Protein AF-0000000072552600 (afdb_homodimer)

Organism: Hypocrea jecorina (strain QM6a) (NCBI:txid431241)

Secondary structure (DSSP, 8-state):
-----------------HHHHHHHHHHHHHHHHHHHHHHHHHHHHHHHHHHHHHHHHHHHHHHHHHHHHHHHHHHHHHHHHHHHHHHHHHHHHHHHHHHHHHHHHHHS-SSPPPPHHHHHHHHHHHHHHHHHHHHHHHHHHHHTHHHHHHHHHHHHHHTHHHHHHHHHHHHT-HHHHHHHTSTT-HHHHHHHHHHHHHIIIIITSGGGG--HHHHHHHHHHHHHHHHTSSSPPPHHHHHHHHHHHHHHHHHSHHHHHHHHHHHHHHHHHHHHHTGGGS-GGGHHHHHHHHIIIIIHHHHHHHHHHHT-SSEEEEE---SEEEETTEEEE-THHHHTGGGEEEEEGGGTTEE--GGGSSSPPPHHHHHHHEEEEEEEEPEEEEE-B-STT-BPPPEEEEPEEEEEEES-HHHHHHHHHHSPPPHHHHHHS-TTS-TTS-S--/-----------------THHHHHHHHHHHHHHHHHHHHHHHHHHHHHHHHHHHHHHHHHHHHHHHHHHHHHHHHHHHHHHHHHHHHHHHHHHHHHHHHHHHHHHHHHS-SSPPPPHHHHHHHHHHHHHHHHHHHHHHHHHHHHTHHHHHHHHHHHHHHTHHHHHHHHHHHHT-HHHHHHHTSTT-HHHHHHHHHHHHHIIIIITSGGGG--HHHHHHHHHHHHHHHHT-SSPPPHHHHHHHHHHHHHHHHHSHHHHHHHHHHHHHHHHHHHHHTGGGS-GGGHHHHHHHHIIIIIHHHHHHHHHHHT-SSEEEEE----EEEETTEEEE-THHHHTGGGEEEEEGGGTTEE--GGGSSSPPPHHHHHHHEEEEEEEEPEEEEE-B-STT-BPPPEEEEPEEEEEEES-HHHHHHHHHHSPPPHHHHHHS-TTS-TTS-TT-

Sequence (882 aa):
MESESFTPRRRLSNGGGPRDEAATRDQAQLKQLRDTVIRLTVEKESAEREAARAMQQLQELKHLLNSDMEEIAKDADSLGQEINRLKDENHLLREELNDAQSHIFSLQPYRKDLTPEEVGRQFDDLVEQVQDWVQKFMDPWLDDYEAGVEALVTGARKQSGEAAKFRRTLQKYPDLVHGCMFPETDEDIIVAIIMRYLNDHIFQKVLYGSGQQYTEMVSFIETQMQTAVEPKRDLFAVRTWTAESYNALMSAPQFKSVRARRSKDMTLDLADILRIFCKKDKFTWFCQNMEDNCVKPAMALYEKIQVSTHHFYLDIQPYISWSGSRLSLSPEFVESIDKLDCRNILQNRKAFNMAKLDPQPTKKDLYVNLLNVCTVVPALYIRQIGQRDAIKAPAVVRKQQMLVAWGPEEKRDKFTEEGDPSLVSHLWFPKSRKRGDGWLGMESESFTPRRRLSNGGGPRDEAATRDQAQLKQLRDTVIRLTVEKESAEREAARAMQQLQELKHLLNSDMEEIAKDADSLGQEINRLKDENHLLREELNDAQSHIFSLQPYRKDLTPEEVGRQFDDLVEQVQDWVQKFMDPWLDDYEAGVEALVTGARKQSGEAAKFRRTLQKYPDLVHGCMFPETDEDIIVAIIMRYLNDHIFQKVLYGSGQQYTEMVSFIETQMQTAVEPKRDLFAVRTWTAESYNALMSAPQFKSVRARRSKDMTLDLADILRIFCKKDKFTWFCQNMEDNCVKPAMALYEKIQVSTHHFYLDIQPYISWSGSRLSLSPEFVESIDKLDCRNILQNRKAFNMAKLDPQPTKKDLYVNLLNVCTVVPALYIRQIGQRDAIKAPAVVRKQQMLVAWGPEEKRDKFTEEGDPSLVSHLWFPKSRKRGDGWLG

Structure (mmCIF, N/CA/C/O backbone):
data_AF-0000000072552600-model_v1
#
loop_
_entity.id
_entity.type
_entity.pdbx_description
1 polymer 'Predicted protein'
#
loop_
_atom_site.group_PDB
_atom_site.id
_atom_site.type_symbol
_atom_site.label_atom_id
_atom_site.label_alt_id
_atom_site.label_comp_id
_atom_site.label_asym_id
_atom_site.label_entity_id
_atom_site.label_seq_id
_atom_site.pdbx_PDB_ins_code
_atom_site.Cartn_x
_atom_site.Cartn_y
_atom_site.Cartn_z
_atom_site.occupancy
_atom_site.B_iso_or_equiv
_atom_site.auth_seq_id
_atom_site.auth_comp_id
_atom_site.auth_asym_id
_atom_site.auth_atom_id
_atom_site.pdbx_PDB_model_num
ATOM 1 N N . MET A 1 1 ? -152.5 -7.125 46.938 1 24.36 1 MET A N 1
ATOM 2 C CA . MET A 1 1 ? -151.125 -6.426 47 1 24.36 1 MET A CA 1
ATOM 3 C C . MET A 1 1 ? -151.25 -5.121 46.219 1 24.36 1 MET A C 1
ATOM 5 O O . MET A 1 1 ? -151.125 -5.125 45 1 24.36 1 MET A O 1
ATOM 9 N N . GLU A 1 2 ? -152 -4.055 46.281 1 23.92 2 GLU A N 1
ATOM 10 C CA . GLU A 1 2 ? -152.75 -3.258 45.25 1 23.92 2 GLU A CA 1
ATOM 11 C C . GLU A 1 2 ? -151.75 -2.162 44.75 1 23.92 2 GLU A C 1
ATOM 13 O O . GLU A 1 2 ? -151 -1.645 45.5 1 23.92 2 GLU A O 1
ATOM 18 N N . SER A 1 3 ? -151.625 -2.047 43.344 1 24.03 3 SER A N 1
ATOM 19 C CA . SER A 1 3 ? -151.125 -1.532 42.094 1 24.03 3 SER A CA 1
ATOM 20 C C . SER A 1 3 ? -151.375 -0.059 41.906 1 24.03 3 SER A C 1
ATOM 22 O O . SER A 1 3 ? -152.5 0.281 41.531 1 24.03 3 SER A O 1
ATOM 24 N N . GLU A 1 4 ? -150.875 0.731 42.781 1 28.84 4 GLU A N 1
ATOM 25 C CA . GLU A 1 4 ? -151.25 2.129 42.938 1 28.84 4 GLU A CA 1
ATOM 26 C C . GLU A 1 4 ? -151 2.936 41.688 1 28.84 4 GLU A C 1
ATOM 28 O O . GLU A 1 4 ? -149.875 2.836 41.125 1 28.84 4 GLU A O 1
ATOM 33 N N . SER A 1 5 ? -151.875 3.406 41 1 23.62 5 SER A N 1
ATOM 34 C CA . SER A 1 5 ? -151.875 3.822 39.594 1 23.62 5 SER A CA 1
ATOM 35 C C . SER A 1 5 ? -151.25 5.195 39.406 1 23.62 5 SER A C 1
ATOM 37 O O . SER A 1 5 ? -151.75 6.184 39.969 1 23.62 5 SER A O 1
ATOM 39 N N . PHE A 1 6 ? -150 5.301 39.625 1 29.34 6 PHE A N 1
ATOM 40 C CA . PHE A 1 6 ? -149.375 6.586 39.812 1 29.34 6 PHE A CA 1
ATOM 41 C C . PHE A 1 6 ? -149.5 7.398 38.531 1 29.34 6 PHE A C 1
ATOM 43 O O . PHE A 1 6 ? -149 6.922 37.469 1 29.34 6 PHE A O 1
ATOM 50 N N . THR A 1 7 ? -150.5 8.195 38.469 1 2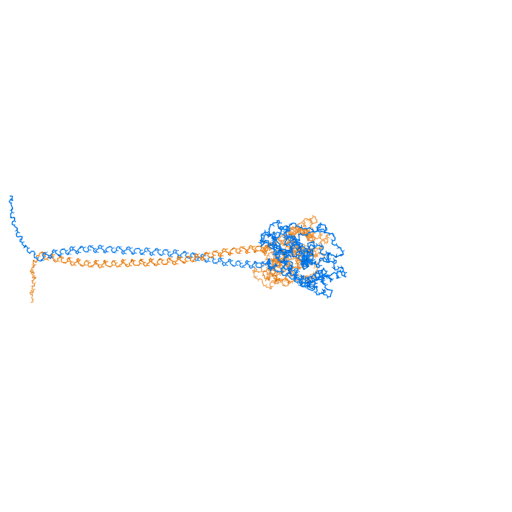6.25 7 THR A N 1
ATOM 51 C CA . THR A 1 7 ? -150.875 8.922 37.25 1 26.25 7 THR A CA 1
ATOM 52 C C . THR A 1 7 ? -149.625 9.836 36.812 1 26.25 7 THR A C 1
ATOM 54 O O . THR A 1 7 ? -149 10.461 37.656 1 26.25 7 THR A O 1
ATOM 57 N N . PRO A 1 8 ? -149.125 9.727 35.719 1 26.59 8 PRO A N 1
ATOM 58 C CA . PRO A 1 8 ? -148 10.305 35.156 1 26.59 8 PRO A CA 1
ATOM 59 C C . PRO A 1 8 ? -148.125 11.805 34.875 1 26.59 8 PRO A C 1
ATOM 61 O O . PRO A 1 8 ? -149.125 12.25 34.312 1 26.59 8 PRO A O 1
ATOM 64 N N . ARG A 1 9 ? -147.625 12.641 35.875 1 27.61 9 ARG A N 1
ATOM 65 C CA . ARG A 1 9 ? -147.75 14.086 35.969 1 27.61 9 ARG A CA 1
ATOM 66 C C . ARG A 1 9 ? -147.25 14.773 34.688 1 27.61 9 ARG A C 1
ATOM 68 O O . ARG A 1 9 ? -146.25 14.453 34.156 1 27.61 9 ARG A O 1
ATOM 75 N N . ARG A 1 10 ? -148.125 15.242 34.156 1 26.47 10 ARG A N 1
ATOM 76 C CA . ARG A 1 10 ? -148.125 15.82 32.812 1 26.47 10 ARG A CA 1
ATOM 77 C C . ARG A 1 10 ? -147 16.875 32.75 1 26.47 10 ARG A C 1
ATOM 79 O O . ARG A 1 10 ? -147 17.859 33.5 1 26.47 10 ARG A O 1
ATOM 86 N N . ARG A 1 11 ? -145.875 16.391 32.844 1 23.7 11 ARG A N 1
ATOM 87 C CA . ARG A 1 11 ? -144.75 17.344 32.875 1 23.7 11 ARG A CA 1
ATOM 88 C C . ARG A 1 11 ? -145 18.438 31.828 1 23.7 11 ARG A C 1
ATOM 90 O O . ARG A 1 11 ? -145.25 18.156 30.672 1 23.7 11 ARG A O 1
ATOM 97 N N . LEU A 1 12 ? -145.625 19.422 32.469 1 28.12 12 LEU A N 1
ATOM 98 C CA . LEU A 1 12 ? -145.75 20.672 31.719 1 28.12 12 LEU A CA 1
ATOM 99 C C . LEU A 1 12 ? -144.5 20.953 30.859 1 28.12 12 LEU A C 1
ATOM 101 O O . LEU A 1 12 ? -143.375 20.734 31.281 1 28.12 12 LEU A O 1
ATOM 105 N N . SER A 1 13 ? -144.75 20.766 29.812 1 25.53 13 SER A N 1
ATOM 106 C CA . SER A 1 13 ? -143.75 20.906 28.688 1 25.53 13 SER A CA 1
ATOM 107 C C . SER A 1 13 ? -143.125 22.297 28.656 1 25.53 13 SER A C 1
ATOM 109 O O . SER A 1 13 ? -143.875 23.297 28.406 1 25.53 13 SER A O 1
ATOM 111 N N . ASN A 1 14 ? -142.625 22.703 29.906 1 30.36 14 ASN A N 1
ATOM 112 C CA . ASN A 1 14 ? -142 23.984 29.859 1 30.36 14 ASN A CA 1
ATOM 113 C C . ASN A 1 14 ? -141.25 24.156 28.562 1 30.36 14 ASN A C 1
ATOM 115 O O . ASN A 1 14 ? -140.375 23.344 28.266 1 30.36 14 ASN A O 1
ATOM 119 N N . GLY A 1 15 ? -141.875 24.422 27.594 1 31.77 15 GLY A N 1
ATOM 120 C CA . GLY A 1 15 ? -141.375 24.719 26.25 1 31.77 15 GLY A CA 1
ATOM 121 C C . GLY A 1 15 ? -140.125 25.594 26.219 1 31.77 15 GLY A C 1
ATOM 122 O O . GLY A 1 15 ? -140.25 26.828 26.203 1 31.77 15 GLY A O 1
ATOM 123 N N . GLY A 1 16 ? -139.25 25.297 27.078 1 35.59 16 GLY A N 1
ATOM 124 C CA . GLY A 1 16 ? -137.875 25.844 27.156 1 35.59 16 GLY A CA 1
ATOM 125 C C . GLY A 1 16 ? -137.375 26.172 25.812 1 35.59 16 GLY A C 1
ATOM 126 O O . GLY A 1 16 ? -137.125 25.281 24.984 1 35.59 16 GLY A O 1
ATOM 127 N N . GLY A 1 17 ? -137.75 27.297 25.391 1 37.38 17 GLY A N 1
ATOM 128 C CA . GLY A 1 17 ? -137.625 27.984 24.125 1 37.38 17 GLY A CA 1
ATOM 129 C C . GLY A 1 17 ? -136.125 27.906 23.594 1 37.38 17 GLY A C 1
ATOM 130 O O . GLY A 1 17 ? -135.25 27.516 24.328 1 37.38 17 GLY A O 1
ATOM 131 N N . PRO A 1 18 ? -136 27.938 22.344 1 44.38 18 PRO A N 1
ATOM 132 C CA . PRO A 1 18 ? -134.75 27.734 21.594 1 44.38 18 PRO A CA 1
ATOM 133 C C . PRO A 1 18 ? -133.625 28.5 22.172 1 44.38 18 PRO A C 1
ATOM 135 O O . PRO A 1 18 ? -132.375 28.25 21.797 1 44.38 18 PRO A O 1
ATOM 138 N N . ARG A 1 19 ? -133.75 29.438 23.078 1 51 19 ARG A N 1
ATOM 139 C CA . ARG A 1 19 ? -132.625 30.25 23.609 1 51 19 ARG A CA 1
ATOM 140 C C . ARG A 1 19 ? -131.875 29.5 24.688 1 51 19 ARG A C 1
ATOM 142 O O . ARG A 1 19 ? -130.75 29.703 24.875 1 51 19 ARG A O 1
ATOM 149 N N . ASP A 1 20 ? -132.625 28.984 25.531 1 51.12 20 ASP A N 1
ATOM 150 C CA . ASP A 1 20 ? -132 28.25 26.594 1 51.12 20 ASP A CA 1
ATOM 151 C C . ASP A 1 20 ? -131 27.156 26.031 1 51.12 20 ASP A C 1
ATOM 153 O O . ASP A 1 20 ? -130 26.859 26.594 1 51.12 20 ASP A O 1
ATOM 157 N N . GLU A 1 21 ? -131.625 26.484 25 1 52.59 21 GLU A N 1
ATOM 158 C CA . GLU A 1 21 ? -130.75 25.5 24.359 1 52.59 21 GLU A CA 1
ATOM 159 C C . GLU A 1 21 ? -129.5 26.156 23.734 1 52.59 21 GLU A C 1
ATOM 161 O O . GLU A 1 21 ? -128.375 25.562 23.734 1 52.59 21 GLU A O 1
ATOM 166 N N . ALA A 1 22 ? -129.75 27.391 23.344 1 58.72 22 ALA A N 1
ATOM 167 C CA . ALA A 1 22 ? -128.625 28.141 22.797 1 58.72 22 ALA A CA 1
ATOM 168 C C . ALA A 1 22 ? -127.625 28.516 23.875 1 58.72 22 ALA A C 1
ATOM 170 O O . ALA A 1 22 ? -126.375 28.469 23.656 1 58.72 22 ALA A O 1
ATOM 171 N N . ALA A 1 23 ? -128 28.875 25 1 60.66 23 ALA A N 1
ATOM 172 C CA . ALA A 1 23 ? -127.125 29.234 26.094 1 60.66 23 ALA A CA 1
ATOM 173 C C . ALA A 1 23 ? -126.375 28.016 26.562 1 60.66 23 ALA A C 1
ATOM 175 O O . ALA A 1 23 ? -125.188 28.109 26.844 1 60.66 23 ALA A O 1
ATOM 176 N N . THR A 1 24 ? -127.125 26.953 26.703 1 61.5 24 THR A N 1
ATOM 177 C CA . THR A 1 24 ? -126.438 25.719 27.094 1 61.5 24 THR A CA 1
ATOM 178 C C . THR A 1 24 ? -125.438 25.281 26.031 1 61.5 24 THR A C 1
ATOM 180 O O . THR A 1 24 ? -124.375 24.781 26.344 1 61.5 24 THR A O 1
ATOM 183 N N . ARG A 1 25 ? -125.688 25.406 24.766 1 67.81 25 ARG A N 1
ATOM 184 C CA . ARG A 1 25 ? -124.812 25.125 23.656 1 67.81 25 ARG A CA 1
ATOM 185 C C . ARG A 1 25 ? -123.625 26.062 23.672 1 67.81 25 ARG A C 1
ATOM 187 O O . ARG A 1 25 ? -122.5 25.641 23.422 1 67.81 25 ARG A O 1
ATOM 194 N N . ASP A 1 26 ? -123.938 27.375 23.953 1 66.25 26 ASP A N 1
ATOM 195 C CA . ASP A 1 26 ? -122.875 28.359 24.016 1 66.25 26 ASP A CA 1
ATOM 196 C C . ASP A 1 26 ? -121.938 28.078 25.188 1 66.25 26 ASP A C 1
ATOM 198 O O . ASP A 1 26 ? -120.688 28.219 25.078 1 66.25 26 ASP A O 1
ATOM 202 N N . GLN A 1 27 ? -122.562 27.672 26.297 1 69.25 27 GLN A N 1
ATOM 203 C CA . GLN A 1 27 ? -121.75 27.328 27.438 1 69.25 27 GLN A CA 1
ATOM 204 C C . GLN A 1 27 ? -120.938 26.062 27.172 1 69.25 27 GLN A C 1
ATOM 206 O O . GLN A 1 27 ? -119.75 25.953 27.578 1 69.25 27 GLN A O 1
ATOM 211 N N . ALA A 1 28 ? -121.562 25.188 26.516 1 71.94 28 ALA A N 1
ATOM 212 C CA . ALA A 1 28 ? -120.875 23.984 26.094 1 71.94 28 ALA A CA 1
ATOM 213 C C . ALA A 1 28 ? -119.75 24.312 25.094 1 71.94 28 ALA A C 1
ATOM 215 O O . ALA A 1 28 ? -118.688 23.75 25.172 1 71.94 28 ALA A O 1
ATOM 216 N N . GLN A 1 29 ? -120 25.203 24.234 1 76.38 29 GLN A N 1
ATOM 217 C CA . GLN A 1 29 ? -119 25.641 23.266 1 76.38 29 GLN A CA 1
ATOM 218 C C . GLN A 1 29 ? -117.875 26.406 23.953 1 76.38 29 GLN A C 1
ATOM 220 O O . GLN A 1 29 ? -116.75 26.266 23.594 1 76.38 29 GLN A O 1
ATOM 225 N N . LEU A 1 30 ? -118.25 27.188 24.875 1 73.94 30 LEU A N 1
ATOM 226 C CA . LEU A 1 30 ? -117.25 27.922 25.656 1 73.94 30 LEU A CA 1
ATOM 227 C C . LEU A 1 30 ? -116.375 26.953 26.406 1 73.94 30 LEU A C 1
ATOM 229 O O . LEU A 1 30 ? -115.125 27.141 26.453 1 73.94 30 LEU A O 1
ATOM 233 N N . LYS A 1 31 ? -117.062 26.031 27.047 1 74.88 31 LYS A N 1
ATOM 234 C CA . LYS A 1 31 ? -116.25 25.016 27.75 1 74.88 31 LYS A CA 1
ATOM 235 C C . LYS A 1 31 ? -115.375 24.266 26.797 1 74.88 31 LYS A C 1
ATOM 237 O O . LYS A 1 31 ? -114.188 24.016 27.109 1 74.88 31 LYS A O 1
ATOM 242 N N . GLN A 1 32 ? -115.875 23.891 25.672 1 81.12 32 GLN A N 1
ATOM 243 C CA . GLN A 1 32 ? -115.062 23.172 24.672 1 81.12 32 GLN A CA 1
ATOM 244 C C . GLN A 1 32 ? -113.938 24.031 24.156 1 81.12 32 GLN A C 1
ATOM 246 O O . GLN A 1 32 ? -112.812 23.531 23.984 1 81.12 32 GLN A O 1
ATOM 251 N N . LEU A 1 33 ? -114.125 25.219 23.922 1 77.75 33 LEU A N 1
ATOM 252 C CA . LEU A 1 33 ? -113.125 26.125 23.438 1 77.75 33 LEU A CA 1
ATOM 253 C C . LEU A 1 33 ? -112.062 26.375 24.5 1 77.75 33 LEU A C 1
ATOM 255 O O . LEU A 1 33 ? -110.875 26.469 24.203 1 77.75 33 LEU A O 1
ATOM 259 N N . ARG A 1 34 ? -112.562 26.516 25.672 1 75.69 34 ARG A N 1
ATOM 260 C CA . ARG A 1 34 ? -111.625 26.656 26.781 1 75.69 34 ARG A CA 1
ATOM 261 C C . ARG A 1 34 ? -110.688 25.422 26.891 1 75.69 34 ARG A C 1
ATOM 263 O O . ARG A 1 34 ? -109.5 25.547 27.109 1 75.69 34 ARG A O 1
ATOM 270 N N . ASP A 1 35 ? -111.375 24.344 26.719 1 80.25 35 ASP A N 1
ATOM 271 C CA . ASP A 1 35 ? -110.562 23.094 26.734 1 80.25 35 ASP A CA 1
ATOM 272 C C . ASP A 1 35 ? -109.625 23.031 25.578 1 80.25 35 ASP A C 1
ATOM 274 O O . ASP A 1 35 ? -108.5 22.578 25.734 1 80.25 35 ASP A O 1
ATOM 278 N N . THR A 1 36 ? -110 23.469 24.5 1 82.44 36 THR A N 1
ATOM 279 C CA . THR A 1 36 ? -109.125 23.5 23.328 1 82.44 36 THR A CA 1
ATOM 280 C C . THR A 1 36 ? -108 24.469 23.531 1 82.44 36 THR A C 1
ATOM 282 O O . THR A 1 36 ? -106.875 24.172 23.141 1 82.44 36 THR A O 1
ATOM 285 N N . VAL A 1 37 ? -108.188 25.578 24.047 1 80.5 37 VAL A N 1
ATOM 286 C CA . VAL A 1 37 ? -107.125 26.562 24.344 1 80.5 37 VAL A CA 1
ATOM 287 C C . VAL A 1 37 ? -106.125 25.969 25.297 1 80.5 37 VAL A C 1
ATOM 289 O O . VAL A 1 37 ? -104.875 26.125 25.094 1 80.5 37 VAL A O 1
ATOM 292 N N . ILE A 1 38 ? -106.688 25.281 26.297 1 78.75 38 ILE A N 1
ATOM 293 C CA . ILE A 1 38 ? -105.812 24.656 27.25 1 78.75 38 ILE A CA 1
ATOM 294 C C . ILE A 1 38 ? -104.938 23.609 26.547 1 78.75 38 ILE A C 1
ATOM 296 O O . ILE A 1 38 ? -103.75 23.562 26.75 1 78.75 38 ILE A O 1
ATOM 300 N N . ARG A 1 39 ? -105.625 22.875 25.688 1 83.56 39 ARG A N 1
ATOM 301 C CA . ARG A 1 39 ? -104.875 21.812 24.953 1 83.56 39 ARG A CA 1
ATOM 302 C C . ARG A 1 39 ? -103.812 22.406 24.031 1 83.56 39 ARG A C 1
ATOM 304 O O . ARG A 1 39 ? -102.688 21.953 24 1 83.56 39 ARG A O 1
ATOM 311 N N . LEU A 1 40 ? -104.125 23.422 23.375 1 80.94 40 LEU A N 1
ATOM 312 C CA . LEU A 1 40 ? -103.25 24.031 22.406 1 80.94 40 LEU A CA 1
ATOM 313 C C . LEU A 1 40 ? -102.062 24.734 23.109 1 80.94 40 LEU A C 1
ATOM 315 O O . LEU A 1 40 ? -100.938 24.734 22.609 1 80.94 40 LEU A O 1
ATOM 319 N N . THR A 1 41 ? -102.438 25.312 24.203 1 79.56 41 THR A N 1
ATOM 320 C CA . THR A 1 41 ? -101.375 25.953 24.984 1 79.56 41 THR A CA 1
ATOM 321 C C . THR A 1 41 ? -100.312 24.922 25.438 1 79.56 41 THR A C 1
ATOM 323 O O . THR A 1 41 ? -99.125 25.156 25.344 1 79.56 41 THR A O 1
ATOM 326 N N . VAL A 1 42 ? -100.812 23.812 25.844 1 83.06 42 VAL A N 1
ATOM 327 C CA . VAL A 1 42 ? -99.938 22.734 26.297 1 83.06 42 VAL A CA 1
ATOM 328 C C . VAL A 1 42 ? -99.125 22.203 25.125 1 83.06 42 VAL A C 1
ATOM 330 O O . VAL A 1 42 ? -97.938 21.984 25.25 1 83.06 42 VAL A O 1
ATOM 333 N N . GLU A 1 43 ? -99.75 22.094 24.031 1 82.38 43 GLU A N 1
ATOM 334 C CA . GLU A 1 43 ? -99.062 21.609 22.844 1 82.38 43 GLU A CA 1
ATOM 335 C C . GLU A 1 43 ? -98 22.609 22.344 1 82.38 43 GLU A C 1
ATOM 337 O O . GLU A 1 43 ? -96.938 22.234 21.906 1 82.38 43 GLU A O 1
ATOM 342 N N . LYS A 1 44 ? -98.312 23.859 22.375 1 80.75 44 LYS A N 1
ATOM 343 C CA . LYS A 1 44 ? -97.438 24.906 22.016 1 80.75 44 LYS A CA 1
ATOM 344 C C . LYS A 1 44 ? -96.188 24.891 22.922 1 80.75 44 LYS A C 1
ATOM 346 O O . LYS A 1 44 ? -95.062 24.969 22.453 1 80.75 44 LYS A O 1
ATOM 351 N N . GLU A 1 45 ? -96.562 24.828 24.219 1 81.69 45 GLU A N 1
ATOM 352 C CA . GLU A 1 45 ? -95.5 24.797 25.188 1 81.69 45 GLU A CA 1
ATOM 353 C C . GLU A 1 45 ? -94.625 23.594 25 1 81.69 45 GLU A C 1
ATOM 355 O O . GLU A 1 45 ? -93.375 23.688 25.109 1 81.69 45 GLU A O 1
ATOM 360 N N . SER A 1 46 ? -95.125 22.422 24.594 1 82.12 46 SER A N 1
ATOM 361 C CA . SER A 1 46 ? -94.312 21.203 24.328 1 82.12 46 SER A CA 1
ATOM 362 C C . SER A 1 46 ? -93.5 21.359 23.078 1 82.12 46 SER A C 1
ATOM 364 O O . SER A 1 46 ? -92.312 20.984 23.078 1 82.12 46 SER A O 1
ATOM 366 N N . ALA A 1 47 ? -94.062 22.047 22.141 1 78.56 47 ALA A N 1
ATOM 367 C CA . ALA A 1 47 ? -93.375 22.281 20.891 1 78.56 47 ALA A CA 1
ATOM 368 C C . ALA A 1 47 ? -92.188 23.266 21.094 1 78.56 47 ALA A C 1
ATOM 370 O O . ALA A 1 47 ? -91.125 23.078 20.547 1 78.56 47 ALA A O 1
ATOM 371 N N . GLU A 1 48 ? -92.5 24.297 21.875 1 81.31 48 GLU A N 1
ATOM 372 C CA . GLU A 1 48 ? -91.438 25.281 22.188 1 81.31 48 GLU A CA 1
ATOM 373 C C . GLU A 1 48 ? -90.312 24.656 23 1 81.31 48 GLU A C 1
ATOM 375 O O . GLU A 1 48 ? -89.188 24.969 22.781 1 81.31 48 GLU A O 1
ATOM 380 N N . ARG A 1 49 ? -90.625 23.719 23.828 1 81 49 ARG A N 1
ATOM 381 C CA . ARG A 1 49 ? -89.625 23.016 24.609 1 81 49 ARG A CA 1
ATOM 382 C C . ARG A 1 49 ? -88.75 22.094 23.719 1 81 49 ARG A C 1
ATOM 384 O O . ARG A 1 49 ? -87.562 22.031 23.859 1 81 49 ARG A O 1
ATOM 391 N N . GLU A 1 50 ? -89.375 21.453 22.797 1 78.94 50 GLU A N 1
ATOM 392 C CA . GLU A 1 50 ? -88.688 20.562 21.875 1 78.94 50 GLU A CA 1
ATOM 393 C C . GLU A 1 50 ? -87.75 21.344 20.953 1 78.94 50 GLU A C 1
ATOM 395 O O . GLU A 1 50 ? -86.625 20.906 20.672 1 78.94 50 GLU A O 1
ATOM 400 N N . ALA A 1 51 ? -88.188 22.547 20.562 1 78.62 51 ALA A N 1
ATOM 401 C CA . ALA A 1 51 ? -87.375 23.422 19.734 1 78.62 51 ALA A CA 1
ATOM 402 C C . ALA A 1 51 ? -86.125 23.953 20.5 1 78.62 51 ALA A C 1
ATOM 404 O O . ALA A 1 51 ? -85.062 23.969 19.969 1 78.62 51 ALA A O 1
ATOM 405 N N . ALA A 1 52 ? -86.438 24.359 21.688 1 79.75 52 ALA A N 1
ATOM 406 C CA . ALA A 1 52 ? -85.375 24.875 22.531 1 79.75 52 ALA A CA 1
ATOM 407 C C . ALA A 1 52 ? -84.312 23.781 22.812 1 79.75 52 ALA A C 1
ATOM 409 O O . ALA A 1 52 ? -83.125 24.047 22.766 1 79.75 52 ALA A O 1
ATOM 410 N N . ARG A 1 53 ? -84.812 22.547 23 1 80.94 53 ARG A N 1
ATOM 411 C CA . ARG A 1 53 ? -83.875 21.422 23.25 1 80.94 53 ARG A CA 1
ATOM 412 C C . ARG A 1 53 ? -83.062 21.078 22.016 1 80.94 53 ARG A C 1
ATOM 414 O O . ARG A 1 53 ? -81.875 20.812 22.109 1 80.94 53 ARG A O 1
ATOM 421 N N . ALA A 1 54 ? -83.688 21.156 20.891 1 77.31 54 ALA A N 1
ATOM 422 C CA . ALA A 1 54 ? -83 20.859 19.641 1 77.31 54 ALA A CA 1
ATOM 423 C C . ALA A 1 54 ? -81.938 21.906 19.312 1 77.31 54 ALA A C 1
ATOM 425 O O . ALA A 1 54 ? -80.875 21.562 18.859 1 77.31 54 ALA A O 1
ATOM 426 N N . MET A 1 55 ? -82.25 23.156 19.641 1 79.19 55 MET A N 1
ATOM 427 C CA . MET A 1 55 ? -81.25 24.25 19.406 1 79.19 55 MET A CA 1
ATOM 428 C C . MET A 1 55 ? -80.062 24.156 20.359 1 79.19 55 MET A C 1
ATOM 430 O O . MET A 1 55 ? -78.938 24.422 19.969 1 79.19 55 MET A O 1
ATOM 434 N N . GLN A 1 56 ? -80.375 23.719 21.547 1 81.31 56 GLN A N 1
ATOM 435 C CA . GLN A 1 56 ? -79.312 23.516 22.531 1 81.31 56 GLN A CA 1
ATOM 436 C C . GLN A 1 56 ? -78.375 22.359 22.109 1 81.31 56 GLN A C 1
ATOM 438 O O . GLN A 1 56 ? -77.188 22.484 22.219 1 81.31 56 GLN A O 1
ATOM 443 N N . GLN A 1 57 ? -79 21.328 21.594 1 79.88 57 GLN A N 1
ATOM 444 C CA . GLN A 1 57 ? -78.25 20.188 21.125 1 79.88 57 GLN A CA 1
ATOM 445 C C . GLN A 1 57 ? -77.375 20.562 19.922 1 79.88 57 GLN A C 1
ATOM 447 O O . GLN A 1 57 ? -76.25 20.125 19.797 1 79.88 57 GLN A O 1
ATOM 452 N N . LEU A 1 58 ? -77.875 21.406 19.094 1 78.69 58 LEU A N 1
ATOM 453 C CA . LEU A 1 58 ? -77.188 21.875 17.922 1 78.69 58 LEU A CA 1
ATOM 454 C C . LEU A 1 58 ? -75.938 22.688 18.312 1 78.69 58 LEU A C 1
ATOM 456 O O . LEU A 1 58 ? -74.875 22.531 17.734 1 78.69 58 LEU A O 1
ATOM 460 N N . GLN A 1 59 ? -76.188 23.562 19.297 1 79.56 59 GLN A N 1
ATOM 461 C CA . GLN A 1 59 ? -75.062 24.391 19.766 1 79.56 59 GLN A CA 1
ATOM 462 C C . GLN A 1 59 ? -74 23.547 20.406 1 79.56 59 GLN A C 1
ATOM 464 O O . GLN A 1 59 ? -72.812 23.797 20.203 1 79.56 59 GLN A O 1
ATOM 469 N N . GLU A 1 60 ? -74.375 22.516 21.078 1 78.62 60 GLU A N 1
ATOM 470 C CA . GLU A 1 60 ? -73.438 21.625 21.734 1 78.62 60 GLU A CA 1
ATOM 471 C C . GLU A 1 60 ? -72.688 20.797 20.703 1 78.62 60 GLU A C 1
ATOM 473 O O . GLU A 1 60 ? -71.438 20.625 20.828 1 78.62 60 GLU A O 1
ATOM 478 N N . LEU A 1 61 ? -73.312 20.391 19.703 1 73.5 61 LEU A N 1
ATOM 479 C CA . LEU A 1 61 ? -72.688 19.594 18.656 1 73.5 61 LEU A CA 1
ATOM 480 C C . LEU A 1 61 ? -71.688 20.438 17.859 1 73.5 61 LEU A C 1
ATOM 482 O O . LEU A 1 61 ? -70.625 19.953 17.484 1 73.5 61 LEU A O 1
ATOM 486 N N . LYS A 1 62 ? -72.062 21.641 17.703 1 73.38 62 LYS A N 1
ATOM 487 C CA . LYS A 1 62 ? -71.125 22.562 17 1 73.38 62 LYS A CA 1
ATOM 488 C C . LYS A 1 62 ? -69.875 22.828 17.797 1 73.38 62 LYS A C 1
ATOM 490 O O . LYS A 1 62 ? -68.812 22.891 17.219 1 73.38 62 LYS A O 1
ATOM 495 N N . HIS A 1 63 ? -70.062 22.922 19.016 1 77.06 63 HIS A N 1
ATOM 496 C CA . HIS A 1 63 ? -68.938 23.156 19.906 1 77.06 63 HIS A CA 1
ATOM 497 C C . HIS A 1 63 ? -68 21.938 19.922 1 77.06 63 HIS A C 1
ATOM 499 O O . HIS A 1 63 ? -66.812 22.078 19.844 1 77.06 63 HIS A O 1
ATOM 505 N N . LEU A 1 64 ? -68.625 20.781 19.938 1 70.75 64 LEU A N 1
ATOM 506 C CA . LEU A 1 64 ? -67.875 19.531 19.953 1 70.75 64 LEU A CA 1
ATOM 507 C C . LEU A 1 64 ? -67.125 19.328 18.641 1 70.75 64 LEU A C 1
ATOM 509 O O . LEU A 1 64 ? -65.938 18.922 18.625 1 70.75 64 LEU A O 1
ATOM 513 N N . LEU A 1 65 ? -67.75 19.734 17.609 1 70.5 65 LEU A N 1
ATOM 514 C CA . LEU A 1 65 ? -67.125 19.625 16.266 1 70.5 65 LEU A CA 1
ATOM 515 C C . LEU A 1 65 ? -65.938 20.531 16.125 1 70.5 65 LEU A C 1
ATOM 517 O O . LEU A 1 65 ? -64.938 20.125 15.562 1 70.5 65 LEU A O 1
ATOM 521 N N . ASN A 1 66 ? -66.125 21.688 16.641 1 74 66 ASN A N 1
ATOM 522 C CA . ASN A 1 66 ? -65.062 22.656 16.547 1 74 66 ASN A CA 1
ATOM 523 C C . ASN A 1 66 ? -63.875 22.234 17.391 1 74 66 ASN A C 1
ATOM 525 O O . ASN A 1 66 ? -62.719 22.391 16.953 1 74 66 ASN A O 1
ATOM 529 N N . SER A 1 67 ? -64.125 21.672 18.484 1 75.88 67 SER A N 1
ATOM 530 C CA . SER A 1 67 ? -63.094 21.219 19.375 1 75.88 67 SER A CA 1
ATOM 531 C C . SER A 1 67 ? -62.344 20.016 18.781 1 75.88 67 SER A C 1
ATOM 533 O O . SER A 1 67 ? -61.125 19.984 18.797 1 75.88 67 SER A O 1
ATOM 535 N N . ASP A 1 68 ? -63.125 19.156 18.219 1 70.94 68 ASP A N 1
ATOM 536 C CA . ASP A 1 68 ? -62.562 17.969 17.609 1 70.94 68 ASP A CA 1
ATOM 537 C C . ASP A 1 68 ? -61.719 18.328 16.359 1 70.94 68 ASP A C 1
ATOM 539 O O . ASP A 1 68 ? -60.656 17.766 16.141 1 70.94 68 ASP A O 1
ATOM 543 N N . MET A 1 69 ? -62.188 19.266 15.609 1 70.62 69 MET A N 1
ATOM 544 C CA . MET A 1 69 ? -61.5 19.719 14.398 1 70.62 69 MET A CA 1
ATOM 545 C C . MET A 1 69 ? -60.188 20.406 14.75 1 70.62 69 MET A C 1
ATOM 547 O O . MET A 1 69 ? -59.188 20.25 14.039 1 70.62 69 MET A O 1
ATOM 551 N N . GLU A 1 70 ? -60.219 21.078 15.836 1 73.44 70 GLU A N 1
ATOM 552 C CA . GLU A 1 70 ? -59 21.734 16.297 1 73.44 70 GLU A CA 1
ATOM 553 C C . GLU A 1 70 ? -57.938 20.719 16.734 1 73.44 70 GLU A C 1
ATOM 555 O O . GLU A 1 70 ? -56.75 20.875 16.453 1 73.44 70 GLU A O 1
ATOM 560 N N . GLU A 1 71 ? -58.406 19.703 17.344 1 76.69 71 GLU A N 1
ATOM 561 C CA . GLU A 1 71 ? -57.5 18.656 17.812 1 76.69 71 GLU A CA 1
ATOM 562 C C . GLU A 1 71 ? -56.938 17.859 16.641 1 76.69 71 GLU A C 1
ATOM 564 O O . GLU A 1 71 ? -55.75 17.531 16.625 1 76.69 71 GLU A O 1
ATOM 569 N N . ILE A 1 72 ? -57.75 17.641 15.656 1 71.88 72 ILE A N 1
ATOM 570 C CA . ILE A 1 72 ? -57.312 16.906 14.469 1 71.88 72 ILE A CA 1
ATOM 571 C C . ILE A 1 72 ? -56.312 17.734 13.672 1 71.88 72 ILE A C 1
ATOM 573 O O . ILE A 1 72 ? -55.312 17.219 13.188 1 71.88 72 ILE A O 1
ATOM 577 N N . ALA A 1 73 ? -56.656 19 13.664 1 72.31 73 ALA A N 1
ATOM 578 C CA . ALA A 1 73 ? -55.75 19.922 12.969 1 72.31 73 ALA A CA 1
ATOM 579 C C . ALA A 1 73 ? -54.375 19.953 13.641 1 72.31 73 ALA A C 1
ATOM 581 O O . ALA A 1 73 ? -53.344 19.969 12.969 1 72.31 73 ALA A O 1
ATOM 582 N N . LYS A 1 74 ? -54.375 19.906 14.914 1 78.19 74 LYS A N 1
ATOM 583 C CA . LYS A 1 74 ? -53.156 19.906 15.688 1 78.19 74 LYS A CA 1
ATOM 584 C C . LYS A 1 74 ? -52.344 18.609 15.453 1 78.19 74 LYS A C 1
ATOM 586 O O . LYS A 1 74 ? -51.125 18.641 15.297 1 78.19 74 LYS A O 1
ATOM 591 N N . ASP A 1 75 ? -53.094 17.562 15.438 1 77.62 75 ASP A N 1
ATOM 592 C CA . ASP A 1 75 ? -52.469 16.266 15.211 1 77.62 75 ASP A CA 1
ATOM 593 C C . ASP A 1 75 ? -51.875 16.188 13.805 1 77.62 75 ASP A C 1
ATOM 595 O O . ASP A 1 75 ? -50.75 15.656 13.625 1 77.62 75 ASP A O 1
ATOM 599 N N . ALA A 1 76 ? -52.656 16.672 12.891 1 75.5 76 ALA A N 1
ATOM 600 C CA . ALA A 1 76 ? -52.188 16.688 11.508 1 75.5 76 ALA A CA 1
ATOM 601 C C . ALA A 1 76 ? -50.938 17.547 11.359 1 75.5 76 ALA A C 1
ATOM 603 O O . ALA A 1 76 ? -50.031 17.172 10.633 1 75.5 76 ALA A O 1
ATOM 604 N N . ASP A 1 77 ? -51.062 18.641 12.055 1 79.31 77 ASP A N 1
ATOM 605 C CA . ASP A 1 77 ? -49.906 19.531 12.023 1 79.31 77 ASP A CA 1
ATOM 606 C C . ASP A 1 77 ? -48.656 18.859 12.633 1 79.31 77 ASP A C 1
ATOM 608 O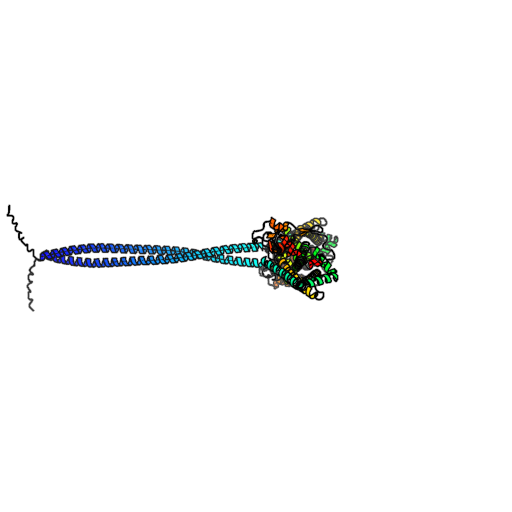 O . ASP A 1 77 ? -47.562 19 12.117 1 79.31 77 ASP A O 1
ATOM 612 N N . SER A 1 78 ? -48.938 18.156 13.68 1 80.88 78 SER A N 1
ATOM 613 C CA . SER A 1 78 ? -47.844 17.422 14.344 1 80.88 78 SER A CA 1
ATOM 614 C C . SER A 1 78 ? -47.281 16.344 13.438 1 80.88 78 SER A C 1
ATOM 616 O O . SER A 1 78 ? -46.062 16.203 13.344 1 80.88 78 SER A O 1
ATOM 618 N N . LEU A 1 79 ? -48.188 15.719 12.781 1 80.94 79 LEU A N 1
ATOM 619 C CA . LEU A 1 79 ? -47.75 14.664 11.867 1 80.94 79 LEU A CA 1
ATOM 620 C C . LEU A 1 79 ? -47 15.25 10.688 1 80.94 79 LEU A C 1
ATOM 622 O O . LEU A 1 79 ? -46 14.672 10.234 1 80.94 79 LEU A O 1
ATOM 626 N N . GLY A 1 80 ? -47.562 16.375 10.289 1 80.69 80 GLY A N 1
ATOM 627 C CA . GLY A 1 80 ? -46.875 17.062 9.211 1 80.69 80 GLY A CA 1
ATOM 628 C C . GLY A 1 80 ? -45.469 17.5 9.578 1 80.69 80 GLY A C 1
ATOM 629 O O . GLY A 1 80 ? -44.562 17.359 8.781 1 80.69 80 GLY A O 1
ATOM 630 N N . GLN A 1 81 ? -45.281 17.922 10.766 1 84.75 81 GLN A N 1
ATOM 631 C CA . GLN A 1 81 ? -43.969 18.312 11.258 1 84.75 81 GLN A CA 1
ATOM 632 C C . GLN A 1 81 ? -43.031 17.109 11.352 1 84.75 81 GLN A C 1
ATOM 634 O O . GLN A 1 81 ? -41.875 17.203 11.016 1 84.75 81 GLN A O 1
ATOM 639 N N . GLU A 1 82 ? -43.594 16.109 11.781 1 85.81 82 GLU A N 1
ATOM 640 C CA . GLU A 1 82 ? -42.812 14.891 11.883 1 85.81 82 GLU A CA 1
ATOM 641 C C . GLU A 1 82 ? -42.375 14.398 10.508 1 85.81 82 GLU A C 1
ATOM 643 O O . GLU A 1 82 ? -41.219 13.961 10.344 1 85.81 82 GLU A O 1
ATOM 648 N N . ILE A 1 83 ? -43.219 14.445 9.57 1 86 83 ILE A N 1
ATOM 649 C CA . ILE A 1 83 ? -42.906 14.047 8.195 1 86 83 ILE A CA 1
ATOM 650 C C . ILE A 1 83 ? -41.781 14.914 7.652 1 86 83 ILE A C 1
ATOM 652 O O . ILE A 1 83 ? -40.844 14.406 7.051 1 86 83 ILE A O 1
ATOM 656 N N . ASN A 1 84 ? -41.938 16.156 7.902 1 85.19 84 ASN A N 1
ATOM 657 C CA . ASN A 1 84 ? -40.906 17.078 7.426 1 85.19 84 ASN A CA 1
ATOM 658 C C . ASN A 1 84 ? -39.562 16.781 8.086 1 85.19 84 ASN A C 1
ATOM 660 O O . ASN A 1 84 ? -38.531 16.812 7.426 1 85.19 84 ASN A O 1
ATOM 664 N N . ARG A 1 85 ? -39.594 16.578 9.336 1 88 85 ARG A N 1
ATOM 665 C CA . ARG A 1 85 ? -38.375 16.25 10.07 1 88 85 ARG A CA 1
ATOM 666 C C . ARG A 1 85 ? -37.719 14.984 9.5 1 88 85 ARG A C 1
ATOM 668 O O . ARG A 1 85 ? -36.531 14.953 9.281 1 88 85 ARG A O 1
ATOM 675 N N . LEU A 1 86 ? -38.5 14.055 9.227 1 87.31 86 LEU A N 1
ATOM 676 C CA . LEU A 1 86 ? -38 12.781 8.711 1 87.31 86 LEU A CA 1
ATOM 677 C C . LEU A 1 86 ? -37.469 12.945 7.289 1 87.31 86 LEU A C 1
ATOM 679 O O . LEU A 1 86 ? -36.469 12.336 6.93 1 87.31 86 LEU A O 1
ATOM 683 N N . LYS A 1 87 ? -38.188 13.695 6.629 1 86.81 87 LYS A N 1
ATOM 684 C CA . LYS A 1 87 ? -37.688 13.969 5.281 1 86.81 87 LYS A CA 1
ATOM 685 C C . LYS A 1 87 ? -36.312 14.656 5.316 1 86.81 87 LYS A C 1
ATOM 687 O O . LYS A 1 87 ? -35.438 14.305 4.543 1 86.81 87 LYS A O 1
ATOM 692 N N . ASP A 1 88 ? -36.219 15.609 6.152 1 86.5 88 ASP A N 1
ATOM 693 C CA . ASP A 1 88 ? -34.938 16.297 6.316 1 86.5 88 ASP A CA 1
ATOM 694 C C . ASP A 1 88 ? -33.844 15.328 6.762 1 86.5 88 ASP A C 1
ATOM 696 O O . ASP A 1 88 ? -32.719 15.359 6.238 1 86.5 88 ASP A O 1
ATOM 700 N N . GLU A 1 89 ? -34.125 14.625 7.668 1 86.38 89 GLU A N 1
ATOM 701 C CA . GLU A 1 89 ? -33.188 13.633 8.164 1 86.38 89 GLU A CA 1
ATOM 702 C C . GLU A 1 89 ? -32.781 12.648 7.066 1 86.38 89 GLU A C 1
ATOM 704 O O . GLU A 1 89 ? -31.594 12.305 6.934 1 86.38 89 GLU A O 1
ATOM 709 N N . ASN A 1 90 ? -33.719 12.195 6.422 1 86.19 90 ASN A N 1
ATOM 710 C CA . ASN A 1 90 ? -33.406 11.289 5.312 1 86.19 90 ASN A CA 1
ATOM 711 C C . ASN A 1 90 ? -32.531 11.953 4.27 1 86.19 90 ASN A C 1
ATOM 713 O O . ASN A 1 90 ? -31.625 11.312 3.721 1 86.19 90 ASN A O 1
ATOM 717 N N . HIS A 1 91 ? -32.875 13.125 4.012 1 86.06 91 HIS A N 1
ATOM 718 C CA . HIS A 1 91 ? -32.031 13.859 3.072 1 86.06 91 HIS A CA 1
ATOM 719 C C . HIS A 1 91 ? -30.594 13.945 3.568 1 86.06 91 HIS A C 1
ATOM 721 O O . HIS A 1 91 ? -29.656 13.727 2.801 1 86.06 91 HIS A O 1
ATOM 727 N N . LEU A 1 92 ? -30.453 14.281 4.766 1 85.19 92 LEU A N 1
ATOM 728 C CA . LEU A 1 92 ? -29.125 14.375 5.359 1 85.19 92 LEU A CA 1
ATOM 729 C C . LEU A 1 92 ? -28.422 13.023 5.328 1 85.19 92 LEU A C 1
ATOM 731 O O . LEU A 1 92 ? -27.219 12.945 5.016 1 85.19 92 LEU A O 1
ATOM 735 N N . LEU A 1 93 ? -29.078 12.078 5.605 1 81.12 93 LEU A N 1
ATOM 736 C CA . LEU A 1 93 ? -28.516 10.734 5.598 1 81.12 93 LEU A CA 1
ATOM 737 C C . LEU A 1 93 ? -28.109 10.32 4.188 1 81.12 93 LEU A C 1
ATOM 739 O O . LEU A 1 93 ? -27.078 9.688 3.994 1 81.12 93 LEU A O 1
ATOM 743 N N . ARG A 1 94 ? -28.938 10.625 3.369 1 79.69 94 ARG A N 1
ATOM 744 C CA . ARG A 1 94 ? -28.594 10.336 1.979 1 79.69 94 ARG A CA 1
ATOM 745 C C . ARG A 1 94 ? -27.344 11.086 1.556 1 79.69 94 ARG A C 1
ATOM 747 O O . ARG A 1 94 ? -26.484 10.539 0.849 1 79.69 94 ARG A O 1
ATOM 754 N N . GLU A 1 95 ? -27.297 12.234 1.965 1 79.5 95 GLU A N 1
ATOM 755 C CA . GLU A 1 95 ? -26.094 13.016 1.667 1 79.5 95 GLU A CA 1
ATOM 756 C C . GLU A 1 95 ? -24.859 12.406 2.33 1 79.5 95 GLU A C 1
ATOM 758 O O . GLU A 1 95 ? -23.812 12.305 1.708 1 79.5 95 GLU A O 1
ATOM 763 N N . GLU A 1 96 ? -25.031 12.094 3.457 1 77.19 96 GLU A N 1
ATOM 764 C CA . GLU A 1 96 ? -23.953 11.461 4.191 1 77.19 96 GLU A CA 1
ATOM 765 C C . GLU A 1 96 ? -23.562 10.125 3.562 1 77.19 96 GLU A C 1
ATOM 767 O O . GLU A 1 96 ? -22.375 9.789 3.486 1 77.19 96 GLU A O 1
ATOM 772 N N . LEU A 1 97 ? -24.453 9.438 3.246 1 73.31 97 LEU A N 1
ATOM 773 C CA . LEU A 1 97 ? -24.219 8.156 2.588 1 73.31 97 LEU A CA 1
ATOM 774 C C . LEU A 1 97 ? -23.516 8.352 1.253 1 73.31 97 LEU A C 1
ATOM 776 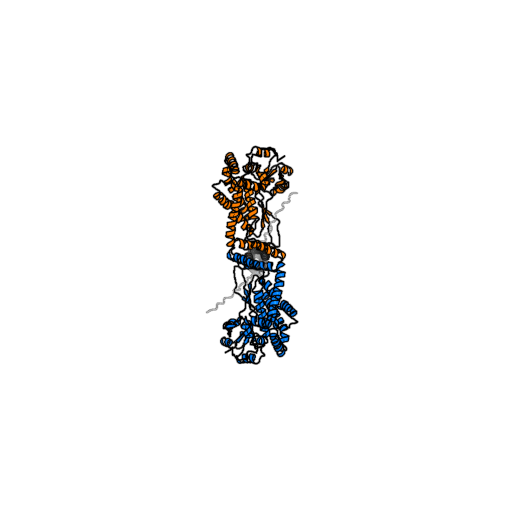O O . LEU A 1 97 ? -22.578 7.617 0.928 1 73.31 97 LEU A O 1
ATOM 780 N N . ASN A 1 98 ? -24.031 9.227 0.571 1 67.56 98 ASN A N 1
ATOM 781 C CA . ASN A 1 98 ? -23.344 9.539 -0.682 1 67.56 98 ASN A CA 1
ATOM 782 C C . ASN A 1 98 ? -21.891 9.945 -0.448 1 67.56 98 ASN A C 1
ATOM 784 O O . ASN A 1 98 ? -21 9.531 -1.195 1 67.56 98 ASN A O 1
ATOM 788 N N . ASP A 1 99 ? -21.719 10.711 0.516 1 64.44 99 ASP A N 1
ATOM 789 C CA . ASP A 1 99 ? -20.359 11.086 0.889 1 64.44 99 ASP A CA 1
ATOM 790 C C . ASP A 1 99 ? -19.547 9.867 1.303 1 64.44 99 ASP A C 1
ATOM 792 O O . ASP A 1 99 ? -18.375 9.734 0.924 1 64.44 99 ASP A O 1
ATOM 796 N N . ALA A 1 100 ? -20.172 9.164 2.064 1 60.59 100 ALA A N 1
ATOM 797 C CA . ALA A 1 100 ? -19.5 7.941 2.5 1 60.59 100 ALA A CA 1
ATOM 798 C C . ALA A 1 100 ? -19.203 7.031 1.312 1 60.59 100 ALA A C 1
ATOM 800 O O . ALA A 1 100 ? -18.109 6.449 1.229 1 60.59 100 ALA A O 1
ATOM 801 N N . GLN A 1 101 ? -20.219 6.922 0.549 1 58.19 101 GLN A N 1
ATOM 802 C CA . GLN A 1 101 ? -20 6.113 -0.646 1 58.19 101 GLN A CA 1
ATOM 803 C C . GLN A 1 101 ? -18.891 6.699 -1.519 1 58.19 101 GLN A C 1
ATOM 805 O O . GLN A 1 101 ? -18.062 5.961 -2.055 1 58.19 101 GLN A O 1
ATOM 810 N N . SER A 1 102 ? -19.016 7.906 -1.639 1 54.94 102 SER A N 1
ATOM 811 C CA . SER A 1 102 ? -17.922 8.578 -2.35 1 54.94 102 SER A CA 1
ATOM 812 C C . SER A 1 102 ? -16.594 8.352 -1.658 1 54.94 102 SER A C 1
ATOM 814 O O . SER A 1 102 ? -15.57 8.133 -2.318 1 54.94 102 SER A O 1
ATOM 816 N N . HIS A 1 103 ? -16.719 8.508 -0.472 1 55.62 103 HIS A N 1
ATOM 817 C CA . HIS A 1 103 ? -15.531 8.234 0.32 1 55.62 103 HIS A CA 1
ATOM 818 C C . HIS A 1 103 ? -15.078 6.785 0.154 1 55.62 103 HIS A C 1
ATOM 820 O O . HIS A 1 103 ? -13.883 6.516 0.006 1 55.62 103 HIS A O 1
ATOM 826 N N . ILE A 1 104 ? -16.062 6.016 0.365 1 51.25 104 ILE A N 1
ATOM 827 C CA . ILE A 1 104 ? -15.766 4.605 0.127 1 51.25 104 ILE A CA 1
ATOM 828 C C . ILE A 1 104 ? -15.164 4.43 -1.267 1 51.25 104 ILE A C 1
ATOM 830 O O . ILE A 1 104 ? -14.172 3.725 -1.436 1 51.25 104 ILE A O 1
ATOM 834 N N . PHE A 1 105 ? -15.961 4.969 -2.127 1 48.88 105 PHE A N 1
ATOM 835 C CA . PHE A 1 105 ? -15.461 4.922 -3.494 1 48.88 105 PHE A CA 1
ATOM 836 C C . PHE A 1 105 ? -14.047 5.484 -3.568 1 48.88 105 PHE A C 1
ATOM 838 O O . PHE A 1 105 ? -13.188 4.941 -4.273 1 48.88 105 PHE A O 1
ATOM 845 N N . SER A 1 106 ? -14.039 6.605 -2.938 1 47 106 SER A N 1
ATOM 846 C CA . SER A 1 106 ? -12.734 7.254 -2.93 1 47 106 SER A CA 1
ATOM 847 C C . SER A 1 106 ? -11.688 6.387 -2.236 1 47 106 SER A C 1
ATOM 849 O O . SER A 1 106 ? -10.492 6.48 -2.539 1 47 106 SER A O 1
ATOM 851 N N . LEU A 1 107 ? -12.328 5.738 -1.239 1 50.09 107 LEU A N 1
ATOM 852 C CA . LEU A 1 107 ? -11.445 4.852 -0.49 1 50.09 107 LEU A CA 1
ATOM 853 C C . LEU A 1 107 ? -11.32 3.498 -1.182 1 50.09 107 LEU A C 1
ATOM 855 O O . LEU A 1 107 ? -10.461 2.691 -0.828 1 50.09 107 LEU A O 1
ATOM 859 N N . GLN A 1 108 ? -12.453 3.219 -1.852 1 49.88 108 GLN A N 1
ATOM 860 C CA . GLN A 1 108 ? -12.477 1.938 -2.549 1 49.88 108 GLN A CA 1
ATOM 861 C C . GLN A 1 108 ? -11.188 1.714 -3.332 1 49.88 108 GLN A C 1
ATOM 863 O O . GLN A 1 108 ? -10.711 2.617 -4.02 1 49.88 108 GLN A O 1
ATOM 868 N N . PRO A 1 109 ? -10.703 0.643 -2.99 1 51.16 109 PRO A N 1
ATOM 869 C CA . PRO A 1 109 ? -9.516 0.325 -3.791 1 51.16 109 PRO A CA 1
ATOM 870 C C . PRO A 1 109 ? -9.797 0.329 -5.293 1 51.16 109 PRO A C 1
ATOM 872 O O . PRO A 1 109 ? -10.914 0.034 -5.715 1 51.16 109 PRO A O 1
ATOM 875 N N . TYR A 1 110 ? -9.188 1.258 -6.062 1 52.31 110 TYR A N 1
ATOM 876 C CA . TYR A 1 110 ? -9.227 1.303 -7.523 1 52.31 110 TYR A CA 1
ATOM 877 C C . TYR A 1 110 ? -9.367 -0.098 -8.109 1 52.31 110 TYR A C 1
ATOM 879 O O . TYR A 1 110 ? -9.922 -0.268 -9.195 1 52.31 110 TYR A O 1
ATOM 887 N N . ARG A 1 111 ? -9.047 -1.098 -7.312 1 55.25 111 ARG A N 1
ATOM 888 C CA . ARG A 1 111 ? -9.062 -2.41 -7.949 1 55.25 111 ARG A CA 1
ATOM 889 C C . ARG A 1 111 ? -10.383 -3.125 -7.688 1 55.25 111 ARG A C 1
ATOM 891 O O . ARG A 1 111 ? -10.883 -3.125 -6.559 1 55.25 111 ARG A O 1
ATOM 898 N N . LYS A 1 112 ? -11.219 -3.287 -8.633 1 56.75 112 LYS A N 1
ATOM 899 C CA . LYS A 1 112 ? -12.406 -4.141 -8.562 1 56.75 112 LYS A CA 1
ATOM 900 C C . LYS A 1 112 ? -12.047 -5.531 -8.055 1 56.75 112 LYS A C 1
ATOM 902 O O . LYS A 1 112 ? -11.047 -6.117 -8.477 1 56.75 112 LYS A O 1
ATOM 907 N N . ASP A 1 113 ? -12.766 -5.953 -6.988 1 64.19 113 ASP A N 1
ATOM 908 C CA . ASP A 1 113 ? -12.547 -7.293 -6.449 1 64.19 113 ASP A CA 1
ATOM 909 C C . ASP A 1 113 ? -12.992 -8.367 -7.441 1 64.19 113 ASP A C 1
ATOM 911 O O . ASP A 1 113 ? -14.07 -8.258 -8.031 1 64.19 113 ASP A O 1
ATOM 915 N N . LEU A 1 114 ? -12.18 -9.172 -7.797 1 78.62 114 LEU A N 1
ATOM 916 C CA . LEU A 1 114 ? -12.469 -10.312 -8.664 1 78.62 114 LEU A CA 1
ATOM 917 C C . LEU A 1 114 ? -13.398 -11.305 -7.965 1 78.62 114 LEU A C 1
ATOM 919 O O . LEU A 1 114 ? -13.164 -11.672 -6.812 1 78.62 114 LEU A O 1
ATOM 923 N N . THR A 1 115 ? -14.516 -11.57 -8.625 1 82 115 THR A N 1
ATOM 924 C CA . THR A 1 115 ? -15.43 -12.57 -8.078 1 82 115 THR A CA 1
ATOM 925 C C . THR A 1 115 ? -14.93 -13.984 -8.367 1 82 115 THR A C 1
ATOM 927 O O . THR A 1 115 ? -14.242 -14.211 -9.367 1 82 115 THR A O 1
ATOM 930 N N . PRO A 1 116 ? -15.336 -14.859 -7.469 1 88.25 116 PRO A N 1
ATOM 931 C CA . PRO A 1 116 ? -14.977 -16.25 -7.727 1 88.25 116 PRO A CA 1
ATOM 932 C C . PRO A 1 116 ? -15.484 -16.75 -9.078 1 88.25 116 PRO A C 1
ATOM 934 O O . PRO A 1 116 ? -14.805 -17.531 -9.75 1 88.25 116 PRO A O 1
ATOM 937 N N . GLU A 1 117 ? -16.609 -16.297 -9.453 1 89.56 117 GLU A N 1
ATOM 938 C CA . GLU A 1 117 ? -17.188 -16.75 -10.719 1 89.56 117 GLU A CA 1
ATOM 939 C C . GLU A 1 117 ? -16.391 -16.234 -11.906 1 89.56 117 GLU A C 1
ATOM 941 O O . GLU A 1 117 ? -16.188 -16.938 -12.891 1 89.56 117 GLU A O 1
ATOM 946 N N . GLU A 1 118 ? -15.992 -15.07 -11.789 1 89.06 118 GLU A N 1
ATOM 947 C CA . GLU A 1 118 ? -15.203 -14.492 -12.875 1 89.06 118 GLU A CA 1
ATOM 948 C C . GLU A 1 118 ? -13.875 -15.219 -13.031 1 89.06 118 GLU A C 1
ATOM 950 O O . GLU A 1 118 ? -13.484 -15.578 -14.148 1 89.06 118 GLU A O 1
ATOM 955 N N . VAL A 1 119 ? -13.25 -15.445 -11.977 1 94.25 119 VAL A N 1
ATOM 956 C CA . VAL A 1 119 ? -11.977 -16.156 -12 1 94.25 119 VAL A CA 1
ATOM 957 C C . VAL A 1 119 ? -12.188 -17.594 -12.438 1 94.25 119 VAL A C 1
ATOM 959 O O . VAL A 1 119 ? -11.398 -18.141 -13.211 1 94.25 119 VAL A O 1
ATOM 962 N N . GLY A 1 120 ? -13.242 -18.172 -11.969 1 95.62 120 GLY A N 1
ATOM 963 C CA . GLY A 1 120 ? -13.586 -19.531 -12.375 1 95.62 120 GLY A CA 1
ATOM 964 C C . GLY A 1 120 ? -13.805 -19.656 -13.867 1 95.62 120 GLY A C 1
ATOM 965 O O . GLY A 1 120 ? -13.344 -20.625 -14.484 1 95.62 120 GLY A O 1
ATOM 966 N N . ARG A 1 121 ? -14.43 -18.734 -14.422 1 94.25 121 ARG A N 1
ATOM 967 C CA . ARG A 1 121 ? -14.695 -18.766 -15.852 1 94.25 121 ARG A CA 1
ATOM 968 C C . ARG A 1 121 ? -13.398 -18.641 -16.656 1 94.25 121 ARG A C 1
ATOM 970 O O . ARG A 1 121 ? -13.227 -19.297 -17.672 1 94.25 121 ARG A O 1
ATOM 977 N N . GLN A 1 122 ? -12.625 -17.812 -16.203 1 95.44 122 GLN A N 1
ATOM 978 C CA . GLN A 1 122 ? -11.352 -17.641 -16.891 1 95.44 122 GLN A CA 1
ATOM 979 C C . GLN A 1 122 ? -10.477 -18.875 -16.75 1 95.44 122 GLN A C 1
ATOM 981 O O . GLN A 1 122 ? -9.734 -19.234 -17.672 1 95.44 122 GLN A O 1
ATOM 986 N N . PHE A 1 123 ? -10.547 -19.469 -15.633 1 98 123 PHE A N 1
ATOM 987 C CA . PHE A 1 123 ? -9.836 -20.734 -15.43 1 98 123 PHE A CA 1
ATOM 988 C C . PHE A 1 123 ? -10.383 -21.812 -16.344 1 98 123 PHE A C 1
ATOM 990 O O . PHE A 1 123 ? -9.617 -22.578 -16.938 1 98 123 PHE A O 1
ATOM 997 N N . ASP A 1 124 ? -11.703 -21.844 -16.5 1 97.62 124 ASP A N 1
ATOM 998 C CA . ASP A 1 124 ? -12.32 -22.766 -17.438 1 97.62 124 ASP A CA 1
ATOM 999 C C . ASP A 1 124 ? -11.82 -22.531 -18.859 1 97.62 124 ASP A C 1
ATOM 1001 O O . ASP A 1 124 ? -11.539 -23.484 -19.594 1 97.62 124 ASP A O 1
ATOM 1005 N N . ASP A 1 125 ? -11.789 -21.328 -19.172 1 96.94 125 ASP A N 1
ATOM 1006 C CA . ASP A 1 125 ? -11.312 -20.969 -20.516 1 96.94 125 ASP A CA 1
ATOM 1007 C C . ASP A 1 125 ? -9.883 -21.438 -20.734 1 96.94 125 ASP A C 1
ATOM 1009 O O . ASP A 1 125 ? -9.547 -21.938 -21.812 1 96.94 125 ASP A O 1
ATOM 1013 N N . LEU A 1 126 ? -9.07 -21.266 -19.766 1 98.38 126 LEU A N 1
ATOM 1014 C CA . LEU A 1 126 ? -7.684 -21.719 -19.859 1 98.38 126 LEU A CA 1
ATOM 1015 C C . LEU A 1 126 ? -7.617 -23.234 -20.047 1 98.38 126 LEU A C 1
ATOM 1017 O O . LEU A 1 126 ? -6.914 -23.719 -20.938 1 98.38 126 LEU A O 1
ATOM 1021 N N . VAL A 1 127 ? -8.344 -23.938 -19.25 1 98.38 127 VAL A N 1
ATOM 1022 C CA . VAL A 1 127 ? -8.344 -25.391 -19.312 1 98.38 127 VAL A CA 1
ATOM 1023 C C . VAL A 1 127 ? -8.836 -25.859 -20.688 1 98.38 127 VAL A C 1
ATOM 1025 O O . VAL A 1 127 ? -8.25 -26.75 -21.281 1 98.38 127 VAL A O 1
ATOM 1028 N N . GLU A 1 128 ? -9.852 -25.234 -21.125 1 97.62 128 GLU A N 1
ATOM 1029 C CA . GLU A 1 128 ? -10.406 -25.562 -22.422 1 97.62 128 GLU A CA 1
ATOM 1030 C C . GLU A 1 128 ? -9.406 -25.297 -23.547 1 97.62 128 GLU A C 1
ATOM 1032 O O . GLU A 1 128 ? -9.273 -26.094 -24.484 1 97.62 128 GLU A O 1
ATOM 1037 N N . GLN A 1 129 ? -8.758 -24.203 -23.469 1 97.31 129 GLN A N 1
ATOM 1038 C CA . GLN A 1 129 ? -7.762 -23.844 -24.469 1 97.31 129 GLN A CA 1
ATOM 1039 C C . GLN A 1 129 ? -6.621 -24.859 -24.5 1 97.31 129 GLN A C 1
ATOM 1041 O O . GLN A 1 129 ? -6.16 -25.266 -25.562 1 97.31 129 GLN A O 1
ATOM 1046 N N . VAL A 1 130 ? -6.203 -25.219 -23.359 1 98.44 130 VAL A N 1
ATOM 1047 C CA . VAL A 1 130 ? -5.137 -26.219 -23.25 1 98.44 130 VAL A CA 1
ATOM 1048 C C . VAL A 1 130 ? -5.605 -27.547 -23.844 1 98.44 130 VAL A C 1
ATOM 1050 O O . VAL A 1 130 ? -4.891 -28.172 -24.625 1 98.44 130 VAL A O 1
ATOM 1053 N N . GLN A 1 131 ? -6.773 -27.969 -23.484 1 97.81 131 GLN A N 1
ATOM 1054 C CA . GLN A 1 131 ? -7.32 -29.234 -23.969 1 97.81 131 GLN A CA 1
ATOM 1055 C C . GLN A 1 131 ? -7.492 -29.219 -25.484 1 97.81 131 GLN A C 1
ATOM 1057 O O . GLN A 1 131 ? -7.16 -30.188 -26.156 1 97.81 131 GLN A O 1
ATOM 1062 N N . ASP A 1 132 ? -7.984 -28.141 -26 1 97.38 132 ASP A N 1
ATOM 1063 C CA . ASP A 1 132 ? -8.18 -28 -27.438 1 97.38 132 ASP A CA 1
ATOM 1064 C C . ASP A 1 132 ? -6.844 -28.078 -28.188 1 97.38 132 ASP A C 1
ATOM 1066 O O . ASP A 1 132 ? -6.746 -28.703 -29.234 1 97.38 132 ASP A O 1
ATOM 1070 N N . TRP A 1 133 ? -5.922 -27.438 -27.641 1 97.06 133 TRP A N 1
ATOM 1071 C CA . TRP A 1 133 ? -4.602 -27.406 -28.266 1 97.06 133 TRP A CA 1
ATOM 1072 C C . TRP A 1 133 ? -3.969 -28.797 -28.25 1 97.06 133 TRP A C 1
ATOM 1074 O O . TRP A 1 133 ? -3.373 -29.219 -29.234 1 97.06 133 TRP A O 1
ATOM 1084 N N . VAL A 1 134 ? -4.082 -29.484 -27.172 1 97.81 134 VAL A N 1
ATOM 1085 C CA . VAL A 1 134 ? -3.539 -30.844 -27.062 1 97.81 134 VAL A CA 1
ATOM 1086 C C . VAL A 1 134 ? -4.238 -31.766 -28.062 1 97.81 134 VAL A C 1
ATOM 1088 O O . VAL A 1 134 ? -3.586 -32.562 -28.734 1 97.81 134 VAL A O 1
ATOM 1091 N N . GLN A 1 135 ? -5.52 -31.625 -28.125 1 96.38 135 GLN A N 1
ATOM 1092 C CA . GLN A 1 135 ? -6.266 -32.438 -29.094 1 96.38 135 GLN A CA 1
ATOM 1093 C C . GLN A 1 135 ? -5.789 -32.156 -30.516 1 96.38 135 GLN A C 1
ATOM 1095 O O . GLN A 1 135 ? -5.598 -33.094 -31.297 1 96.38 135 GLN A O 1
ATOM 1100 N N . LYS A 1 136 ? -5.578 -30.953 -30.812 1 94.06 136 LYS A N 1
ATOM 1101 C CA . LYS A 1 136 ? -5.207 -30.547 -32.156 1 94.06 136 LYS A CA 1
ATOM 1102 C C . LYS A 1 136 ? -3.859 -31.141 -32.562 1 94.06 136 LYS A C 1
ATOM 1104 O O . LYS A 1 136 ? -3.713 -31.656 -33.656 1 94.06 136 LYS A O 1
ATOM 1109 N N . PHE A 1 137 ? -2.838 -31.094 -31.672 1 92.62 137 PHE A N 1
ATOM 1110 C CA . PHE A 1 137 ? -1.528 -31.547 -32.125 1 92.62 137 PHE A CA 1
ATOM 1111 C C . PHE A 1 137 ? -1.374 -33.031 -31.953 1 92.62 137 PHE A C 1
ATOM 1113 O O . PHE A 1 137 ? -0.487 -33.656 -32.531 1 92.62 137 PHE A O 1
ATOM 1120 N N . MET A 1 138 ? -2.285 -33.688 -31.141 1 93.75 138 MET A N 1
ATOM 1121 C CA . MET A 1 138 ? -2.238 -35.125 -30.953 1 93.75 138 MET A CA 1
ATOM 1122 C C . MET A 1 138 ? -3.072 -35.844 -32 1 93.75 138 MET A C 1
ATOM 1124 O O . MET A 1 138 ? -2.863 -37.031 -32.281 1 93.75 138 MET A O 1
ATOM 1128 N N . ASP A 1 139 ? -3.953 -35.125 -32.688 1 91.88 139 ASP A N 1
ATOM 1129 C CA . ASP A 1 139 ? -4.898 -35.688 -33.625 1 91.88 139 ASP A CA 1
ATOM 1130 C C . ASP A 1 139 ? -4.176 -36.5 -34.719 1 91.88 139 ASP A C 1
ATOM 1132 O O . ASP A 1 139 ? -4.551 -37.656 -35 1 91.88 139 ASP A O 1
ATOM 1136 N N . PRO A 1 140 ? -3.111 -35.969 -35.25 1 87.81 140 PRO A N 1
ATOM 1137 C CA . PRO A 1 140 ? -2.424 -36.75 -36.281 1 87.81 140 PRO A CA 1
ATOM 1138 C C . PRO A 1 140 ? -1.829 -38.062 -35.781 1 87.81 140 PRO A C 1
ATOM 1140 O O . PRO A 1 140 ? -1.706 -39.031 -36.531 1 87.81 140 PRO A O 1
ATOM 1143 N N . TRP A 1 141 ? -1.531 -38.125 -34.531 1 89.62 141 TRP A N 1
ATOM 1144 C CA . TRP A 1 141 ? -0.957 -39.312 -33.938 1 89.62 141 TRP A CA 1
ATOM 1145 C C . TRP A 1 141 ? -2.039 -40.344 -33.625 1 89.62 141 TRP A C 1
ATOM 1147 O O . TRP A 1 141 ? -1.796 -41.562 -33.719 1 89.62 141 TRP A O 1
ATOM 1157 N N . LEU A 1 142 ? -3.184 -39.875 -33.312 1 90.88 142 LEU A N 1
ATOM 1158 C CA . LEU A 1 142 ? -4.215 -40.75 -32.781 1 90.88 142 LEU A CA 1
ATOM 1159 C C . LEU A 1 142 ? -5.188 -41.188 -33.875 1 90.88 142 LEU A C 1
ATOM 1161 O O . LEU A 1 142 ? -5.883 -42.188 -33.719 1 90.88 142 LEU A O 1
ATOM 1165 N N . ASP A 1 143 ? -5.289 -40.438 -34.969 1 89.94 143 ASP A N 1
ATOM 1166 C CA . ASP A 1 143 ? -6.176 -40.812 -36.062 1 89.94 143 ASP A CA 1
ATOM 1167 C C . ASP A 1 143 ? -5.773 -42.125 -36.688 1 89.94 143 ASP A C 1
ATOM 1169 O O . ASP A 1 143 ? -6.633 -42.969 -37 1 89.94 143 ASP A O 1
ATOM 1173 N N . ASP A 1 144 ? -4.508 -42.281 -36.938 1 90.38 144 ASP A N 1
ATOM 1174 C CA . ASP A 1 144 ? -3.922 -43.562 -37.312 1 90.38 144 ASP A CA 1
ATOM 1175 C C . ASP A 1 144 ? -3.004 -44.125 -36.219 1 90.38 144 ASP A C 1
ATOM 1177 O O . ASP A 1 144 ? -1.789 -43.906 -36.281 1 90.38 144 ASP A O 1
ATOM 1181 N N . TYR A 1 145 ? -3.645 -44.875 -35.469 1 89.5 145 TYR A N 1
ATOM 1182 C CA . TYR A 1 145 ? -2.98 -45.281 -34.219 1 89.5 145 TYR A CA 1
ATOM 1183 C C . TYR A 1 145 ? -1.721 -46.094 -34.562 1 89.5 145 TYR A C 1
ATOM 1185 O O . TYR A 1 145 ? -0.657 -45.844 -33.969 1 89.5 145 TYR A O 1
ATOM 1193 N N . GLU A 1 146 ? -1.844 -47.031 -35.406 1 90.94 146 GLU A N 1
ATOM 1194 C CA . GLU A 1 146 ? -0.71 -47.875 -35.75 1 90.94 146 GLU A CA 1
ATOM 1195 C C . GLU A 1 146 ? 0.445 -47.094 -36.344 1 90.94 146 GLU A C 1
ATOM 1197 O O . GLU A 1 146 ? 1.603 -47.281 -35.969 1 90.94 146 GLU A O 1
ATOM 1202 N N . ALA A 1 147 ? 0.068 -46.219 -37.188 1 91.25 147 ALA A N 1
ATOM 1203 C CA . ALA A 1 147 ? 1.085 -45.375 -37.781 1 91.25 147 ALA A CA 1
ATOM 1204 C C . ALA A 1 147 ? 1.697 -44.438 -36.75 1 91.25 147 ALA A C 1
ATOM 1206 O O . ALA A 1 147 ? 2.893 -44.156 -36.812 1 91.25 147 ALA A O 1
ATOM 1207 N N . GLY A 1 148 ? 0.852 -44.031 -35.906 1 90.31 148 GLY A N 1
ATOM 1208 C CA . GLY A 1 148 ? 1.31 -43.156 -34.844 1 90.31 148 GLY A CA 1
ATOM 1209 C C . GLY A 1 148 ? 2.277 -43.812 -33.875 1 90.31 148 GLY A C 1
ATOM 1210 O O . GLY A 1 148 ? 3.293 -43.219 -33.5 1 90.31 148 GLY A O 1
ATOM 1211 N N . VAL A 1 149 ? 1.981 -45 -33.562 1 91.19 149 VAL A N 1
ATOM 1212 C CA . VAL A 1 149 ? 2.834 -45.75 -32.625 1 91.19 149 VAL A CA 1
ATOM 1213 C C . VAL A 1 149 ? 4.191 -46 -33.281 1 91.19 149 VAL A C 1
ATOM 1215 O O . VAL A 1 149 ? 5.234 -45.812 -32.656 1 91.19 149 VAL A O 1
ATOM 1218 N N . GLU A 1 150 ? 4.121 -46.375 -34.5 1 90.5 150 GLU A N 1
ATOM 1219 C CA . GLU A 1 150 ? 5.363 -46.656 -35.188 1 90.5 150 GLU A CA 1
ATOM 1220 C C . GLU A 1 150 ? 6.227 -45.406 -35.312 1 90.5 150 GLU A C 1
ATOM 1222 O O . GLU A 1 150 ? 7.438 -45.469 -35.094 1 90.5 150 GLU A O 1
ATOM 1227 N N . ALA A 1 151 ? 5.582 -44.438 -35.656 1 89.12 151 ALA A N 1
ATOM 1228 C CA . ALA A 1 151 ? 6.301 -43.156 -35.812 1 89.12 151 ALA A CA 1
ATOM 1229 C C . ALA A 1 151 ? 6.906 -42.719 -34.469 1 89.12 151 ALA A C 1
ATOM 1231 O O . ALA A 1 151 ? 8.031 -42.219 -34.438 1 89.12 151 ALA A O 1
ATOM 1232 N N . LEU A 1 152 ? 6.148 -42.875 -33.469 1 89.94 152 LEU A N 1
ATOM 1233 C CA . LEU A 1 152 ? 6.586 -42.438 -32.156 1 89.94 152 LEU A CA 1
ATOM 1234 C C . LEU A 1 152 ? 7.754 -43.281 -31.656 1 89.94 152 LEU A C 1
ATOM 1236 O O . LEU A 1 152 ? 8.734 -42.75 -31.125 1 89.94 152 LEU A O 1
ATOM 1240 N N . VAL A 1 153 ? 7.652 -44.531 -31.844 1 88.56 153 VAL A N 1
ATOM 1241 C CA . VAL A 1 153 ? 8.688 -45.438 -31.375 1 88.56 153 VAL A CA 1
ATOM 1242 C C . VAL A 1 153 ? 9.969 -45.219 -32.188 1 88.56 153 VAL A C 1
ATOM 1244 O O . VAL A 1 153 ? 11.07 -45.219 -31.625 1 88.56 153 VAL A O 1
ATOM 1247 N N . THR A 1 154 ? 9.766 -45.094 -33.438 1 87.94 154 THR A N 1
ATOM 1248 C CA . THR A 1 154 ? 10.914 -44.812 -34.312 1 87.94 154 THR A CA 1
ATOM 1249 C C . THR A 1 154 ? 11.547 -43.469 -33.938 1 87.94 154 THR A C 1
ATOM 1251 O O . THR A 1 154 ? 12.773 -43.344 -33.875 1 87.94 154 THR A O 1
ATOM 1254 N N . GLY A 1 155 ? 10.719 -42.531 -33.719 1 86.62 155 GLY A N 1
ATOM 1255 C CA . GLY A 1 155 ? 11.203 -41.219 -33.312 1 86.62 155 GLY A CA 1
ATOM 1256 C C . GLY A 1 155 ? 11.922 -41.25 -31.984 1 86.62 155 GLY A C 1
ATOM 1257 O O . GLY A 1 155 ? 12.93 -40.562 -31.797 1 86.62 155 GLY A O 1
ATOM 1258 N N . ALA A 1 156 ? 11.445 -42.062 -31.094 1 89.19 156 ALA A N 1
ATOM 1259 C CA . ALA A 1 156 ? 12.023 -42.156 -29.75 1 89.19 156 ALA A CA 1
ATOM 1260 C C . ALA A 1 156 ? 13.414 -42.781 -29.797 1 89.19 156 ALA A C 1
ATOM 1262 O O . ALA A 1 156 ? 14.281 -42.469 -29 1 89.19 156 ALA A O 1
ATOM 1263 N N . ARG A 1 157 ? 13.555 -43.594 -30.75 1 86.88 157 ARG A N 1
ATOM 1264 C CA . ARG A 1 157 ? 14.859 -44.219 -30.938 1 86.88 157 ARG A CA 1
ATOM 1265 C C . ARG A 1 157 ? 15.859 -43.25 -31.531 1 86.88 157 ARG A C 1
ATOM 1267 O O . ARG A 1 157 ? 17.031 -43.219 -31.125 1 86.88 157 ARG A O 1
ATOM 1274 N N . LYS A 1 158 ? 15.422 -42.531 -32.438 1 86.62 158 LYS A N 1
ATOM 1275 C CA . LYS A 1 158 ? 16.281 -41.562 -33.125 1 86.62 158 LYS A CA 1
ATOM 1276 C C . LYS A 1 158 ? 16.578 -40.375 -32.219 1 86.62 158 LYS A C 1
ATOM 1278 O O . LYS A 1 158 ? 17.672 -39.781 -32.281 1 86.62 158 LYS A O 1
ATOM 1283 N N . GLN A 1 159 ? 15.633 -39.969 -31.531 1 86.44 159 GLN A N 1
ATOM 1284 C CA . GLN A 1 159 ? 15.727 -38.812 -30.641 1 86.44 159 GLN A CA 1
ATOM 1285 C C . GLN A 1 159 ? 15.664 -39.25 -29.172 1 86.44 159 GLN A C 1
ATOM 1287 O O . GLN A 1 159 ? 14.75 -38.875 -28.453 1 86.44 159 GLN A O 1
ATOM 1292 N N . SER A 1 160 ? 16.641 -39.875 -28.766 1 86.31 160 SER A N 1
ATOM 1293 C CA . SER A 1 160 ? 16.641 -40.531 -27.453 1 86.31 160 SER A CA 1
ATOM 1294 C C . SER A 1 160 ? 16.641 -39.5 -26.328 1 86.31 160 SER A C 1
ATOM 1296 O O . SER A 1 160 ? 16.094 -39.75 -25.25 1 86.31 160 SER A O 1
ATOM 1298 N N . GLY A 1 161 ? 17.188 -38.375 -26.625 1 90.25 161 GLY A N 1
ATOM 1299 C CA . GLY A 1 161 ? 17.234 -37.312 -25.609 1 90.25 161 GLY A CA 1
ATOM 1300 C C . GLY A 1 161 ? 15.859 -36.75 -25.297 1 90.25 161 GLY A C 1
ATOM 1301 O O . GLY A 1 161 ? 15.523 -36.531 -24.141 1 90.25 161 GLY A O 1
ATOM 1302 N N . GLU A 1 162 ? 15.102 -36.531 -26.328 1 91.69 162 GLU A N 1
ATOM 1303 C CA . GLU A 1 162 ? 13.75 -36 -26.156 1 91.69 162 GLU A CA 1
ATOM 1304 C C . GLU A 1 162 ? 12.836 -37 -25.453 1 91.69 162 GLU A C 1
ATOM 1306 O O . GLU A 1 162 ? 12.031 -36.594 -24.609 1 91.69 162 GLU A O 1
ATOM 1311 N N . ALA A 1 163 ? 12.945 -38.219 -25.828 1 92.75 163 ALA A N 1
ATOM 1312 C CA . ALA A 1 163 ? 12.156 -39.25 -25.172 1 92.75 163 ALA A CA 1
ATOM 1313 C C . ALA A 1 163 ? 12.531 -39.375 -23.703 1 92.75 163 ALA A C 1
ATOM 1315 O O . ALA A 1 163 ? 11.664 -39.594 -22.844 1 92.75 163 ALA A O 1
ATOM 1316 N N . ALA A 1 164 ? 13.789 -39.281 -23.406 1 93.62 164 ALA A N 1
ATOM 1317 C CA . ALA A 1 164 ? 14.266 -39.375 -22.016 1 93.62 164 ALA A CA 1
ATOM 1318 C C . ALA A 1 164 ? 13.742 -38.219 -21.172 1 93.62 164 ALA A C 1
ATOM 1320 O O . ALA A 1 164 ? 13.406 -38.406 -20 1 93.62 164 ALA A O 1
ATOM 1321 N N . LYS A 1 165 ? 13.727 -37.125 -21.75 1 94.88 165 LYS A N 1
ATOM 1322 C CA . LYS A 1 165 ? 13.227 -35.938 -21.047 1 94.88 165 LYS A CA 1
ATOM 1323 C C . LYS A 1 165 ? 11.75 -36.094 -20.688 1 94.88 165 LYS A C 1
ATOM 1325 O O . LYS A 1 165 ? 11.336 -35.75 -19.578 1 94.88 165 LYS A O 1
ATOM 1330 N N . PHE A 1 166 ? 11.023 -36.562 -21.625 1 96.19 166 PHE A N 1
ATOM 1331 C CA . PHE A 1 166 ? 9.602 -36.812 -21.391 1 96.19 166 PHE A CA 1
ATOM 1332 C C . PHE A 1 166 ? 9.414 -37.844 -20.281 1 96.19 166 PHE A C 1
ATOM 1334 O O . PHE A 1 166 ? 8.594 -37.656 -19.391 1 96.19 166 PHE A O 1
ATOM 1341 N N . ARG A 1 167 ? 10.195 -38.875 -20.312 1 94.81 167 ARG A N 1
ATOM 1342 C CA . ARG A 1 167 ? 10.102 -39.969 -19.328 1 94.81 167 ARG A CA 1
ATOM 1343 C C . ARG A 1 167 ? 10.461 -39.438 -17.938 1 94.81 167 ARG A C 1
ATOM 1345 O O . ARG A 1 167 ? 9.836 -39.844 -16.938 1 94.81 167 ARG A O 1
ATOM 1352 N N . ARG A 1 168 ? 11.438 -38.625 -17.891 1 95.69 168 ARG A N 1
ATOM 1353 C CA . ARG A 1 168 ? 11.844 -38.062 -16.609 1 95.69 168 ARG A CA 1
ATOM 1354 C C . ARG A 1 168 ? 10.727 -37.219 -16.016 1 95.69 168 ARG A C 1
ATOM 1356 O O . ARG A 1 168 ? 10.523 -37.219 -14.797 1 95.69 168 ARG A O 1
ATOM 1363 N N . THR A 1 169 ? 10.078 -36.5 -16.891 1 96.81 169 THR A N 1
ATOM 1364 C CA . THR A 1 169 ? 8.953 -35.688 -16.422 1 96.81 169 THR A CA 1
ATOM 1365 C C . THR A 1 169 ? 7.82 -36.562 -15.914 1 96.81 169 THR A C 1
ATOM 1367 O O . THR A 1 169 ? 7.238 -36.281 -14.867 1 96.81 169 THR A O 1
ATOM 1370 N N . LEU A 1 170 ? 7.551 -37.594 -16.672 1 96 170 LEU A N 1
ATOM 1371 C CA . LEU A 1 170 ? 6.48 -38.5 -16.297 1 96 170 LEU A CA 1
ATOM 1372 C C . LEU A 1 170 ? 6.801 -39.188 -14.977 1 96 170 LEU A C 1
ATOM 1374 O O . LEU A 1 170 ? 5.902 -39.438 -14.164 1 96 170 LEU A O 1
ATOM 1378 N N . GLN A 1 171 ? 7.984 -39.438 -14.758 1 94.94 171 GLN A N 1
ATOM 1379 C CA . GLN A 1 171 ? 8.43 -40.125 -13.555 1 94.94 171 GLN A CA 1
ATOM 1380 C C . GLN A 1 171 ? 8.125 -39.312 -12.297 1 94.94 171 GLN A C 1
ATOM 1382 O O . GLN A 1 171 ? 7.898 -39.875 -11.227 1 94.94 171 GLN A O 1
ATOM 1387 N N . LYS A 1 172 ? 8.078 -38.062 -12.453 1 96.12 172 LYS A N 1
ATOM 1388 C CA . LYS A 1 172 ? 7.809 -37.188 -11.328 1 96.12 172 LYS A CA 1
ATOM 1389 C C . LYS A 1 172 ? 6.363 -37.344 -10.852 1 96.12 172 LYS A C 1
ATOM 1391 O O . LYS A 1 172 ? 6.035 -36.938 -9.727 1 96.12 172 LYS A O 1
ATOM 1396 N N . TYR A 1 173 ? 5.523 -37.875 -11.758 1 97.31 173 TYR A N 1
ATOM 1397 C CA . TYR A 1 173 ? 4.098 -37.906 -11.469 1 97.31 173 TYR A CA 1
ATOM 1398 C C . TYR A 1 173 ? 3.564 -39.344 -11.516 1 97.31 173 TYR A C 1
ATOM 1400 O O . TYR A 1 173 ? 3.043 -39.781 -12.539 1 97.31 173 TYR A O 1
ATOM 1408 N N . PRO A 1 174 ? 3.555 -39.969 -10.359 1 97.19 174 PRO A N 1
ATOM 1409 C CA . PRO A 1 174 ? 3.143 -41.375 -10.336 1 97.19 174 PRO A CA 1
ATOM 1410 C C . PRO A 1 174 ? 1.712 -41.562 -10.828 1 97.19 174 PRO A C 1
ATOM 1412 O O . PRO A 1 174 ? 1.403 -42.625 -11.43 1 97.19 174 PRO A O 1
ATOM 1415 N N . ASP A 1 175 ? 0.854 -40.656 -10.547 1 97.62 175 ASP A N 1
ATOM 1416 C CA . ASP A 1 175 ? -0.528 -40.812 -10.992 1 97.62 175 ASP A CA 1
ATOM 1417 C C . ASP A 1 175 ? -0.621 -40.781 -12.516 1 97.62 175 ASP A C 1
ATOM 1419 O O . ASP A 1 175 ? -1.464 -41.469 -13.094 1 97.62 175 ASP A O 1
ATOM 1423 N N . LEU A 1 176 ? 0.245 -40.062 -13.141 1 98 176 LEU A N 1
ATOM 1424 C CA . LEU A 1 176 ? 0.234 -40.031 -14.594 1 98 176 LEU A CA 1
ATOM 1425 C C . LEU A 1 176 ? 0.822 -41.312 -15.172 1 98 176 LEU A C 1
ATOM 1427 O O . LEU A 1 176 ? 0.392 -41.781 -16.234 1 98 176 LEU A O 1
ATOM 1431 N N . VAL A 1 177 ? 1.796 -41.844 -14.508 1 96.69 177 VAL A N 1
ATOM 1432 C CA . VAL A 1 177 ? 2.32 -43.125 -14.891 1 96.69 177 VAL A CA 1
ATOM 1433 C C . VAL A 1 177 ? 1.215 -44.188 -14.805 1 96.69 177 VAL A C 1
ATOM 1435 O O . VAL A 1 177 ? 1.057 -45 -15.703 1 96.69 177 VAL A O 1
ATOM 1438 N N . HIS A 1 178 ? 0.532 -44.125 -13.734 1 96.75 178 HIS A N 1
ATOM 1439 C CA . HIS A 1 178 ? -0.613 -45.031 -13.586 1 96.75 178 HIS A CA 1
ATOM 1440 C C . HIS A 1 178 ? -1.62 -44.812 -14.711 1 96.75 178 HIS A C 1
ATOM 1442 O O . HIS A 1 178 ? -2.158 -45.781 -15.25 1 96.75 178 HIS A O 1
ATOM 1448 N N . GLY A 1 179 ? -1.891 -43.594 -15.047 1 96.5 179 GLY A N 1
ATOM 1449 C CA . GLY A 1 179 ? -2.854 -43.25 -16.078 1 96.5 179 GLY A CA 1
ATOM 1450 C C . GLY A 1 179 ? -2.475 -43.781 -17.453 1 96.5 179 GLY A C 1
ATOM 1451 O O . GLY A 1 179 ? -3.342 -44.188 -18.234 1 96.5 179 GLY A O 1
ATOM 1452 N N . CYS A 1 180 ? -1.204 -43.781 -17.719 1 95.44 180 CYS A N 1
ATOM 1453 C CA . CYS A 1 180 ? -0.79 -44.188 -19.062 1 95.44 180 CYS A CA 1
ATOM 1454 C C . CYS A 1 180 ? -0.984 -45.656 -19.266 1 95.44 180 CYS A C 1
ATOM 1456 O O . CYS A 1 180 ? -0.953 -46.156 -20.406 1 95.44 180 CYS A O 1
ATOM 1458 N N . MET A 1 181 ? -1.272 -46.406 -18.203 1 93.5 181 MET A N 1
ATOM 1459 C CA . MET A 1 181 ? -1.537 -47.812 -18.297 1 93.5 181 MET A CA 1
ATOM 1460 C C . MET A 1 181 ? -2.93 -48.094 -18.875 1 93.5 181 MET A C 1
ATOM 1462 O O . MET A 1 181 ? -3.252 -49.219 -19.25 1 93.5 181 MET A O 1
ATOM 1466 N N . PHE A 1 182 ? -3.695 -47.094 -18.969 1 95.38 182 PHE A N 1
ATOM 1467 C CA . PHE A 1 182 ? -5.039 -47.188 -19.516 1 95.38 182 PHE A CA 1
ATOM 1468 C C . PHE A 1 182 ? -5.07 -46.688 -20.953 1 95.38 182 PHE A C 1
ATOM 1470 O O . PHE A 1 182 ? -4.344 -45.75 -21.312 1 95.38 182 PHE A O 1
ATOM 1477 N N . PRO A 1 183 ? -5.902 -47.312 -21.75 1 94.81 183 PRO A N 1
ATOM 1478 C CA . PRO A 1 183 ? -6.051 -46.844 -23.125 1 94.81 183 PRO A CA 1
ATOM 1479 C C . PRO A 1 183 ? -6.703 -45.469 -23.219 1 94.81 183 PRO A C 1
ATOM 1481 O O . PRO A 1 183 ? -7.367 -45.031 -22.266 1 94.81 183 PRO A O 1
ATOM 1484 N N . GLU A 1 184 ? -6.477 -44.719 -24.266 1 93.81 184 GLU A N 1
ATOM 1485 C CA . GLU A 1 184 ? -7.148 -43.5 -24.641 1 93.81 184 GLU A CA 1
ATOM 1486 C C . GLU A 1 184 ? -6.887 -42.406 -23.609 1 93.81 184 GLU A C 1
ATOM 1488 O O . GLU A 1 184 ? -7.789 -41.625 -23.266 1 93.81 184 GLU A O 1
ATOM 1493 N N . THR A 1 185 ? -5.707 -42.406 -22.969 1 96.94 185 THR A N 1
ATOM 1494 C CA . THR A 1 185 ? -5.422 -41.438 -21.922 1 96.94 185 THR A CA 1
ATOM 1495 C C . THR A 1 185 ? -4.34 -40.438 -22.359 1 96.94 185 THR A C 1
ATOM 1497 O O . THR A 1 185 ? -3.91 -39.594 -21.594 1 96.94 185 THR A O 1
ATOM 1500 N N . ASP A 1 186 ? -3.877 -40.5 -23.609 1 96.62 186 ASP A N 1
ATOM 1501 C CA . ASP A 1 186 ? -2.76 -39.688 -24.078 1 96.62 186 ASP A CA 1
ATOM 1502 C C . ASP A 1 186 ? -3.045 -38.219 -23.906 1 96.62 186 ASP A C 1
ATOM 1504 O O . ASP A 1 186 ? -2.238 -37.469 -23.328 1 96.62 186 ASP A O 1
ATOM 1508 N N . GLU A 1 187 ? -4.172 -37.781 -24.391 1 96.94 187 GLU A N 1
ATOM 1509 C CA . GLU A 1 187 ? -4.52 -36.375 -24.312 1 96.94 187 GLU A CA 1
ATOM 1510 C C . GLU A 1 187 ? -4.633 -35.906 -22.859 1 96.94 187 GLU A C 1
ATOM 1512 O O . GLU A 1 187 ? -4.168 -34.812 -22.516 1 96.94 187 GLU A O 1
ATOM 1517 N N . ASP A 1 188 ? -5.273 -36.719 -22.031 1 97.88 188 ASP A N 1
ATOM 1518 C CA . ASP A 1 188 ? -5.438 -36.375 -20.625 1 97.88 188 ASP A CA 1
ATOM 1519 C C . ASP A 1 188 ? -4.082 -36.219 -19.938 1 97.88 188 ASP A C 1
ATOM 1521 O O . ASP A 1 188 ? -3.895 -35.281 -19.156 1 97.88 188 ASP A O 1
ATOM 1525 N N . ILE A 1 189 ? -3.209 -37.062 -20.203 1 98.06 189 ILE A N 1
ATOM 1526 C CA . ILE A 1 189 ? -1.896 -37.062 -19.562 1 98.06 189 ILE A CA 1
ATOM 1527 C C . ILE A 1 189 ? -1.119 -35.812 -20 1 98.06 189 ILE A C 1
ATOM 1529 O O . ILE A 1 189 ? -0.484 -35.156 -19.188 1 98.06 189 ILE A O 1
ATOM 1533 N N . ILE A 1 190 ? -1.124 -35.5 -21.266 1 98.12 190 ILE A N 1
ATOM 1534 C CA . ILE A 1 190 ? -0.408 -34.344 -21.781 1 98.12 190 ILE A CA 1
ATOM 1535 C C . ILE A 1 190 ? -1.019 -33.062 -21.203 1 98.12 190 ILE A C 1
ATOM 1537 O O . ILE A 1 190 ? -0.296 -32.156 -20.797 1 98.12 190 ILE A O 1
ATOM 1541 N N . VAL A 1 191 ? -2.344 -33 -21.156 1 98.5 191 VAL A N 1
ATOM 1542 C CA . VAL A 1 191 ? -3.01 -31.875 -20.531 1 98.5 191 VAL A CA 1
ATOM 1543 C C . VAL A 1 191 ? -2.551 -31.75 -19.078 1 98.5 191 VAL A C 1
ATOM 1545 O O . VAL A 1 191 ? -2.264 -30.641 -18.609 1 98.5 191 VAL A O 1
ATOM 1548 N N . ALA A 1 192 ? -2.5 -32.812 -18.391 1 98.62 192 ALA A N 1
ATOM 1549 C CA . ALA A 1 192 ? -2.088 -32.844 -16.984 1 98.62 192 ALA A CA 1
ATOM 1550 C C . ALA A 1 192 ? -0.665 -32.312 -16.828 1 98.62 192 ALA A C 1
ATOM 1552 O O . ALA A 1 192 ? -0.376 -31.547 -15.898 1 98.62 192 ALA A O 1
ATOM 1553 N N . ILE A 1 193 ? 0.202 -32.688 -17.688 1 98.44 193 ILE A N 1
ATOM 1554 C CA . ILE A 1 193 ? 1.589 -32.25 -17.641 1 98.44 193 ILE A CA 1
ATOM 1555 C C . ILE A 1 193 ? 1.646 -30.734 -17.844 1 98.44 193 ILE A C 1
ATOM 1557 O O . ILE A 1 193 ? 2.346 -30.031 -17.109 1 98.44 193 ILE A O 1
ATOM 1561 N N . ILE A 1 194 ? 0.917 -30.281 -18.844 1 98.69 194 ILE A N 1
ATOM 1562 C CA . ILE A 1 194 ? 0.908 -28.859 -19.141 1 98.69 194 ILE A CA 1
ATOM 1563 C C . ILE A 1 194 ? 0.357 -28.078 -17.953 1 98.69 194 ILE A C 1
ATOM 1565 O O . ILE A 1 194 ? 0.962 -27.094 -17.5 1 98.69 194 ILE A O 1
ATOM 1569 N N . MET A 1 195 ? -0.75 -28.516 -17.391 1 98.62 195 MET A N 1
ATOM 1570 C CA . MET A 1 195 ? -1.392 -27.812 -16.281 1 98.62 195 MET A CA 1
ATOM 1571 C C . MET A 1 195 ? -0.492 -27.797 -15.055 1 98.62 195 MET A C 1
ATOM 1573 O O . MET A 1 195 ? -0.444 -26.797 -14.328 1 98.62 195 MET A O 1
ATOM 1577 N N . ARG A 1 196 ? 0.188 -28.875 -14.805 1 98.25 196 ARG A N 1
ATOM 1578 C CA . ARG A 1 196 ? 1.109 -28.938 -13.672 1 98.25 196 ARG A CA 1
ATOM 1579 C C . ARG A 1 196 ? 2.305 -28.016 -13.891 1 98.25 196 ARG A C 1
ATOM 1581 O O . ARG A 1 196 ? 2.783 -27.375 -12.945 1 98.25 196 ARG A O 1
ATOM 1588 N N . TYR A 1 197 ? 2.758 -28 -15.078 1 98.25 197 TYR A N 1
ATOM 1589 C CA . TYR A 1 197 ? 3.846 -27.078 -15.391 1 98.25 197 TYR A CA 1
ATOM 1590 C C . TYR A 1 197 ? 3.424 -25.625 -15.156 1 98.25 197 TYR A C 1
ATOM 1592 O O . TYR A 1 197 ? 4.164 -24.859 -14.555 1 98.25 197 TYR A O 1
ATOM 1600 N N . LEU A 1 198 ? 2.264 -25.266 -15.695 1 98.38 198 LEU A N 1
ATOM 1601 C CA . LEU A 1 198 ? 1.751 -23.906 -15.523 1 98.38 198 LEU A CA 1
ATOM 1602 C C . LEU A 1 198 ? 1.581 -23.578 -14.039 1 98.38 198 LEU A C 1
ATOM 1604 O O . LEU A 1 198 ? 1.878 -22.469 -13.609 1 98.38 198 LEU A O 1
ATOM 1608 N N . ASN A 1 199 ? 1.094 -24.547 -13.312 1 97.81 199 ASN A N 1
ATOM 1609 C CA . ASN A 1 199 ? 0.926 -24.344 -11.883 1 97.81 199 ASN A CA 1
ATOM 1610 C C . ASN A 1 199 ? 2.26 -24.062 -11.195 1 97.81 199 ASN A C 1
ATOM 1612 O O . ASN A 1 199 ? 2.377 -23.109 -10.43 1 97.81 199 ASN A O 1
ATOM 1616 N N . ASP A 1 200 ? 3.266 -24.781 -11.484 1 96.75 200 ASP A N 1
ATOM 1617 C CA . ASP A 1 200 ? 4.559 -24.719 -10.805 1 96.75 200 ASP A CA 1
ATOM 1618 C C . ASP A 1 200 ? 5.32 -23.453 -11.203 1 96.75 200 ASP A C 1
ATOM 1620 O O . ASP A 1 200 ? 6.059 -22.891 -10.391 1 96.75 200 ASP A O 1
ATOM 1624 N N . HIS A 1 201 ? 5.133 -23.031 -12.43 1 97.12 201 HIS A N 1
ATOM 1625 C CA . HIS A 1 201 ? 6.027 -21.984 -12.938 1 97.12 201 HIS A CA 1
ATOM 1626 C C . HIS A 1 201 ? 5.312 -20.641 -13.047 1 97.12 201 HIS A C 1
ATOM 1628 O O . HIS A 1 201 ? 5.953 -19.609 -13.18 1 97.12 201 HIS A O 1
ATOM 1634 N N . ILE A 1 202 ? 4.004 -20.672 -12.992 1 97.5 202 ILE A N 1
ATOM 1635 C CA . ILE A 1 202 ? 3.271 -19.422 -13.141 1 97.5 202 ILE A CA 1
ATOM 1636 C C . ILE A 1 202 ? 2.455 -19.141 -11.883 1 97.5 202 ILE A C 1
ATOM 1638 O O . ILE A 1 202 ? 2.684 -18.156 -11.188 1 97.5 202 ILE A O 1
ATOM 1642 N N . PHE A 1 203 ? 1.644 -20.047 -11.445 1 97 203 PHE A N 1
ATOM 1643 C CA . PHE A 1 203 ? 0.661 -19.766 -10.406 1 97 203 PHE A CA 1
ATOM 1644 C C . PHE A 1 203 ? 1.297 -19.859 -9.023 1 97 203 PHE A C 1
ATOM 1646 O O . PHE A 1 203 ? 0.833 -19.203 -8.078 1 97 203 PHE A O 1
ATOM 1653 N N . GLN A 1 204 ? 2.398 -20.609 -8.883 1 94.81 204 GLN A N 1
ATOM 1654 C CA . GLN A 1 204 ? 3.021 -20.766 -7.57 1 94.81 204 GLN A CA 1
ATOM 1655 C C . GLN A 1 204 ? 4.254 -19.875 -7.434 1 94.81 204 GLN A C 1
ATOM 1657 O O . GLN A 1 204 ? 4.914 -19.891 -6.395 1 94.81 204 GLN A O 1
ATOM 1662 N N . LYS A 1 205 ? 4.582 -19.172 -8.453 1 93.25 205 LYS A N 1
ATOM 1663 C CA . LYS A 1 205 ? 5.758 -18.297 -8.414 1 93.25 205 LYS A CA 1
ATOM 1664 C C . LYS A 1 205 ? 5.359 -16.828 -8.539 1 93.25 205 LYS A C 1
ATOM 1666 O O . LYS A 1 205 ? 4.805 -16.422 -9.562 1 93.25 205 LYS A O 1
ATOM 1671 N N . VAL A 1 206 ? 5.789 -16.141 -7.516 1 92.69 206 VAL A N 1
ATOM 1672 C CA . VAL A 1 206 ? 5.48 -14.711 -7.559 1 92.69 206 VAL A CA 1
ATOM 1673 C C . VAL A 1 206 ? 6.281 -14.039 -8.672 1 92.69 206 VAL A C 1
ATOM 1675 O O . VAL A 1 206 ? 7.496 -14.234 -8.773 1 92.69 206 VAL A O 1
ATOM 1678 N N . LEU A 1 207 ? 5.609 -13.305 -9.57 1 94.38 207 LEU A N 1
ATOM 1679 C CA . LEU A 1 207 ? 6.195 -12.602 -10.711 1 94.38 207 LEU A CA 1
ATOM 1680 C C . LEU A 1 207 ? 7.062 -13.547 -11.539 1 94.38 207 LEU A C 1
ATOM 1682 O O . LEU A 1 207 ? 8.141 -13.164 -11.992 1 94.38 207 LEU A O 1
ATOM 1686 N N . TYR A 1 208 ? 6.68 -14.781 -11.594 1 94.56 208 TYR A N 1
ATOM 1687 C CA . TYR A 1 208 ? 7.34 -15.812 -12.383 1 94.56 208 TYR A CA 1
ATOM 1688 C C . TYR A 1 208 ? 8.75 -16.062 -11.875 1 94.56 208 TYR A C 1
ATOM 1690 O O . TYR A 1 208 ? 9.648 -16.406 -12.656 1 94.56 208 TYR A O 1
ATOM 1698 N N . GLY A 1 209 ? 8.977 -15.805 -10.688 1 92 209 GLY A N 1
ATOM 1699 C CA . GLY A 1 209 ? 10.289 -16.016 -10.094 1 92 209 GLY A CA 1
ATOM 1700 C C . GLY A 1 209 ? 11.266 -14.898 -10.398 1 92 209 GLY A C 1
ATOM 1701 O O . GLY A 1 209 ? 12.477 -15.055 -10.219 1 92 209 GLY A O 1
ATOM 1702 N N . SER A 1 210 ? 10.742 -13.812 -10.836 1 91.12 210 SER A N 1
ATOM 1703 C CA . SER A 1 210 ? 11.594 -12.672 -11.18 1 91.12 210 SER A CA 1
ATOM 1704 C C . SER A 1 210 ? 11.445 -11.547 -10.164 1 91.12 210 SER A C 1
ATOM 1706 O O . SER A 1 210 ? 10.508 -11.539 -9.367 1 91.12 210 SER A O 1
ATOM 1708 N N . GLY A 1 211 ? 12.477 -10.688 -10.156 1 88.38 211 GLY A N 1
ATOM 1709 C CA . GLY A 1 211 ? 12.414 -9.523 -9.289 1 88.38 211 GLY A CA 1
ATOM 1710 C C . GLY A 1 211 ? 12.469 -9.875 -7.812 1 88.38 211 GLY A C 1
ATOM 1711 O O . GLY A 1 211 ? 11.68 -9.359 -7.016 1 88.38 211 GLY A O 1
ATOM 1712 N N . GLN A 1 212 ? 13.305 -10.711 -7.484 1 89.69 212 GLN A N 1
ATOM 1713 C CA . GLN A 1 212 ? 13.398 -11.219 -6.117 1 89.69 212 GLN A CA 1
ATOM 1714 C C . GLN A 1 212 ? 13.594 -10.078 -5.117 1 89.69 212 GLN A C 1
ATOM 1716 O O . GLN A 1 212 ? 13.055 -10.125 -4.008 1 89.69 212 GLN A O 1
ATOM 1721 N N . GLN A 1 213 ? 14.289 -9.109 -5.582 1 90.81 213 GLN A N 1
ATOM 1722 C CA . GLN A 1 213 ? 14.523 -7.977 -4.691 1 90.81 213 GLN A CA 1
ATOM 1723 C C . GLN A 1 213 ? 13.211 -7.277 -4.34 1 90.81 213 GLN A C 1
ATOM 1725 O O . GLN A 1 213 ? 12.984 -6.926 -3.18 1 90.81 213 GLN A O 1
ATOM 1730 N N . TYR A 1 214 ? 12.344 -7.113 -5.297 1 91.5 214 TYR A N 1
ATOM 1731 C CA . TYR A 1 214 ? 11.078 -6.438 -5.074 1 91.5 214 TYR A CA 1
ATOM 1732 C C . TYR A 1 214 ? 10.117 -7.32 -4.281 1 91.5 214 TYR A C 1
ATOM 1734 O O . TYR A 1 214 ? 9.445 -6.848 -3.365 1 91.5 214 TYR A O 1
ATOM 1742 N N . THR A 1 215 ? 10.125 -8.594 -4.59 1 92.81 215 THR A N 1
ATOM 1743 C CA . THR A 1 215 ? 9.203 -9.508 -3.928 1 92.81 215 THR A CA 1
ATOM 1744 C C . THR A 1 215 ? 9.578 -9.68 -2.457 1 92.81 215 THR A C 1
ATOM 1746 O O . THR A 1 215 ? 8.703 -9.781 -1.597 1 92.81 215 THR A O 1
ATOM 1749 N N . GLU A 1 216 ? 10.789 -9.719 -2.193 1 93.62 216 GLU A N 1
ATOM 1750 C CA . GLU A 1 216 ? 11.25 -9.844 -0.815 1 93.62 216 GLU A CA 1
ATOM 1751 C C . GLU A 1 216 ? 10.891 -8.602 0 1 93.62 216 GLU A C 1
ATOM 1753 O O . GLU A 1 216 ? 10.492 -8.711 1.16 1 93.62 216 GLU A O 1
ATOM 1758 N N . MET A 1 217 ? 11.039 -7.504 -0.599 1 93.44 217 MET A N 1
ATOM 1759 C CA . MET A 1 217 ? 10.742 -6.254 0.096 1 93.44 217 MET A CA 1
ATOM 1760 C C . MET A 1 217 ? 9.25 -6.125 0.363 1 93.44 217 MET A C 1
ATOM 1762 O O . MET A 1 217 ? 8.844 -5.688 1.441 1 93.44 217 MET A O 1
ATOM 1766 N N . VAL A 1 218 ? 8.5 -6.434 -0.628 1 94.38 218 VAL A N 1
ATOM 1767 C CA . VAL A 1 218 ? 7.051 -6.387 -0.448 1 94.38 218 VAL A CA 1
ATOM 1768 C C . VAL A 1 218 ? 6.637 -7.34 0.669 1 94.38 218 VAL A C 1
ATOM 1770 O O . VAL A 1 218 ? 5.824 -6.984 1.527 1 94.38 218 VAL A O 1
ATOM 1773 N N . SER A 1 219 ? 7.234 -8.492 0.627 1 94.12 219 SER A N 1
ATOM 1774 C CA . SER A 1 219 ? 6.93 -9.469 1.672 1 94.12 219 SER A CA 1
ATOM 1775 C C . SER A 1 219 ? 7.344 -8.953 3.045 1 94.12 219 SER A C 1
ATOM 1777 O O . SER A 1 219 ? 6.648 -9.172 4.035 1 94.12 219 SER A O 1
ATOM 1779 N N . PHE A 1 220 ? 8.484 -8.297 3.076 1 94.31 220 PHE A N 1
ATOM 1780 C CA . PHE A 1 220 ? 8.977 -7.734 4.328 1 94.31 220 PHE A CA 1
ATOM 1781 C C . PHE A 1 220 ? 8.008 -6.684 4.863 1 94.31 220 PHE A C 1
ATOM 1783 O O . PHE A 1 220 ? 7.609 -6.734 6.031 1 94.31 220 PHE A O 1
ATOM 1790 N N . ILE A 1 221 ? 7.621 -5.75 4.051 1 93.81 221 ILE A N 1
ATOM 1791 C CA . ILE A 1 221 ? 6.738 -4.664 4.457 1 93.81 221 ILE A CA 1
ATOM 1792 C C . ILE A 1 221 ? 5.375 -5.227 4.855 1 93.81 221 ILE A C 1
ATOM 1794 O O . ILE A 1 221 ? 4.785 -4.801 5.848 1 93.81 221 ILE A O 1
ATOM 1798 N N . GLU A 1 222 ? 4.941 -6.184 4.074 1 91.38 222 GLU A N 1
ATOM 1799 C CA . GLU A 1 222 ? 3.682 -6.852 4.387 1 91.38 222 GLU A CA 1
ATOM 1800 C C . GLU A 1 222 ? 3.717 -7.465 5.785 1 91.38 222 GLU A C 1
ATOM 1802 O O . GLU A 1 222 ? 2.773 -7.309 6.562 1 91.38 222 GLU A O 1
ATOM 1807 N N . THR A 1 223 ? 4.715 -8.164 6.074 1 92.25 223 THR A N 1
ATOM 1808 C CA . THR A 1 223 ? 4.879 -8.812 7.375 1 92.25 223 THR A CA 1
ATOM 1809 C C . THR A 1 223 ? 4.887 -7.773 8.492 1 92.25 223 THR A C 1
ATOM 1811 O O . THR A 1 223 ? 4.273 -7.98 9.539 1 92.25 223 THR A O 1
ATOM 1814 N N . GLN A 1 224 ? 5.598 -6.695 8.25 1 92 224 GLN A N 1
ATOM 1815 C CA . GLN A 1 224 ? 5.672 -5.648 9.266 1 92 224 GLN A CA 1
ATOM 1816 C C . GLN A 1 224 ? 4.312 -4.984 9.461 1 92 224 GLN A C 1
ATOM 1818 O O . GLN A 1 224 ? 3.953 -4.613 10.586 1 92 224 GLN A O 1
ATOM 1823 N N . MET A 1 225 ? 3.549 -4.758 8.438 1 88.25 225 MET A N 1
ATOM 1824 C CA . MET A 1 225 ? 2.207 -4.191 8.539 1 88.25 225 MET A CA 1
ATOM 1825 C C . MET A 1 225 ? 1.314 -5.055 9.422 1 88.25 225 MET A C 1
ATOM 1827 O O . MET A 1 225 ? 0.472 -4.535 10.156 1 88.25 225 MET A O 1
ATOM 1831 N N . GLN A 1 226 ? 1.568 -6.301 9.359 1 84.75 226 GLN A N 1
ATOM 1832 C CA . GLN A 1 226 ? 0.748 -7.242 10.117 1 84.75 226 GLN A CA 1
ATOM 1833 C C . GLN A 1 226 ? 1.212 -7.336 11.57 1 84.75 226 GLN A C 1
ATOM 1835 O O . GLN A 1 226 ? 0.398 -7.523 12.477 1 84.75 226 GLN A O 1
ATOM 1840 N N . THR A 1 227 ? 2.467 -7.129 11.805 1 88.44 227 THR A N 1
ATOM 1841 C CA . THR A 1 227 ? 3.008 -7.5 13.109 1 88.44 227 THR A CA 1
ATOM 1842 C C . THR A 1 227 ? 3.434 -6.262 13.891 1 88.44 227 THR A C 1
ATOM 1844 O O . THR A 1 227 ? 3.307 -6.223 15.117 1 88.44 227 THR A O 1
ATOM 1847 N N . ALA A 1 228 ? 3.936 -5.23 13.172 1 87.62 228 ALA A N 1
ATOM 1848 C CA . ALA A 1 228 ? 4.66 -4.176 13.883 1 87.62 228 ALA A CA 1
ATOM 1849 C C . ALA A 1 228 ? 3.846 -2.887 13.93 1 87.62 228 ALA A C 1
ATOM 1851 O O . ALA A 1 228 ? 3.998 -2.082 14.852 1 87.62 228 ALA A O 1
ATOM 1852 N N . VAL A 1 229 ? 3.023 -2.604 13.008 1 84.62 229 VAL A N 1
ATOM 1853 C CA . VAL A 1 229 ? 2.318 -1.331 12.883 1 84.62 229 VAL A CA 1
ATOM 1854 C C . VAL A 1 229 ? 1.159 -1.28 13.875 1 84.62 229 VAL A C 1
ATOM 1856 O O . VAL A 1 229 ? 0.453 -2.273 14.062 1 84.62 229 VAL A O 1
ATOM 1859 N N . GLU A 1 230 ? 1.118 -0.117 14.555 1 79.56 230 GLU A N 1
ATOM 1860 C CA . GLU A 1 230 ? -0.018 0.146 15.438 1 79.56 230 GLU A CA 1
ATOM 1861 C C . GLU A 1 230 ? -0.768 1.403 15.008 1 79.56 230 GLU A C 1
ATOM 1863 O O . GLU A 1 230 ? -0.151 2.404 14.641 1 79.56 230 GLU A O 1
ATOM 1868 N N . PRO A 1 231 ? -2.051 1.378 15.016 1 78 231 PRO A N 1
ATOM 1869 C CA . PRO A 1 231 ? -2.904 0.23 15.328 1 78 231 PRO A CA 1
ATOM 1870 C C . PRO A 1 231 ? -2.805 -0.884 14.289 1 78 231 PRO A C 1
ATOM 1872 O O . PRO A 1 231 ? -2.49 -0.621 13.125 1 78 231 PRO A O 1
ATOM 1875 N N . LYS A 1 232 ? -3.148 -2.045 14.766 1 77.06 232 LYS A N 1
ATOM 1876 C CA . LYS A 1 232 ? -3.006 -3.211 13.898 1 77.06 232 LYS A CA 1
ATOM 1877 C C . LYS A 1 232 ? -3.887 -3.084 12.656 1 77.06 232 LYS A C 1
ATOM 1879 O O . LYS A 1 232 ? -5.027 -2.627 12.742 1 77.06 232 LYS A O 1
ATOM 1884 N N . ARG A 1 233 ? -3.283 -3.447 11.594 1 77.25 233 ARG A N 1
ATOM 1885 C CA . ARG A 1 233 ? -4.016 -3.467 10.336 1 77.25 233 ARG A CA 1
ATOM 1886 C C . ARG A 1 233 ? -4.734 -4.797 10.141 1 77.25 233 ARG A C 1
ATOM 1888 O O . ARG A 1 233 ? -4.207 -5.852 10.508 1 77.25 233 ARG A O 1
ATOM 1895 N N . ASP A 1 234 ? -5.91 -4.688 9.625 1 75.19 234 ASP A N 1
ATOM 1896 C CA . ASP A 1 234 ? -6.59 -5.941 9.305 1 75.19 234 ASP A CA 1
ATOM 1897 C C . ASP A 1 234 ? -6.043 -6.547 8.016 1 75.19 234 ASP A C 1
ATOM 1899 O O . ASP A 1 234 ? -5.34 -5.875 7.254 1 75.19 234 ASP A O 1
ATOM 1903 N N . LEU A 1 235 ? -6.383 -7.789 7.863 1 78.75 235 LEU A N 1
ATOM 1904 C CA . LEU A 1 235 ? -5.84 -8.531 6.734 1 78.75 235 LEU A CA 1
ATOM 1905 C C . LEU A 1 235 ? -6.316 -7.938 5.41 1 78.75 235 LEU A C 1
ATOM 1907 O O . LEU A 1 235 ? -5.602 -7.988 4.41 1 78.75 235 LEU A O 1
ATOM 1911 N N . PHE A 1 236 ? -7.465 -7.375 5.434 1 79 236 PHE A N 1
ATOM 1912 C CA . PHE A 1 236 ? -7.992 -6.758 4.227 1 79 236 PHE A CA 1
ATOM 1913 C C . PHE A 1 236 ? -7.117 -5.586 3.791 1 79 236 PHE A C 1
ATOM 1915 O O . PHE A 1 236 ? -6.816 -5.438 2.605 1 79 236 PHE A O 1
ATOM 1922 N N . ALA A 1 237 ? -6.715 -4.781 4.691 1 78.94 237 ALA A N 1
ATOM 1923 C CA . ALA A 1 237 ? -5.867 -3.625 4.406 1 78.94 237 ALA A CA 1
ATOM 1924 C C . ALA A 1 237 ? -4.484 -4.066 3.928 1 78.94 237 ALA A C 1
ATOM 1926 O O . ALA A 1 237 ? -3.934 -3.486 2.988 1 78.94 237 ALA A O 1
ATOM 1927 N N . VAL A 1 238 ? -3.996 -5.066 4.551 1 85.31 238 VAL A N 1
ATOM 1928 C CA . VAL A 1 238 ? -2.666 -5.562 4.215 1 85.31 238 VAL A CA 1
ATOM 1929 C C . VAL A 1 238 ? -2.676 -6.145 2.803 1 85.31 238 VAL A C 1
ATOM 1931 O O . VAL A 1 238 ? -1.785 -5.859 1.999 1 85.31 238 VAL A O 1
ATOM 1934 N N . ARG A 1 239 ? -3.668 -6.93 2.498 1 85.06 239 ARG A N 1
ATOM 1935 C CA . ARG A 1 239 ? -3.756 -7.562 1.186 1 85.06 239 ARG A CA 1
ATOM 1936 C C . ARG A 1 239 ? -4 -6.527 0.093 1 85.06 239 ARG A C 1
ATOM 1938 O O . ARG A 1 239 ? -3.523 -6.68 -1.033 1 85.06 239 ARG A O 1
ATOM 1945 N N . THR A 1 240 ? -4.77 -5.559 0.432 1 82.06 240 THR A N 1
ATOM 1946 C CA . THR A 1 240 ? -4.988 -4.477 -0.522 1 82.06 240 THR A CA 1
ATOM 1947 C C . THR A 1 240 ? -3.68 -3.764 -0.846 1 82.06 240 THR A C 1
ATOM 1949 O O . THR A 1 240 ? -3.4 -3.465 -2.008 1 82.06 240 THR A O 1
ATOM 1952 N N . TRP A 1 241 ? -2.936 -3.477 0.145 1 88.25 241 TRP A N 1
ATOM 1953 C CA . TRP A 1 241 ? -1.629 -2.855 -0.038 1 88.25 241 TRP A CA 1
ATOM 1954 C C . TRP A 1 241 ? -0.73 -3.725 -0.911 1 88.25 241 TRP A C 1
ATOM 1956 O O . TRP A 1 241 ? -0.076 -3.227 -1.829 1 88.25 241 TRP A O 1
ATOM 1966 N N . THR A 1 242 ? -0.767 -5.023 -0.608 1 90 242 THR A N 1
ATOM 1967 C CA . THR A 1 242 ? 0.067 -5.969 -1.341 1 90 242 THR A CA 1
ATOM 1968 C C . THR A 1 242 ? -0.365 -6.055 -2.803 1 90 242 THR A C 1
ATOM 1970 O O . THR A 1 242 ? 0.475 -6.055 -3.705 1 90 242 THR A O 1
ATOM 1973 N N . ALA A 1 243 ? -1.648 -6.137 -2.998 1 87.81 243 ALA A N 1
ATOM 1974 C CA . ALA A 1 243 ? -2.193 -6.227 -4.352 1 87.81 243 ALA A CA 1
ATOM 1975 C C . ALA A 1 243 ? -1.82 -5 -5.176 1 87.81 243 ALA A C 1
ATOM 1977 O O . ALA A 1 243 ? -1.478 -5.117 -6.355 1 87.81 243 ALA A O 1
ATOM 1978 N N . GLU A 1 244 ? -1.806 -3.863 -4.566 1 87.69 244 GLU A N 1
ATOM 1979 C CA . GLU A 1 244 ? -1.449 -2.629 -5.258 1 87.69 244 GLU A CA 1
ATOM 1980 C C . GLU A 1 244 ? 0.039 -2.594 -5.594 1 87.69 244 GLU A C 1
ATOM 1982 O O . GLU A 1 244 ? 0.435 -2.068 -6.637 1 87.69 244 GLU A O 1
ATOM 1987 N N . SER A 1 245 ? 0.817 -3.074 -4.68 1 92.25 245 SER A N 1
ATOM 1988 C CA . SER A 1 245 ? 2.256 -3.141 -4.918 1 92.25 245 SER A CA 1
ATOM 1989 C C . SER A 1 245 ? 2.576 -4.004 -6.133 1 92.25 245 SER A C 1
ATOM 1991 O O . SER A 1 245 ? 3.334 -3.59 -7.012 1 92.25 245 SER A O 1
ATOM 1993 N N . TYR A 1 246 ? 1.938 -5.117 -6.176 1 92.06 246 TYR A N 1
ATOM 1994 C CA . TYR A 1 246 ? 2.211 -6.02 -7.285 1 92.06 246 TYR A CA 1
ATOM 1995 C C . TYR A 1 246 ? 1.601 -5.496 -8.578 1 92.06 246 TYR A C 1
ATOM 1997 O O . TYR A 1 246 ? 2.16 -5.691 -9.664 1 92.06 246 TYR A O 1
ATOM 2005 N N . ASN A 1 247 ? 0.443 -4.883 -8.508 1 90.94 247 ASN A N 1
ATOM 2006 C CA . ASN A 1 247 ? -0.135 -4.258 -9.688 1 90.94 247 ASN A CA 1
ATOM 2007 C C . ASN A 1 247 ? 0.811 -3.225 -10.297 1 90.94 247 ASN A C 1
ATOM 2009 O O . ASN A 1 247 ? 0.97 -3.162 -11.516 1 90.94 247 ASN A O 1
ATOM 2013 N N . ALA A 1 248 ? 1.396 -2.439 -9.398 1 92.75 248 ALA A N 1
ATOM 2014 C CA . ALA A 1 248 ? 2.34 -1.422 -9.852 1 92.75 248 ALA A CA 1
ATOM 2015 C C . ALA A 1 248 ? 3.578 -2.062 -10.477 1 92.75 248 ALA A C 1
ATOM 2017 O O . ALA A 1 248 ? 4.059 -1.614 -11.523 1 92.75 248 ALA A O 1
ATOM 2018 N N . LEU A 1 249 ? 4.098 -3.09 -9.852 1 93.44 249 LEU A N 1
ATOM 2019 C CA . LEU A 1 249 ? 5.293 -3.77 -10.336 1 93.44 249 LEU A CA 1
ATOM 2020 C C . LEU A 1 249 ? 5.039 -4.41 -11.695 1 93.44 249 LEU A C 1
ATOM 2022 O O . LEU A 1 249 ? 5.859 -4.293 -12.609 1 93.44 249 LEU A O 1
ATOM 2026 N N . MET A 1 250 ? 3.875 -5.039 -11.836 1 93 250 MET A N 1
ATOM 2027 C CA . MET A 1 250 ? 3.562 -5.762 -13.062 1 93 250 MET A CA 1
ATOM 2028 C C . MET A 1 250 ? 3.193 -4.797 -14.188 1 93 250 MET A C 1
ATOM 2030 O O . MET A 1 250 ? 3.293 -5.141 -15.367 1 93 250 MET A O 1
ATOM 2034 N N . SER A 1 251 ? 2.732 -3.613 -13.797 1 91.75 251 SER A N 1
ATOM 2035 C CA . SER A 1 251 ? 2.348 -2.617 -14.789 1 91.75 251 SER A CA 1
ATOM 2036 C C . SER A 1 251 ? 3.545 -1.786 -15.234 1 91.75 251 SER A C 1
ATOM 2038 O O . SER A 1 251 ? 3.451 -1.009 -16.188 1 91.75 251 SER A O 1
ATOM 2040 N N . ALA A 1 252 ? 4.676 -1.916 -14.562 1 92.88 252 ALA A N 1
ATOM 2041 C CA . ALA A 1 252 ? 5.879 -1.154 -14.883 1 92.88 252 ALA A CA 1
ATOM 2042 C C . ALA A 1 252 ? 6.391 -1.503 -16.281 1 92.88 252 ALA A C 1
ATOM 2044 O O . ALA A 1 252 ? 6.352 -2.666 -16.688 1 92.88 252 ALA A O 1
ATOM 2045 N N . PRO A 1 253 ? 6.902 -0.528 -16.969 1 92.62 253 PRO A N 1
ATOM 2046 C CA . PRO A 1 253 ? 7.457 -0.796 -18.312 1 92.62 253 PRO A CA 1
ATOM 2047 C C . PRO A 1 253 ? 8.602 -1.805 -18.266 1 92.62 253 PRO A C 1
ATOM 2049 O O . PRO A 1 253 ? 8.766 -2.594 -19.203 1 92.62 253 PRO A O 1
ATOM 2052 N N . GLN A 1 254 ? 9.406 -1.769 -17.266 1 90.81 254 GLN A N 1
ATOM 2053 C CA . GLN A 1 254 ? 10.516 -2.705 -17.109 1 90.81 254 GLN A CA 1
ATOM 2054 C C . GLN A 1 254 ? 10.016 -4.145 -17.031 1 90.81 254 GLN A C 1
ATOM 2056 O O . GLN A 1 254 ? 10.727 -5.078 -17.391 1 90.81 254 GLN A O 1
ATOM 2061 N N . PHE A 1 255 ? 8.773 -4.316 -16.578 1 93.31 255 PHE A N 1
ATOM 2062 C CA . PHE A 1 255 ? 8.25 -5.66 -16.391 1 93.31 255 PHE A CA 1
ATOM 2063 C C . PHE A 1 255 ? 7.766 -6.25 -17.703 1 93.31 255 PHE A C 1
ATOM 2065 O O . PHE A 1 255 ? 7.641 -7.469 -17.828 1 93.31 255 PHE A O 1
ATOM 2072 N N . LYS A 1 256 ? 7.492 -5.453 -18.656 1 93 256 LYS A N 1
ATOM 2073 C CA . LYS A 1 256 ? 7.078 -5.934 -19.969 1 93 256 LYS A CA 1
ATOM 2074 C C . LYS A 1 256 ? 8.148 -6.836 -20.578 1 93 256 LYS A C 1
ATOM 2076 O O . LYS A 1 256 ? 7.832 -7.879 -21.156 1 93 256 LYS A O 1
ATOM 2081 N N . SER A 1 257 ? 9.367 -6.379 -20.438 1 93.94 257 SER A N 1
ATOM 2082 C CA . SER A 1 257 ? 10.469 -7.172 -20.969 1 93.94 257 SER A CA 1
ATOM 2083 C C . SER A 1 257 ? 10.641 -8.469 -20.188 1 93.94 257 SER A C 1
ATOM 2085 O O . SER A 1 257 ? 10.93 -9.516 -20.766 1 93.94 257 SER A O 1
ATOM 2087 N N . VAL A 1 258 ? 10.453 -8.391 -18.938 1 94.31 258 VAL A N 1
ATOM 2088 C CA . VAL A 1 258 ? 10.555 -9.578 -18.078 1 94.31 258 VAL A CA 1
ATOM 2089 C C . VAL A 1 258 ? 9.445 -10.562 -18.438 1 94.31 258 VAL A C 1
ATOM 2091 O O . VAL A 1 258 ? 9.688 -11.766 -18.562 1 94.31 258 VAL A O 1
ATOM 2094 N N . ARG A 1 259 ? 8.242 -10.086 -18.641 1 94.62 259 ARG A N 1
ATOM 2095 C CA . ARG A 1 259 ? 7.09 -10.898 -19.031 1 94.62 259 ARG A CA 1
ATOM 2096 C C . ARG A 1 259 ? 7.352 -11.625 -20.328 1 94.62 259 ARG A C 1
ATOM 2098 O O . ARG A 1 259 ? 7.105 -12.836 -20.438 1 94.62 259 ARG A O 1
ATOM 2105 N N . ALA A 1 260 ? 7.836 -10.914 -21.297 1 95.81 260 ALA A N 1
ATOM 2106 C CA . ALA A 1 260 ? 8.109 -11.492 -22.609 1 95.81 260 ALA A CA 1
ATOM 2107 C C . ALA A 1 260 ? 9.195 -12.562 -22.531 1 95.81 260 ALA A C 1
ATOM 2109 O O . ALA A 1 260 ? 9.07 -13.625 -23.125 1 95.81 260 ALA A O 1
ATOM 2110 N N . ARG A 1 261 ? 10.195 -12.242 -21.844 1 96.5 261 ARG A N 1
ATOM 2111 C CA . ARG A 1 261 ? 11.305 -13.18 -21.703 1 96.5 261 ARG A CA 1
ATOM 2112 C C . ARG A 1 261 ? 10.859 -14.445 -20.984 1 96.5 261 ARG A C 1
ATOM 2114 O O . ARG A 1 261 ? 11.172 -15.555 -21.406 1 96.5 261 ARG A O 1
ATOM 2121 N N . ARG A 1 262 ? 10.172 -14.273 -19.906 1 96.62 262 ARG A N 1
ATOM 2122 C CA . ARG A 1 262 ? 9.727 -15.422 -19.125 1 96.62 262 ARG A CA 1
ATOM 2123 C C . ARG A 1 262 ? 8.711 -16.25 -19.906 1 96.62 262 ARG A C 1
ATOM 2125 O O . ARG A 1 262 ? 8.695 -17.484 -19.797 1 96.62 262 ARG A O 1
ATOM 2132 N N . SER A 1 263 ? 7.824 -15.602 -20.656 1 97.69 263 SER A N 1
ATOM 2133 C CA . SER A 1 263 ? 6.891 -16.312 -21.531 1 97.69 263 SER A CA 1
ATOM 2134 C C . SER A 1 263 ? 7.629 -17.203 -22.516 1 97.69 263 SER A C 1
ATOM 2136 O O . SER A 1 263 ? 7.273 -18.375 -22.688 1 97.69 263 SER A O 1
ATOM 2138 N N . LYS A 1 264 ? 8.648 -16.672 -23.062 1 97.12 264 LYS A N 1
ATOM 2139 C CA . LYS A 1 264 ? 9.438 -17.406 -24.047 1 97.12 264 LYS A CA 1
ATOM 2140 C C . LYS A 1 264 ? 10.18 -18.578 -23.375 1 97.12 264 LYS A C 1
ATOM 2142 O O . LYS A 1 264 ? 10.195 -19.688 -23.906 1 97.12 264 LYS A O 1
ATOM 2147 N N . ASP A 1 265 ? 10.758 -18.234 -22.266 1 97.75 265 ASP A N 1
ATOM 2148 C CA . ASP A 1 265 ? 11.508 -19.266 -21.547 1 97.75 265 ASP A CA 1
ATOM 2149 C C . ASP A 1 265 ? 10.609 -20.422 -21.156 1 97.75 265 ASP A C 1
ATOM 2151 O O . ASP A 1 265 ? 10.969 -21.594 -21.344 1 97.75 265 ASP A O 1
ATOM 2155 N N . MET A 1 266 ? 9.492 -20.156 -20.625 1 98 266 MET A N 1
ATOM 2156 C CA . MET A 1 266 ? 8.57 -21.203 -20.188 1 98 266 MET A CA 1
ATOM 2157 C C . MET A 1 266 ? 8.016 -21.969 -21.391 1 98 266 MET A C 1
ATOM 2159 O O . MET A 1 266 ? 7.816 -23.188 -21.312 1 98 266 MET A O 1
ATOM 2163 N N . THR A 1 267 ? 7.77 -21.234 -22.469 1 98.25 267 THR A N 1
ATOM 2164 C CA . THR A 1 267 ? 7.293 -21.875 -23.688 1 98.25 267 THR A CA 1
ATOM 2165 C C . THR A 1 267 ? 8.32 -22.875 -24.219 1 98.25 267 THR A C 1
ATOM 2167 O O . THR A 1 267 ? 7.965 -24.016 -24.562 1 98.25 267 THR A O 1
ATOM 2170 N N . LEU A 1 268 ? 9.531 -22.453 -24.234 1 97.5 268 LEU A N 1
ATOM 2171 C CA . LEU A 1 268 ? 10.594 -23.312 -24.719 1 97.5 268 LEU A CA 1
ATOM 2172 C C . LEU A 1 268 ? 10.773 -24.531 -23.812 1 97.5 268 LEU A C 1
ATOM 2174 O O . LEU A 1 268 ? 10.969 -25.656 -24.297 1 97.5 268 LEU A O 1
ATOM 2178 N N . ASP A 1 269 ? 10.719 -24.297 -22.578 1 97.44 269 ASP A N 1
ATOM 2179 C CA . ASP A 1 269 ? 10.852 -25.391 -21.625 1 97.44 269 ASP A CA 1
ATOM 2180 C C . ASP A 1 269 ? 9.727 -26.406 -21.781 1 97.44 269 ASP A C 1
ATOM 2182 O O . ASP A 1 269 ? 9.969 -27.625 -21.844 1 97.44 269 ASP A O 1
ATOM 2186 N N . LEU A 1 270 ? 8.555 -25.953 -21.812 1 97.62 270 LEU A N 1
ATOM 2187 C CA . LEU A 1 270 ? 7.379 -26.812 -21.969 1 97.62 270 LEU A CA 1
ATOM 2188 C C . LEU A 1 270 ? 7.391 -27.516 -23.312 1 97.62 270 LEU A C 1
ATOM 2190 O O . LEU A 1 270 ? 7.078 -28.719 -23.391 1 97.62 270 LEU A O 1
ATOM 2194 N N . ALA A 1 271 ? 7.746 -26.812 -24.359 1 96.44 271 ALA A N 1
ATOM 2195 C CA . ALA A 1 271 ? 7.84 -27.406 -25.688 1 96.44 271 ALA A CA 1
ATOM 2196 C C . ALA A 1 271 ? 8.906 -28.5 -25.734 1 96.44 271 ALA A C 1
ATOM 2198 O O . ALA A 1 271 ? 8.75 -29.5 -26.422 1 96.44 271 ALA A O 1
ATOM 2199 N N . ASP A 1 272 ? 9.938 -28.234 -25 1 95.38 272 ASP A N 1
ATOM 2200 C CA . ASP A 1 272 ? 11.023 -29.203 -24.953 1 95.38 272 ASP A CA 1
ATOM 2201 C C . ASP A 1 272 ? 10.57 -30.484 -24.266 1 95.38 272 ASP A C 1
ATOM 2203 O O . ASP A 1 272 ? 11 -31.578 -24.641 1 95.38 272 ASP A O 1
ATOM 2207 N N . ILE A 1 273 ? 9.805 -30.391 -23.281 1 96.88 273 ILE A N 1
ATOM 2208 C CA . ILE A 1 273 ? 9.273 -31.547 -22.578 1 96.88 273 ILE A CA 1
ATOM 2209 C C . ILE A 1 273 ? 8.406 -32.375 -23.516 1 96.88 273 ILE A C 1
ATOM 2211 O O . ILE A 1 273 ? 8.453 -33.625 -23.5 1 96.88 273 ILE A O 1
ATOM 2215 N N . LEU A 1 274 ? 7.625 -31.75 -24.406 1 96.5 274 LEU A N 1
ATOM 2216 C CA . LEU A 1 274 ? 6.66 -32.438 -25.266 1 96.5 274 LEU A CA 1
ATOM 2217 C C . LEU A 1 274 ? 7.199 -32.562 -26.688 1 96.5 274 LEU A C 1
ATOM 2219 O O . LEU A 1 274 ? 6.453 -32.906 -27.609 1 96.5 274 LEU A O 1
ATOM 2223 N N . ARG A 1 275 ? 8.461 -32.344 -26.844 1 93.62 275 ARG A N 1
ATOM 2224 C CA . ARG A 1 275 ? 9.086 -32.281 -28.172 1 93.62 275 ARG A CA 1
ATOM 2225 C C . ARG A 1 275 ? 8.914 -33.594 -28.922 1 93.62 275 ARG A C 1
ATOM 2227 O O . ARG A 1 275 ? 8.812 -33.625 -30.156 1 93.62 275 ARG A O 1
ATOM 2234 N N . ILE A 1 276 ? 8.844 -34.719 -28.203 1 92.94 276 ILE A N 1
ATOM 2235 C CA . ILE A 1 276 ? 8.75 -36.031 -28.797 1 92.94 276 ILE A CA 1
ATOM 2236 C C . ILE A 1 276 ? 7.461 -36.156 -29.609 1 92.94 276 ILE A C 1
ATOM 2238 O O . ILE A 1 276 ? 7.375 -36.969 -30.547 1 92.94 276 ILE A O 1
ATOM 2242 N N . PHE A 1 277 ? 6.488 -35.312 -29.328 1 92.69 277 PHE A N 1
ATOM 2243 C CA . PHE A 1 277 ? 5.207 -35.375 -30.016 1 92.69 277 PHE A CA 1
ATOM 2244 C C . PHE A 1 277 ? 5.16 -34.344 -31.141 1 92.69 277 PHE A C 1
ATOM 2246 O O . PHE A 1 277 ? 4.109 -34.125 -31.75 1 92.69 277 PHE A O 1
ATOM 2253 N N . CYS A 1 278 ? 6.215 -33.656 -31.359 1 88.81 278 CYS A N 1
ATOM 2254 C CA . CYS A 1 278 ? 6.297 -32.656 -32.406 1 88.81 278 CYS A CA 1
ATOM 2255 C C . CYS A 1 278 ? 7.137 -33.125 -33.562 1 88.81 278 CYS A C 1
ATOM 2257 O O . CYS A 1 278 ? 8.203 -33.719 -33.375 1 88.81 278 CYS A O 1
ATOM 2259 N N . LYS A 1 279 ? 6.57 -32.938 -34.688 1 79.88 279 LYS A N 1
ATOM 2260 C CA . LYS A 1 279 ? 7.363 -33.219 -35.875 1 79.88 279 LYS A CA 1
ATOM 2261 C C . LYS A 1 279 ? 8.539 -32.25 -36 1 79.88 279 LYS A C 1
ATOM 2263 O O . LYS A 1 279 ? 8.438 -31.094 -35.656 1 79.88 279 LYS A O 1
ATOM 2268 N N . LYS A 1 280 ? 9.656 -32.656 -36.469 1 74.38 280 LYS A N 1
ATOM 2269 C CA . LYS A 1 280 ? 10.914 -31.906 -36.469 1 74.38 280 LYS A CA 1
ATOM 2270 C C . LYS A 1 280 ? 10.75 -30.594 -37.25 1 74.38 280 LYS A C 1
ATOM 2272 O O . LYS A 1 280 ? 11.273 -29.547 -36.812 1 74.38 280 LYS A O 1
ATOM 2277 N N . ASP A 1 281 ? 10.016 -30.578 -38.25 1 83 281 ASP A N 1
ATOM 2278 C CA . ASP A 1 281 ? 9.961 -29.391 -39.094 1 83 281 ASP A CA 1
ATOM 2279 C C . ASP A 1 281 ? 8.875 -28.438 -38.625 1 83 281 ASP A C 1
ATOM 2281 O O . ASP A 1 281 ? 8.742 -27.328 -39.156 1 83 281 ASP A O 1
ATOM 2285 N N . LYS A 1 282 ? 8.234 -28.703 -37.5 1 90.19 282 LYS A N 1
ATOM 2286 C CA . LYS A 1 282 ? 7.121 -27.859 -37.062 1 90.19 282 LYS A CA 1
ATOM 2287 C C . LYS A 1 282 ? 7.312 -27.391 -35.625 1 90.19 282 LYS A C 1
ATOM 2289 O O . LYS A 1 282 ? 6.34 -27.141 -34.906 1 90.19 282 LYS A O 1
ATOM 2294 N N . PHE A 1 283 ? 8.547 -27.297 -35.25 1 92.25 283 PHE A N 1
ATOM 2295 C CA . PHE A 1 283 ? 8.797 -26.969 -33.875 1 92.25 283 PHE A CA 1
ATOM 2296 C C . PHE A 1 283 ? 8.461 -25.516 -33.562 1 92.25 283 PHE A C 1
ATOM 2298 O O . PHE A 1 283 ? 7.957 -25.188 -32.5 1 92.25 283 PHE A O 1
ATOM 2305 N N . THR A 1 284 ? 8.789 -24.641 -34.5 1 94.12 284 THR A N 1
ATOM 2306 C CA . THR A 1 284 ? 8.484 -23.219 -34.312 1 94.12 284 THR A CA 1
ATOM 2307 C C . THR A 1 284 ? 6.977 -23.016 -34.188 1 94.12 284 THR A C 1
ATOM 2309 O O . THR A 1 284 ? 6.523 -22.25 -33.344 1 94.12 284 THR A O 1
ATOM 2312 N N . TRP A 1 285 ? 6.277 -23.703 -35.062 1 94.06 285 TRP A N 1
ATOM 2313 C CA . TRP A 1 285 ? 4.82 -23.656 -35 1 94.06 285 TRP A CA 1
ATOM 2314 C C . TRP A 1 285 ? 4.305 -24.203 -33.688 1 94.06 285 TRP A C 1
ATOM 2316 O O . TRP A 1 285 ? 3.381 -23.641 -33.094 1 94.06 285 TRP A O 1
ATOM 2326 N N . PHE A 1 286 ? 4.922 -25.234 -33.219 1 95.56 286 PHE A N 1
ATOM 2327 C CA . PHE A 1 286 ? 4.566 -25.875 -31.953 1 95.56 286 PHE A CA 1
ATOM 2328 C C . PHE A 1 286 ? 4.77 -24.938 -30.781 1 95.56 286 PHE A C 1
ATOM 2330 O O . PHE A 1 286 ? 3.889 -24.797 -29.922 1 95.56 286 PHE A O 1
ATOM 2337 N N . CYS A 1 287 ? 5.836 -24.25 -30.812 1 96.25 287 CYS A N 1
ATOM 2338 C CA . CYS A 1 287 ? 6.164 -23.297 -29.75 1 96.25 287 CYS A CA 1
ATOM 2339 C C . CYS A 1 287 ? 5.203 -22.109 -29.75 1 96.25 287 CYS A C 1
ATOM 2341 O O . CYS A 1 287 ? 4.719 -21.703 -28.703 1 96.25 287 CYS A O 1
ATOM 2343 N N . GLN A 1 288 ? 4.973 -21.609 -30.859 1 96.31 288 GLN A N 1
ATOM 2344 C CA . GLN A 1 288 ? 4.09 -20.453 -30.984 1 96.31 288 GLN A CA 1
ATOM 2345 C C . GLN A 1 288 ? 2.688 -20.781 -30.469 1 96.31 288 GLN A C 1
ATOM 2347 O O . GLN A 1 288 ? 2.084 -20 -29.75 1 96.31 288 GLN A O 1
ATOM 2352 N N . ASN A 1 289 ? 2.236 -21.906 -30.844 1 96 289 ASN A N 1
ATOM 2353 C CA . ASN A 1 289 ? 0.898 -22.312 -30.406 1 96 289 ASN A CA 1
ATOM 2354 C C . ASN A 1 289 ? 0.86 -22.641 -28.922 1 96 289 ASN A C 1
ATOM 2356 O O . ASN A 1 289 ? -0.139 -22.375 -28.25 1 96 289 ASN A O 1
ATOM 2360 N N . MET A 1 290 ? 1.88 -23.234 -28.453 1 96.56 290 MET A N 1
ATOM 2361 C CA . MET A 1 290 ? 1.991 -23.484 -27.016 1 96.56 290 MET A CA 1
ATOM 2362 C C . MET A 1 290 ? 1.939 -22.188 -26.234 1 96.56 290 MET A C 1
ATOM 2364 O O . MET A 1 290 ? 1.276 -22.109 -25.188 1 96.56 290 MET A O 1
ATOM 2368 N N . GLU A 1 291 ? 2.652 -21.234 -26.688 1 97.62 291 GLU A N 1
ATOM 2369 C CA . GLU A 1 291 ? 2.686 -19.922 -26.031 1 97.62 291 GLU A CA 1
ATOM 2370 C C . GLU A 1 291 ? 1.309 -19.266 -26.031 1 97.62 291 GLU A C 1
ATOM 2372 O O . GLU A 1 291 ? 0.839 -18.781 -25 1 97.62 291 GLU A O 1
ATOM 2377 N N . ASP A 1 292 ? 0.636 -19.312 -27.141 1 97.38 292 ASP A N 1
ATOM 2378 C CA . ASP A 1 292 ? -0.613 -18.578 -27.344 1 97.38 292 ASP A CA 1
ATOM 2379 C C . ASP A 1 292 ? -1.777 -19.281 -26.641 1 97.38 292 ASP A C 1
ATOM 2381 O O . ASP A 1 292 ? -2.727 -18.641 -26.203 1 97.38 292 ASP A O 1
ATOM 2385 N N . ASN A 1 293 ? -1.65 -20.562 -26.5 1 97.5 293 ASN A N 1
ATOM 2386 C CA . ASN A 1 293 ? -2.805 -21.312 -26.016 1 97.5 293 ASN A CA 1
ATOM 2387 C C . ASN A 1 293 ? -2.617 -21.734 -24.562 1 97.5 293 ASN A C 1
ATOM 2389 O O . ASN A 1 293 ? -3.588 -22.047 -23.875 1 97.5 293 ASN A O 1
ATOM 2393 N N . CYS A 1 294 ? -1.431 -21.734 -24.078 1 98.25 294 CYS A N 1
ATOM 2394 C CA . CYS A 1 294 ? -1.196 -22.266 -22.734 1 98.25 294 CYS A CA 1
ATOM 2395 C C . CYS A 1 294 ? -0.512 -21.219 -21.844 1 98.25 294 CYS A C 1
ATOM 2397 O O . CYS A 1 294 ? -1.074 -20.797 -20.844 1 98.25 294 CYS A O 1
ATOM 2399 N N . VAL A 1 295 ? 0.59 -20.734 -22.266 1 98.5 295 VAL A N 1
ATOM 2400 C CA . VAL A 1 295 ? 1.441 -19.922 -21.391 1 98.5 295 VAL A CA 1
ATOM 2401 C C . VAL A 1 295 ? 0.845 -18.531 -21.234 1 98.5 295 VAL A C 1
ATOM 2403 O O . VAL A 1 295 ? 0.601 -18.078 -20.109 1 98.5 295 VAL A O 1
ATOM 2406 N N . LYS A 1 296 ? 0.536 -17.844 -22.312 1 97.62 296 LYS A N 1
ATOM 2407 C CA . LYS A 1 296 ? 0.054 -16.469 -22.266 1 97.62 296 LYS A CA 1
ATOM 2408 C C . LYS A 1 296 ? -1.282 -16.375 -21.531 1 97.62 296 LYS A C 1
ATOM 2410 O O . LYS A 1 296 ? -1.469 -15.508 -20.672 1 97.62 296 LYS A O 1
ATOM 2415 N N . PRO A 1 297 ? -2.16 -17.25 -21.828 1 97.56 297 PRO A N 1
ATOM 2416 C CA . PRO A 1 297 ? -3.422 -17.188 -21.094 1 97.56 297 PRO A CA 1
ATOM 2417 C C . PRO A 1 297 ? -3.242 -17.469 -19.594 1 97.56 297 PRO A C 1
ATOM 2419 O O . PRO A 1 297 ? -3.928 -16.875 -18.766 1 97.56 297 PRO A O 1
ATOM 2422 N N . ALA A 1 298 ? -2.398 -18.375 -19.281 1 98.5 298 ALA A N 1
ATOM 2423 C CA . ALA A 1 298 ? -2.123 -18.656 -17.875 1 98.5 298 ALA A CA 1
ATOM 2424 C C . ALA A 1 298 ? -1.521 -17.438 -17.188 1 98.5 298 ALA A C 1
ATOM 2426 O O . ALA A 1 298 ? -1.885 -17.125 -16.047 1 98.5 298 ALA A O 1
ATOM 2427 N N . MET A 1 299 ? -0.61 -16.781 -17.844 1 97.62 299 MET A N 1
ATOM 2428 C CA . MET A 1 299 ? 0.015 -15.586 -17.281 1 97.62 299 MET A CA 1
ATOM 2429 C C . MET A 1 299 ? -1.015 -14.484 -17.078 1 97.62 299 MET A C 1
ATOM 2431 O O . MET A 1 299 ? -0.98 -13.773 -16.062 1 97.62 299 MET A O 1
ATOM 2435 N N . ALA A 1 300 ? -1.893 -14.367 -18.031 1 95.56 300 ALA A N 1
ATOM 2436 C CA . ALA A 1 300 ? -2.945 -13.359 -17.922 1 95.56 300 ALA A CA 1
ATOM 2437 C C . ALA A 1 300 ? -3.836 -13.625 -16.703 1 95.56 300 ALA A C 1
ATOM 24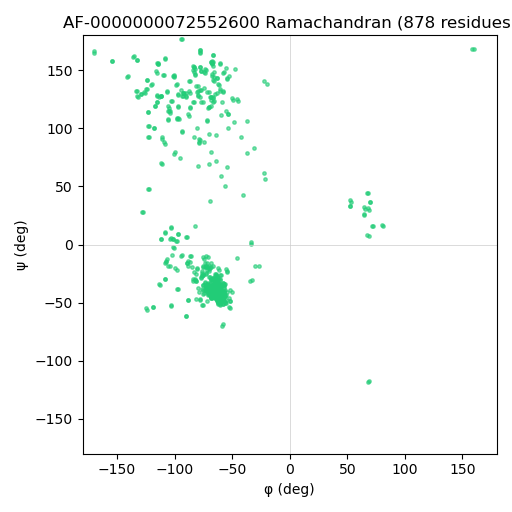39 O O . ALA A 1 300 ? -4.195 -12.695 -15.984 1 95.56 300 ALA A O 1
ATOM 2440 N N . LEU A 1 301 ? -4.191 -14.867 -16.531 1 96.25 301 LEU A N 1
ATOM 2441 C CA . LEU A 1 301 ? -5.012 -15.234 -15.383 1 96.25 301 LEU A CA 1
ATOM 2442 C C . LEU A 1 301 ? -4.254 -15.008 -14.078 1 96.25 301 LEU A C 1
ATOM 2444 O O . LEU A 1 301 ? -4.812 -14.492 -13.109 1 96.25 301 LEU A O 1
ATOM 2448 N N . TYR A 1 302 ? -3.039 -15.391 -14.031 1 96.31 302 TYR A N 1
ATOM 2449 C CA . TYR A 1 302 ? -2.189 -15.203 -12.859 1 96.31 302 TYR A CA 1
ATOM 2450 C C . TYR A 1 302 ? -2.135 -13.734 -12.453 1 96.31 302 TYR A C 1
ATOM 2452 O O . TYR A 1 302 ? -2.281 -13.406 -11.273 1 96.31 302 TYR A O 1
ATOM 2460 N N . GLU A 1 303 ? -1.856 -12.891 -13.422 1 93.19 303 GLU A N 1
ATOM 2461 C CA . GLU A 1 303 ? -1.71 -11.461 -13.133 1 93.19 303 GLU A CA 1
ATOM 2462 C C . GLU A 1 303 ? -3.016 -10.867 -12.609 1 93.19 303 GLU A C 1
ATOM 2464 O O . GLU A 1 303 ? -3 -9.969 -11.766 1 93.19 303 GLU A O 1
ATOM 2469 N N . LYS A 1 304 ? -4.055 -11.383 -13.07 1 90.19 304 LYS A N 1
ATOM 2470 C CA . LYS A 1 304 ? -5.355 -10.93 -12.594 1 90.19 304 LYS A CA 1
ATOM 2471 C C . LYS A 1 304 ? -5.586 -11.352 -11.141 1 90.19 304 LYS A C 1
ATOM 2473 O O . LYS A 1 304 ? -6.074 -10.562 -10.336 1 90.19 304 LYS A O 1
ATOM 2478 N N . ILE A 1 305 ? -5.25 -12.555 -10.836 1 91.81 305 ILE A N 1
ATOM 2479 C CA . ILE A 1 305 ? -5.539 -13.047 -9.492 1 91.81 305 ILE A CA 1
ATOM 2480 C C . ILE A 1 305 ? -4.531 -12.469 -8.5 1 91.81 305 ILE A C 1
ATOM 2482 O O . ILE A 1 305 ? -4.836 -12.312 -7.316 1 91.81 305 ILE A O 1
ATOM 2486 N N . GLN A 1 306 ? -3.354 -12.125 -9 1 89.06 306 GLN A N 1
ATOM 2487 C CA . GLN A 1 306 ? -2.318 -11.57 -8.133 1 89.06 306 GLN A CA 1
ATOM 2488 C C . GLN A 1 306 ? -2.721 -10.203 -7.598 1 89.06 306 GLN A C 1
ATOM 2490 O O . GLN A 1 306 ? -2.289 -9.805 -6.516 1 89.06 306 GLN A O 1
ATOM 2495 N N . VAL A 1 307 ? -3.504 -9.461 -8.32 1 85.56 307 VAL A N 1
ATOM 2496 C CA . VAL A 1 307 ? -3.859 -8.102 -7.918 1 85.56 307 VAL A CA 1
ATOM 2497 C C . VAL A 1 307 ? -5.219 -8.102 -7.219 1 85.56 307 VAL A C 1
ATOM 2499 O O . VAL A 1 307 ? -5.77 -7.047 -6.914 1 85.56 307 VAL A O 1
ATOM 2502 N N . SER A 1 308 ? -5.715 -9.297 -6.945 1 84.38 308 SER A N 1
ATOM 2503 C CA . SER A 1 308 ? -6.969 -9.43 -6.215 1 84.38 308 SER A CA 1
ATOM 2504 C C . SER A 1 308 ? -6.746 -9.336 -4.711 1 84.38 308 SER A C 1
ATOM 2506 O O . SER A 1 308 ? -5.68 -9.703 -4.211 1 84.38 308 SER A O 1
ATOM 2508 N N . THR A 1 309 ? -7.762 -8.805 -4.008 1 79.06 309 THR A N 1
ATOM 2509 C CA . THR A 1 309 ? -7.711 -8.758 -2.549 1 79.06 309 THR A CA 1
ATOM 2510 C C . THR A 1 309 ? -7.859 -10.156 -1.959 1 79.06 309 THR A C 1
ATOM 2512 O O . THR A 1 309 ? -7.285 -10.461 -0.912 1 79.06 309 THR A O 1
ATOM 2515 N N . HIS A 1 310 ? -8.648 -10.945 -2.691 1 84.69 310 HIS A N 1
ATOM 2516 C CA . HIS A 1 310 ? -8.805 -12.336 -2.277 1 84.69 310 HIS A CA 1
ATOM 2517 C C . HIS A 1 310 ? -7.664 -13.203 -2.799 1 84.69 310 HIS A C 1
ATOM 2519 O O . HIS A 1 310 ? -7.051 -12.875 -3.818 1 84.69 310 HIS A O 1
ATOM 2525 N N . HIS A 1 311 ? -7.441 -14.25 -2.062 1 88.62 311 HIS A N 1
ATOM 2526 C CA . HIS A 1 311 ? -6.332 -15.117 -2.438 1 88.62 311 HIS A CA 1
ATOM 2527 C C . HIS A 1 311 ? -6.824 -16.312 -3.248 1 88.62 311 HIS A C 1
ATOM 2529 O O . HIS A 1 311 ? -7.52 -17.188 -2.723 1 88.62 311 HIS A O 1
ATOM 2535 N N . PHE A 1 312 ? -6.496 -16.266 -4.508 1 93.12 312 PHE A N 1
ATOM 2536 C CA . PHE A 1 312 ? -6.773 -17.391 -5.383 1 93.12 312 PHE A CA 1
ATOM 2537 C C . PHE A 1 312 ? -5.527 -18.25 -5.566 1 93.12 312 PHE A C 1
ATOM 2539 O O . PHE A 1 312 ? -4.418 -17.734 -5.688 1 93.12 312 PHE A O 1
ATOM 2546 N N . TYR A 1 313 ? -5.723 -19.578 -5.527 1 94.62 313 TYR A N 1
ATOM 2547 C CA . TYR A 1 313 ? -4.578 -20.453 -5.746 1 94.62 313 TYR A CA 1
ATOM 2548 C C . TYR A 1 313 ? -5.023 -21.812 -6.277 1 94.62 313 TYR A C 1
ATOM 2550 O O . TYR A 1 313 ? -6.199 -22.172 -6.18 1 94.62 313 TYR A O 1
ATOM 2558 N N . LEU A 1 314 ? -4.098 -22.438 -6.887 1 97.19 314 LEU A N 1
ATOM 2559 C CA . LEU A 1 314 ? -4.328 -23.797 -7.367 1 97.19 314 LEU A CA 1
ATOM 2560 C C . LEU A 1 314 ? -3.705 -24.812 -6.426 1 97.19 314 LEU A C 1
ATOM 2562 O O . LEU A 1 314 ? -2.66 -24.562 -5.824 1 97.19 314 LEU A O 1
ATOM 2566 N N . ASP A 1 315 ? -4.43 -25.906 -6.332 1 95.56 315 ASP A N 1
ATOM 2567 C CA . ASP A 1 315 ? -3.926 -27.031 -5.547 1 95.56 315 ASP A CA 1
ATOM 2568 C C . ASP A 1 315 ? -4.242 -28.359 -6.223 1 95.56 315 ASP A C 1
ATOM 2570 O O . ASP A 1 315 ? -5.258 -28.484 -6.91 1 95.56 315 ASP A O 1
ATOM 2574 N N . ILE A 1 316 ? -3.279 -29.281 -6.047 1 96.12 316 ILE A N 1
ATOM 2575 C CA . ILE A 1 316 ? -3.432 -30.578 -6.707 1 96.12 316 ILE A CA 1
ATOM 2576 C C . ILE A 1 316 ? -3.143 -31.703 -5.715 1 96.12 316 ILE A C 1
ATOM 2578 O O . ILE A 1 316 ? -2.119 -31.672 -5.027 1 96.12 316 ILE A O 1
ATOM 2582 N N . GLN A 1 317 ? -4.098 -32.625 -5.641 1 95.31 317 GLN A N 1
ATOM 2583 C CA . GLN A 1 317 ? -3.934 -33.844 -4.867 1 95.31 317 GLN A CA 1
ATOM 2584 C C . GLN A 1 317 ? -4.125 -35.094 -5.742 1 95.31 317 GLN A C 1
ATOM 2586 O O . GLN A 1 317 ? -5.258 -35.5 -5.973 1 95.31 317 GLN A O 1
ATOM 2591 N N . PRO A 1 318 ? -3.072 -35.75 -6.141 1 95.31 318 PRO A N 1
ATOM 2592 C CA . PRO A 1 318 ? -3.168 -36.844 -7.105 1 95.31 318 PRO A CA 1
ATOM 2593 C C . PRO A 1 318 ? -3.697 -38.125 -6.484 1 95.31 318 PRO A C 1
ATOM 2595 O O . PRO A 1 318 ? -4.238 -38.969 -7.191 1 95.31 318 PRO A O 1
ATOM 2598 N N . TYR A 1 319 ? -3.568 -38.438 -5.23 1 96 319 TYR A N 1
ATOM 2599 C CA . TYR A 1 319 ? -4.031 -39.594 -4.469 1 96 319 TYR A CA 1
ATOM 2600 C C . TYR A 1 319 ? -3.293 -40.844 -4.887 1 96 319 TYR A C 1
ATOM 2602 O O . TYR A 1 319 ? -3.775 -41.969 -4.66 1 96 319 TYR A O 1
ATOM 2610 N N . ILE A 1 320 ? -2.281 -40.781 -5.719 1 97.25 320 ILE A N 1
ATOM 2611 C CA . ILE A 1 320 ? -1.385 -41.875 -6.109 1 97.25 320 ILE A CA 1
ATOM 2612 C C . ILE A 1 320 ? 0.065 -41.469 -5.871 1 97.25 320 ILE A C 1
ATOM 2614 O O . ILE A 1 320 ? 0.467 -40.344 -6.234 1 97.25 320 ILE A O 1
ATOM 2618 N N . SER A 1 321 ? 0.855 -42.344 -5.191 1 95.62 321 SER A N 1
ATOM 2619 C CA . SER A 1 321 ? 2.246 -42.031 -4.879 1 95.62 321 SER A CA 1
ATOM 2620 C C . SER A 1 321 ? 3.156 -43.25 -5.152 1 95.62 321 SER A C 1
ATOM 2622 O O . SER A 1 321 ? 2.678 -44.344 -5.395 1 95.62 321 SER A O 1
ATOM 2624 N N . TRP A 1 322 ? 4.395 -42.875 -5.258 1 93.75 322 TRP A N 1
ATOM 2625 C CA . TRP A 1 322 ? 5.387 -43.938 -5.395 1 93.75 322 TRP A CA 1
ATOM 2626 C C . TRP A 1 322 ? 5.625 -44.625 -4.059 1 93.75 322 TRP A C 1
ATOM 2628 O O . TRP A 1 322 ? 5.773 -43.969 -3.025 1 93.75 322 TRP A O 1
ATOM 2638 N N . SER A 1 323 ? 5.457 -45.844 -3.943 1 92.31 323 SER A N 1
ATOM 2639 C CA . SER A 1 323 ? 5.926 -46.656 -2.846 1 92.31 323 SER A CA 1
ATOM 2640 C C . SER A 1 323 ? 7.066 -47.562 -3.291 1 92.31 323 SER A C 1
ATOM 2642 O O . SER A 1 323 ? 6.84 -48.719 -3.682 1 92.31 323 SER A O 1
ATOM 2644 N N . GLY A 1 324 ? 8.25 -46.969 -3.166 1 88.12 324 GLY A N 1
ATOM 2645 C CA . GLY A 1 324 ? 9.352 -47.656 -3.828 1 88.12 324 GLY A CA 1
ATOM 2646 C C . GLY A 1 324 ? 9.25 -47.625 -5.344 1 88.12 324 GLY A C 1
ATOM 2647 O O . GLY A 1 324 ? 9.188 -46.531 -5.941 1 88.12 324 GLY A O 1
ATOM 2648 N N . SER A 1 325 ? 9.148 -48.844 -5.969 1 85.88 325 SER A N 1
ATOM 2649 C CA . SER A 1 325 ? 9.008 -48.938 -7.418 1 85.88 325 SER A CA 1
ATOM 2650 C C . SER A 1 325 ? 7.574 -49.25 -7.82 1 85.88 325 SER A C 1
ATOM 2652 O O . SER A 1 325 ? 7.273 -49.375 -9.008 1 85.88 325 SER A O 1
ATOM 2654 N N . ARG A 1 326 ? 6.707 -49.25 -6.797 1 91.5 326 ARG A N 1
ATOM 2655 C CA . ARG A 1 326 ? 5.312 -49.594 -7.07 1 91.5 326 ARG A CA 1
ATOM 2656 C C . ARG A 1 326 ? 4.402 -48.375 -6.812 1 91.5 326 ARG A C 1
ATOM 2658 O O . ARG A 1 326 ? 4.781 -47.469 -6.098 1 91.5 326 ARG A O 1
ATOM 2665 N N . LEU A 1 327 ? 3.309 -48.469 -7.516 1 93.5 327 LEU A N 1
ATOM 2666 C CA . LEU A 1 327 ? 2.303 -47.406 -7.352 1 93.5 327 LEU A CA 1
ATOM 2667 C C . LEU A 1 327 ? 1.369 -47.75 -6.191 1 93.5 327 LEU A C 1
ATOM 2669 O O . LEU A 1 327 ? 0.995 -48.906 -5.992 1 93.5 327 LEU A O 1
ATOM 2673 N N . SER A 1 328 ? 1.172 -46.75 -5.32 1 93.94 328 SER A N 1
ATOM 2674 C CA . SER A 1 328 ? 0.264 -46.906 -4.188 1 93.94 328 SER A CA 1
ATOM 2675 C C . SER A 1 328 ? -0.926 -45.969 -4.309 1 93.94 328 SER A C 1
ATOM 2677 O O . SER A 1 328 ? -0.75 -44.75 -4.488 1 93.94 328 SER A O 1
ATOM 2679 N N . LEU A 1 329 ? -2.139 -46.531 -4.188 1 92.19 329 LEU A N 1
ATOM 2680 C CA . LEU A 1 329 ? -3.359 -45.719 -4.254 1 92.19 329 LEU A CA 1
ATOM 2681 C C . LEU A 1 329 ? -3.812 -45.312 -2.859 1 92.19 329 LEU A C 1
ATOM 2683 O O . LEU A 1 329 ? -3.828 -46.125 -1.937 1 92.19 329 LEU A O 1
ATOM 2687 N N . SER A 1 330 ? -4.109 -44.094 -2.711 1 92.56 330 SER A N 1
ATOM 2688 C CA . SER A 1 330 ? -4.523 -43.562 -1.418 1 92.56 330 SER A CA 1
ATOM 2689 C C . SER A 1 330 ? -5.996 -43.844 -1.148 1 92.56 330 SER A C 1
ATOM 2691 O O . SER A 1 330 ? -6.848 -43.562 -1.999 1 92.56 330 SER A O 1
ATOM 2693 N N . PRO A 1 331 ? -6.266 -44.25 0.057 1 89 331 PRO A N 1
ATOM 2694 C CA . PRO A 1 331 ? -7.668 -44.438 0.413 1 89 331 PRO A CA 1
ATOM 2695 C C . PRO A 1 331 ? -8.438 -43.156 0.584 1 89 331 PRO A C 1
ATOM 2697 O O . PRO A 1 331 ? -9.672 -43.156 0.538 1 89 331 PRO A O 1
ATOM 2700 N N . GLU A 1 332 ? -7.758 -42.125 0.712 1 93.06 332 GLU A N 1
ATOM 2701 C CA . GLU A 1 332 ? -8.383 -40.812 0.916 1 93.06 332 GLU A CA 1
ATOM 2702 C C . GLU A 1 332 ? -9.172 -40.375 -0.32 1 93.06 332 GLU A C 1
ATOM 2704 O O . GLU A 1 332 ? -10.016 -39.5 -0.24 1 93.06 332 GLU A O 1
ATOM 2709 N N . PHE A 1 333 ? -8.836 -41.031 -1.4 1 95.25 333 PHE A N 1
ATOM 2710 C CA . PHE A 1 333 ? -9.492 -40.719 -2.658 1 95.25 333 PHE A CA 1
ATOM 2711 C C . PHE A 1 333 ? -11 -40.875 -2.547 1 95.25 333 PHE A C 1
ATOM 2713 O O . PHE A 1 333 ? -11.758 -39.969 -2.854 1 95.25 333 PHE A O 1
ATOM 2720 N N . VAL A 1 334 ? -11.414 -41.938 -2.039 1 92.56 334 VAL A N 1
ATOM 2721 C CA . VAL A 1 334 ? -12.828 -42.281 -1.958 1 92.56 334 VAL A CA 1
ATOM 2722 C C . VAL A 1 334 ? -13.531 -41.312 -0.989 1 92.56 334 VAL A C 1
ATOM 2724 O O . VAL A 1 334 ? -14.688 -40.969 -1.194 1 92.56 334 VAL A O 1
ATOM 2727 N N . GLU A 1 335 ? -12.82 -40.875 0.004 1 91.06 335 GLU A N 1
ATOM 2728 C CA . GLU A 1 335 ? -13.391 -39.969 0.994 1 91.06 335 GLU A CA 1
ATOM 2729 C C . GLU A 1 335 ? -13.578 -38.562 0.412 1 91.06 335 GLU A C 1
ATOM 2731 O O . GLU A 1 335 ? -14.414 -37.812 0.893 1 91.06 335 GLU A O 1
ATOM 2736 N N . SER A 1 336 ? -12.891 -38.312 -0.65 1 93.06 336 SER A N 1
ATOM 2737 C CA . SER A 1 336 ? -12.883 -36.938 -1.176 1 93.06 336 SER A CA 1
ATOM 2738 C C . SER A 1 336 ? -13.68 -36.844 -2.477 1 93.06 336 SER A C 1
ATOM 2740 O O . SER A 1 336 ? -13.656 -35.812 -3.146 1 93.06 336 SER A O 1
ATOM 2742 N N . ILE A 1 337 ? -14.398 -37.844 -2.85 1 92.12 337 ILE A N 1
ATOM 2743 C CA . ILE A 1 337 ? -15.016 -37.938 -4.168 1 92.12 337 ILE A CA 1
ATOM 2744 C C . ILE A 1 337 ? -16.016 -36.812 -4.359 1 92.12 337 ILE A C 1
ATOM 2746 O O . ILE A 1 337 ? -16.203 -36.312 -5.473 1 92.12 337 ILE A O 1
ATOM 2750 N N . ASP A 1 338 ? -16.656 -36.344 -3.312 1 88.44 338 ASP A N 1
ATOM 2751 C CA . ASP A 1 338 ? -17.688 -35.312 -3.389 1 88.44 338 ASP A CA 1
ATOM 2752 C C . ASP A 1 338 ? -17.078 -33.938 -3.752 1 88.44 338 ASP A C 1
ATOM 2754 O O . ASP A 1 338 ? -17.766 -33.062 -4.258 1 88.44 338 ASP A O 1
ATOM 2758 N N . LYS A 1 339 ? -15.828 -33.875 -3.549 1 91.69 339 LYS A N 1
ATOM 2759 C CA . LYS A 1 339 ? -15.148 -32.594 -3.783 1 91.69 339 LYS A CA 1
ATOM 2760 C C . LYS A 1 339 ? -14.414 -32.625 -5.121 1 91.69 339 LYS A C 1
ATOM 2762 O O . LYS A 1 339 ? -13.742 -31.641 -5.477 1 91.69 339 LYS A O 1
ATOM 2767 N N . LEU A 1 340 ? -14.594 -33.688 -5.82 1 95.81 340 LEU A N 1
ATOM 2768 C CA . LEU A 1 340 ? -13.844 -33.844 -7.062 1 95.81 340 LEU A CA 1
ATOM 2769 C C . LEU A 1 340 ? -14.781 -33.875 -8.266 1 95.81 340 LEU A C 1
ATOM 2771 O O . LEU A 1 340 ? -15.977 -34.156 -8.117 1 95.81 340 LEU A O 1
ATOM 2775 N N . ASP A 1 341 ? -14.289 -33.406 -9.359 1 96.81 341 ASP A N 1
ATOM 2776 C CA . ASP A 1 341 ? -14.953 -33.594 -10.641 1 96.81 341 ASP A CA 1
ATOM 2777 C C . ASP A 1 341 ? -14.43 -34.812 -11.375 1 96.81 341 ASP A C 1
ATOM 2779 O O . ASP A 1 341 ? -13.453 -34.719 -12.125 1 96.81 341 ASP A O 1
ATOM 2783 N N . CYS A 1 342 ? -15.125 -35.906 -11.258 1 96.69 342 CYS A N 1
ATOM 2784 C CA . CYS A 1 342 ? -14.664 -37.188 -11.781 1 96.69 342 CYS A CA 1
ATOM 2785 C C . CYS A 1 342 ? -15.273 -37.469 -13.141 1 96.69 342 CYS A C 1
ATOM 2787 O O . CYS A 1 342 ? -16.484 -37.344 -13.328 1 96.69 342 CYS A O 1
ATOM 2789 N N . ARG A 1 343 ? -14.359 -37.812 -14.062 1 97 343 ARG A N 1
ATOM 2790 C CA . ARG A 1 343 ? -14.766 -38.219 -15.406 1 97 343 ARG A CA 1
ATOM 2791 C C . ARG A 1 343 ? -14.469 -39.719 -15.648 1 97 343 ARG A C 1
ATOM 2793 O O . ARG A 1 343 ? -13.336 -40.156 -15.477 1 97 343 ARG A O 1
ATOM 2800 N N . ASN A 1 344 ? -15.469 -40.438 -16.078 1 95.94 344 ASN A N 1
ATOM 2801 C CA . ASN A 1 344 ? -15.359 -41.875 -16.219 1 95.94 344 ASN A CA 1
ATOM 2802 C C . ASN A 1 344 ? -14.789 -42.281 -17.578 1 95.94 344 ASN A C 1
ATOM 2804 O O . ASN A 1 344 ? -15.438 -42.094 -18.594 1 95.94 344 ASN A O 1
ATOM 2808 N N . ILE A 1 345 ? -13.688 -42.906 -17.578 1 95.75 345 ILE A N 1
ATOM 2809 C CA . ILE A 1 345 ? -13 -43.281 -18.812 1 95.75 345 ILE A CA 1
ATOM 2810 C C . ILE A 1 345 ? -13.727 -44.406 -19.5 1 95.75 345 ILE A C 1
ATOM 2812 O O . ILE A 1 345 ? -13.641 -44.562 -20.734 1 95.75 345 ILE A O 1
ATOM 2816 N N . LEU A 1 346 ? -14.477 -45.219 -18.75 1 94.69 346 LEU A N 1
ATOM 2817 C CA . LEU A 1 346 ? -15.18 -46.375 -19.312 1 94.69 346 LEU A CA 1
ATOM 2818 C C . LEU A 1 346 ? -16.422 -45.938 -20.094 1 94.69 346 LEU A C 1
ATOM 2820 O O . LEU A 1 346 ? -16.969 -46.688 -20.875 1 94.69 346 LEU A O 1
ATOM 2824 N N . GLN A 1 347 ? -16.875 -44.75 -19.844 1 92.44 347 GLN A N 1
ATOM 2825 C CA . GLN A 1 347 ? -18.062 -44.219 -20.484 1 92.44 347 GLN A CA 1
ATOM 2826 C C . GLN A 1 347 ? -17.766 -42.906 -21.219 1 92.44 347 GLN A C 1
ATOM 2828 O O . GLN A 1 347 ? -18.469 -41.906 -21.031 1 92.44 347 GLN A O 1
ATOM 2833 N N . ASN A 1 348 ? -16.734 -42.844 -22 1 91.5 348 ASN A N 1
ATOM 2834 C CA . ASN A 1 348 ? -16.359 -41.719 -22.844 1 91.5 348 ASN A CA 1
ATOM 2835 C C . ASN A 1 348 ? -16.281 -40.406 -22.031 1 91.5 348 ASN A C 1
ATOM 2837 O O . ASN A 1 348 ? -16.797 -39.375 -22.469 1 91.5 348 ASN A O 1
ATOM 2841 N N . ARG A 1 349 ? -15.797 -40.531 -20.781 1 94.12 349 ARG A N 1
ATOM 2842 C CA . ARG A 1 349 ? -15.492 -39.375 -19.906 1 94.12 349 ARG A CA 1
ATOM 2843 C C . ARG A 1 349 ? -16.766 -38.656 -19.484 1 94.12 349 ARG A C 1
ATOM 2845 O O . ARG A 1 349 ? -16.781 -37.438 -19.359 1 94.12 349 ARG A O 1
ATOM 2852 N N . LYS A 1 350 ? -17.797 -39.375 -19.391 1 93.56 350 LYS A N 1
ATOM 2853 C CA . LYS A 1 350 ? -19.016 -38.844 -18.781 1 93.56 350 LYS A CA 1
ATOM 2854 C C . LYS A 1 350 ? -18.797 -38.562 -17.297 1 93.56 350 LYS A C 1
ATOM 2856 O O . LYS A 1 350 ? -18.078 -39.281 -16.609 1 93.56 350 LYS A O 1
ATOM 2861 N N . ALA A 1 351 ? -19.484 -37.562 -16.828 1 93.62 351 ALA A N 1
ATOM 2862 C CA . ALA A 1 351 ? -19.328 -37.156 -15.438 1 93.62 351 ALA A CA 1
ATOM 2863 C C . ALA A 1 351 ? -19.812 -38.25 -14.492 1 93.62 351 ALA A C 1
ATOM 2865 O O . ALA A 1 351 ? -20.875 -38.844 -14.703 1 93.62 351 ALA A O 1
ATOM 2866 N N . PHE A 1 352 ? -18.938 -38.531 -13.57 1 92.94 352 PHE A N 1
ATOM 2867 C CA . PHE A 1 352 ? -19.312 -39.469 -12.523 1 92.94 352 PHE A CA 1
ATOM 2868 C C . PHE A 1 352 ? -20 -38.75 -11.367 1 92.94 352 PHE A C 1
ATOM 2870 O O . PHE A 1 352 ? -19.391 -37.906 -10.703 1 92.94 352 PHE A O 1
ATOM 2877 N N . ASN A 1 353 ? -21.281 -39 -11.219 1 87.44 353 ASN A N 1
ATOM 2878 C CA . ASN A 1 353 ? -22.062 -38.438 -10.125 1 87.44 353 ASN A CA 1
ATOM 2879 C C . ASN A 1 353 ? -22.734 -39.531 -9.289 1 87.44 353 ASN A C 1
ATOM 2881 O O . ASN A 1 353 ? -23.672 -40.156 -9.742 1 87.44 353 ASN A O 1
ATOM 2885 N N . MET A 1 354 ? -22.266 -39.562 -8.125 1 84.25 354 MET A N 1
ATOM 2886 C CA . MET A 1 354 ? -22.75 -40.594 -7.23 1 84.25 354 MET A CA 1
ATOM 2887 C C . MET A 1 354 ? -24.25 -40.438 -6.977 1 84.25 354 MET A C 1
ATOM 2889 O O . MET A 1 354 ? -24.969 -41.438 -6.867 1 84.25 354 MET A O 1
ATOM 2893 N N . ALA A 1 355 ? -24.672 -39.281 -6.934 1 82.31 355 ALA A N 1
ATOM 2894 C CA . ALA A 1 355 ? -26.062 -38.969 -6.586 1 82.31 355 ALA A CA 1
ATOM 2895 C C . ALA A 1 355 ? -27.016 -39.406 -7.703 1 82.31 355 ALA A C 1
ATOM 2897 O O . ALA A 1 355 ? -28.188 -39.656 -7.461 1 82.31 355 ALA A O 1
ATOM 2898 N N . LYS A 1 356 ? -26.531 -39.531 -8.891 1 84.5 356 LYS A N 1
ATOM 2899 C CA . LYS A 1 356 ? -27.375 -39.844 -10.039 1 84.5 356 LYS A CA 1
ATOM 2900 C C . LYS A 1 356 ? -27.406 -41.344 -10.312 1 84.5 356 LYS A C 1
ATOM 2902 O O . LYS A 1 356 ? -28.188 -41.812 -11.148 1 84.5 356 LYS A O 1
ATOM 2907 N N . LEU A 1 357 ? -26.547 -42.031 -9.641 1 85.88 357 LEU A N 1
ATOM 2908 C CA . LEU A 1 357 ? -26.516 -43.469 -9.844 1 85.88 357 LEU A CA 1
ATOM 2909 C C . LEU A 1 357 ? -27.625 -44.156 -9.062 1 85.88 357 LEU A C 1
ATOM 2911 O O . LEU A 1 357 ? -27.922 -43.781 -7.934 1 85.88 357 LEU A O 1
ATOM 2915 N N . ASP A 1 358 ? -28.328 -45.031 -9.773 1 83.06 358 ASP A N 1
ATOM 2916 C CA . ASP A 1 358 ? -29.391 -45.812 -9.133 1 83.06 358 ASP A CA 1
ATOM 2917 C C . ASP A 1 358 ? -29.062 -47.312 -9.18 1 83.06 358 ASP A C 1
ATOM 2919 O O . ASP A 1 358 ? -29 -47.906 -10.25 1 83.06 358 ASP A O 1
ATOM 2923 N N . PRO A 1 359 ? -28.953 -47.875 -8.039 1 84.44 359 PRO A N 1
ATOM 2924 C CA . PRO A 1 359 ? -28.891 -47.438 -6.641 1 84.44 359 PRO A CA 1
ATOM 2925 C C . PRO A 1 359 ? -27.609 -46.656 -6.324 1 84.44 359 PRO A C 1
ATOM 2927 O O . PRO A 1 359 ? -26.594 -46.812 -7.004 1 84.44 359 PRO A O 1
ATOM 2930 N N . GLN A 1 360 ? -27.766 -45.906 -5.336 1 87.81 360 GLN A N 1
ATOM 2931 C CA . GLN A 1 360 ? -26.609 -45.125 -4.898 1 87.81 360 GLN A CA 1
ATOM 2932 C C . GLN A 1 360 ? -25.531 -46.062 -4.316 1 87.81 360 GLN A C 1
ATOM 2934 O O . GLN A 1 360 ? -25.828 -46.906 -3.475 1 87.81 360 GLN A O 1
ATOM 2939 N N . PRO A 1 361 ? -24.391 -45.906 -4.844 1 90.25 361 PRO A N 1
ATOM 2940 C CA . PRO A 1 361 ? -23.328 -46.781 -4.363 1 90.25 361 PRO A CA 1
ATOM 2941 C C . PRO A 1 361 ? -22.953 -46.531 -2.904 1 90.25 361 PRO A C 1
ATOM 2943 O O . PRO A 1 361 ? -22.969 -45.375 -2.453 1 90.25 361 PRO A O 1
ATOM 2946 N N . THR A 1 362 ? -22.703 -47.594 -2.191 1 88.94 362 THR A N 1
ATOM 2947 C CA . THR A 1 362 ? -22.188 -47.5 -0.831 1 88.94 362 THR A CA 1
ATOM 2948 C C . THR A 1 362 ? -20.688 -47.188 -0.839 1 88.94 362 THR A C 1
ATOM 2950 O O . THR A 1 362 ? -20.047 -47.25 -1.889 1 88.94 362 THR A O 1
ATOM 2953 N N . LYS A 1 363 ? -20.219 -46.844 0.276 1 88.81 363 LYS A N 1
ATOM 2954 C CA . LYS A 1 363 ? -18.781 -46.594 0.396 1 88.81 363 LYS A CA 1
ATOM 2955 C C . LYS A 1 363 ? -17.984 -47.844 0.002 1 88.81 363 LYS A C 1
ATOM 2957 O O . LYS A 1 363 ? -16.922 -47.719 -0.624 1 88.81 363 LYS A O 1
ATOM 2962 N N . LYS A 1 364 ? -18.453 -48.906 0.397 1 90.88 364 LYS A N 1
ATOM 2963 C CA . LYS A 1 364 ? -17.797 -50.156 0.05 1 90.88 364 LYS A CA 1
ATOM 2964 C C . LYS A 1 364 ? -17.797 -50.406 -1.46 1 90.88 364 LYS A C 1
ATOM 2966 O O . LYS A 1 364 ? -16.812 -50.875 -2.023 1 90.88 364 LYS A O 1
ATOM 2971 N N . ASP A 1 365 ? -18.891 -50.062 -2.088 1 92.25 365 ASP A N 1
ATOM 2972 C CA . ASP A 1 365 ? -18.984 -50.156 -3.541 1 92.25 365 ASP A CA 1
ATOM 2973 C C . ASP A 1 365 ? -17.953 -49.281 -4.23 1 92.25 365 ASP A C 1
ATOM 2975 O O . ASP A 1 365 ? -17.359 -49.688 -5.238 1 92.25 365 ASP A O 1
ATOM 2979 N N . LEU A 1 366 ? -17.797 -48.188 -3.688 1 92.62 366 LEU A N 1
ATOM 2980 C CA . LEU A 1 366 ? -16.875 -47.219 -4.27 1 92.62 366 LEU A CA 1
ATOM 2981 C C . LEU A 1 366 ? -15.43 -47.719 -4.137 1 92.62 366 LEU A C 1
ATOM 2983 O O . LEU A 1 366 ? -14.633 -47.594 -5.07 1 92.62 366 LEU A O 1
ATOM 2987 N N . TYR A 1 367 ? -15.156 -48.281 -3.043 1 91.62 367 TYR A N 1
ATOM 2988 C CA . TYR A 1 367 ? -13.805 -48.781 -2.818 1 91.62 367 TYR A CA 1
ATOM 2989 C C . TYR A 1 367 ? -13.469 -49.906 -3.797 1 91.62 367 TYR A C 1
ATOM 2991 O O . TYR A 1 367 ? -12.32 -50.031 -4.215 1 91.62 367 TYR A O 1
ATOM 2999 N N . VAL A 1 368 ? -14.445 -50.562 -4.254 1 91.19 368 VAL A N 1
ATOM 3000 C CA . VAL A 1 368 ? -14.211 -51.719 -5.082 1 91.19 368 VAL A CA 1
ATOM 3001 C C . VAL A 1 368 ? -14.336 -51.344 -6.559 1 91.19 368 VAL A C 1
ATOM 3003 O O . VAL A 1 368 ? -13.555 -51.844 -7.391 1 91.19 368 VAL A O 1
ATOM 3006 N N . ASN A 1 369 ? -15.234 -50.531 -6.828 1 93.5 369 ASN A N 1
ATOM 3007 C CA . ASN A 1 369 ? -15.609 -50.375 -8.234 1 93.5 369 ASN A CA 1
ATOM 3008 C C . ASN A 1 369 ? -15.109 -49.062 -8.812 1 93.5 369 ASN A C 1
ATOM 3010 O O . ASN A 1 369 ? -15.148 -48.844 -10.023 1 93.5 369 ASN A O 1
ATOM 3014 N N . LEU A 1 370 ? -14.688 -48.219 -7.977 1 94.62 370 LEU A N 1
ATOM 3015 C CA . LEU A 1 370 ? -14.188 -46.938 -8.469 1 94.62 370 LEU A CA 1
ATOM 3016 C C . LEU A 1 370 ? -12.672 -46.875 -8.391 1 94.62 370 LEU A C 1
ATOM 3018 O O . LEU A 1 370 ? -12.102 -46.906 -7.297 1 94.62 370 LEU A O 1
ATOM 3022 N N . LEU A 1 371 ? -12.078 -46.719 -9.516 1 95.38 371 LEU A N 1
ATOM 3023 C CA . LEU A 1 371 ? -10.617 -46.688 -9.57 1 95.38 371 LEU A CA 1
ATOM 3024 C C . LEU A 1 371 ? -10.133 -45.312 -9.984 1 95.38 371 LEU A C 1
ATOM 3026 O O . LEU A 1 371 ? -10.609 -44.75 -10.977 1 95.38 371 LEU A O 1
ATOM 3030 N N . ASN A 1 372 ? -9.25 -44.781 -9.172 1 96.12 372 ASN A N 1
ATOM 3031 C CA . ASN A 1 372 ? -8.539 -43.562 -9.531 1 96.12 372 ASN A CA 1
ATOM 3032 C C . ASN A 1 372 ? -7.543 -43.812 -10.656 1 96.12 372 ASN A C 1
ATOM 3034 O O . ASN A 1 372 ? -6.625 -44.625 -10.523 1 96.12 372 ASN A O 1
ATOM 3038 N N . VAL A 1 373 ? -7.719 -43.156 -11.789 1 96.69 373 VAL A N 1
ATOM 3039 C CA . VAL A 1 373 ? -6.805 -43.312 -12.914 1 96.69 373 VAL A CA 1
ATOM 3040 C C . VAL A 1 373 ? -5.684 -42.281 -12.82 1 96.69 373 VAL A C 1
ATOM 3042 O O . VAL A 1 373 ? -4.508 -42.625 -12.688 1 96.69 373 VAL A O 1
ATOM 3045 N N . CYS A 1 374 ? -6 -41 -12.859 1 97.5 374 CYS A N 1
ATOM 3046 C CA . CYS A 1 374 ? -5.023 -39.938 -12.656 1 97.5 374 CYS A CA 1
ATOM 3047 C C . CYS A 1 374 ? -5.711 -38.594 -12.516 1 97.5 374 CYS A C 1
ATOM 3049 O O . CYS A 1 374 ? -6.914 -38.469 -12.75 1 97.5 374 CYS A O 1
ATOM 3051 N N . THR A 1 375 ? -4.949 -37.594 -12.047 1 98.19 375 THR A N 1
ATOM 3052 C CA . THR A 1 375 ? -5.434 -36.219 -11.93 1 98.19 375 THR A CA 1
ATOM 3053 C C . THR A 1 375 ? -5.102 -35.406 -13.188 1 98.19 375 THR A C 1
ATOM 3055 O O . THR A 1 375 ? -3.947 -35.375 -13.617 1 98.19 375 THR A O 1
ATOM 3058 N N . VAL A 1 376 ? -6.102 -34.719 -13.742 1 98.25 376 VAL A N 1
ATOM 3059 C CA . VAL A 1 376 ? -5.91 -34.031 -15.016 1 98.25 376 VAL A CA 1
ATOM 3060 C C . VAL A 1 376 ? -5.738 -32.531 -14.789 1 98.25 376 VAL A C 1
ATOM 3062 O O . VAL A 1 376 ? -4.766 -31.938 -15.25 1 98.25 376 VAL A O 1
ATOM 3065 N N . VAL A 1 377 ? -6.66 -31.922 -14.07 1 98.44 377 VAL A N 1
ATOM 3066 C CA . VAL A 1 377 ? -6.656 -30.484 -13.844 1 98.44 377 VAL A CA 1
ATOM 3067 C C . VAL A 1 377 ? -6.68 -30.188 -12.344 1 98.44 377 VAL A C 1
ATOM 3069 O O . VAL A 1 377 ? -7.43 -30.812 -11.594 1 98.44 377 VAL A O 1
ATOM 3072 N N . PRO A 1 378 ? -5.824 -29.281 -11.914 1 98.12 378 PRO A N 1
ATOM 3073 C CA . PRO A 1 378 ? -5.848 -28.906 -10.5 1 98.12 378 PRO A CA 1
ATOM 3074 C C . PRO A 1 378 ? -7.141 -28.188 -10.102 1 98.12 378 PRO A C 1
ATOM 3076 O O . PRO A 1 378 ? -7.895 -27.75 -10.969 1 98.12 378 PRO A O 1
ATOM 3079 N N . ALA A 1 379 ? -7.332 -28.156 -8.766 1 98.06 379 ALA A N 1
ATOM 3080 C CA . ALA A 1 379 ? -8.461 -27.391 -8.234 1 98.06 379 ALA A CA 1
ATOM 3081 C C . ALA A 1 379 ? -8.109 -25.906 -8.117 1 98.06 379 ALA A C 1
ATOM 3083 O O . ALA A 1 379 ? -6.945 -25.547 -7.918 1 98.06 379 ALA A O 1
ATOM 3084 N N . LEU A 1 380 ? -9.117 -25.094 -8.32 1 97.88 380 LEU A N 1
ATOM 3085 C CA . LEU A 1 380 ? -9.008 -23.656 -8.062 1 97.88 380 LEU A CA 1
ATOM 3086 C C . LEU A 1 380 ? -9.695 -23.281 -6.762 1 97.88 380 LEU A C 1
ATOM 3088 O O . LEU A 1 380 ? -10.883 -23.578 -6.574 1 97.88 380 LEU A O 1
ATOM 3092 N N . TYR A 1 381 ? -8.93 -22.656 -5.883 1 96.25 381 TYR A N 1
ATOM 3093 C CA . TYR A 1 381 ? -9.453 -22.266 -4.574 1 96.25 381 TYR A CA 1
ATOM 3094 C C . TYR A 1 381 ? -9.477 -20.75 -4.422 1 96.25 381 TYR A C 1
ATOM 3096 O O . TYR A 1 381 ? -8.781 -20.047 -5.148 1 96.25 381 TYR A O 1
ATOM 3104 N N . ILE A 1 382 ? -10.383 -20.297 -3.492 1 92.75 382 ILE A N 1
ATOM 3105 C CA . ILE A 1 382 ? -10.391 -18.906 -3.074 1 92.75 382 ILE A CA 1
ATOM 3106 C C . ILE A 1 382 ? -10.375 -18.828 -1.55 1 92.75 382 ILE A C 1
ATOM 3108 O O . ILE A 1 382 ? -11.023 -19.625 -0.874 1 92.75 382 ILE A O 1
ATOM 3112 N N . ARG A 1 383 ? -9.555 -18.109 -1.073 1 89.31 383 ARG A N 1
ATOM 3113 C CA . ARG A 1 383 ? -9.625 -17.688 0.321 1 89.31 383 ARG A CA 1
ATOM 3114 C C . ARG A 1 383 ? -10.062 -16.234 0.427 1 89.31 383 ARG A C 1
ATOM 3116 O O . ARG A 1 383 ? -9.273 -15.32 0.174 1 89.31 383 ARG A O 1
ATOM 3123 N N . GLN A 1 384 ? -11.273 -16.078 0.867 1 82.69 384 GLN A N 1
ATOM 3124 C CA . GLN A 1 384 ? -11.852 -14.742 0.944 1 82.69 384 GLN A CA 1
ATOM 3125 C C . GLN A 1 384 ? -11.367 -14.008 2.189 1 82.69 384 GLN A C 1
ATOM 3127 O O . GLN A 1 384 ? -11.359 -14.57 3.287 1 82.69 384 GLN A O 1
ATOM 3132 N N . ILE A 1 385 ? -10.906 -12.875 1.894 1 77.44 385 ILE A N 1
ATOM 3133 C CA . ILE A 1 385 ? -10.43 -12.039 2.986 1 77.44 385 ILE A CA 1
ATOM 3134 C C . ILE A 1 385 ? -11.453 -10.945 3.285 1 77.44 385 ILE A C 1
ATOM 3136 O O . ILE A 1 385 ? -11.828 -10.18 2.395 1 77.44 385 ILE A O 1
ATOM 3140 N N . GLY A 1 386 ? -12 -11.086 4.512 1 65.5 386 GLY A N 1
ATOM 3141 C CA . GLY A 1 386 ? -12.961 -10.078 4.938 1 65.5 386 GLY A CA 1
ATOM 3142 C C . GLY A 1 386 ? -12.336 -8.969 5.762 1 65.5 386 GLY A C 1
ATOM 3143 O O . GLY A 1 386 ? -11.125 -8.961 5.984 1 65.5 386 GLY A O 1
ATOM 3144 N N . GLN A 1 387 ? -13.18 -8.031 6.094 1 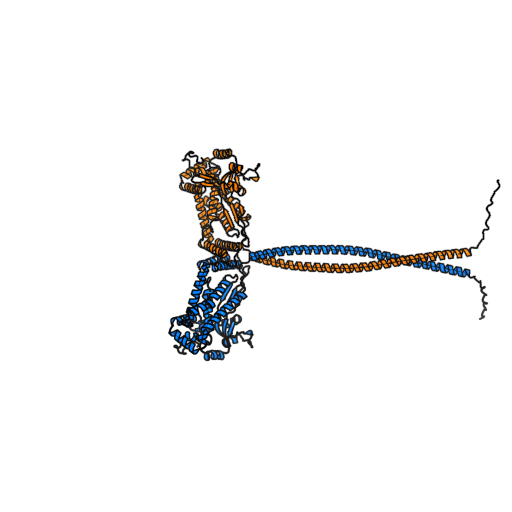61.84 387 GLN A N 1
ATOM 3145 C CA . GLN A 1 387 ? -12.758 -6.934 6.957 1 61.84 387 GLN A CA 1
ATOM 3146 C C . GLN A 1 387 ? -12.609 -7.391 8.406 1 61.84 387 GLN A C 1
ATOM 3148 O O . GLN A 1 387 ? -13.227 -8.375 8.812 1 61.84 387 GLN A O 1
ATOM 3153 N N . ARG A 1 388 ? -11.773 -6.895 9.188 1 62.69 388 ARG A N 1
ATOM 3154 C CA . ARG A 1 388 ? -11.531 -7.152 10.602 1 62.69 388 ARG A CA 1
ATOM 3155 C C . ARG A 1 388 ? -10.938 -8.539 10.812 1 62.69 388 ARG A C 1
ATOM 3157 O O . ARG A 1 388 ? -11.398 -9.289 11.672 1 62.69 388 ARG A O 1
ATOM 3164 N N . ASP A 1 389 ? -10.102 -8.953 9.906 1 63.25 389 ASP A N 1
ATOM 3165 C CA . ASP A 1 389 ? -9.281 -10.156 9.961 1 63.25 389 ASP A CA 1
ATOM 3166 C C . ASP A 1 389 ? -10.141 -11.406 9.805 1 63.25 389 ASP A C 1
ATOM 3168 O O . ASP A 1 389 ? -9.781 -12.484 10.297 1 63.25 389 ASP A O 1
ATOM 3172 N N . ALA A 1 390 ? -11.234 -11.18 9.367 1 64.88 390 ALA A N 1
ATOM 3173 C CA . ALA A 1 390 ? -12.07 -12.352 9.094 1 64.88 390 ALA A CA 1
ATOM 3174 C C . ALA A 1 390 ? -11.555 -13.102 7.867 1 64.88 390 ALA A C 1
ATOM 3176 O O . ALA A 1 390 ? -11.391 -12.516 6.793 1 64.88 390 ALA A O 1
ATOM 3177 N N . ILE A 1 391 ? -10.945 -14.258 8.195 1 70.69 391 ILE A N 1
ATOM 3178 C CA . ILE A 1 391 ? -10.516 -15.125 7.105 1 70.69 391 ILE A CA 1
ATOM 3179 C C . ILE A 1 391 ? -11.453 -16.328 7 1 70.69 391 ILE A C 1
ATOM 3181 O O . ILE A 1 391 ? -11.641 -17.062 7.969 1 70.69 391 ILE A O 1
ATOM 3185 N N . LYS A 1 392 ? -12.125 -16.344 5.898 1 73.25 392 LYS A N 1
ATOM 3186 C CA . LYS A 1 392 ? -12.992 -17.484 5.66 1 73.25 392 LYS A CA 1
ATOM 3187 C C . LYS A 1 392 ? -12.18 -18.703 5.223 1 73.25 392 LYS A C 1
ATOM 3189 O O . LYS A 1 392 ? -11.062 -18.578 4.727 1 73.25 392 LYS A O 1
ATOM 3194 N N . ALA A 1 393 ? -12.664 -19.781 5.566 1 82.12 393 ALA A N 1
ATOM 3195 C CA . ALA A 1 393 ? -12.047 -21.016 5.105 1 82.12 393 ALA A CA 1
ATOM 3196 C C . ALA A 1 393 ? -11.992 -21.062 3.58 1 82.12 393 ALA A C 1
ATOM 3198 O O . ALA A 1 393 ? -12.812 -20.453 2.9 1 82.12 393 ALA A O 1
ATOM 3199 N N . PRO A 1 394 ? -10.945 -21.734 3.127 1 90.25 394 PRO A N 1
ATOM 3200 C CA . PRO A 1 394 ? -10.836 -21.828 1.67 1 90.25 394 PRO A CA 1
ATOM 3201 C C . PRO A 1 394 ? -12.062 -22.469 1.028 1 90.25 394 PRO A C 1
ATOM 3203 O O . PRO A 1 394 ? -12.594 -23.453 1.56 1 90.25 394 PRO A O 1
ATOM 3206 N N . ALA A 1 395 ? -12.531 -21.828 0.058 1 90.94 395 ALA A N 1
ATOM 3207 C CA . ALA A 1 395 ? -13.648 -22.344 -0.72 1 90.94 395 ALA A CA 1
ATOM 3208 C C . ALA A 1 395 ? -13.195 -22.781 -2.107 1 90.94 395 ALA A C 1
ATOM 3210 O O . ALA A 1 395 ? -12.297 -22.188 -2.695 1 90.94 395 ALA A O 1
ATOM 3211 N N . VAL A 1 396 ? -13.859 -23.844 -2.568 1 94.56 396 VAL A N 1
ATOM 3212 C CA . VAL A 1 396 ? -13.539 -24.359 -3.893 1 94.56 396 VAL A CA 1
ATOM 3213 C C . VAL A 1 396 ? -14.289 -23.562 -4.957 1 94.56 396 VAL A C 1
ATOM 3215 O O . VAL A 1 396 ? -15.508 -23.422 -4.891 1 94.56 396 VAL A O 1
ATOM 3218 N N . VAL A 1 397 ? -13.531 -23.016 -5.848 1 95.19 397 VAL A N 1
ATOM 3219 C CA . VAL A 1 397 ? -14.125 -22.312 -6.98 1 95.19 397 VAL A CA 1
ATOM 3220 C C . VAL A 1 397 ? -14.375 -23.297 -8.125 1 95.19 397 VAL A C 1
ATOM 3222 O O . VAL A 1 397 ? -15.469 -23.344 -8.695 1 95.19 397 VAL A O 1
ATOM 3225 N N . ARG A 1 398 ? -13.391 -24.109 -8.469 1 97.56 398 ARG A N 1
ATOM 3226 C CA . ARG A 1 398 ? -13.469 -25.219 -9.422 1 97.56 398 ARG A CA 1
ATOM 3227 C C . ARG A 1 398 ? -12.828 -26.469 -8.852 1 97.56 398 ARG A C 1
ATOM 3229 O O . ARG A 1 398 ? -11.719 -26.422 -8.312 1 97.56 398 ARG A O 1
ATOM 3236 N N . LYS A 1 399 ? -13.57 -27.516 -9 1 96.81 399 LYS A N 1
ATOM 3237 C CA . LYS A 1 399 ? -13.102 -28.781 -8.453 1 96.81 399 LYS A CA 1
ATOM 3238 C C . LYS A 1 399 ? -11.961 -29.359 -9.289 1 96.81 399 LYS A C 1
ATOM 3240 O O . LYS A 1 399 ? -11.844 -29.062 -10.477 1 96.81 399 LYS A O 1
ATOM 3245 N N . GLN A 1 400 ? -11.148 -30.078 -8.594 1 97.81 400 GLN A N 1
ATOM 3246 C CA . GLN A 1 400 ? -10.109 -30.844 -9.273 1 97.81 400 GLN A CA 1
ATOM 3247 C C . GLN A 1 400 ? -10.719 -31.859 -10.227 1 97.81 400 GLN A C 1
ATOM 3249 O O . GLN A 1 400 ? -11.656 -32.562 -9.859 1 97.81 400 GLN A O 1
ATOM 3254 N N . GLN A 1 401 ? -10.18 -31.906 -11.438 1 97.88 401 GLN A N 1
ATOM 3255 C CA . GLN A 1 401 ? -10.68 -32.875 -12.422 1 97.88 401 GLN A CA 1
ATOM 3256 C C . GLN A 1 401 ? -9.867 -34.156 -12.391 1 97.88 401 GLN A C 1
ATOM 3258 O O . GLN A 1 401 ? -8.641 -34.125 -12.547 1 97.88 401 GLN A O 1
ATOM 3263 N N . MET A 1 402 ? -10.586 -35.25 -12.258 1 97 402 MET A N 1
ATOM 3264 C CA . MET A 1 402 ? -9.961 -36.562 -12.172 1 97 402 MET A CA 1
ATOM 3265 C C . MET A 1 402 ? -10.5 -37.5 -13.258 1 97 402 MET A C 1
ATOM 3267 O O . MET A 1 402 ? -11.68 -37.438 -13.609 1 97 402 MET A O 1
ATOM 3271 N N . LEU A 1 403 ? -9.602 -38.25 -13.75 1 97.56 403 LEU A N 1
ATOM 3272 C CA . LEU A 1 403 ? -10.023 -39.406 -14.562 1 97.56 403 LEU A CA 1
ATOM 3273 C C . LEU A 1 403 ? -10.211 -40.656 -13.695 1 97.56 403 LEU A C 1
ATOM 3275 O O . LEU A 1 403 ? -9.336 -41 -12.906 1 97.56 403 LEU A O 1
ATOM 3279 N N . VAL A 1 404 ? -11.375 -41.25 -13.844 1 97.06 404 VAL A N 1
ATOM 3280 C CA . VAL A 1 404 ? -11.672 -42.406 -13.031 1 97.06 404 VAL A CA 1
ATOM 3281 C C . VAL A 1 404 ? -12.25 -43.531 -13.914 1 97.06 404 VAL A C 1
ATOM 3283 O O . VAL A 1 404 ? -12.648 -43.281 -15.055 1 97.06 404 VAL A O 1
ATOM 3286 N N . ALA A 1 405 ? -12.164 -44.719 -13.453 1 96.44 405 ALA A N 1
ATOM 3287 C CA . ALA A 1 405 ? -12.797 -45.906 -14.078 1 96.44 405 ALA A CA 1
ATOM 3288 C C . ALA A 1 405 ? -13.82 -46.531 -13.148 1 96.44 405 ALA A C 1
ATOM 3290 O O . ALA A 1 405 ? -13.461 -47.281 -12.234 1 96.44 405 ALA A O 1
ATOM 3291 N N . TRP A 1 406 ? -15.062 -46.219 -13.406 1 95.06 406 TRP A N 1
ATOM 3292 C CA . TRP A 1 406 ? -16.141 -46.75 -12.586 1 95.06 406 TRP A CA 1
ATOM 3293 C C . TRP A 1 406 ? -16.766 -47.969 -13.242 1 95.06 406 TRP A C 1
ATOM 3295 O O . TRP A 1 406 ? -17.266 -47.906 -14.367 1 95.06 406 TRP A O 1
ATOM 3305 N N . GLY A 1 407 ? -16.719 -49.094 -12.602 1 92.75 407 GLY A N 1
ATOM 3306 C CA . GLY A 1 407 ? -17.266 -50.375 -13.07 1 92.75 407 GLY A CA 1
ATOM 3307 C C . GLY A 1 407 ? -16.641 -51.594 -12.398 1 92.75 407 GLY A C 1
ATOM 3308 O O . GLY A 1 407 ? -15.68 -51.438 -11.641 1 92.75 407 GLY A O 1
ATOM 3309 N N . PRO A 1 408 ? -17.297 -52.719 -12.633 1 92.12 408 PRO A N 1
ATOM 3310 C CA . PRO A 1 408 ? -16.734 -53.938 -12.07 1 92.12 408 PRO A CA 1
ATOM 3311 C C . PRO A 1 408 ? -15.32 -54.219 -12.594 1 92.12 408 PRO A C 1
ATOM 3313 O O . PRO A 1 408 ? -14.945 -53.75 -13.664 1 92.12 408 PRO A O 1
ATOM 3316 N N . GLU A 1 409 ? -14.625 -54.906 -11.844 1 91.62 409 GLU A N 1
ATOM 3317 C CA . GLU A 1 409 ? -13.242 -55.219 -12.172 1 91.62 409 GLU A CA 1
ATOM 3318 C C . GLU A 1 409 ? -13.133 -55.875 -13.555 1 91.62 409 GLU A C 1
ATOM 3320 O O . GLU A 1 409 ? -12.203 -55.594 -14.305 1 91.62 409 GLU A O 1
ATOM 3325 N N . GLU A 1 410 ? -13.992 -56.719 -13.867 1 93 410 GLU A N 1
ATOM 3326 C CA . GLU A 1 410 ? -13.984 -57.406 -15.148 1 93 410 GLU A CA 1
ATOM 3327 C C . GLU A 1 410 ? -14.086 -56.406 -16.312 1 93 410 GLU A C 1
ATOM 3329 O O . GLU A 1 410 ? -13.406 -56.562 -17.328 1 93 410 GLU A O 1
ATOM 3334 N N . LYS A 1 411 ? -14.922 -55.5 -16.094 1 93.81 411 LYS A N 1
ATOM 3335 C CA . LYS A 1 411 ? -15.117 -54.469 -17.141 1 93.81 411 LYS A CA 1
ATOM 3336 C C . LYS A 1 411 ? -13.867 -53.625 -17.297 1 93.81 411 LYS A C 1
ATOM 3338 O O . LYS A 1 411 ? -13.5 -53.25 -18.406 1 93.81 411 LYS A O 1
ATOM 3343 N N . ARG A 1 412 ? -13.266 -53.25 -16.25 1 93.94 412 ARG A N 1
ATOM 3344 C CA . ARG A 1 412 ? -12.047 -52.438 -16.266 1 93.94 412 ARG A CA 1
ATOM 3345 C C . ARG A 1 412 ? -10.906 -53.219 -16.922 1 93.94 412 ARG A C 1
ATOM 3347 O O . ARG A 1 412 ? -10.172 -52.656 -17.734 1 93.94 412 ARG A O 1
ATOM 3354 N N . ASP A 1 413 ? -10.867 -54.438 -16.562 1 93.06 413 ASP A N 1
ATOM 3355 C CA . ASP A 1 413 ? -9.836 -55.281 -17.156 1 93.06 413 ASP A CA 1
ATOM 3356 C C . ASP A 1 413 ? -10.062 -55.469 -18.656 1 93.06 413 ASP A C 1
ATOM 3358 O O . ASP A 1 413 ? -9.109 -55.406 -19.438 1 93.06 413 ASP A O 1
ATOM 3362 N N . LYS A 1 414 ? -11.234 -55.688 -19 1 94.25 414 LYS A N 1
ATOM 3363 C CA . LYS A 1 414 ? -11.562 -55.844 -20.406 1 94.25 414 LYS A CA 1
ATOM 3364 C C . LYS A 1 414 ? -11.195 -54.562 -21.188 1 94.25 414 LYS A C 1
ATOM 3366 O O . LYS A 1 414 ? -10.68 -54.625 -22.297 1 94.25 414 LYS A O 1
ATOM 3371 N N . PHE A 1 415 ? -11.516 -53.5 -20.578 1 94.25 415 PHE A N 1
ATOM 3372 C CA . PHE A 1 415 ? -11.211 -52.188 -21.203 1 94.25 415 PHE A CA 1
ATOM 3373 C C . PHE A 1 415 ? -9.711 -52.062 -21.438 1 94.25 415 PHE A C 1
ATOM 3375 O O . PHE A 1 415 ? -9.281 -51.625 -22.5 1 94.25 415 PHE A O 1
ATOM 3382 N N . THR A 1 416 ? -8.922 -52.406 -20.5 1 92.62 416 THR A N 1
ATOM 3383 C CA . THR A 1 416 ? -7.469 -52.281 -20.562 1 92.62 416 THR A CA 1
ATOM 3384 C C . THR A 1 416 ? -6.879 -53.312 -21.516 1 92.62 416 THR A C 1
ATOM 3386 O O . THR A 1 416 ? -5.918 -53.031 -22.234 1 92.62 416 THR A O 1
ATOM 3389 N N . GLU A 1 417 ? -7.453 -54.5 -21.562 1 91.5 417 GLU A N 1
ATOM 3390 C CA . GLU A 1 417 ? -6.926 -55.594 -22.375 1 91.5 417 GLU A CA 1
ATOM 3391 C C . GLU A 1 417 ? -7.316 -55.406 -23.844 1 91.5 417 GLU A C 1
ATOM 3393 O O . GLU A 1 417 ? -6.527 -55.719 -24.734 1 91.5 417 GLU A O 1
ATOM 3398 N N . GLU A 1 418 ? -8.484 -55 -24.031 1 91.75 418 GLU A N 1
ATOM 3399 C CA . GLU A 1 418 ? -8.984 -54.875 -25.391 1 91.75 418 GLU A CA 1
ATOM 3400 C C . GLU A 1 418 ? -8.586 -53.531 -26.016 1 91.75 418 GLU A C 1
ATOM 3402 O O . GLU A 1 418 ? -8.586 -53.406 -27.25 1 91.75 418 GLU A O 1
ATOM 3407 N N . GLY A 1 419 ? -8.25 -52.625 -25.188 1 91.56 419 GLY A N 1
ATOM 3408 C CA . GLY A 1 419 ? -7.879 -51.312 -25.703 1 91.56 419 GLY A CA 1
ATOM 3409 C C . GLY A 1 419 ? -6.438 -51.25 -26.172 1 91.56 419 GLY A C 1
ATOM 3410 O O . GLY A 1 419 ? -5.59 -52.031 -25.703 1 91.56 419 GLY A O 1
ATOM 3411 N N . ASP A 1 420 ? -6.219 -50.375 -27.141 1 91.12 420 ASP A N 1
ATOM 3412 C CA . ASP A 1 420 ? -4.852 -50.125 -27.594 1 91.12 420 ASP A CA 1
ATOM 3413 C C . ASP A 1 420 ? -4.047 -49.375 -26.547 1 91.12 420 ASP A C 1
ATOM 3415 O O . ASP A 1 420 ? -4.539 -48.406 -25.953 1 91.12 420 ASP A O 1
ATOM 3419 N N . PRO A 1 421 ? -2.836 -49.875 -26.266 1 93.19 421 PRO A N 1
ATOM 3420 C CA . PRO A 1 421 ? -1.999 -49.094 -25.359 1 93.19 421 PRO A CA 1
ATOM 3421 C C . PRO A 1 421 ? -1.796 -47.656 -25.812 1 93.19 421 PRO A C 1
ATOM 3423 O O . PRO A 1 421 ? -1.694 -47.406 -27.016 1 93.19 421 PRO A O 1
ATOM 3426 N N . SER A 1 422 ? -1.775 -46.812 -24.875 1 93.75 422 SER A N 1
ATOM 3427 C CA . SER A 1 422 ? -1.603 -45.406 -25.203 1 93.75 422 SER A CA 1
ATOM 3428 C C . SER A 1 422 ? -0.201 -45.125 -25.75 1 93.75 422 SER A C 1
ATOM 3430 O O . SER A 1 422 ? 0.718 -45.938 -25.531 1 93.75 422 SER A O 1
ATOM 3432 N N . LEU A 1 423 ? -0.06 -44.062 -26.5 1 94 423 LEU A N 1
ATOM 3433 C CA . LEU A 1 423 ? 1.242 -43.656 -27.016 1 94 423 LEU A CA 1
ATOM 3434 C C . LEU A 1 423 ? 2.232 -43.438 -25.891 1 94 423 LEU A C 1
ATOM 3436 O O . LEU A 1 423 ? 3.396 -43.844 -25.984 1 94 423 LEU A O 1
ATOM 3440 N N . VAL A 1 424 ? 1.736 -42.844 -24.844 1 95.25 424 VAL A N 1
ATOM 3441 C CA . VAL A 1 424 ? 2.574 -42.531 -23.688 1 95.25 424 VAL A CA 1
ATOM 3442 C C . VAL A 1 424 ? 3.041 -43.844 -23.047 1 95.25 424 VAL A C 1
ATOM 3444 O O . VAL A 1 424 ? 4.164 -43.906 -22.547 1 95.25 424 VAL A O 1
ATOM 3447 N N . SER A 1 425 ? 2.16 -44.781 -23.031 1 94.56 425 SER A N 1
ATOM 3448 C CA . SER A 1 425 ? 2.529 -46.094 -22.484 1 94.56 425 SER A CA 1
ATOM 3449 C C . SER A 1 425 ? 3.701 -46.688 -23.25 1 94.56 425 SER A C 1
ATOM 3451 O O . SER A 1 425 ? 4.605 -47.281 -22.656 1 94.56 425 SER A O 1
ATOM 3453 N N . HIS A 1 426 ? 3.717 -46.531 -24.578 1 92.5 426 HIS A N 1
ATOM 3454 C CA . HIS A 1 426 ? 4.797 -47.031 -25.422 1 92.5 426 HIS A CA 1
ATOM 3455 C C . HIS A 1 426 ? 6.113 -46.312 -25.109 1 92.5 426 HIS A C 1
ATOM 3457 O O . HIS A 1 426 ? 7.188 -46.906 -25.234 1 92.5 426 HIS A O 1
ATOM 3463 N N . LEU A 1 427 ? 6 -45.125 -24.75 1 91.81 427 LEU A N 1
ATOM 3464 C CA . LEU A 1 427 ? 7.191 -44.344 -24.406 1 91.81 427 LEU A CA 1
ATOM 3465 C C . LEU A 1 427 ? 7.73 -44.75 -23.047 1 91.81 427 LEU A C 1
ATOM 3467 O O . LEU A 1 427 ? 8.945 -44.781 -22.828 1 91.81 427 LEU A O 1
ATOM 3471 N N . TRP A 1 428 ? 6.816 -45 -22.156 1 90.81 428 TRP A N 1
ATOM 3472 C CA . TRP A 1 428 ? 7.215 -45.312 -20.797 1 90.81 428 TRP A CA 1
ATOM 3473 C C . TRP A 1 428 ? 7.707 -46.75 -20.703 1 90.81 428 TRP A C 1
ATOM 3475 O O . TRP A 1 428 ? 8.711 -47.031 -20.031 1 90.81 428 TRP A O 1
ATOM 3485 N N . PHE A 1 429 ? 6.891 -47.688 -21.297 1 85.5 429 PHE A N 1
ATOM 3486 C CA . PHE A 1 429 ? 7.234 -49.125 -21.281 1 85.5 429 PHE A CA 1
ATOM 3487 C C . PHE A 1 429 ? 7.863 -49.531 -22.609 1 85.5 429 PHE A C 1
ATOM 3489 O O . PHE A 1 429 ? 7.207 -50.188 -23.438 1 85.5 429 PHE A O 1
ATOM 3496 N N . PRO A 1 430 ? 9.102 -49.281 -22.875 1 68.56 430 PRO A N 1
ATOM 3497 C CA . PRO A 1 430 ? 9.664 -49.656 -24.172 1 68.56 430 PRO A CA 1
ATOM 3498 C C . PRO A 1 430 ? 9.805 -51.188 -24.312 1 68.56 430 PRO A C 1
ATOM 3500 O O . PRO A 1 430 ? 9.953 -51.875 -23.312 1 68.56 430 PRO A O 1
ATOM 3503 N N . LYS A 1 431 ? 9.172 -51.906 -25.234 1 60.19 431 LYS A N 1
ATOM 3504 C CA . LYS A 1 431 ? 9.133 -53.344 -25.531 1 60.19 431 LYS A CA 1
ATOM 3505 C C . LYS A 1 431 ? 10.469 -54 -25.219 1 60.19 431 LYS A C 1
ATOM 3507 O O . LYS A 1 431 ? 10.609 -55.219 -25.328 1 60.19 431 LYS A O 1
ATOM 3512 N N . SER A 1 432 ? 11.492 -53.5 -25.281 1 47.19 432 SER A N 1
ATOM 3513 C CA . SER A 1 432 ? 12.445 -54.594 -25.078 1 47.19 432 SER A CA 1
ATOM 3514 C C . SER A 1 432 ? 12.109 -55.375 -23.828 1 47.19 432 SER A C 1
ATOM 3516 O O . SER A 1 432 ? 12.828 -56.312 -23.469 1 47.19 432 SER A O 1
ATOM 3518 N N . ARG A 1 433 ? 11.688 -54.844 -22.703 1 43.69 433 ARG A N 1
ATOM 3519 C CA . ARG A 1 433 ? 11.477 -55.688 -21.531 1 43.69 433 ARG A CA 1
ATOM 3520 C C . ARG A 1 433 ? 10.141 -56.438 -21.641 1 43.69 433 ARG A C 1
ATOM 3522 O O . ARG A 1 433 ? 9.086 -55.812 -21.766 1 43.69 433 ARG A O 1
ATOM 3529 N N . LYS A 1 434 ? 9.945 -57.625 -22.172 1 41.09 434 LYS A N 1
ATOM 3530 C CA . LYS A 1 434 ? 8.93 -58.656 -22.125 1 41.09 434 LYS A CA 1
ATOM 3531 C C . LYS A 1 434 ? 8.078 -58.562 -20.875 1 41.09 434 LYS A C 1
ATOM 3533 O O . LYS A 1 434 ? 8.562 -58.125 -19.828 1 41.09 434 LYS A O 1
ATOM 3538 N N . ARG A 1 435 ? 6.625 -58.812 -20.969 1 39.59 435 ARG A N 1
ATOM 3539 C CA . ARG A 1 435 ? 5.52 -58.969 -20.031 1 39.59 435 ARG A CA 1
ATOM 3540 C C . ARG A 1 435 ? 5.984 -59.656 -18.75 1 39.59 435 ARG A C 1
ATOM 3542 O O . ARG A 1 435 ? 5.172 -60.219 -18.016 1 39.59 435 ARG A O 1
ATOM 3549 N N . GLY A 1 436 ? 7.203 -59.969 -18.672 1 32.5 436 GLY A N 1
ATOM 3550 C CA . GLY A 1 436 ? 7.355 -60.906 -17.562 1 32.5 436 GLY A CA 1
ATOM 3551 C C . GLY A 1 436 ? 6.891 -60.312 -16.234 1 32.5 436 GLY A C 1
ATOM 3552 O O . GLY A 1 436 ? 6.254 -61 -15.438 1 32.5 436 GLY A O 1
ATOM 3553 N N . ASP A 1 437 ? 7.586 -59.312 -15.617 1 33.97 437 ASP A N 1
ATOM 3554 C CA . ASP A 1 437 ? 7.395 -59.125 -14.18 1 33.97 437 ASP A CA 1
ATOM 3555 C C . ASP A 1 437 ? 6.09 -58.406 -13.883 1 33.97 437 ASP A C 1
ATOM 3557 O O . ASP A 1 437 ? 5.809 -57.375 -14.492 1 33.97 437 ASP A O 1
ATOM 3561 N N . GLY A 1 438 ? 4.926 -59.094 -13.688 1 32.62 438 GLY A N 1
ATOM 3562 C CA . GLY A 1 438 ? 3.664 -58.75 -13.055 1 32.62 438 GLY A CA 1
ATOM 3563 C C . GLY A 1 438 ? 3.795 -57.625 -12.055 1 32.62 438 GLY A C 1
ATOM 3564 O O . GLY A 1 438 ? 4.344 -57.812 -10.969 1 32.62 438 GLY A O 1
ATOM 3565 N N . TRP A 1 439 ? 4.156 -56.562 -12.422 1 31.06 439 TRP A N 1
ATOM 3566 C CA . TRP A 1 439 ? 4.312 -55.469 -11.453 1 31.06 439 TRP A CA 1
ATOM 3567 C C . TRP A 1 439 ? 3.027 -55.25 -10.672 1 31.06 439 TRP A C 1
ATOM 3569 O O . TRP A 1 439 ? 2.947 -54.344 -9.836 1 31.06 439 TRP A O 1
ATOM 3579 N N . LEU A 1 440 ? 1.85 -55.688 -11.312 1 31.84 440 LEU A N 1
ATOM 3580 C CA . LEU A 1 440 ? 0.735 -55.531 -10.375 1 31.84 440 LEU A CA 1
ATOM 3581 C C . LEU A 1 440 ? 0.821 -56.594 -9.266 1 31.84 440 LEU A C 1
ATOM 3583 O O . LEU A 1 440 ? -0.029 -56.625 -8.375 1 31.84 440 LEU A O 1
ATOM 3587 N N . GLY A 1 441 ? 1.598 -57.812 -9.398 1 24.33 441 GLY A N 1
ATOM 3588 C CA . GLY A 1 441 ? 1.526 -58.75 -8.281 1 24.33 441 GLY A CA 1
ATOM 3589 C C . GLY A 1 441 ? 2.156 -58.188 -7.012 1 24.33 441 GLY A C 1
ATOM 3590 O O . GLY A 1 441 ? 3.035 -57.344 -7.066 1 24.33 441 GLY A O 1
ATOM 3591 N N . MET B 1 1 ? -131.625 89.688 21.766 1 21.02 1 MET B N 1
ATOM 3592 C CA . MET B 1 1 ? -130.625 88.562 21.609 1 21.02 1 MET B CA 1
ATOM 3593 C C . MET B 1 1 ? -130.875 87.438 22.609 1 21.02 1 MET B C 1
ATOM 3595 O O . MET B 1 1 ? -130.5 86.312 22.375 1 21.02 1 MET B O 1
ATOM 3599 N N . GLU B 1 2 ? -131.25 87.312 23.828 1 21.14 2 GLU B N 1
ATOM 3600 C CA . GLU B 1 2 ? -130.625 86.75 24.984 1 21.14 2 GLU B CA 1
ATOM 3601 C C . GLU B 1 2 ? -131.125 85.375 25.375 1 21.14 2 GLU B C 1
ATOM 3603 O O . GLU B 1 2 ? -130.625 84.75 26.234 1 21.14 2 GLU B O 1
ATOM 3608 N N . SER B 1 3 ? -132 84.938 24.891 1 19.83 3 SER B N 1
ATOM 3609 C CA . SER B 1 3 ? -132.5 83.875 25.719 1 19.83 3 SER B CA 1
ATOM 3610 C C . SER B 1 3 ? -131.75 82.562 25.531 1 19.83 3 SER B C 1
ATOM 3612 O O . SER B 1 3 ? -132 81.625 26.25 1 19.83 3 SER B O 1
ATOM 3614 N N . GLU B 1 4 ? -130.75 81.938 25.109 1 24.95 4 GLU B N 1
ATOM 3615 C CA . GLU B 1 4 ? -131.125 80.688 24.516 1 24.95 4 GLU B CA 1
ATOM 3616 C C . GLU B 1 4 ? -131 79.562 25.516 1 24.95 4 GLU B C 1
ATOM 3618 O O . GLU B 1 4 ? -129.875 79.125 25.859 1 24.95 4 GLU B O 1
ATOM 3623 N N . SER B 1 5 ? -131.75 79.25 26.516 1 25.81 5 SER B N 1
ATOM 3624 C CA . SER B 1 5 ? -131.375 78.312 27.578 1 25.81 5 SER B CA 1
ATOM 3625 C C . SER B 1 5 ? -131.625 76.875 27.172 1 25.81 5 SER B C 1
ATOM 3627 O O . SER B 1 5 ? -132.875 76.5 26.891 1 25.81 5 SER B O 1
ATOM 3629 N N . PHE B 1 6 ? -130.75 76.125 26.625 1 27.56 6 PHE B N 1
ATOM 3630 C CA . PHE B 1 6 ? -130.875 74.812 26.031 1 27.56 6 PHE B CA 1
ATOM 3631 C C . PHE B 1 6 ? -130.875 73.75 27.109 1 27.56 6 PHE B C 1
ATOM 3633 O O . PHE B 1 6 ? -129.875 73.562 27.859 1 27.56 6 PHE B O 1
ATOM 3640 N N . THR B 1 7 ? -132 73.25 27.484 1 24.53 7 THR B N 1
ATOM 3641 C CA . THR B 1 7 ? -132.375 72.188 28.484 1 24.53 7 THR B CA 1
ATOM 3642 C C . THR B 1 7 ? -132.125 70.812 27.906 1 24.53 7 THR B C 1
ATOM 3644 O O . THR B 1 7 ? -132.5 70.5 26.766 1 24.53 7 THR B O 1
ATOM 3647 N N . PRO B 1 8 ? -131.25 69.688 28.641 1 27.86 8 PRO B N 1
ATOM 3648 C CA . PRO B 1 8 ? -130.5 68.438 28.719 1 27.86 8 PRO B CA 1
ATOM 3649 C C . PRO B 1 8 ? -131.5 67.25 28.734 1 27.86 8 PRO B C 1
ATOM 3651 O O . PRO B 1 8 ? -132.25 67.062 29.672 1 27.86 8 PRO B O 1
ATOM 3654 N N . ARG B 1 9 ? -132 66.625 27.797 1 27.86 9 ARG B N 1
ATOM 3655 C CA . ARG B 1 9 ? -133.125 65.688 27.844 1 27.86 9 ARG B CA 1
ATOM 3656 C C . ARG B 1 9 ? -132.625 64.375 28.469 1 27.86 9 ARG B C 1
ATOM 3658 O O . ARG B 1 9 ? -131.625 63.8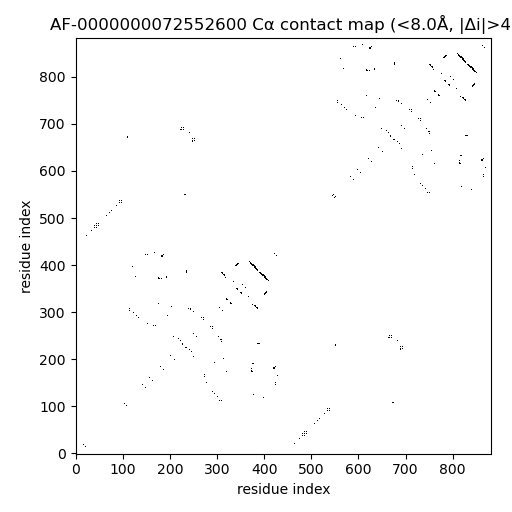75 28.203 1 27.86 9 ARG B O 1
ATOM 3665 N N . ARG B 1 10 ? -133.5 63.812 29.469 1 28.61 10 ARG B N 1
ATOM 3666 C CA . ARG B 1 10 ? -133.5 62.594 30.281 1 28.61 10 ARG B CA 1
ATOM 3667 C C . ARG B 1 10 ? -133.625 61.344 29.422 1 28.61 10 ARG B C 1
ATOM 3669 O O . ARG B 1 10 ? -134.75 61.156 28.812 1 28.61 10 ARG B O 1
ATOM 3676 N N . ARG B 1 11 ? -132.625 60.969 28.703 1 26.06 11 ARG B N 1
ATOM 3677 C CA . ARG B 1 11 ? -133 59.844 27.844 1 26.06 11 ARG B CA 1
ATOM 3678 C C . ARG B 1 11 ? -133.625 58.688 28.625 1 26.06 11 ARG B C 1
ATOM 3680 O O . ARG B 1 11 ? -133.375 58.594 29.844 1 26.06 11 ARG B O 1
ATOM 3687 N N . LEU B 1 12 ? -134.5 58 28.203 1 30.95 12 LEU B N 1
ATOM 3688 C CA . LEU B 1 12 ? -135.5 57 28.422 1 30.95 12 LEU B CA 1
ATOM 3689 C C . LEU B 1 12 ? -134.875 55.625 28.719 1 30.95 12 LEU B C 1
ATOM 3691 O O . LEU B 1 12 ? -134.125 55.125 27.906 1 30.95 12 LEU B O 1
ATOM 3695 N N . SER B 1 13 ? -134.375 55.188 29.859 1 28.59 13 SER B N 1
ATOM 3696 C CA . SER B 1 13 ? -133.375 54.156 30.188 1 28.59 13 SER B CA 1
ATOM 3697 C C . SER B 1 13 ? -133.875 52.75 29.922 1 28.59 13 SER B C 1
ATOM 3699 O O . SER B 1 13 ? -134.875 52.344 30.531 1 28.59 13 SER B O 1
ATOM 3701 N N . ASN B 1 14 ? -134.125 52.156 28.656 1 34.06 14 ASN B N 1
ATOM 3702 C CA . ASN B 1 14 ? -134.75 50.938 28.203 1 34.06 14 ASN B CA 1
ATOM 3703 C C . ASN B 1 14 ? -134.125 49.719 28.906 1 34.06 14 ASN B C 1
ATOM 3705 O O . ASN B 1 14 ? -132.875 49.5 28.906 1 34.06 14 ASN B O 1
ATOM 3709 N N . GLY B 1 15 ? -134.625 49 30 1 34.97 15 GLY B N 1
ATOM 3710 C CA . GLY B 1 15 ? -134.375 48 31.016 1 34.97 15 GLY B CA 1
ATOM 3711 C C . GLY B 1 15 ? -134.25 46.594 30.438 1 34.97 15 GLY B C 1
ATOM 3712 O O . GLY B 1 15 ? -135.125 45.781 30.547 1 34.97 15 GLY B O 1
ATOM 3713 N N . GLY B 1 16 ? -133.625 46.438 29.25 1 40.62 16 GLY B N 1
ATOM 3714 C CA . GLY B 1 16 ? -133.375 45.094 28.75 1 40.62 16 GLY B CA 1
ATOM 3715 C C . GLY B 1 16 ? -132.75 44.156 29.781 1 40.62 16 GLY B C 1
ATOM 3716 O O . GLY B 1 16 ? -131.875 44.531 30.547 1 40.62 16 GLY B O 1
ATOM 3717 N N . GLY B 1 17 ? -133.5 43.219 30.344 1 42 17 GLY B N 1
ATOM 3718 C CA . GLY B 1 17 ? -133.375 42.312 31.453 1 42 17 GLY B CA 1
ATOM 3719 C C . GLY B 1 17 ? -132.125 41.469 31.312 1 42 17 GLY B C 1
ATOM 3720 O O . GLY B 1 17 ? -131.5 41.438 30.25 1 42 17 GLY B O 1
ATOM 3721 N N . PRO B 1 18 ? -131.375 40.906 32.344 1 47.44 18 PRO B N 1
ATOM 3722 C CA . PRO B 1 18 ? -130.125 40.25 32.656 1 47.44 18 PRO B CA 1
ATOM 3723 C C . PRO B 1 18 ? -129.875 39.031 31.797 1 47.44 18 PRO B C 1
ATOM 3725 O O . PRO B 1 18 ? -128.75 38.562 31.688 1 47.44 18 PRO B O 1
ATOM 3728 N N . ARG B 1 19 ? -130.75 38.375 31.219 1 52.41 19 ARG B N 1
ATOM 3729 C CA . ARG B 1 19 ? -130.625 37.125 30.531 1 52.41 19 ARG B CA 1
ATOM 3730 C C . ARG B 1 19 ? -129.875 37.312 29.203 1 52.41 19 ARG B C 1
ATOM 3732 O O . ARG B 1 19 ? -129.125 36.469 28.766 1 52.41 19 ARG B O 1
ATOM 3739 N N . ASP B 1 20 ? -130.375 38.312 28.531 1 54.84 20 ASP B N 1
ATOM 3740 C CA . ASP B 1 20 ? -129.75 38.625 27.219 1 54.84 20 ASP B CA 1
ATOM 3741 C C . ASP B 1 20 ? -128.25 39 27.344 1 54.84 20 ASP B C 1
ATOM 3743 O O . ASP B 1 20 ? -127.5 38.75 26.422 1 54.84 20 ASP B O 1
ATOM 3747 N N . GLU B 1 21 ? -127.875 39.656 28.438 1 52.56 21 GLU B N 1
ATOM 3748 C CA . GLU B 1 21 ? -126.5 40.062 28.625 1 52.56 21 GLU B CA 1
ATOM 3749 C C . GLU B 1 21 ? -125.562 38.844 28.844 1 52.56 21 GLU B C 1
ATOM 3751 O O . GLU B 1 21 ? -124.375 38.875 28.469 1 52.56 21 GLU B O 1
ATOM 3756 N N . ALA B 1 22 ? -126.125 37.875 29.391 1 59.38 22 ALA B N 1
ATOM 3757 C CA . ALA B 1 22 ? -125.375 36.688 29.625 1 59.38 22 ALA B CA 1
ATOM 3758 C C . ALA B 1 22 ? -125.062 35.938 28.328 1 59.38 22 ALA B C 1
ATOM 3760 O O . ALA B 1 22 ? -123.938 35.438 28.141 1 59.38 22 ALA B O 1
ATOM 3761 N N . ALA B 1 23 ? -126 35.969 27.484 1 62.03 23 ALA B N 1
ATOM 3762 C CA . ALA B 1 23 ? -125.812 35.344 26.188 1 62.03 23 ALA B CA 1
ATOM 3763 C C . ALA B 1 23 ? -124.812 36.094 25.359 1 62.03 23 ALA B C 1
ATOM 3765 O O . ALA B 1 23 ? -124 35.469 24.656 1 62.03 23 ALA B O 1
ATOM 3766 N N . THR B 1 24 ? -124.812 37.438 25.469 1 63.78 24 THR B N 1
ATOM 3767 C CA . THR B 1 24 ? -123.875 38.281 24.766 1 63.78 24 THR B CA 1
ATOM 3768 C C . THR B 1 24 ? -122.438 38.125 25.359 1 63.78 24 THR B C 1
ATOM 3770 O O . THR B 1 24 ? -121.438 38.125 24.641 1 63.78 24 THR B O 1
ATOM 3773 N N . ARG B 1 25 ? -122.375 38.094 26.609 1 64.44 25 ARG B N 1
ATOM 3774 C CA . ARG B 1 25 ? -121.062 37.875 27.281 1 64.44 25 ARG B CA 1
ATOM 3775 C C . ARG B 1 25 ? -120.5 36.531 26.922 1 64.44 25 ARG B C 1
ATOM 3777 O O . ARG B 1 25 ? -119.25 36.406 26.703 1 64.44 25 ARG B O 1
ATOM 3784 N N . ASP B 1 26 ? -121.438 35.594 26.875 1 66.56 26 ASP B N 1
ATOM 3785 C CA . ASP B 1 26 ? -121 34.25 26.516 1 66.56 26 ASP B CA 1
ATOM 3786 C C . ASP B 1 26 ? -120.562 34.188 25.062 1 66.56 26 ASP B C 1
ATOM 3788 O O . ASP B 1 26 ? -119.562 33.5 24.766 1 66.56 26 ASP B O 1
ATOM 3792 N N . GLN B 1 27 ? -121.188 34.906 24.281 1 71.81 27 GLN B N 1
ATOM 3793 C CA . GLN B 1 27 ? -120.812 34.969 22.875 1 71.81 27 GLN B CA 1
ATOM 3794 C C . GLN B 1 27 ? -119.5 35.719 22.719 1 71.81 27 GLN B C 1
ATOM 3796 O O . GLN B 1 27 ? -118.625 35.344 21.891 1 71.81 27 GLN B O 1
ATOM 3801 N N . ALA B 1 28 ? -119.375 36.781 23.453 1 72 28 ALA B N 1
ATOM 3802 C CA . ALA B 1 28 ? -118.062 37.5 23.469 1 72 28 ALA B CA 1
ATOM 3803 C C . ALA B 1 28 ? -116.938 36.625 24 1 72 28 ALA B C 1
ATOM 3805 O O . ALA B 1 28 ? -115.875 36.625 23.453 1 72 28 ALA B O 1
ATOM 3806 N N . GLN B 1 29 ? -117.312 35.906 24.969 1 74.75 29 GLN B N 1
ATOM 3807 C CA . GLN B 1 29 ? -116.312 35 25.516 1 74.75 29 GLN B CA 1
ATOM 3808 C C . GLN B 1 29 ? -116 33.875 24.547 1 74.75 29 GLN B C 1
ATOM 3810 O O . GLN B 1 29 ? -114.875 33.469 24.422 1 74.75 29 GLN B O 1
ATOM 3815 N N . LEU B 1 30 ? -116.938 33.406 23.859 1 77.06 30 LEU B N 1
ATOM 3816 C CA . LEU B 1 30 ? -116.75 32.375 22.844 1 77.06 30 LEU B CA 1
ATOM 3817 C C . LEU B 1 30 ? -115.875 32.906 21.703 1 77.06 30 LEU B C 1
ATOM 3819 O O . LEU B 1 30 ? -115 32.188 21.219 1 77.06 30 LEU B O 1
ATOM 3823 N N . LYS B 1 31 ? -116.25 34.125 21.297 1 76.62 31 LYS B N 1
ATOM 3824 C CA . LYS B 1 31 ? -115.438 34.75 20.25 1 76.62 31 LYS B CA 1
ATOM 3825 C C . LYS B 1 31 ? -113.938 34.906 20.703 1 76.62 31 LYS B C 1
ATOM 3827 O O . LYS B 1 31 ? -113.062 34.656 19.953 1 76.62 31 LYS B O 1
ATOM 3832 N N . GLN B 1 32 ? -113.812 35.406 21.891 1 78.81 32 GLN B N 1
ATOM 3833 C CA . GLN B 1 32 ? -112.5 35.625 22.438 1 78.81 32 GLN B CA 1
ATOM 3834 C C . GLN B 1 32 ? -111.75 34.281 22.562 1 78.81 32 GLN B C 1
ATOM 3836 O O . GLN B 1 32 ? -110.562 34.219 22.234 1 78.81 32 GLN B O 1
ATOM 3841 N N . LEU B 1 33 ? -112.375 33.312 22.953 1 78.06 33 LEU B N 1
ATOM 3842 C CA . LEU B 1 33 ? -111.75 31.984 23.094 1 78.06 33 LEU B CA 1
ATOM 3843 C C . LEU B 1 33 ? -111.438 31.375 21.734 1 78.06 33 LEU B C 1
ATOM 3845 O O . LEU B 1 33 ? -110.438 30.734 21.562 1 78.06 33 LEU B O 1
ATOM 3849 N N . ARG B 1 34 ? -112.312 31.578 20.844 1 78.75 34 ARG B N 1
ATOM 3850 C CA . ARG B 1 34 ? -112 31.141 19.484 1 78.75 34 ARG B CA 1
ATOM 3851 C C . ARG B 1 34 ? -110.812 31.844 18.922 1 78.75 34 ARG B C 1
ATOM 3853 O O . ARG B 1 34 ? -109.938 31.219 18.25 1 78.75 34 ARG B O 1
ATOM 3860 N N . ASP B 1 35 ? -110.75 33.125 19.188 1 80.44 35 ASP B N 1
ATOM 3861 C CA . ASP B 1 35 ? -109.562 33.875 18.75 1 80.44 35 ASP B CA 1
ATOM 3862 C C . ASP B 1 35 ? -108.312 33.375 19.422 1 80.44 35 ASP B C 1
ATOM 3864 O O . ASP B 1 35 ? -107.25 33.281 18.781 1 80.44 35 ASP B O 1
ATOM 3868 N N . THR B 1 36 ? -108.438 33.094 20.609 1 82 36 THR B N 1
ATOM 3869 C CA . THR B 1 36 ? -107.312 32.562 21.359 1 82 36 THR B CA 1
ATOM 3870 C C . THR B 1 36 ? -106.875 31.203 20.812 1 82 36 THR B C 1
ATOM 3872 O O . THR B 1 36 ? -105.688 30.906 20.703 1 82 36 THR B O 1
ATOM 3875 N N . VAL B 1 37 ? -107.75 30.328 20.469 1 81.5 37 VAL B N 1
ATOM 3876 C CA . VAL B 1 37 ? -107.438 29.016 19.891 1 81.5 37 VAL B CA 1
ATOM 3877 C C . VAL B 1 37 ? -106.75 29.172 18.562 1 81.5 37 VAL B C 1
ATOM 3879 O O . VAL B 1 37 ? -105.75 28.469 18.281 1 81.5 37 VAL B O 1
ATOM 3882 N N . ILE B 1 38 ? -107.25 30.125 17.844 1 79.75 38 ILE B N 1
ATOM 3883 C CA . ILE B 1 38 ? -106.688 30.375 16.547 1 79.75 38 ILE B CA 1
ATOM 3884 C C . ILE B 1 38 ? -105.188 30.844 16.75 1 79.75 38 ILE B C 1
ATOM 3886 O O . ILE B 1 38 ? -104.312 30.359 16.078 1 79.75 38 ILE B O 1
ATOM 3890 N N . ARG B 1 39 ? -105.062 31.75 17.688 1 82.25 39 ARG B N 1
ATOM 3891 C CA . ARG B 1 39 ? -103.75 32.281 17.969 1 82.25 39 ARG B CA 1
ATOM 3892 C C . ARG B 1 39 ? -102.812 31.188 18.469 1 82.25 39 ARG B C 1
ATOM 3894 O O . ARG B 1 39 ? -101.688 31.078 18 1 82.25 39 ARG B O 1
ATOM 3901 N N . LEU B 1 40 ? -103.25 30.344 19.281 1 81 40 LEU B N 1
ATOM 3902 C CA . LEU B 1 40 ? -102.438 29.297 19.875 1 81 40 LEU B CA 1
ATOM 3903 C C . LEU B 1 40 ? -102.125 28.203 18.844 1 81 40 LEU B C 1
ATOM 3905 O O . LEU B 1 40 ? -101.062 27.641 18.859 1 81 40 LEU B O 1
ATOM 3909 N N . THR B 1 41 ? -103.062 27.984 18.016 1 80.56 41 THR B N 1
ATOM 3910 C CA . THR B 1 41 ? -102.812 27.016 16.938 1 80.56 41 THR B CA 1
ATOM 3911 C C . THR B 1 41 ? -101.688 27.5 16.031 1 80.56 41 THR B C 1
ATOM 3913 O O . THR B 1 41 ? -100.812 26.719 15.664 1 80.56 41 THR B O 1
ATOM 3916 N N . VAL B 1 42 ? -101.75 28.75 15.75 1 83.19 42 VAL B N 1
ATOM 3917 C CA . VAL B 1 42 ? -100.75 29.344 14.891 1 83.19 42 VAL B CA 1
ATOM 3918 C C . VAL B 1 42 ? -99.375 29.312 15.586 1 83.19 42 VAL B C 1
ATOM 3920 O O . VAL B 1 42 ? -98.375 28.969 14.977 1 83.19 42 VAL B O 1
ATOM 3923 N N . GLU B 1 43 ? -99.375 29.594 16.766 1 81.56 43 GLU B N 1
ATOM 3924 C CA . GLU B 1 43 ? -98.125 29.594 17.547 1 81.56 43 GLU B CA 1
ATOM 3925 C C . GLU B 1 43 ? -97.562 28.188 17.719 1 81.56 43 GLU B C 1
ATOM 3927 O O . GLU B 1 43 ? -96.375 27.969 17.656 1 81.56 43 GLU B O 1
ATOM 3932 N N . LYS B 1 44 ? -98.438 27.219 17.922 1 81.25 44 LYS B N 1
ATOM 3933 C CA . LYS B 1 44 ? -98.062 25.812 17.984 1 81.25 44 LYS B CA 1
ATOM 3934 C C . LYS B 1 44 ? -97.438 25.359 16.672 1 81.25 44 LYS B C 1
ATOM 3936 O O . LYS B 1 44 ? -96.375 24.719 16.672 1 81.25 44 LYS B O 1
ATOM 3941 N N . GLU B 1 45 ? -98.188 25.75 15.664 1 82 45 GLU B N 1
ATOM 3942 C CA . GLU B 1 45 ? -97.688 25.359 14.344 1 82 45 GLU B CA 1
ATOM 3943 C C . GLU B 1 45 ? -96.375 26 14.062 1 82 45 GLU B C 1
ATOM 3945 O O . GLU B 1 45 ? -95.438 25.359 13.484 1 82 45 GLU B O 1
ATOM 3950 N N . SER B 1 46 ? -96.062 27.188 14.477 1 81.88 46 SER B N 1
ATOM 3951 C CA . SER B 1 46 ? -94.812 27.875 14.305 1 81.88 46 SER B CA 1
ATOM 3952 C C . SER B 1 46 ? -93.688 27.219 15.125 1 81.88 46 SER B C 1
ATOM 3954 O O . SER B 1 46 ? -92.562 27.016 14.633 1 81.88 46 SER B O 1
ATOM 3956 N N . ALA B 1 47 ? -94.125 26.812 16.297 1 78.44 47 ALA B N 1
ATOM 3957 C CA . ALA B 1 47 ? -93.188 26.156 17.172 1 78.44 47 ALA B CA 1
ATOM 3958 C C . ALA B 1 47 ? -92.812 24.781 16.641 1 78.44 47 ALA B C 1
ATOM 3960 O O . ALA B 1 47 ? -91.625 24.391 16.688 1 78.44 47 ALA B O 1
ATOM 3961 N N . GLU B 1 48 ? -93.812 24.078 16.125 1 81.88 48 GLU B N 1
ATOM 3962 C CA . GLU B 1 48 ? -93.562 22.766 15.539 1 81.88 48 GLU B CA 1
ATOM 3963 C C . GLU B 1 48 ? -92.688 22.875 14.289 1 81.88 48 GLU B C 1
ATOM 3965 O O . GLU B 1 48 ? -91.812 22.031 14.07 1 81.88 48 GLU B O 1
ATOM 3970 N N . ARG B 1 49 ? -92.812 23.906 13.57 1 81.25 49 ARG B N 1
ATOM 3971 C CA . ARG B 1 49 ? -92 24.141 12.391 1 81.25 49 ARG B CA 1
ATOM 3972 C C . ARG B 1 49 ? -90.562 24.469 12.781 1 81.25 49 ARG B C 1
ATOM 3974 O O . ARG B 1 49 ? -89.625 23.984 12.156 1 81.25 49 ARG B O 1
ATOM 3981 N N . GLU B 1 50 ? -90.375 25.219 13.758 1 79 50 GLU B N 1
ATOM 3982 C CA . GLU B 1 50 ? -89.062 25.578 14.242 1 79 50 GLU B CA 1
ATOM 3983 C C . GLU B 1 50 ? -88.312 24.375 14.805 1 79 50 GLU B C 1
ATOM 3985 O O . GLU B 1 50 ? -87.125 24.219 14.586 1 79 50 GLU B O 1
ATOM 3990 N N . ALA B 1 51 ? -89.062 23.469 15.43 1 78.81 51 ALA B N 1
ATOM 3991 C CA . ALA B 1 51 ? -88.5 22.234 15.969 1 78.81 51 ALA B CA 1
ATOM 3992 C C . ALA B 1 51 ? -88.062 21.281 14.852 1 78.81 51 ALA B C 1
ATOM 3994 O O . ALA B 1 51 ? -87 20.688 14.906 1 78.81 51 ALA B O 1
ATOM 3995 N N . ALA B 1 52 ? -88.938 21.219 13.914 1 80.12 52 ALA B N 1
ATOM 3996 C CA . ALA B 1 52 ? -88.625 20.359 12.773 1 80.12 52 ALA B CA 1
ATOM 3997 C C . ALA B 1 52 ? -87.438 20.859 12.008 1 80.12 52 ALA B C 1
ATOM 3999 O O . ALA B 1 52 ? -86.562 20.062 11.609 1 80.12 52 ALA B O 1
ATOM 4000 N N . ARG B 1 53 ? -87.312 22.125 11.898 1 80.69 53 ARG B N 1
ATOM 4001 C CA . ARG B 1 53 ? -86.188 22.734 11.211 1 80.69 53 ARG B CA 1
ATOM 4002 C C . ARG B 1 53 ? -84.875 22.531 12 1 80.69 53 ARG B C 1
ATOM 4004 O O . ARG B 1 53 ? -83.875 22.219 11.414 1 80.69 53 ARG B O 1
ATOM 4011 N N . ALA B 1 54 ? -84.938 22.656 13.258 1 77.44 54 ALA B N 1
ATOM 4012 C CA . ALA B 1 54 ? -83.812 22.469 14.117 1 77.44 54 ALA B CA 1
ATOM 4013 C C . ALA B 1 54 ? -83.312 21.016 14.094 1 77.44 54 ALA B C 1
ATOM 4015 O O . ALA B 1 54 ? -82.125 20.766 14.062 1 77.44 54 ALA B O 1
ATOM 4016 N N . MET B 1 55 ? -84.25 20.047 14.008 1 79.75 55 MET B N 1
ATOM 4017 C CA . MET B 1 55 ? -83.875 18.625 13.961 1 79.75 55 MET B CA 1
ATOM 4018 C C . MET B 1 55 ? -83.25 18.266 12.617 1 79.75 55 MET B C 1
ATOM 4020 O O . MET B 1 55 ? -82.375 17.453 12.555 1 79.75 55 MET B O 1
ATOM 4024 N N . GLN B 1 56 ? -83.75 18.906 11.594 1 81.44 56 GLN B N 1
ATOM 4025 C CA . GLN B 1 56 ? -83.188 18.688 10.266 1 81.44 56 GLN B CA 1
ATOM 4026 C C . GLN B 1 56 ? -81.75 19.219 10.18 1 81.44 56 GLN B C 1
ATOM 4028 O O . GLN B 1 56 ? -80.875 18.562 9.633 1 81.44 56 GLN B O 1
ATOM 4033 N N . GLN B 1 57 ? -81.562 20.359 10.758 1 79.56 57 GLN B N 1
ATOM 4034 C CA . GLN B 1 57 ? -80.25 20.953 10.781 1 79.56 57 GLN B CA 1
ATOM 4035 C C . GLN B 1 57 ? -79.25 20.109 11.609 1 79.56 57 GLN B C 1
ATOM 4037 O O . GLN B 1 57 ? -78.125 19.922 11.227 1 79.56 57 GLN B O 1
ATOM 4042 N N . LEU B 1 58 ? -79.75 19.484 12.633 1 79.25 58 LEU B N 1
ATOM 4043 C CA . LEU B 1 58 ? -78.938 18.625 13.492 1 79.25 58 LEU B CA 1
ATOM 4044 C C . LEU B 1 58 ? -78.5 17.359 12.734 1 79.25 58 LEU B C 1
ATOM 4046 O O . LEU B 1 58 ? -77.375 16.938 12.836 1 79.25 58 LEU B O 1
ATOM 4050 N N . GLN B 1 59 ? -79.5 16.828 11.984 1 79.94 59 GLN B N 1
ATOM 4051 C CA . GLN B 1 59 ? -79.188 15.625 11.211 1 79.94 59 GLN B CA 1
ATOM 4052 C C . GLN B 1 59 ? -78.125 15.922 10.117 1 79.94 59 GLN B C 1
ATOM 4054 O O . GLN B 1 59 ? -77.25 15.117 9.867 1 79.94 59 GLN B O 1
ATOM 4059 N N . GLU B 1 60 ? -78.25 17.078 9.562 1 78.62 60 GLU B N 1
ATOM 4060 C CA . GLU B 1 60 ? -77.312 17.484 8.508 1 78.62 60 GLU B CA 1
ATOM 4061 C C . GLU B 1 60 ? -75.938 17.734 9.07 1 78.62 60 GLU B C 1
ATOM 4063 O O . GLU B 1 60 ? -74.938 17.328 8.477 1 78.62 60 GLU B O 1
ATOM 4068 N N . LEU B 1 61 ? -75.875 18.297 10.188 1 73.75 61 LEU B N 1
ATOM 4069 C CA . LEU B 1 61 ? -74.562 18.594 10.828 1 73.75 61 LEU B CA 1
ATOM 4070 C C . LEU B 1 61 ? -73.875 17.297 11.266 1 73.75 61 LEU B C 1
ATOM 4072 O O . LEU B 1 61 ? -72.688 17.188 11.156 1 73.75 61 LEU B O 1
ATOM 4076 N N . LYS B 1 62 ? -74.688 16.375 11.648 1 73.94 62 LYS B N 1
ATOM 4077 C CA . LYS B 1 62 ? -74.125 15.078 12.047 1 73.94 62 LYS B CA 1
ATOM 4078 C C . LYS B 1 62 ? -73.562 14.336 10.844 1 73.94 62 LYS B C 1
ATOM 4080 O O . LYS B 1 62 ? -72.5 13.711 10.945 1 73.94 62 LYS B O 1
ATOM 4085 N N . HIS B 1 63 ? -74.25 14.477 9.797 1 77 63 HIS B N 1
ATOM 4086 C CA . HIS B 1 63 ? -73.75 13.844 8.57 1 77 63 HIS B CA 1
ATOM 4087 C C . HIS B 1 63 ? -72.438 14.477 8.086 1 77 63 HIS B C 1
ATOM 4089 O O . HIS B 1 63 ? -71.5 13.766 7.695 1 77 63 HIS B O 1
ATOM 4095 N N . LEU B 1 64 ? -72.438 15.758 8.18 1 70.25 64 LEU B N 1
ATOM 4096 C CA . LEU B 1 64 ? -71.25 16.5 7.762 1 70.25 64 LEU B CA 1
ATOM 4097 C C . LEU B 1 64 ? -70.062 16.188 8.672 1 70.25 64 LEU B C 1
ATOM 4099 O O . LEU B 1 64 ? -68.938 16 8.195 1 70.25 64 LEU B O 1
ATOM 4103 N N . LEU B 1 65 ? -70.312 15.984 9.898 1 70.81 65 LEU B N 1
ATOM 4104 C CA . LEU B 1 65 ? -69.312 15.672 10.898 1 70.81 65 LEU B CA 1
ATOM 4105 C C . LEU B 1 65 ? -68.688 14.289 10.648 1 70.81 65 LEU B C 1
ATOM 4107 O O . LEU B 1 65 ? -67.5 14.109 10.734 1 70.81 65 LEU B O 1
ATOM 4111 N N . ASN B 1 66 ? -69.625 13.438 10.32 1 74.31 66 ASN B N 1
ATOM 4112 C CA . ASN B 1 66 ? -69.188 12.07 10.078 1 74.31 66 ASN B CA 1
ATOM 4113 C C . ASN B 1 66 ? -68.375 11.969 8.805 1 74.31 66 ASN B C 1
ATOM 4115 O O . ASN B 1 66 ? -67.375 11.25 8.766 1 74.31 66 ASN B O 1
ATOM 4119 N N . SER B 1 67 ? -68.75 12.703 7.844 1 75.44 67 SER B N 1
ATOM 4120 C CA . SER B 1 67 ? -68 12.711 6.574 1 75.44 67 SER B CA 1
ATOM 4121 C C . SER B 1 67 ? -66.625 13.344 6.727 1 75.44 67 SER B C 1
ATOM 4123 O O . SER B 1 67 ? -65.625 12.812 6.227 1 75.44 67 SER B O 1
ATOM 4125 N N . ASP B 1 68 ? -66.625 14.414 7.461 1 70.56 68 ASP B N 1
ATOM 4126 C CA . ASP B 1 68 ? -65.375 15.133 7.699 1 70.56 68 ASP B CA 1
ATOM 4127 C C . ASP B 1 68 ? -64.438 14.305 8.547 1 70.56 68 ASP B C 1
ATOM 4129 O O . ASP B 1 68 ? -63.25 14.266 8.281 1 70.56 68 ASP B O 1
ATOM 4133 N N . MET B 1 69 ? -64.938 13.586 9.492 1 70.75 69 MET B N 1
ATOM 4134 C CA . MET B 1 69 ? -64.188 12.734 10.367 1 70.75 69 MET B CA 1
ATOM 4135 C C . MET B 1 69 ? -63.562 11.562 9.594 1 70.75 69 MET B C 1
ATOM 4137 O O . MET B 1 69 ? -62.438 11.156 9.852 1 70.75 69 MET B O 1
ATOM 4141 N N . GLU B 1 70 ? -64.312 11.109 8.641 1 73.5 70 GLU B N 1
ATOM 4142 C CA . GLU B 1 70 ? -63.812 10.016 7.805 1 73.5 70 GLU B CA 1
ATOM 4143 C C . GLU B 1 70 ? -62.656 10.477 6.91 1 73.5 70 GLU B C 1
ATOM 4145 O O . GLU B 1 70 ? -61.688 9.75 6.723 1 73.5 70 GLU B O 1
ATOM 4150 N N . GLU B 1 71 ? -62.812 11.625 6.426 1 76.56 71 GLU B N 1
ATOM 4151 C CA . GLU B 1 71 ? -61.781 12.18 5.562 1 76.56 71 GLU B CA 1
ATOM 4152 C C . GLU B 1 71 ? -60.5 12.484 6.348 1 76.56 71 GLU B C 1
ATOM 4154 O O . GLU B 1 71 ? -59.406 12.234 5.867 1 76.56 71 GLU B O 1
ATOM 4159 N N . ILE B 1 72 ? -60.656 12.961 7.539 1 71.88 72 ILE B N 1
ATOM 4160 C CA . ILE B 1 72 ? -59.531 13.273 8.414 1 71.88 72 ILE B CA 1
ATOM 4161 C C . ILE B 1 72 ? -58.812 11.992 8.82 1 71.88 72 ILE B C 1
ATOM 4163 O O . ILE B 1 72 ? -57.594 11.938 8.836 1 71.88 72 ILE B O 1
ATOM 4167 N N . ALA B 1 73 ? -59.656 11.016 9.047 1 72.19 73 ALA B N 1
ATOM 4168 C CA . ALA B 1 73 ? -59.094 9.719 9.414 1 72.19 73 ALA B CA 1
ATOM 4169 C C . ALA B 1 73 ? -58.281 9.125 8.273 1 72.19 73 ALA B C 1
ATOM 4171 O O . ALA B 1 73 ? -57.219 8.547 8.492 1 72.19 73 ALA B O 1
ATOM 4172 N N . LYS B 1 74 ? -58.75 9.297 7.09 1 78.44 74 LYS B N 1
ATOM 4173 C CA . LYS B 1 74 ? -58.062 8.812 5.902 1 78.44 74 LYS B CA 1
ATOM 4174 C C . LYS B 1 74 ? -56.719 9.562 5.699 1 78.44 74 LYS B C 1
ATOM 4176 O O . LYS B 1 74 ? -55.719 8.945 5.375 1 78.44 74 LYS B O 1
ATOM 4181 N N . ASP B 1 75 ? -56.844 10.82 5.895 1 77.69 75 ASP B N 1
ATOM 4182 C CA . ASP B 1 75 ? -55.625 11.648 5.746 1 77.69 75 ASP B CA 1
ATOM 4183 C C . ASP B 1 75 ? -54.594 11.297 6.805 1 77.69 75 ASP B C 1
ATOM 4185 O O . ASP B 1 75 ? -53.406 11.227 6.508 1 77.69 75 ASP B O 1
ATOM 4189 N N . ALA B 1 76 ? -55.125 11.133 8 1 75.81 76 ALA B N 1
ATOM 4190 C CA . ALA B 1 76 ? -54.219 10.758 9.094 1 75.81 76 ALA B CA 1
ATOM 4191 C C . ALA B 1 76 ? -53.562 9.406 8.828 1 75.81 76 ALA B C 1
ATOM 4193 O O . ALA B 1 76 ? -52.375 9.219 9.102 1 75.81 76 ALA B O 1
ATOM 4194 N N . ASP B 1 77 ? -54.406 8.562 8.297 1 79.31 77 ASP B N 1
ATOM 4195 C CA . ASP B 1 77 ? -53.906 7.246 7.953 1 79.31 77 ASP B CA 1
ATOM 4196 C C . ASP B 1 77 ? -52.812 7.348 6.871 1 79.31 77 ASP B C 1
ATOM 4198 O O . ASP B 1 77 ? -51.812 6.652 6.934 1 79.31 77 ASP B O 1
ATOM 4202 N N . SER B 1 78 ? -53.125 8.172 5.957 1 81.06 78 SER B N 1
ATOM 4203 C CA . SER B 1 78 ? -52.156 8.383 4.875 1 81.06 78 SER B CA 1
ATOM 4204 C C . SER B 1 78 ? -50.844 8.977 5.395 1 81.06 78 SER B C 1
ATOM 4206 O O . SER B 1 78 ? -49.781 8.531 5.008 1 81.06 78 SER B O 1
ATOM 4208 N N . LEU B 1 79 ? -51.031 9.898 6.277 1 80.94 79 LEU B N 1
ATOM 4209 C CA . LEU B 1 79 ? -49.875 10.523 6.875 1 80.94 79 LEU B CA 1
ATOM 4210 C C . LEU B 1 79 ? -49.094 9.523 7.727 1 80.94 79 LEU B C 1
ATOM 4212 O O . LEU B 1 79 ? -47.844 9.516 7.715 1 80.94 79 LEU B O 1
ATOM 4216 N N . GLY B 1 80 ? -49.938 8.758 8.383 1 81.06 80 GLY B N 1
ATOM 4217 C CA . GLY B 1 80 ? -49.312 7.707 9.172 1 81.06 80 GLY B CA 1
ATOM 4218 C C . GLY B 1 80 ? -48.531 6.719 8.336 1 81.06 80 GLY B C 1
ATOM 4219 O O . GLY B 1 80 ? -47.406 6.32 8.719 1 81.06 80 GLY B O 1
ATOM 4220 N N . GLN B 1 81 ? -49 6.387 7.207 1 85.38 81 GLN B N 1
ATOM 4221 C CA . GLN B 1 81 ? -48.312 5.488 6.289 1 85.38 81 GLN B CA 1
ATOM 4222 C C . GLN B 1 81 ? -47.031 6.129 5.75 1 85.38 81 GLN B C 1
ATOM 4224 O O . GLN B 1 81 ? -46 5.469 5.621 1 85.38 81 GLN B O 1
ATOM 4229 N N . GLU B 1 82 ? -47.188 7.305 5.465 1 86 82 GLU B N 1
ATOM 4230 C CA . GLU B 1 82 ? -46.031 8.023 4.965 1 86 82 GLU B CA 1
ATOM 4231 C C . GLU B 1 82 ? -44.938 8.102 6.023 1 86 82 GLU B C 1
ATOM 4233 O O . GLU B 1 82 ? -43.75 7.938 5.715 1 86 82 GLU B O 1
ATOM 4238 N N . ILE B 1 83 ? -45.312 8.367 7.211 1 86.06 83 ILE B N 1
ATOM 4239 C CA . ILE B 1 83 ? -44.375 8.43 8.32 1 86.06 83 ILE B CA 1
ATOM 4240 C C . ILE B 1 83 ? -43.688 7.082 8.484 1 86.06 83 ILE B C 1
ATOM 4242 O O . ILE B 1 83 ? -42.469 7.027 8.648 1 86.06 83 ILE B O 1
ATOM 4246 N N . ASN B 1 84 ? -44.469 6.09 8.398 1 85.44 84 ASN B N 1
ATOM 4247 C CA . ASN B 1 84 ? -43.906 4.758 8.531 1 85.44 84 ASN B CA 1
ATOM 4248 C C . ASN B 1 84 ? -42.906 4.465 7.398 1 85.44 84 ASN B C 1
ATOM 4250 O O . ASN B 1 84 ? -41.844 3.895 7.633 1 85.44 84 ASN B O 1
ATOM 4254 N N . ARG B 1 85 ? -43.312 4.777 6.238 1 88.25 85 ARG B N 1
ATOM 4255 C CA . ARG B 1 85 ? -42.438 4.594 5.09 1 88.25 85 ARG B CA 1
ATOM 4256 C C . ARG B 1 85 ? -41.125 5.352 5.277 1 88.25 85 ARG B C 1
ATOM 4258 O O . ARG B 1 85 ? -40.031 4.809 5.027 1 88.25 85 ARG B O 1
ATOM 4265 N N . LEU B 1 86 ? -41.188 6.5 5.723 1 87 86 LEU B N 1
ATOM 4266 C CA . LEU B 1 86 ? -40.031 7.34 5.918 1 87 86 LEU B CA 1
ATOM 4267 C C . LEU B 1 86 ? -39.156 6.805 7.051 1 87 86 LEU B C 1
ATOM 4269 O O . LEU B 1 86 ? -37.906 6.867 6.977 1 87 86 LEU B O 1
ATOM 4273 N N . LYS B 1 87 ? -39.844 6.359 7.984 1 87 87 LYS B N 1
ATOM 4274 C CA . LYS B 1 87 ? -39.094 5.75 9.078 1 87 87 LYS B CA 1
ATOM 4275 C C . LYS B 1 87 ? -38.312 4.516 8.602 1 87 87 LYS B C 1
ATOM 4277 O O . LYS B 1 87 ? -37.156 4.305 8.984 1 87 87 LYS B O 1
ATOM 4282 N N . ASP B 1 88 ? -38.969 3.723 7.836 1 86.69 88 ASP B N 1
ATOM 4283 C CA . ASP B 1 88 ? -38.312 2.551 7.262 1 86.69 88 ASP B CA 1
ATOM 4284 C C . ASP B 1 88 ? -37.125 2.957 6.398 1 86.69 88 ASP B C 1
ATOM 4286 O O . ASP B 1 88 ? -36.062 2.352 6.484 1 86.69 88 ASP B O 1
ATOM 4290 N N . GLU B 1 89 ? -37.344 3.836 5.605 1 86.5 89 GLU B N 1
ATOM 4291 C CA . GLU B 1 89 ? -36.25 4.355 4.766 1 86.5 89 GLU B CA 1
ATOM 4292 C C . GLU B 1 89 ? -35.125 4.898 5.609 1 86.5 89 GLU B C 1
ATOM 4294 O O . GLU B 1 89 ? -33.938 4.688 5.285 1 86.5 89 GLU B O 1
ATOM 4299 N N . ASN B 1 90 ? -35.5 5.621 6.527 1 85.88 90 ASN B N 1
ATOM 4300 C CA . ASN B 1 90 ? -34.5 6.141 7.457 1 85.88 90 ASN B CA 1
ATOM 4301 C C . ASN B 1 90 ? -33.688 5.016 8.078 1 85.88 90 ASN B C 1
ATOM 4303 O O . ASN B 1 90 ? -32.438 5.125 8.188 1 85.88 90 ASN B O 1
ATOM 4307 N N . HIS B 1 91 ? -34.375 4.086 8.5 1 86.31 91 HIS B N 1
ATOM 4308 C CA . HIS B 1 91 ? -33.688 2.939 9.086 1 86.31 91 HIS B CA 1
ATOM 4309 C C . HIS B 1 91 ? -32.719 2.295 8.086 1 86.31 91 HIS B C 1
ATOM 4311 O O . HIS B 1 91 ? -31.578 1.973 8.43 1 86.31 91 HIS B O 1
ATOM 4317 N N . LEU B 1 92 ? -33.188 2.109 6.945 1 85.44 92 LEU B N 1
ATOM 4318 C CA . LEU B 1 92 ? -32.344 1.506 5.902 1 85.44 92 LEU B CA 1
ATOM 4319 C C . LEU B 1 92 ? -31.141 2.383 5.586 1 85.44 92 LEU B C 1
ATOM 4321 O O . LEU B 1 92 ? -30.031 1.879 5.43 1 85.44 92 LEU B O 1
ATOM 4325 N N . LEU B 1 93 ? -31.344 3.557 5.504 1 81.06 93 LEU B N 1
ATOM 4326 C CA . LEU B 1 93 ? -30.266 4.496 5.219 1 81.06 93 LEU B CA 1
ATOM 4327 C C . LEU B 1 93 ? -29.25 4.512 6.352 1 81.06 93 LEU B C 1
ATOM 4329 O O . LEU B 1 93 ? -28.047 4.574 6.105 1 81.06 93 LEU B O 1
ATOM 4333 N N . ARG B 1 94 ? -29.75 4.523 7.434 1 79.38 94 ARG B N 1
ATOM 4334 C CA . ARG B 1 94 ? -28.859 4.469 8.586 1 79.38 94 ARG B CA 1
ATOM 4335 C C . ARG B 1 94 ? -28.031 3.186 8.57 1 79.38 94 ARG B C 1
ATOM 4337 O O . ARG B 1 94 ? -26.844 3.205 8.883 1 79.38 94 ARG B O 1
ATOM 4344 N N . GLU B 1 95 ? -28.672 2.197 8.258 1 79.69 95 GLU B N 1
ATOM 4345 C CA . GLU B 1 95 ? -27.953 0.929 8.156 1 79.69 95 GLU B CA 1
ATOM 4346 C C . GLU B 1 95 ? -26.906 0.978 7.051 1 79.69 95 GLU B C 1
ATOM 4348 O O . GLU B 1 95 ? -25.781 0.519 7.238 1 79.69 95 GLU B O 1
ATOM 4353 N N . GLU B 1 96 ? -27.297 1.449 6.031 1 77.56 96 GLU B N 1
ATOM 4354 C CA . GLU B 1 96 ? -26.375 1.586 4.906 1 77.56 96 GLU B CA 1
ATOM 4355 C C . GLU B 1 96 ? -25.219 2.527 5.246 1 77.56 96 GLU B C 1
ATOM 4357 O O . GLU B 1 96 ? -24.078 2.281 4.859 1 77.56 96 GLU B O 1
ATOM 4362 N N . LEU B 1 97 ? -25.531 3.506 5.816 1 72.81 97 LEU B N 1
ATOM 4363 C CA . LEU B 1 97 ? -24.516 4.461 6.238 1 72.81 97 LEU B CA 1
ATOM 4364 C C . LEU B 1 97 ? -23.562 3.828 7.242 1 72.81 97 LEU B C 1
ATOM 4366 O O . LEU B 1 97 ? -22.344 4.016 7.152 1 72.81 97 LEU B O 1
ATOM 4370 N N . ASN B 1 98 ? -24.156 3.244 8.125 1 67.75 98 ASN B N 1
ATOM 4371 C CA . ASN B 1 98 ? -23.312 2.527 9.078 1 67.75 98 ASN B CA 1
ATOM 4372 C C . ASN B 1 98 ? -22.391 1.528 8.375 1 67.75 98 ASN B C 1
ATOM 4374 O O . ASN B 1 98 ? -21.219 1.408 8.719 1 67.75 98 ASN B O 1
ATOM 4378 N N . ASP B 1 99 ? -22.953 0.861 7.477 1 64.62 99 ASP B N 1
ATOM 4379 C CA . ASP B 1 99 ? -22.156 -0.062 6.676 1 64.62 99 ASP B CA 1
ATOM 4380 C C . ASP B 1 99 ? -21.062 0.68 5.898 1 64.62 99 ASP B C 1
ATOM 4382 O O . ASP B 1 99 ? -19.922 0.221 5.824 1 64.62 99 ASP B O 1
ATOM 4386 N N . ALA B 1 100 ? -21.5 1.659 5.34 1 60.78 100 ALA B N 1
ATOM 4387 C CA . ALA B 1 100 ? -20.547 2.475 4.602 1 60.78 100 ALA B CA 1
ATOM 4388 C C . ALA B 1 100 ? -19.453 3.023 5.523 1 60.78 100 ALA B C 1
ATOM 4390 O O . ALA B 1 100 ? -18.281 3.023 5.172 1 60.78 100 ALA B O 1
ATOM 4391 N N . GLN B 1 101 ? -19.984 3.498 6.594 1 58.28 101 GLN B N 1
ATOM 4392 C CA . GLN B 1 101 ? -19.016 4 7.566 1 58.28 101 GLN B CA 1
ATOM 4393 C C . GLN B 1 101 ? -18.094 2.891 8.039 1 58.28 101 GLN B C 1
ATOM 4395 O O . GLN B 1 101 ? -16.875 3.105 8.195 1 58.28 101 GLN B O 1
ATOM 4400 N N . SER B 1 102 ? -18.719 1.873 8.289 1 54.31 102 SER B N 1
ATOM 4401 C CA . SER B 1 102 ? -17.891 0.712 8.625 1 54.31 102 SER B CA 1
ATOM 4402 C C . SER B 1 102 ? -16.938 0.36 7.492 1 54.31 102 SER B C 1
ATOM 4404 O O . SER B 1 102 ? -15.781 0.021 7.734 1 54.31 102 SER B O 1
ATOM 4406 N N . HIS B 1 103 ? -17.531 0.394 6.438 1 55.78 103 HIS B N 1
ATOM 4407 C CA . HIS B 1 103 ? -16.703 0.154 5.262 1 55.78 103 HIS B CA 1
ATOM 4408 C C . HIS B 1 103 ? -15.609 1.208 5.133 1 55.78 103 HIS B C 1
ATOM 4410 O O . HIS B 1 103 ? -14.461 0.881 4.82 1 55.78 103 HIS B O 1
ATOM 4416 N N . ILE B 1 104 ? -16.125 2.369 5.199 1 50.91 104 ILE B N 1
ATOM 4417 C CA . ILE B 1 104 ? -15.156 3.455 5.203 1 50.91 104 ILE B CA 1
ATOM 4418 C C . ILE B 1 104 ? -14.109 3.203 6.285 1 50.91 104 ILE B C 1
ATOM 4420 O O . ILE B 1 104 ? -12.906 3.35 6.039 1 50.91 104 ILE B O 1
ATOM 4424 N N . PHE B 1 105 ? -14.727 3.023 7.414 1 48.5 105 PHE B N 1
ATOM 4425 C CA . PHE B 1 105 ? -13.828 2.703 8.516 1 48.5 105 PHE B CA 1
ATOM 4426 C C . PHE B 1 105 ? -12.906 1.547 8.141 1 48.5 105 PHE B C 1
ATOM 4428 O O . PHE B 1 105 ? -11.719 1.567 8.461 1 48.5 105 PHE B O 1
ATOM 4435 N N . SER B 1 106 ? -13.664 0.607 7.629 1 47.06 106 SER B N 1
ATOM 4436 C CA . SER B 1 106 ? -12.898 -0.569 7.227 1 47.06 106 SER B CA 1
ATOM 4437 C C . SER B 1 106 ? -11.883 -0.223 6.145 1 47.06 106 SER B C 1
ATOM 4439 O O . SER B 1 106 ? -10.844 -0.886 6.023 1 47.06 106 SER B O 1
ATOM 4441 N N . LEU B 1 107 ? -12.453 0.729 5.367 1 49.88 107 LEU B N 1
ATOM 4442 C CA . LEU B 1 107 ? -11.578 1.177 4.289 1 49.88 107 LEU B CA 1
ATOM 4443 C C . LEU B 1 107 ? -10.625 2.262 4.781 1 49.88 107 LEU B C 1
ATOM 4445 O O . LEU B 1 107 ? -9.664 2.609 4.09 1 49.88 107 LEU B O 1
ATOM 4449 N N . GLN B 1 108 ? -11.234 2.986 5.746 1 49.44 108 GLN B N 1
ATOM 4450 C CA . GLN B 1 108 ? -10.438 4.074 6.297 1 49.44 108 GLN B CA 1
ATOM 4451 C C . GLN B 1 108 ? -9.008 3.619 6.586 1 49.44 108 GLN B C 1
ATOM 4453 O O . GLN B 1 108 ? -8.797 2.553 7.164 1 49.44 108 GLN B O 1
ATOM 4458 N N . PRO B 1 109 ? -8.258 4.359 5.969 1 50.66 109 PRO B N 1
ATOM 4459 C CA . PRO B 1 109 ? -6.875 4.031 6.32 1 50.66 109 PRO B CA 1
ATOM 4460 C C . PRO B 1 109 ? -6.629 4.055 7.828 1 50.66 109 PRO B C 1
ATOM 4462 O O . PRO B 1 109 ? -7.277 4.816 8.547 1 50.66 109 PRO B O 1
ATOM 4465 N N . TYR B 1 110 ? -6.363 2.889 8.453 1 51.41 110 TYR B N 1
ATOM 4466 C CA . TYR B 1 110 ? -5.965 2.766 9.852 1 51.41 110 TYR B CA 1
ATOM 4467 C C . TYR B 1 110 ? -5.27 4.035 10.336 1 51.41 110 TYR B C 1
ATOM 4469 O O . TYR B 1 110 ? -5.32 4.363 11.523 1 51.41 110 TYR B O 1
ATOM 4477 N N . ARG B 1 111 ? -4.797 4.836 9.391 1 55 111 ARG B N 1
ATOM 4478 C CA . ARG B 1 111 ? -4.02 5.965 9.898 1 55 111 ARG B CA 1
ATOM 4479 C C . ARG B 1 111 ? -4.871 7.227 9.969 1 55 111 ARG B C 1
ATOM 4481 O O . ARG B 1 111 ? -5.621 7.531 9.039 1 55 111 ARG B O 1
ATOM 4488 N N . LYS B 1 112 ? -5.246 7.688 11.102 1 56.53 112 LYS B N 1
ATOM 4489 C CA . LYS B 1 112 ? -5.852 9 11.305 1 56.53 112 LYS B CA 1
ATOM 4490 C C . LYS B 1 112 ? -5.027 10.094 10.617 1 56.53 112 LYS B C 1
ATOM 4492 O O . LYS B 1 112 ? -3.801 10.117 10.734 1 56.53 112 LYS B O 1
ATOM 4497 N N . ASP B 1 113 ? -5.707 10.852 9.75 1 64.44 113 ASP B N 1
ATOM 4498 C CA . ASP B 1 113 ? -5.02 11.953 9.086 1 64.44 113 ASP B CA 1
ATOM 4499 C C . ASP B 1 113 ? -4.633 13.047 10.078 1 64.44 113 ASP B C 1
ATOM 4501 O O . ASP B 1 113 ? -5.422 13.398 10.961 1 64.44 113 ASP B O 1
ATOM 4505 N N . LEU B 1 114 ? -3.492 13.383 10.102 1 78.56 114 LEU B N 1
ATOM 4506 C CA . LEU B 1 114 ? -2.965 14.461 10.938 1 78.56 114 LEU B CA 1
ATOM 4507 C C . LEU B 1 114 ? -3.486 15.82 10.469 1 78.56 114 LEU B C 1
ATOM 4509 O O . LEU B 1 114 ? -3.459 16.109 9.266 1 78.56 114 LEU B O 1
ATOM 4513 N N . THR B 1 115 ? -4.105 16.531 11.406 1 81.75 115 THR B N 1
ATOM 4514 C CA . THR B 1 115 ? -4.562 17.875 11.078 1 81.75 115 THR B CA 1
ATOM 4515 C C . THR B 1 115 ? -3.398 18.859 11.094 1 81.75 115 THR B C 1
ATOM 4517 O O . THR B 1 115 ? -2.424 18.672 11.828 1 81.75 115 THR B O 1
ATOM 4520 N N . PRO B 1 116 ? -3.6 19.891 10.297 1 88.19 116 PRO B N 1
ATOM 4521 C CA . PRO B 1 116 ? -2.568 20.938 10.328 1 88.19 116 PRO B CA 1
ATOM 4522 C C . PRO B 1 116 ? -2.355 21.516 11.727 1 88.19 116 PRO B C 1
ATOM 4524 O O . PRO B 1 116 ? -1.222 21.812 12.102 1 88.19 116 PRO B O 1
ATOM 4527 N N . GLU B 1 117 ? -3.398 21.609 12.453 1 89.5 117 GLU B N 1
ATOM 4528 C CA . GLU B 1 117 ? -3.291 22.188 13.789 1 89.5 117 GLU B CA 1
ATOM 4529 C C . GLU B 1 117 ? -2.525 21.25 14.727 1 89.5 117 GLU B C 1
ATOM 4531 O O . GLU B 1 117 ? -1.745 21.719 15.562 1 89.5 117 GLU B O 1
ATOM 4536 N N . GLU B 1 118 ? -2.768 20.047 14.578 1 89.12 118 GLU B N 1
ATOM 4537 C CA . GLU B 1 118 ? -2.061 19.094 15.422 1 89.12 118 GLU B CA 1
ATOM 4538 C C . GLU B 1 118 ? -0.562 19.094 15.125 1 89.12 118 GLU B C 1
ATOM 4540 O O . GLU B 1 118 ? 0.255 19.141 16.047 1 89.12 118 GLU B O 1
ATOM 4545 N N . VAL B 1 119 ? -0.252 19.094 13.914 1 94.19 119 VAL B N 1
ATOM 4546 C CA . VAL B 1 119 ? 1.15 19.109 13.508 1 94.19 119 VAL B CA 1
ATOM 4547 C C . VAL B 1 119 ? 1.777 20.453 13.883 1 94.19 119 VAL B C 1
ATOM 4549 O O . VAL B 1 119 ? 2.922 20.5 14.336 1 94.19 119 VAL B O 1
ATOM 4552 N N . GLY B 1 120 ? 1.031 21.484 13.703 1 95.62 120 GLY B N 1
ATOM 4553 C CA . GLY B 1 120 ? 1.495 22.812 14.086 1 95.62 120 GLY B CA 1
ATOM 4554 C C . GLY B 1 120 ? 1.818 22.922 15.562 1 95.62 120 GLY B C 1
ATOM 4555 O O . GLY B 1 120 ? 2.832 23.516 15.938 1 95.62 120 GLY B O 1
ATOM 4556 N N . ARG B 1 121 ? 1.017 22.359 16.328 1 94.25 121 ARG B N 1
ATOM 4557 C CA . ARG B 1 121 ? 1.234 22.391 17.781 1 94.25 121 ARG B CA 1
ATOM 4558 C C . ARG B 1 121 ? 2.488 21.625 18.156 1 94.25 121 ARG B C 1
ATOM 4560 O O . ARG B 1 121 ? 3.24 22.047 19.047 1 94.25 121 ARG B O 1
ATOM 4567 N N . GLN B 1 122 ? 2.621 20.562 17.578 1 95.38 122 GLN B N 1
ATOM 4568 C CA . GLN B 1 122 ? 3.807 19.766 17.859 1 95.38 122 GLN B CA 1
ATOM 4569 C C . GLN B 1 122 ? 5.074 20.469 17.391 1 95.38 122 GLN B C 1
ATOM 4571 O O . GLN B 1 122 ? 6.125 20.359 18.016 1 95.38 122 GLN B O 1
ATOM 4576 N N . PHE B 1 123 ? 4.961 21.109 16.281 1 98 123 PHE B N 1
ATOM 4577 C CA . PHE B 1 123 ? 6.082 21.906 15.789 1 98 123 PHE B CA 1
ATOM 4578 C C . PHE B 1 123 ? 6.406 23.047 16.75 1 98 123 PHE B C 1
ATOM 4580 O O . PHE B 1 123 ? 7.578 23.312 17.016 1 98 123 PHE B O 1
ATOM 4587 N N . ASP B 1 124 ? 5.359 23.656 17.281 1 97.5 124 ASP B N 1
ATOM 4588 C CA . ASP B 1 124 ? 5.551 24.703 18.297 1 97.5 124 ASP B CA 1
ATOM 4589 C C . ASP B 1 124 ? 6.281 24.141 19.516 1 97.5 124 ASP B C 1
ATOM 4591 O O . ASP B 1 124 ? 7.176 24.797 20.062 1 97.5 124 ASP B O 1
ATOM 4595 N N . ASP B 1 125 ? 5.836 23.031 19.891 1 96.94 125 ASP B N 1
ATOM 4596 C CA . ASP B 1 125 ? 6.461 22.391 21.047 1 96.94 125 ASP B CA 1
ATOM 4597 C C . ASP B 1 125 ? 7.941 22.125 20.797 1 96.94 125 ASP B C 1
ATOM 4599 O O . ASP B 1 125 ? 8.773 22.328 21.688 1 96.94 125 ASP B O 1
ATOM 4603 N N . LEU B 1 126 ? 8.242 21.672 19.641 1 98.31 126 LEU B N 1
ATOM 4604 C CA . LEU B 1 126 ? 9.633 21.422 19.281 1 98.31 126 LEU B CA 1
ATOM 4605 C C . LEU B 1 126 ? 10.453 22.703 19.328 1 98.31 126 LEU B C 1
ATOM 4607 O O . LEU B 1 126 ? 11.531 22.75 19.938 1 98.31 126 LEU B O 1
ATOM 4611 N N . VAL B 1 127 ? 9.938 23.734 18.75 1 98.38 127 VAL B N 1
ATOM 4612 C CA . VAL B 1 127 ? 10.633 25.016 18.688 1 98.38 127 VAL B CA 1
ATOM 4613 C C . VAL B 1 127 ? 10.844 25.547 20.109 1 98.38 127 VAL B C 1
ATOM 4615 O O . VAL B 1 127 ? 11.938 26.016 20.438 1 98.38 127 VAL B O 1
ATOM 4618 N N . GLU B 1 128 ? 9.844 25.422 20.875 1 97.62 128 GLU B N 1
ATOM 4619 C CA . GLU B 1 128 ? 9.922 25.891 22.266 1 97.62 128 GLU B CA 1
ATOM 4620 C C . GLU B 1 128 ? 10.961 25.094 23.047 1 97.62 128 GLU B C 1
ATOM 4622 O O . GLU B 1 128 ? 11.719 25.656 23.844 1 97.62 128 GLU B O 1
ATOM 4627 N N . GLN B 1 129 ? 10.969 23.844 22.859 1 97.25 129 GLN B N 1
ATOM 4628 C CA . GLN B 1 129 ? 11.93 23 23.547 1 97.25 129 GLN B CA 1
ATOM 4629 C C . GLN B 1 129 ? 13.359 23.359 23.156 1 97.25 129 GLN B C 1
ATOM 4631 O O . GLN B 1 129 ? 14.242 23.406 24.016 1 97.25 129 GLN B O 1
ATOM 4636 N N . VAL B 1 130 ? 13.539 23.562 21.922 1 98.44 130 VAL B N 1
ATOM 4637 C CA . VAL B 1 130 ? 14.859 23.938 21.438 1 98.44 130 VAL B CA 1
ATOM 4638 C C . VAL B 1 130 ? 15.266 25.297 22.031 1 98.44 130 VAL B C 1
ATOM 4640 O O . VAL B 1 130 ? 16.391 25.453 22.5 1 98.44 130 VAL B O 1
ATOM 4643 N N . GLN B 1 131 ? 14.383 26.25 22 1 97.81 131 GLN B N 1
ATOM 4644 C CA . GLN B 1 131 ? 14.656 27.578 22.531 1 97.81 131 GLN B CA 1
ATOM 4645 C C . GLN B 1 131 ? 14.953 27.531 24.031 1 97.81 131 GLN B C 1
ATOM 4647 O O . GLN B 1 131 ? 15.883 28.188 24.5 1 97.81 131 GLN B O 1
ATOM 4652 N N . ASP B 1 132 ? 14.195 26.766 24.75 1 97.31 132 ASP B N 1
ATOM 4653 C CA . ASP B 1 132 ? 14.398 26.625 26.188 1 97.31 132 ASP B CA 1
ATOM 4654 C C . ASP B 1 132 ? 15.758 26 26.5 1 97.31 132 ASP B C 1
ATOM 4656 O O . ASP B 1 132 ? 16.453 26.438 27.422 1 97.31 132 ASP B O 1
ATOM 4660 N N . TRP B 1 133 ? 16.062 25.062 25.75 1 97 133 TRP B N 1
ATOM 4661 C CA . TRP B 1 133 ? 17.344 24.375 25.953 1 97 133 TRP B CA 1
ATOM 4662 C C . TRP B 1 133 ? 18.516 25.297 25.641 1 97 133 TRP B C 1
ATOM 4664 O O . TRP B 1 133 ? 19.5 25.328 26.391 1 97 133 TRP B O 1
ATOM 4674 N N . VAL B 1 134 ? 18.406 26.031 24.594 1 97.81 134 VAL B N 1
ATOM 4675 C CA . VAL B 1 134 ? 19.469 26.984 24.234 1 97.81 134 VAL B CA 1
ATOM 4676 C C . VAL B 1 134 ? 19.609 28.047 25.312 1 97.81 134 VAL B C 1
ATOM 4678 O O . VAL B 1 134 ? 20.734 28.391 25.703 1 97.81 134 VAL B O 1
ATOM 4681 N N . GLN B 1 135 ? 18.5 28.516 25.781 1 96.38 135 GLN B N 1
ATOM 4682 C CA . GLN B 1 135 ? 18.547 29.5 26.859 1 96.38 135 GLN B CA 1
ATOM 4683 C C . GLN B 1 135 ? 19.234 28.938 28.094 1 96.38 135 GLN B C 1
ATOM 4685 O O . GLN B 1 135 ? 20.062 29.609 28.719 1 96.38 135 GLN B O 1
ATOM 4690 N N . LYS B 1 136 ? 18.938 27.766 28.406 1 94.06 136 LYS B N 1
ATOM 4691 C CA . LYS B 1 136 ? 19.453 27.125 29.609 1 94.06 136 LYS B CA 1
ATOM 4692 C C . LYS B 1 136 ? 20.969 26.984 29.562 1 94.06 136 LYS B C 1
ATOM 4694 O O . LYS B 1 136 ? 21.656 27.297 30.531 1 94.06 136 LYS B O 1
ATOM 4699 N N . PHE B 1 137 ? 21.547 26.547 28.406 1 92.69 137 PHE B N 1
ATOM 4700 C CA . PHE B 1 137 ? 22.984 26.281 28.422 1 92.69 137 PHE B CA 1
ATOM 4701 C C . PHE B 1 137 ? 23.75 27.547 28.078 1 92.69 137 PHE B C 1
ATOM 4703 O O . PHE B 1 137 ? 24.953 27.641 28.344 1 92.69 137 PHE B O 1
ATOM 4710 N N . MET B 1 138 ? 23.062 28.594 27.531 1 93.69 138 MET B N 1
ATOM 4711 C CA . MET B 1 138 ? 23.719 29.859 27.234 1 93.69 138 MET B CA 1
ATOM 4712 C C . MET B 1 138 ? 23.672 30.812 28.422 1 93.69 138 MET B C 1
ATOM 4714 O O . MET B 1 138 ? 24.484 31.734 28.531 1 93.69 138 MET B O 1
ATOM 4718 N N . ASP B 1 139 ? 22.812 30.531 29.391 1 92 139 ASP B N 1
ATOM 4719 C CA . ASP B 1 139 ? 22.578 31.406 30.531 1 92 139 ASP B CA 1
ATOM 4720 C C . ASP B 1 139 ? 23.875 31.703 31.281 1 92 139 ASP B C 1
ATOM 4722 O O . ASP B 1 139 ? 24.188 32.844 31.578 1 92 139 ASP B O 1
ATOM 4726 N N . PRO B 1 140 ? 24.672 30.703 31.5 1 87.94 140 PRO B N 1
ATOM 4727 C CA . PRO B 1 140 ? 25.906 30.969 32.219 1 87.94 140 PRO B CA 1
ATOM 4728 C C . PRO B 1 140 ? 26.859 31.875 31.469 1 87.94 140 PRO B C 1
ATOM 4730 O O . PRO B 1 140 ? 27.656 32.625 32.062 1 87.94 140 PRO B O 1
ATOM 4733 N N . TRP B 1 141 ? 26.766 31.891 30.203 1 89.69 141 TRP B N 1
ATOM 4734 C CA . TRP B 1 141 ? 27.625 32.719 29.359 1 89.69 141 TRP B CA 1
ATOM 4735 C C . TRP B 1 141 ? 27.109 34.156 29.312 1 89.69 141 TRP B C 1
ATOM 4737 O O . TRP B 1 141 ? 27.906 35.094 29.219 1 89.69 141 TRP B O 1
ATOM 4747 N N . LEU B 1 142 ? 25.844 34.312 29.406 1 90.88 142 LEU B N 1
ATOM 4748 C CA . LEU B 1 142 ? 25.25 35.594 29.141 1 90.88 142 LEU B CA 1
ATOM 4749 C C . LEU B 1 142 ? 24.953 36.344 30.438 1 90.88 142 LEU B C 1
ATOM 4751 O O . LEU B 1 142 ? 24.812 37.562 30.438 1 90.88 142 LEU B O 1
ATOM 4755 N N . ASP B 1 143 ? 24.859 35.688 31.562 1 89.81 143 ASP B N 1
ATOM 4756 C CA . ASP B 1 143 ? 24.625 36.312 32.844 1 89.81 143 ASP B CA 1
ATOM 4757 C C . ASP B 1 143 ? 25.766 37.25 33.219 1 89.81 143 ASP B C 1
ATOM 4759 O O . ASP B 1 143 ? 25.531 38.375 33.688 1 89.81 143 ASP B O 1
ATOM 4763 N N . ASP B 1 144 ? 26.969 36.781 33.062 1 90.19 144 ASP B N 1
ATOM 4764 C CA . ASP B 1 144 ? 28.172 37.594 33.156 1 90.19 144 ASP B CA 1
ATOM 4765 C C . ASP B 1 144 ? 28.859 37.75 31.812 1 90.19 144 ASP B C 1
ATOM 4767 O O . ASP B 1 144 ? 29.781 36.969 31.5 1 90.19 144 ASP B O 1
ATOM 4771 N N . TYR B 1 145 ? 28.438 38.75 31.219 1 89.38 145 TYR B N 1
ATOM 4772 C CA . TYR B 1 145 ? 28.812 38.938 29.828 1 89.38 145 TYR B CA 1
ATOM 4773 C C . TYR B 1 145 ? 30.328 39.031 29.688 1 89.38 145 TYR B C 1
ATOM 4775 O O . TYR B 1 145 ? 30.938 38.344 28.844 1 89.38 145 TYR B O 1
ATOM 4783 N N . GLU B 1 146 ? 30.938 39.844 30.484 1 90.81 146 GLU B N 1
ATOM 4784 C CA . GLU B 1 146 ? 32.375 40.031 30.375 1 90.81 146 GLU B CA 1
ATOM 4785 C C . GLU B 1 146 ? 33.125 38.75 30.656 1 90.81 146 GLU B C 1
ATOM 4787 O O . GLU B 1 146 ? 34.094 38.406 29.938 1 90.81 146 GLU B O 1
ATOM 4792 N N . ALA B 1 147 ? 32.688 38.094 31.641 1 91.25 147 ALA B N 1
ATOM 4793 C CA . ALA B 1 147 ? 33.312 36.844 31.984 1 91.25 147 ALA B CA 1
ATOM 4794 C C . ALA B 1 147 ? 33.062 35.812 30.891 1 91.25 147 ALA B C 1
ATOM 4796 O O . ALA B 1 147 ? 33.938 34.969 30.594 1 91.25 147 ALA B O 1
ATOM 4797 N N . GLY B 1 148 ? 31.938 35.906 30.359 1 90.31 148 GLY B N 1
ATOM 4798 C CA . GLY B 1 148 ? 31.578 34.969 29.281 1 90.31 148 GLY B CA 1
ATOM 4799 C C . GLY B 1 148 ? 32.406 35.188 28.031 1 90.31 148 GLY B C 1
ATOM 4800 O O . GLY B 1 148 ? 32.875 34.219 27.406 1 90.31 148 GLY B O 1
ATOM 4801 N N . VAL B 1 149 ? 32.625 36.406 27.703 1 91.12 149 VAL B N 1
ATOM 4802 C CA . VAL B 1 149 ? 33.406 36.719 26.516 1 91.12 149 VAL B CA 1
ATOM 4803 C C . VAL B 1 149 ? 34.844 36.281 26.703 1 91.12 149 VAL B C 1
ATOM 4805 O O . VAL B 1 149 ? 35.438 35.656 25.812 1 91.12 149 VAL B O 1
ATOM 4808 N N . GLU B 1 150 ? 35.312 36.562 27.844 1 90.31 150 GLU B N 1
ATOM 4809 C CA . GLU B 1 150 ? 36.719 36.156 28.141 1 90.31 150 GLU B CA 1
ATOM 4810 C C . GLU B 1 150 ? 36.875 34.656 28.094 1 90.31 150 GLU B C 1
ATOM 4812 O O . GLU B 1 150 ? 37.844 34.156 27.516 1 90.31 150 GLU B O 1
ATOM 4817 N N . ALA B 1 151 ? 35.969 34.062 28.688 1 89.12 151 ALA B N 1
ATOM 4818 C CA . ALA B 1 151 ? 36.031 32.594 28.703 1 89.12 151 ALA B CA 1
ATOM 4819 C C . ALA B 1 151 ? 35.938 32.031 27.297 1 89.12 151 ALA B C 1
ATOM 4821 O O . ALA B 1 151 ? 36.625 31.062 26.969 1 89.12 151 ALA B O 1
ATOM 4822 N N . LEU B 1 152 ? 35.062 32.594 26.547 1 89.94 152 LEU B N 1
ATOM 4823 C CA . LEU B 1 152 ? 34.844 32.094 25.188 1 89.94 152 LEU B CA 1
ATOM 4824 C C . LEU B 1 152 ? 36.062 32.344 24.312 1 89.94 152 LEU B C 1
ATOM 4826 O O . LEU B 1 152 ? 36.469 31.453 23.562 1 89.94 152 LEU B O 1
ATOM 4830 N N . VAL B 1 153 ? 36.594 33.469 24.438 1 88.44 153 VAL B N 1
ATOM 4831 C CA . VAL B 1 153 ? 37.75 33.812 23.609 1 88.44 153 VAL B CA 1
ATOM 4832 C C . VAL B 1 153 ? 38.969 32.969 24.016 1 88.44 153 VAL B C 1
ATOM 4834 O O . VAL B 1 153 ? 39.719 32.5 23.156 1 88.44 153 VAL B O 1
ATOM 4837 N N . THR B 1 154 ? 39.125 32.844 25.281 1 87.81 154 THR B N 1
ATOM 4838 C CA . THR B 1 154 ? 40.188 32 25.781 1 87.81 154 THR B CA 1
ATOM 4839 C C . THR B 1 154 ? 39.969 30.562 25.344 1 87.81 154 THR B C 1
ATOM 4841 O O . THR B 1 154 ? 40.938 29.891 24.938 1 87.81 154 THR B O 1
ATOM 4844 N N . GLY B 1 155 ? 38.781 30.141 25.469 1 86.56 155 GLY B N 1
ATOM 4845 C CA . GLY B 1 155 ? 38.469 28.781 25.016 1 86.56 155 GLY B CA 1
ATOM 4846 C C . GLY B 1 155 ? 38.688 28.578 23.531 1 86.56 155 GLY B C 1
ATOM 4847 O O . GLY B 1 155 ? 39.125 27.516 23.109 1 86.56 155 GLY B O 1
ATOM 4848 N N . ALA B 1 156 ? 38.375 29.578 22.781 1 89.06 156 ALA B N 1
ATOM 4849 C CA . ALA B 1 156 ? 38.531 29.5 21.328 1 89.06 156 ALA B CA 1
ATOM 4850 C C . ALA B 1 156 ? 39.969 29.406 20.906 1 89.06 156 ALA B C 1
ATOM 4852 O O . ALA B 1 156 ? 40.312 28.766 19.906 1 89.06 156 ALA B O 1
ATOM 4853 N N . ARG B 1 157 ? 40.781 29.969 21.703 1 86.69 157 ARG B N 1
ATOM 4854 C CA . ARG B 1 157 ? 42.188 29.906 21.438 1 86.69 157 ARG B CA 1
ATOM 4855 C C . ARG B 1 157 ? 42.75 28.531 21.781 1 86.69 157 ARG B C 1
ATOM 4857 O O . ARG B 1 157 ? 43.594 28 21.062 1 86.69 157 ARG B O 1
ATOM 4864 N N . LYS B 1 158 ? 42.344 28.031 22.828 1 86.69 158 LYS B N 1
ATOM 4865 C CA . LYS B 1 158 ? 42.812 26.734 23.281 1 86.69 158 LYS B CA 1
ATOM 4866 C C . LYS B 1 158 ? 42.219 25.594 22.438 1 86.69 158 LYS B C 1
ATOM 4868 O O . LYS B 1 158 ? 42.875 24.578 22.219 1 86.69 158 LYS B O 1
ATOM 4873 N N . GLN B 1 159 ? 41.031 25.766 22.094 1 86.44 159 GLN B N 1
ATOM 4874 C CA . GLN B 1 159 ? 40.312 24.766 21.312 1 86.44 159 GLN B CA 1
ATOM 4875 C C . GLN B 1 159 ? 40.031 25.297 19.906 1 86.44 159 GLN B C 1
ATOM 4877 O O . GLN B 1 159 ? 38.844 25.422 19.516 1 86.44 159 GLN B O 1
ATOM 4882 N N . SER B 1 160 ? 41 25.406 19.172 1 86.25 160 SER B N 1
ATOM 4883 C CA . SER B 1 160 ? 40.906 26.078 17.891 1 86.25 160 SER B CA 1
ATOM 4884 C C . SER B 1 160 ? 40.094 25.25 16.891 1 86.25 160 SER B C 1
ATOM 4886 O O . SER B 1 160 ? 39.438 25.812 16.016 1 86.25 160 SER B O 1
ATOM 4888 N N . GLY B 1 161 ? 40.125 23.984 17.078 1 90.06 161 GLY B N 1
ATOM 4889 C CA . GLY B 1 161 ? 39.375 23.125 16.188 1 90.06 161 GLY B CA 1
ATOM 4890 C C . GLY B 1 161 ? 37.875 23.281 16.344 1 90.06 161 GLY B C 1
ATOM 4891 O O . GLY B 1 161 ? 37.156 23.328 15.344 1 90.06 161 GLY B O 1
ATOM 4892 N N . GLU B 1 162 ? 37.438 23.359 17.562 1 91.62 162 GLU B N 1
ATOM 4893 C CA . GLU B 1 162 ? 36 23.531 17.844 1 91.62 162 GLU B CA 1
ATOM 4894 C C . GLU B 1 162 ? 35.5 24.875 17.359 1 91.62 162 GLU B C 1
ATOM 4896 O O . GLU B 1 162 ? 34.406 24.984 16.828 1 91.62 162 GLU B O 1
ATOM 4901 N N . ALA B 1 163 ? 36.281 25.891 17.594 1 92.69 163 ALA B N 1
ATOM 4902 C CA . ALA B 1 163 ? 35.906 27.219 17.141 1 92.69 163 ALA B CA 1
ATOM 4903 C C . ALA B 1 163 ? 35.844 27.281 15.617 1 92.69 163 ALA B C 1
ATOM 4905 O O . ALA B 1 163 ? 34.969 27.922 15.047 1 92.69 163 ALA B O 1
ATOM 4906 N N . ALA B 1 164 ? 36.75 26.609 14.961 1 93.69 164 ALA B N 1
ATOM 4907 C CA . ALA B 1 164 ? 36.812 26.578 13.5 1 93.69 164 ALA B CA 1
ATOM 4908 C C . ALA B 1 164 ? 35.562 25.875 12.938 1 93.69 164 ALA B C 1
ATOM 4910 O O . ALA B 1 164 ? 35.031 26.281 11.906 1 93.69 164 ALA B O 1
ATOM 4911 N N . LYS B 1 165 ? 35.219 24.859 13.57 1 94.88 165 LYS B N 1
ATOM 4912 C CA . LYS B 1 165 ? 34.031 24.109 13.141 1 94.88 165 LYS B CA 1
ATOM 4913 C C . LYS B 1 165 ? 32.781 24.969 13.227 1 94.88 165 LYS B C 1
ATOM 4915 O O . LYS B 1 165 ? 31.938 24.953 12.312 1 94.88 165 LYS B O 1
ATOM 4920 N N . PHE B 1 166 ? 32.656 25.656 14.312 1 96.25 166 PHE B N 1
ATOM 4921 C CA . PHE B 1 166 ? 31.531 26.547 14.484 1 96.25 166 PHE B CA 1
ATOM 4922 C C . PHE B 1 166 ? 31.531 27.641 13.422 1 96.25 166 PHE B C 1
ATOM 4924 O O . PHE B 1 166 ? 30.484 27.922 12.82 1 96.25 166 PHE B O 1
ATOM 4931 N N . ARG B 1 167 ? 32.688 28.188 13.117 1 94.75 167 ARG B N 1
ATOM 4932 C CA . ARG B 1 167 ? 32.812 29.25 12.125 1 94.75 167 ARG B CA 1
ATOM 4933 C C . ARG B 1 167 ? 32.438 28.734 10.734 1 94.75 167 ARG B C 1
ATOM 4935 O O . ARG B 1 167 ? 31.812 29.438 9.945 1 94.75 167 ARG B O 1
ATOM 4942 N N . ARG B 1 168 ? 32.875 27.578 10.469 1 95.62 168 ARG B N 1
ATOM 4943 C CA . ARG B 1 168 ? 32.562 26.969 9.18 1 95.62 168 ARG B CA 1
ATOM 4944 C C . ARG B 1 168 ? 31.062 26.797 9 1 95.62 168 ARG B C 1
ATOM 4946 O O . ARG B 1 168 ? 30.531 26.984 7.906 1 95.62 168 ARG B O 1
ATOM 4953 N N . THR B 1 169 ? 30.438 26.391 10.086 1 96.81 169 THR B N 1
ATOM 4954 C CA . THR B 1 169 ? 28.984 26.234 10.047 1 96.81 169 THR B CA 1
ATOM 4955 C C . THR B 1 169 ? 28.297 27.578 9.828 1 96.81 169 THR B C 1
ATOM 4957 O O . THR B 1 169 ? 27.375 27.688 9.031 1 96.81 169 THR B O 1
ATOM 4960 N N . LEU B 1 170 ? 28.781 28.562 10.555 1 95.94 170 LEU B N 1
ATOM 4961 C CA . LEU B 1 170 ? 28.203 29.906 10.438 1 95.94 170 LEU B CA 1
ATOM 4962 C C . LEU B 1 170 ? 28.406 30.453 9.031 1 95.94 170 LEU B C 1
ATOM 4964 O O . LEU B 1 170 ? 27.531 31.156 8.508 1 95.94 170 LEU B O 1
ATOM 4968 N N . GLN B 1 171 ? 29.438 30.125 8.445 1 94.88 171 GLN B N 1
ATOM 4969 C CA . GLN B 1 171 ? 29.781 30.625 7.117 1 94.88 171 GLN B CA 1
ATOM 4970 C C . GLN B 1 171 ? 28.781 30.141 6.078 1 94.88 171 GLN B C 1
ATOM 4972 O O . GLN B 1 171 ? 28.531 30.812 5.078 1 94.88 171 GLN B O 1
ATOM 4977 N N . LYS B 1 172 ? 28.188 29.047 6.34 1 96.12 172 LYS B N 1
ATOM 4978 C CA . LYS B 1 172 ? 27.219 28.484 5.41 1 96.12 172 LYS B CA 1
ATOM 4979 C C . LYS B 1 172 ? 25.938 29.312 5.383 1 96.12 172 LYS B C 1
ATOM 4981 O O . LYS B 1 172 ? 25.156 29.203 4.438 1 96.12 172 LYS B O 1
ATOM 4986 N N . TYR B 1 173 ? 25.766 30.109 6.445 1 97.31 173 TYR B N 1
ATOM 4987 C CA . TYR B 1 173 ? 24.5 30.828 6.594 1 97.31 173 TYR B CA 1
ATOM 4988 C C . TYR B 1 173 ? 24.734 32.344 6.691 1 97.31 173 TYR B C 1
ATOM 4990 O O . TYR B 1 173 ? 24.812 32.875 7.793 1 97.31 173 TYR B O 1
ATOM 4998 N N . PRO B 1 174 ? 24.688 33 5.539 1 97.19 174 PRO B N 1
ATOM 4999 C CA . PRO B 1 174 ? 25 34.406 5.531 1 97.19 174 PRO B CA 1
ATOM 5000 C C . PRO B 1 174 ? 24.047 35.219 6.414 1 97.19 174 PRO B C 1
ATOM 5002 O O . PRO B 1 174 ? 24.453 36.25 6.992 1 97.19 174 PRO B O 1
ATOM 5005 N N . ASP B 1 175 ? 22.812 34.812 6.48 1 97.56 175 ASP B N 1
ATOM 5006 C CA . ASP B 1 175 ? 21.859 35.562 7.301 1 97.56 175 ASP B CA 1
ATOM 5007 C C . ASP B 1 175 ? 22.234 35.469 8.781 1 97.56 175 ASP B C 1
ATOM 5009 O O . ASP B 1 175 ? 22.016 36.438 9.531 1 97.56 175 ASP B O 1
ATOM 5013 N N . LEU B 1 176 ? 22.797 34.375 9.164 1 97.94 176 LEU B N 1
ATOM 5014 C CA . LEU B 1 176 ? 23.203 34.25 10.555 1 97.94 176 LEU B CA 1
ATOM 5015 C C . LEU B 1 176 ? 24.469 35.062 10.836 1 97.94 176 LEU B C 1
ATOM 5017 O O . LEU B 1 176 ? 24.641 35.594 11.938 1 97.94 176 LEU B O 1
ATOM 5021 N N . VAL B 1 177 ? 25.328 35.125 9.875 1 96.56 177 VAL B N 1
ATOM 5022 C CA . VAL B 1 177 ? 26.484 36 9.992 1 96.56 177 VAL B CA 1
ATOM 5023 C C . VAL B 1 177 ? 26.016 37.469 10.156 1 96.56 177 VAL B C 1
ATOM 5025 O O . VAL B 1 177 ? 26.547 38.188 11 1 96.56 177 VAL B O 1
ATOM 5028 N N . HIS B 1 178 ? 25.109 37.812 9.352 1 96.69 178 HIS B N 1
ATOM 5029 C CA . HIS B 1 178 ? 24.516 39.125 9.484 1 96.69 178 HIS B CA 1
ATOM 5030 C C . HIS B 1 178 ? 23.922 39.344 10.867 1 96.69 178 HIS B C 1
ATOM 5032 O O . HIS B 1 178 ? 24.078 40.406 11.469 1 96.69 178 HIS B O 1
ATOM 5038 N N . GLY B 1 179 ? 23.234 38.344 11.359 1 96.38 179 GLY B N 1
ATOM 5039 C CA . GLY B 1 179 ? 22.562 38.406 12.648 1 96.38 179 GLY B CA 1
ATOM 5040 C C . GLY B 1 179 ? 23.531 38.594 13.805 1 96.38 179 GLY B C 1
ATOM 5041 O O . GLY B 1 179 ? 23.219 39.281 14.773 1 96.38 179 GLY B O 1
ATOM 5042 N N . CYS B 1 180 ? 24.672 38 13.672 1 95.44 180 CYS B N 1
ATOM 5043 C CA . CYS B 1 180 ? 25.594 38.031 14.805 1 95.44 180 CYS B CA 1
ATOM 5044 C C . CYS B 1 180 ? 26.203 39.438 14.953 1 95.44 180 CYS B C 1
ATOM 5046 O O . CYS B 1 180 ? 26.781 39.75 15.984 1 95.44 180 CYS B O 1
ATOM 5048 N N . MET B 1 181 ? 25.984 40.281 13.977 1 93.44 181 MET B N 1
ATOM 5049 C CA . MET B 1 181 ? 26.453 41.688 14.039 1 93.44 181 MET B CA 1
ATOM 5050 C C . MET B 1 181 ? 25.594 42.5 14.977 1 93.44 181 MET B C 1
ATOM 5052 O O . MET B 1 181 ? 25.953 43.625 15.344 1 93.44 181 MET B O 1
ATOM 5056 N N . PHE B 1 182 ? 24.5 41.969 15.359 1 95.31 182 PHE B N 1
ATOM 5057 C CA . PHE B 1 182 ? 23.594 42.656 16.281 1 95.31 182 PHE B CA 1
ATOM 5058 C C . PHE B 1 182 ? 23.766 42.125 17.688 1 95.31 182 PHE B C 1
ATOM 5060 O O . PHE B 1 182 ? 24.047 40.938 17.891 1 95.31 182 PHE B O 1
ATOM 5067 N N . PRO B 1 183 ? 23.609 43 18.656 1 94.81 183 PRO B N 1
ATOM 5068 C CA . PRO B 1 183 ? 23.672 42.531 20.047 1 94.81 183 PRO B CA 1
ATOM 5069 C C . PRO B 1 183 ? 22.5 41.625 20.422 1 94.81 183 PRO B C 1
ATOM 5071 O O . PRO B 1 183 ? 21.469 41.656 19.766 1 94.81 183 PRO B O 1
ATOM 5074 N N . GLU B 1 184 ? 22.672 40.781 21.422 1 93.75 184 GLU B N 1
ATOM 5075 C CA . GLU B 1 184 ? 21.641 40 22.062 1 93.75 184 GLU B CA 1
ATOM 5076 C C . GLU B 1 184 ? 21.047 38.969 21.078 1 93.75 184 GLU B C 1
ATOM 5078 O O . GLU B 1 184 ? 19.828 38.75 21.078 1 93.75 184 GLU B O 1
ATOM 5083 N N . THR B 1 185 ? 21.828 38.469 20.125 1 96.81 185 THR B N 1
ATOM 5084 C CA . THR B 1 185 ? 21.312 37.562 19.109 1 96.81 185 THR B CA 1
ATOM 5085 C C . THR B 1 185 ? 21.891 36.156 19.281 1 96.81 185 THR B C 1
ATOM 5087 O O . THR B 1 185 ? 21.625 35.281 18.484 1 96.81 185 THR B O 1
ATOM 5090 N N . ASP B 1 186 ? 22.672 35.906 20.328 1 96.62 186 ASP B N 1
ATOM 5091 C CA . ASP B 1 186 ? 23.375 34.656 20.516 1 96.62 186 ASP B CA 1
ATOM 5092 C C . ASP B 1 186 ? 22.391 33.469 20.547 1 96.62 186 ASP B C 1
ATOM 5094 O O . ASP B 1 186 ? 22.562 32.5 19.812 1 96.62 186 ASP B O 1
ATOM 5098 N N . GLU B 1 187 ? 21.406 33.594 21.359 1 96.94 187 GLU B N 1
ATOM 5099 C CA . GLU B 1 187 ? 20.422 32.531 21.5 1 96.94 187 GLU B CA 1
ATOM 5100 C C . GLU B 1 187 ? 19.688 32.281 20.188 1 96.94 187 GLU B C 1
ATOM 5102 O O . GLU B 1 187 ? 19.469 31.109 19.812 1 96.94 187 GLU B O 1
ATOM 5107 N N . ASP B 1 188 ? 19.281 33.344 19.531 1 97.88 188 ASP B N 1
ATOM 5108 C CA . ASP B 1 188 ? 18.578 33.219 18.266 1 97.88 188 ASP B CA 1
ATOM 5109 C C . ASP B 1 188 ? 19.422 32.5 17.219 1 97.88 188 ASP B C 1
ATOM 5111 O O . ASP B 1 188 ? 18.906 31.656 16.484 1 97.88 188 ASP B O 1
ATOM 5115 N N . ILE B 1 189 ? 20.625 32.812 17.156 1 98.06 189 ILE B N 1
ATOM 5116 C CA . ILE B 1 189 ? 21.531 32.25 16.156 1 98.06 189 ILE B CA 1
ATOM 5117 C C . ILE B 1 189 ? 21.734 30.766 16.438 1 98.06 189 ILE B C 1
ATOM 5119 O O . ILE B 1 189 ? 21.719 29.938 15.516 1 98.06 189 ILE B O 1
ATOM 5123 N N . ILE B 1 190 ? 21.953 30.406 17.672 1 98.19 190 ILE B N 1
ATOM 5124 C CA . ILE B 1 190 ? 22.156 29.016 18.031 1 98.19 190 ILE B CA 1
ATOM 5125 C C . ILE B 1 190 ? 20.891 28.219 17.75 1 98.19 190 ILE B C 1
ATOM 5127 O O . ILE B 1 190 ? 20.938 27.109 17.219 1 98.19 190 ILE B O 1
ATOM 5131 N N . VAL B 1 191 ? 19.734 28.781 18.109 1 98.5 191 VAL B N 1
ATOM 5132 C CA . VAL B 1 191 ? 18.469 28.141 17.781 1 98.5 191 VAL B CA 1
ATOM 5133 C C . VAL B 1 191 ? 18.359 27.922 16.281 1 98.5 191 VAL B C 1
ATOM 5135 O O . VAL B 1 191 ? 17.953 26.844 15.828 1 98.5 191 VAL B O 1
ATOM 5138 N N . ALA B 1 192 ? 18.703 28.906 15.523 1 98.62 192 ALA B N 1
ATOM 5139 C CA . ALA B 1 192 ? 18.641 28.828 14.07 1 98.62 192 ALA B CA 1
ATOM 5140 C C . ALA B 1 192 ? 19.531 27.719 13.539 1 98.62 192 ALA B C 1
ATOM 5142 O O . ALA B 1 192 ? 19.141 26.984 12.625 1 98.62 192 ALA B O 1
ATOM 5143 N N . ILE B 1 193 ? 20.688 27.594 14.07 1 98.44 193 ILE B N 1
ATOM 5144 C CA . ILE B 1 193 ? 21.625 26.562 13.648 1 98.44 193 ILE B CA 1
ATOM 5145 C C . ILE B 1 193 ? 21.016 25.188 13.938 1 98.44 193 ILE B C 1
ATOM 5147 O O . ILE B 1 193 ? 21.062 24.281 13.086 1 98.44 193 ILE B O 1
ATOM 5151 N N . ILE B 1 194 ? 20.484 25.031 15.133 1 98.69 194 ILE B N 1
ATOM 5152 C CA . ILE B 1 194 ? 19.906 23.766 15.531 1 98.69 194 ILE B CA 1
ATOM 5153 C C . ILE B 1 194 ? 18.734 23.422 14.617 1 98.69 194 ILE B C 1
ATOM 5155 O O . ILE B 1 194 ? 18.641 22.312 14.086 1 98.69 194 ILE B O 1
ATOM 5159 N N . MET B 1 195 ? 17.844 24.359 14.391 1 98.62 195 MET B N 1
ATOM 5160 C CA . MET B 1 195 ? 16.656 24.125 13.578 1 98.62 195 MET B CA 1
ATOM 5161 C C . MET B 1 195 ? 17.047 23.781 12.141 1 98.62 195 MET B C 1
ATOM 5163 O O . MET B 1 195 ? 16.406 22.938 11.508 1 98.62 195 MET B O 1
ATOM 5167 N N . ARG B 1 196 ? 18.031 24.453 11.617 1 98.25 196 ARG B N 1
ATOM 5168 C CA . ARG B 1 196 ? 18.5 24.156 10.266 1 98.25 196 ARG B CA 1
ATOM 5169 C C . ARG B 1 196 ? 19.125 22.781 10.18 1 98.25 196 ARG B C 1
ATOM 5171 O O . ARG B 1 196 ? 18.953 22.062 9.195 1 98.25 196 ARG B O 1
ATOM 5178 N N . TYR B 1 197 ? 19.844 22.453 11.18 1 98.31 197 TYR B N 1
ATOM 5179 C CA . TYR B 1 197 ? 20.422 21.109 11.219 1 98.31 197 TYR B CA 1
ATOM 5180 C C . TYR B 1 197 ? 19.328 20.062 11.234 1 98.31 197 TYR B C 1
ATOM 5182 O O . TYR B 1 197 ? 19.406 19.078 10.492 1 98.31 197 TYR B O 1
ATOM 5190 N N . LEU B 1 198 ? 18.344 20.219 12.117 1 98.44 198 LEU B N 1
ATOM 5191 C CA . LEU B 1 198 ? 17.234 19.281 12.195 1 98.44 198 LEU B CA 1
ATOM 5192 C C . LEU B 1 198 ? 16.5 19.188 10.867 1 98.44 198 LEU B C 1
ATOM 5194 O O . LEU B 1 198 ? 16.094 18.094 10.453 1 98.44 198 LEU B O 1
ATOM 5198 N N . ASN B 1 199 ? 16.328 20.328 10.242 1 97.81 199 ASN B N 1
ATOM 5199 C CA . ASN B 1 199 ? 15.664 20.328 8.945 1 97.81 199 ASN B CA 1
ATOM 5200 C C . ASN B 1 199 ? 16.438 19.516 7.918 1 97.81 199 ASN B C 1
ATOM 5202 O O . ASN B 1 199 ? 15.867 18.672 7.223 1 97.81 199 ASN B O 1
ATOM 5206 N N . ASP B 1 200 ? 17.719 19.672 7.855 1 96.81 200 ASP B N 1
ATOM 5207 C CA . ASP B 1 200 ? 18.562 19.062 6.836 1 96.81 200 ASP B CA 1
ATOM 5208 C C . ASP B 1 200 ? 18.734 17.562 7.074 1 96.81 200 ASP B C 1
ATOM 5210 O O . ASP B 1 200 ? 18.828 16.781 6.125 1 96.81 200 ASP B O 1
ATOM 5214 N N . HIS B 1 201 ? 18.734 17.172 8.328 1 97.12 201 HIS B N 1
ATOM 5215 C CA . HIS B 1 201 ? 19.141 15.805 8.625 1 97.12 201 HIS B CA 1
ATOM 5216 C C . HIS B 1 201 ? 17.953 14.945 9.039 1 97.12 201 HIS B C 1
ATOM 5218 O O . HIS B 1 201 ? 18.047 13.719 9.062 1 97.12 201 HIS B O 1
ATOM 5224 N N . ILE B 1 202 ? 16.859 15.578 9.383 1 97.5 202 ILE B N 1
ATOM 5225 C CA . ILE B 1 202 ? 15.719 14.805 9.836 1 97.5 202 ILE B CA 1
ATOM 5226 C C . ILE B 1 202 ? 14.539 15.031 8.898 1 97.5 202 ILE B C 1
ATOM 5228 O O . ILE B 1 202 ? 14.055 14.102 8.25 1 97.5 202 ILE B O 1
ATOM 5232 N N . PHE B 1 203 ? 14.148 16.234 8.656 1 97 203 PHE B N 1
ATOM 5233 C CA . PHE B 1 203 ? 12.891 16.531 7.977 1 97 203 PHE B CA 1
ATOM 5234 C C . PHE B 1 203 ? 13.055 16.406 6.465 1 97 203 PHE B C 1
ATOM 5236 O O . PHE B 1 203 ? 12.086 16.125 5.754 1 97 203 PHE B O 1
ATOM 5243 N N . GLN B 1 204 ? 14.281 16.578 5.941 1 94.81 204 GLN B N 1
ATOM 5244 C CA . GLN B 1 204 ? 14.492 16.531 4.5 1 94.81 204 GLN B CA 1
ATOM 5245 C C . GLN B 1 204 ? 15.047 15.18 4.07 1 94.81 204 GLN B C 1
ATOM 5247 O O . GLN B 1 204 ? 15.273 14.945 2.881 1 94.81 204 GLN B O 1
ATOM 5252 N N . LYS B 1 205 ? 15.297 14.328 4.992 1 93.44 205 LYS B N 1
ATOM 5253 C CA . LYS B 1 205 ? 15.852 13.016 4.68 1 93.44 205 LYS B CA 1
ATOM 5254 C C . LYS B 1 205 ? 14.875 11.906 5.027 1 93.44 205 LYS B C 1
ATOM 5256 O O . LYS B 1 205 ? 14.508 11.734 6.191 1 93.44 205 LYS B O 1
ATOM 5261 N N . VAL B 1 206 ? 14.602 11.156 3.973 1 92.81 206 VAL B N 1
ATOM 5262 C CA . VAL B 1 206 ? 13.695 10.047 4.215 1 92.81 206 VAL B CA 1
ATOM 5263 C C . VAL B 1 206 ? 14.383 8.992 5.086 1 92.81 206 VAL B C 1
ATOM 5265 O O . VAL B 1 206 ? 15.516 8.594 4.809 1 92.81 206 VAL B O 1
ATOM 5268 N N . LEU B 1 207 ? 13.75 8.594 6.203 1 94.5 207 LEU B N 1
ATOM 5269 C CA . LEU B 1 207 ? 14.258 7.617 7.16 1 94.5 207 LEU B CA 1
ATOM 5270 C C . LEU B 1 207 ? 15.664 7.984 7.621 1 94.5 207 LEU B C 1
ATOM 5272 O O . LEU B 1 207 ? 16.516 7.109 7.758 1 94.5 207 LEU B O 1
ATOM 5276 N N . TYR B 1 208 ? 15.922 9.242 7.691 1 94.69 208 TYR B N 1
ATOM 5277 C CA . TYR B 1 208 ? 17.188 9.781 8.172 1 94.69 208 TYR B CA 1
ATOM 5278 C C . TYR B 1 208 ? 18.344 9.391 7.25 1 94.69 208 TYR B C 1
ATOM 5280 O O . TYR B 1 208 ? 19.469 9.211 7.703 1 94.69 208 TYR B O 1
ATOM 5288 N N . GLY B 1 209 ? 18.047 9.148 6.082 1 92.25 209 GLY B N 1
ATOM 5289 C CA . GLY B 1 209 ? 19.047 8.766 5.109 1 92.25 209 GLY B CA 1
ATOM 5290 C C . GLY B 1 209 ? 19.438 7.305 5.195 1 92.25 209 GLY B C 1
ATOM 5291 O O . GLY B 1 209 ? 20.469 6.898 4.648 1 92.25 209 GLY B O 1
ATOM 5292 N N . SER B 1 210 ? 18.625 6.551 5.844 1 91.44 210 SER B N 1
ATOM 5293 C CA . SER B 1 210 ? 18.906 5.129 6.004 1 91.44 210 SER B CA 1
ATOM 5294 C C . SER B 1 210 ? 17.969 4.277 5.168 1 91.44 210 SER B C 1
ATOM 5296 O O . SER B 1 210 ? 16.938 4.773 4.676 1 91.44 210 SER B O 1
ATOM 5298 N N . GLY B 1 211 ? 18.406 3.033 4.926 1 88.88 211 GLY B N 1
ATOM 5299 C CA . GLY B 1 211 ? 17.547 2.104 4.203 1 88.88 211 GLY B CA 1
ATOM 5300 C C . GLY B 1 211 ? 17.328 2.5 2.76 1 88.88 211 GLY B C 1
ATOM 5301 O O . GLY B 1 211 ? 16.188 2.463 2.271 1 88.88 211 GLY B O 1
ATOM 5302 N N . GLN B 1 212 ? 18.312 2.859 2.127 1 89.88 212 GLN B N 1
ATOM 5303 C CA . GLN B 1 212 ? 18.219 3.371 0.762 1 89.88 212 GLN B CA 1
ATOM 5304 C C . GLN B 1 212 ? 17.547 2.361 -0.161 1 89.88 212 GLN B C 1
ATOM 5306 O O . GLN B 1 212 ? 16.797 2.74 -1.062 1 89.88 212 GLN B O 1
ATOM 5311 N N . GLN B 1 213 ? 17.812 1.142 0.135 1 90.94 213 GLN B N 1
ATOM 5312 C CA . GLN B 1 213 ? 17.203 0.107 -0.7 1 90.94 213 GLN B CA 1
ATOM 5313 C C . GLN B 1 213 ? 15.688 0.126 -0.59 1 90.94 213 GLN B C 1
ATOM 5315 O O . GLN B 1 213 ? 14.984 0.007 -1.597 1 90.94 213 GLN B O 1
ATOM 5320 N N . TYR B 1 214 ? 15.172 0.31 0.6 1 91.69 214 TYR B N 1
ATOM 5321 C CA . TYR B 1 214 ? 13.727 0.328 0.82 1 91.69 214 TYR B CA 1
ATOM 5322 C C . TYR B 1 214 ? 13.109 1.612 0.28 1 91.69 214 TYR B C 1
ATOM 5324 O O . TYR B 1 214 ? 12.055 1.58 -0.355 1 91.69 214 TYR B O 1
ATOM 5332 N N . THR B 1 215 ? 13.805 2.711 0.469 1 92.94 215 THR B N 1
ATOM 5333 C CA . THR B 1 215 ? 13.266 3.996 0.039 1 92.94 215 THR B CA 1
ATOM 5334 C C . THR B 1 215 ? 13.219 4.082 -1.483 1 92.94 215 THR B C 1
ATOM 5336 O O . THR B 1 215 ? 12.281 4.645 -2.051 1 92.94 215 THR B O 1
ATOM 5339 N N . GLU B 1 216 ? 14.164 3.566 -2.102 1 93.44 216 GLU B N 1
ATOM 5340 C CA . GLU B 1 216 ? 14.195 3.559 -3.561 1 93.44 216 GLU B CA 1
ATOM 5341 C C . GLU B 1 216 ? 13.078 2.695 -4.133 1 93.44 216 GLU B C 1
ATOM 5343 O O . GLU B 1 216 ? 12.445 3.062 -5.129 1 93.44 216 GLU B O 1
ATOM 5348 N N . MET B 1 217 ? 12.875 1.603 -3.51 1 93.38 217 MET B N 1
ATOM 5349 C CA . MET B 1 217 ? 11.828 0.701 -3.984 1 93.38 217 MET B CA 1
ATOM 5350 C C . MET B 1 217 ? 10.453 1.319 -3.793 1 93.38 217 MET B C 1
ATOM 5352 O O . MET B 1 217 ? 9.594 1.216 -4.668 1 93.38 217 MET B O 1
ATOM 5356 N N . VAL B 1 218 ? 10.258 1.864 -2.645 1 94.38 218 VAL B N 1
ATOM 5357 C CA . VAL B 1 218 ? 8.977 2.514 -2.381 1 94.38 218 VAL B CA 1
ATOM 5358 C C . VAL B 1 218 ? 8.75 3.635 -3.393 1 94.38 218 VAL B C 1
ATOM 5360 O O . VAL B 1 218 ? 7.652 3.77 -3.938 1 94.38 218 VAL B O 1
ATOM 5363 N N . SER B 1 219 ? 9.812 4.367 -3.621 1 94.06 219 SER B N 1
ATOM 5364 C CA . SER B 1 219 ? 9.703 5.445 -4.602 1 94.06 219 SER B CA 1
ATOM 5365 C C . SER B 1 219 ? 9.398 4.898 -5.992 1 94.06 219 SER B C 1
ATOM 5367 O O . SER B 1 219 ? 8.633 5.5 -6.746 1 94.06 219 SER B O 1
ATOM 5369 N N . PHE B 1 220 ? 10.023 3.791 -6.309 1 94.31 220 PHE B N 1
ATOM 5370 C CA . PHE B 1 220 ? 9.797 3.16 -7.605 1 94.31 220 PHE B CA 1
ATOM 5371 C C . PHE B 1 220 ? 8.344 2.729 -7.746 1 94.31 220 PHE B C 1
ATOM 5373 O O . PHE B 1 220 ? 7.688 3.043 -8.742 1 94.31 220 PHE B O 1
ATOM 5380 N N . ILE B 1 221 ? 7.824 2.021 -6.789 1 93.88 221 ILE B N 1
ATOM 5381 C CA . ILE B 1 221 ? 6.461 1.511 -6.836 1 93.88 221 ILE B CA 1
ATOM 5382 C C . ILE B 1 221 ? 5.473 2.678 -6.852 1 93.88 221 ILE B C 1
ATOM 5384 O O . ILE B 1 221 ? 4.488 2.654 -7.59 1 93.88 221 ILE B O 1
ATOM 5388 N N . GLU B 1 222 ? 5.785 3.658 -6.047 1 91.38 222 GLU B N 1
ATOM 5389 C CA . GLU B 1 222 ? 4.961 4.863 -6.023 1 91.38 222 GLU B CA 1
ATOM 5390 C C . GLU B 1 222 ? 4.859 5.492 -7.41 1 91.38 222 GLU B C 1
ATOM 5392 O O . GLU B 1 222 ? 3.768 5.848 -7.855 1 91.38 222 GLU B O 1
ATOM 5397 N N . THR B 1 223 ? 5.938 5.66 -8.039 1 92.25 223 THR B N 1
ATOM 5398 C CA . THR B 1 223 ? 5.984 6.246 -9.375 1 92.25 223 THR B CA 1
ATOM 5399 C C . THR B 1 223 ? 5.18 5.41 -10.359 1 92.25 223 THR B C 1
ATOM 5401 O O . THR B 1 223 ? 4.453 5.957 -11.195 1 92.25 223 THR B O 1
ATOM 5404 N N . GLN B 1 224 ? 5.336 4.113 -10.266 1 92.25 224 GLN B N 1
ATOM 5405 C CA . GLN B 1 224 ? 4.605 3.23 -11.164 1 92.25 224 GLN B CA 1
ATOM 5406 C C . GLN B 1 224 ? 3.104 3.297 -10.906 1 92.25 224 GLN B C 1
ATOM 5408 O O . GLN B 1 224 ? 2.301 3.225 -11.836 1 92.25 224 GLN B O 1
ATOM 5413 N N . MET B 1 225 ? 2.672 3.379 -9.688 1 88.44 225 MET B N 1
ATOM 5414 C CA . MET B 1 225 ? 1.261 3.51 -9.336 1 88.44 225 MET B CA 1
ATOM 5415 C C . MET B 1 225 ? 0.656 4.754 -9.977 1 88.44 225 MET B C 1
ATOM 5417 O O . MET B 1 225 ? -0.508 4.746 -10.383 1 88.44 225 MET B O 1
ATOM 5421 N N . GLN B 1 226 ? 1.459 5.727 -10.094 1 85.31 226 GLN B N 1
ATOM 5422 C CA . GLN B 1 226 ? 0.991 6.996 -10.641 1 85.31 226 GLN B CA 1
ATOM 5423 C C . GLN B 1 226 ? 0.988 6.969 -12.164 1 85.31 226 GLN B C 1
ATOM 5425 O O . GLN B 1 226 ? 0.126 7.582 -12.797 1 85.31 226 GLN B O 1
ATOM 5430 N N . THR B 1 227 ? 1.864 6.23 -12.758 1 88.81 227 THR B N 1
ATOM 5431 C CA . THR B 1 227 ? 2.098 6.402 -14.188 1 88.81 227 THR B CA 1
ATOM 5432 C C . THR B 1 227 ? 1.64 5.168 -14.961 1 88.81 227 THR B C 1
ATOM 5434 O O . THR B 1 227 ? 1.136 5.285 -16.078 1 88.81 227 THR B O 1
ATOM 5437 N N . ALA B 1 228 ? 1.803 3.971 -14.352 1 87.94 228 ALA B N 1
ATOM 5438 C CA . ALA B 1 228 ? 1.703 2.76 -15.164 1 87.94 228 ALA B CA 1
ATOM 5439 C C . ALA B 1 228 ? 0.412 2.004 -14.867 1 87.94 228 ALA B C 1
ATOM 5441 O O . ALA B 1 228 ? -0.11 1.29 -15.727 1 87.94 228 ALA B O 1
ATOM 5442 N N . VAL B 1 229 ? -0.13 2.059 -13.719 1 85.31 229 VAL B N 1
ATOM 5443 C CA . VAL B 1 229 ? -1.268 1.254 -13.281 1 85.31 229 VAL B CA 1
ATOM 5444 C C . VAL B 1 229 ? -2.557 1.819 -13.875 1 85.31 229 VAL B C 1
ATOM 5446 O O . VAL B 1 229 ? -2.744 3.037 -13.922 1 85.31 229 VAL B O 1
ATOM 5449 N N . GLU B 1 230 ? -3.336 0.858 -14.422 1 79.94 230 GLU B N 1
ATOM 5450 C CA . GLU B 1 230 ? -4.672 1.217 -14.891 1 79.94 230 GLU B CA 1
ATOM 5451 C C . GLU B 1 230 ? -5.746 0.422 -14.156 1 79.94 230 GLU B C 1
ATOM 5453 O O . GLU B 1 230 ? -5.586 -0.776 -13.914 1 79.94 230 GLU B O 1
ATOM 5458 N N . PRO B 1 231 ? -6.812 1.031 -13.773 1 78.69 231 PRO B N 1
ATOM 5459 C CA . PRO B 1 231 ? -7.082 2.463 -13.914 1 78.69 231 PRO B CA 1
ATOM 5460 C C . PRO B 1 231 ? -6.168 3.324 -13.047 1 78.69 231 PRO B C 1
ATOM 5462 O O . PRO B 1 231 ? -5.668 2.861 -12.023 1 78.69 231 PRO B O 1
ATOM 5465 N N . LYS B 1 232 ? -6.07 4.543 -13.484 1 77.75 232 LYS B N 1
ATOM 5466 C CA . LYS B 1 232 ? -5.152 5.441 -12.797 1 77.75 232 LYS B CA 1
ATOM 5467 C C . LYS B 1 232 ? -5.57 5.648 -11.344 1 77.75 232 LYS B C 1
ATOM 5469 O O . LYS B 1 232 ? -6.762 5.781 -11.047 1 77.75 232 LYS B O 1
ATOM 5474 N N . ARG B 1 233 ? -4.578 5.625 -10.547 1 77.5 233 ARG B N 1
ATOM 5475 C CA . ARG B 1 233 ? -4.801 5.895 -9.133 1 77.5 233 ARG B CA 1
ATOM 5476 C C . ARG B 1 233 ? -4.719 7.391 -8.836 1 77.5 233 ARG B C 1
ATOM 5478 O O . ARG B 1 233 ? -3.908 8.102 -9.438 1 77.5 233 ARG B O 1
ATOM 5485 N N . ASP B 1 234 ? -5.59 7.809 -7.98 1 75.25 234 ASP B N 1
ATOM 5486 C CA . ASP B 1 234 ? -5.473 9.211 -7.574 1 75.25 234 ASP B CA 1
ATOM 5487 C C . ASP B 1 234 ? -4.352 9.391 -6.555 1 75.25 234 ASP B C 1
ATOM 5489 O O . ASP B 1 234 ? -3.848 8.414 -5.996 1 75.25 234 ASP B O 1
ATOM 5493 N N . LEU B 1 235 ? -4.02 10.633 -6.398 1 78.56 235 LEU B N 1
ATOM 5494 C CA . LEU B 1 235 ? -2.881 10.945 -5.543 1 78.56 235 LEU B CA 1
ATOM 5495 C C . LEU B 1 235 ? -3.158 10.547 -4.098 1 78.56 235 LEU B C 1
ATOM 5497 O O . LEU B 1 235 ? -2.238 10.188 -3.363 1 78.56 235 LEU B O 1
ATOM 5501 N N . PHE B 1 236 ? -4.387 10.586 -3.74 1 78.75 236 PHE B N 1
ATOM 5502 C CA . PHE B 1 236 ? -4.754 10.203 -2.383 1 78.75 236 PHE B CA 1
ATOM 5503 C C . PHE B 1 236 ? -4.449 8.727 -2.141 1 78.75 236 PHE B C 1
ATOM 5505 O O . PHE B 1 236 ? -3.908 8.367 -1.094 1 78.75 236 PHE B O 1
ATOM 5512 N N . ALA B 1 237 ? -4.746 7.906 -3.053 1 78.81 237 ALA B N 1
ATOM 5513 C CA . ALA B 1 237 ? -4.496 6.473 -2.945 1 78.81 237 ALA B CA 1
ATOM 5514 C C . ALA B 1 237 ? -2.998 6.176 -2.936 1 78.81 237 ALA B C 1
ATOM 5516 O O . ALA B 1 237 ? -2.529 5.336 -2.166 1 78.81 237 ALA B O 1
ATOM 5517 N N . VAL B 1 238 ? -2.309 6.863 -3.748 1 85.38 238 VAL B N 1
ATOM 5518 C CA . VAL B 1 238 ? -0.868 6.656 -3.861 1 85.38 238 VAL B CA 1
ATOM 5519 C C . VAL B 1 238 ? -0.184 7.07 -2.559 1 85.38 238 VAL B C 1
ATOM 5521 O O . VAL B 1 238 ? 0.667 6.34 -2.041 1 85.38 238 VAL B O 1
ATOM 5524 N N . ARG B 1 239 ? -0.558 8.203 -2.029 1 84.81 239 ARG B N 1
ATOM 5525 C CA . ARG B 1 239 ? 0.055 8.703 -0.803 1 84.81 239 ARG B CA 1
ATOM 5526 C C . ARG B 1 239 ? -0.305 7.824 0.389 1 84.81 239 ARG B C 1
ATOM 5528 O O . ARG B 1 239 ? 0.499 7.656 1.308 1 84.81 239 ARG B O 1
ATOM 5535 N N . THR B 1 240 ? -1.504 7.352 0.37 1 81.88 240 THR B N 1
ATOM 5536 C CA . THR B 1 240 ? -1.907 6.43 1.427 1 81.88 240 THR B CA 1
ATOM 5537 C C . THR B 1 240 ? -1.053 5.168 1.397 1 81.88 240 THR B C 1
ATOM 5539 O O . THR B 1 240 ? -0.614 4.684 2.443 1 81.88 240 THR B O 1
ATOM 5542 N N . TRP B 1 241 ? -0.868 4.645 0.252 1 88.25 241 TRP B N 1
ATOM 5543 C CA . TRP B 1 241 ? -0.014 3.475 0.084 1 88.25 241 TRP B CA 1
ATOM 5544 C C . TRP B 1 241 ? 1.4 3.758 0.58 1 88.25 241 TRP B C 1
ATOM 5546 O O . TRP B 1 241 ? 1.987 2.943 1.296 1 88.25 241 TRP B O 1
ATOM 5556 N N . THR B 1 242 ? 1.893 4.93 0.203 1 89.94 242 THR B N 1
ATOM 5557 C CA . THR B 1 242 ? 3.248 5.32 0.578 1 89.94 242 THR B CA 1
ATOM 5558 C C . THR B 1 242 ? 3.363 5.488 2.09 1 89.94 242 THR B C 1
ATOM 5560 O O . THR B 1 242 ? 4.332 5.031 2.697 1 89.94 242 THR B O 1
ATOM 5563 N N . ALA B 1 243 ? 2.389 6.152 2.656 1 87.75 243 ALA B N 1
ATOM 5564 C CA . ALA B 1 243 ? 2.383 6.383 4.098 1 87.75 243 ALA B CA 1
ATOM 5565 C C . ALA B 1 243 ? 2.365 5.066 4.867 1 87.75 243 ALA B C 1
ATOM 5567 O O . ALA B 1 243 ? 3.055 4.918 5.879 1 87.75 243 ALA B O 1
ATOM 5568 N N . GLU B 1 244 ? 1.663 4.109 4.363 1 87.5 244 GLU B N 1
ATOM 5569 C CA . GLU B 1 244 ? 1.592 2.805 5.012 1 87.5 244 GLU B CA 1
ATOM 5570 C C . GLU B 1 244 ? 2.914 2.053 4.887 1 87.5 244 GLU B C 1
ATOM 5572 O O . GLU B 1 244 ? 3.311 1.326 5.801 1 87.5 244 GLU B O 1
ATOM 5577 N N . SER B 1 245 ? 3.514 2.174 3.75 1 92.06 245 SER B N 1
ATOM 5578 C CA . SER B 1 245 ? 4.812 1.542 3.541 1 92.06 245 SER B CA 1
ATOM 5579 C C . SER B 1 245 ? 5.844 2.061 4.535 1 92.06 245 SER B C 1
ATOM 5581 O O . SER B 1 245 ? 6.543 1.273 5.18 1 92.06 245 SER B O 1
ATOM 5583 N N . TYR B 1 246 ? 5.855 3.342 4.691 1 92 246 TYR B N 1
ATOM 5584 C CA . TYR B 1 246 ? 6.836 3.926 5.602 1 92 246 TYR B CA 1
ATOM 5585 C C . TYR B 1 246 ? 6.465 3.648 7.051 1 92 246 TYR B C 1
ATOM 5587 O O . TYR B 1 246 ? 7.344 3.477 7.902 1 92 246 TYR B O 1
ATOM 5595 N N . ASN B 1 247 ? 5.191 3.65 7.367 1 90.75 247 ASN B N 1
ATOM 5596 C CA . ASN B 1 247 ? 4.77 3.277 8.711 1 90.75 247 ASN B CA 1
ATOM 5597 C C . ASN B 1 247 ? 5.254 1.88 9.086 1 90.75 247 ASN B C 1
ATOM 5599 O O . ASN B 1 247 ? 5.723 1.659 10.203 1 90.75 247 ASN B O 1
ATOM 5603 N N . ALA B 1 248 ? 5.098 0.988 8.117 1 92.56 248 ALA B N 1
ATOM 5604 C CA . ALA B 1 248 ? 5.547 -0.384 8.352 1 92.56 248 ALA B CA 1
ATOM 5605 C C . ALA B 1 248 ? 7.059 -0.444 8.523 1 92.56 248 ALA B C 1
ATOM 5607 O O . ALA B 1 248 ? 7.562 -1.142 9.406 1 92.56 248 ALA B O 1
ATOM 5608 N N . LEU B 1 249 ? 7.789 0.266 7.688 1 93.38 249 LEU B N 1
ATOM 5609 C CA . LEU B 1 249 ? 9.25 0.271 7.746 1 93.38 249 LEU B CA 1
ATOM 5610 C C . LEU B 1 249 ? 9.734 0.854 9.062 1 93.38 249 LEU B C 1
ATOM 5612 O O . LEU B 1 249 ? 10.633 0.296 9.703 1 93.38 249 LEU B O 1
ATOM 5616 N N . MET B 1 250 ? 9.102 1.939 9.5 1 92.81 250 MET B N 1
ATOM 5617 C CA . MET B 1 250 ? 9.547 2.625 10.711 1 92.81 250 MET B CA 1
ATOM 5618 C C . MET B 1 250 ? 9.117 1.862 11.961 1 92.81 250 MET B C 1
ATOM 5620 O O . MET B 1 250 ? 9.711 2.029 13.031 1 92.81 250 MET B O 1
ATOM 5624 N N . SER B 1 251 ? 8.07 1.05 11.812 1 91.5 251 SER B N 1
ATOM 5625 C CA . SER B 1 251 ? 7.578 0.276 12.945 1 91.5 251 SER B CA 1
ATOM 5626 C C . SER B 1 251 ? 8.32 -1.051 13.078 1 91.5 251 SER B C 1
ATOM 5628 O O . SER B 1 251 ? 8.156 -1.766 14.062 1 91.5 251 SER B O 1
ATOM 5630 N N . ALA B 1 252 ? 9.125 -1.413 12.078 1 92.62 252 ALA B N 1
ATOM 5631 C CA . ALA B 1 252 ? 9.867 -2.668 12.094 1 92.62 252 ALA B CA 1
ATOM 5632 C C . ALA B 1 252 ? 10.867 -2.697 13.25 1 92.62 252 ALA B C 1
ATOM 5634 O O . ALA B 1 252 ? 11.492 -1.684 13.562 1 92.62 252 ALA B O 1
ATOM 5635 N N . PRO B 1 253 ? 11.055 -3.82 13.844 1 92.5 253 PRO B N 1
ATOM 5636 C CA . PRO B 1 253 ? 12.031 -3.938 14.93 1 92.5 253 PRO B CA 1
ATOM 5637 C C . PRO B 1 253 ? 13.445 -3.58 14.484 1 92.5 253 PRO B C 1
ATOM 5639 O O . PRO B 1 253 ? 14.227 -3.027 15.266 1 92.5 253 PRO B O 1
ATOM 5642 N N . GLN B 1 254 ? 13.82 -3.92 13.297 1 90.88 254 GLN B N 1
ATOM 5643 C CA . GLN B 1 254 ? 15.133 -3.6 12.742 1 90.88 254 GLN B CA 1
ATOM 5644 C C . GLN B 1 254 ? 15.352 -2.092 12.695 1 90.88 254 GLN B C 1
ATOM 5646 O O . GLN B 1 254 ? 16.5 -1.626 12.758 1 90.88 254 GLN B O 1
ATOM 5651 N N . PHE B 1 255 ? 14.266 -1.334 12.617 1 93.38 255 PHE B N 1
ATOM 5652 C CA . PHE B 1 255 ? 14.391 0.112 12.484 1 93.38 255 PHE B CA 1
ATOM 5653 C C . PHE B 1 255 ? 14.656 0.763 13.836 1 93.38 255 PHE B C 1
ATOM 5655 O O . PHE B 1 255 ? 15.164 1.885 13.898 1 93.38 255 PHE B O 1
ATOM 5662 N N . LYS B 1 256 ? 14.336 0.117 14.891 1 92.81 256 LYS B N 1
ATOM 5663 C CA . LYS B 1 256 ? 14.609 0.639 16.234 1 92.81 256 LYS B CA 1
ATOM 5664 C C . LYS B 1 256 ? 16.094 0.885 16.422 1 92.81 256 LYS B C 1
ATOM 5666 O O . LYS B 1 256 ? 16.5 1.912 16.984 1 92.81 256 LYS B O 1
ATOM 5671 N N . SER B 1 257 ? 16.859 -0.06 15.961 1 93.88 257 SER B N 1
ATOM 5672 C CA . SER B 1 257 ? 18.312 0.082 16.078 1 93.88 257 SER B CA 1
ATOM 5673 C C . SER B 1 257 ? 18.828 1.208 15.188 1 93.88 257 SER B C 1
ATOM 5675 O O . SER B 1 257 ? 19.734 1.949 15.57 1 93.88 257 SER B O 1
ATOM 5677 N N . VAL B 1 258 ? 18.266 1.302 14.039 1 94.44 258 VAL B N 1
ATOM 5678 C CA . VAL B 1 258 ? 18.641 2.361 13.109 1 94.44 258 VAL B CA 1
ATOM 5679 C C . VAL B 1 258 ? 18.281 3.723 13.703 1 94.44 258 VAL B C 1
ATOM 5681 O O . VAL B 1 258 ? 19.078 4.66 13.648 1 94.44 258 VAL B O 1
ATOM 5684 N N . ARG B 1 259 ? 17.125 3.846 14.305 1 94.62 259 ARG B N 1
ATOM 5685 C CA . ARG B 1 259 ? 16.656 5.07 14.945 1 94.62 259 ARG B CA 1
ATOM 5686 C C . ARG B 1 259 ? 17.609 5.5 16.062 1 94.62 259 ARG B C 1
ATOM 5688 O O . ARG B 1 259 ? 17.984 6.668 16.141 1 94.62 259 ARG B O 1
ATOM 5695 N N . ALA B 1 260 ? 17.969 4.578 16.875 1 95.75 260 ALA B N 1
ATOM 5696 C CA . ALA B 1 260 ? 18.844 4.863 18 1 95.75 260 ALA B CA 1
ATOM 5697 C C . ALA B 1 260 ? 20.234 5.305 17.516 1 95.75 260 ALA B C 1
ATOM 5699 O O . ALA B 1 260 ? 20.797 6.254 18.047 1 95.75 260 ALA B O 1
ATOM 5700 N N . ARG B 1 261 ? 20.703 4.594 16.578 1 96.5 261 ARG B N 1
ATOM 5701 C CA . ARG B 1 261 ? 22.031 4.914 16.047 1 96.5 261 ARG B CA 1
ATOM 5702 C C . ARG B 1 261 ? 22.031 6.293 15.398 1 96.5 261 ARG B C 1
ATOM 5704 O O . ARG B 1 261 ? 22.938 7.094 15.633 1 96.5 261 ARG B O 1
ATOM 5711 N N . ARG B 1 262 ? 21.047 6.543 14.609 1 96.62 262 ARG B N 1
ATOM 5712 C CA . ARG B 1 262 ? 20.984 7.82 13.906 1 96.62 262 ARG B CA 1
ATOM 5713 C C . ARG B 1 262 ? 20.75 8.969 14.883 1 96.62 262 ARG B C 1
ATOM 5715 O O . ARG B 1 262 ? 21.281 10.062 14.695 1 96.62 262 ARG B O 1
ATOM 5722 N N . SER B 1 263 ? 19.953 8.742 15.922 1 97.69 263 SER B N 1
ATOM 5723 C CA . SER B 1 263 ? 19.75 9.742 16.969 1 97.69 263 SER B CA 1
ATOM 5724 C C . SER B 1 263 ? 21.078 10.109 17.641 1 97.69 263 SER B C 1
ATOM 5726 O O . SER B 1 263 ? 21.375 11.289 17.828 1 97.69 263 SER B O 1
ATOM 5728 N N . LYS B 1 264 ? 21.844 9.133 17.891 1 97.06 264 LYS B N 1
ATOM 5729 C CA . LYS B 1 264 ? 23.141 9.352 18.516 1 97.06 264 LYS B CA 1
ATOM 5730 C C . LYS B 1 264 ? 24.109 10.078 17.594 1 97.06 264 LYS B C 1
ATOM 5732 O O . LYS B 1 264 ? 24.797 11.008 18 1 97.06 264 LYS B O 1
ATOM 5737 N N . ASP B 1 265 ? 24.094 9.594 16.391 1 97.81 265 ASP B N 1
ATOM 5738 C CA . ASP B 1 265 ? 24.984 10.203 15.398 1 97.81 265 ASP B CA 1
ATOM 5739 C C . ASP B 1 265 ? 24.656 11.68 15.211 1 97.81 265 ASP B C 1
ATOM 5741 O O . ASP B 1 265 ? 25.562 12.523 15.195 1 97.81 265 ASP B O 1
ATOM 5745 N N . MET B 1 266 ? 23.453 11.992 15.055 1 98.06 266 MET B N 1
ATOM 5746 C CA . MET B 1 266 ? 23.031 13.375 14.836 1 98.06 266 MET B CA 1
ATOM 5747 C C . MET B 1 266 ? 23.281 14.219 16.078 1 98.06 266 MET B C 1
ATOM 5749 O O . MET B 1 266 ? 23.656 15.391 15.969 1 98.06 266 MET B O 1
ATOM 5753 N N . THR B 1 267 ? 23.078 13.609 17.25 1 98.25 267 THR B N 1
ATOM 5754 C CA . THR B 1 267 ? 23.328 14.305 18.5 1 98.25 267 THR B CA 1
ATOM 5755 C C . THR B 1 267 ? 24.812 14.672 18.625 1 98.25 267 THR B C 1
ATOM 5757 O O . THR B 1 267 ? 25.141 15.805 18.984 1 98.25 267 THR B O 1
ATOM 5760 N N . LEU B 1 268 ? 25.625 13.75 18.297 1 97.5 268 LEU B N 1
ATOM 5761 C CA . LEU B 1 268 ? 27.062 13.977 18.391 1 97.5 268 LEU B CA 1
ATOM 5762 C C . LEU B 1 268 ? 27.5 15.031 17.375 1 97.5 268 LEU B C 1
ATOM 5764 O O . LEU B 1 268 ? 28.344 15.883 17.703 1 97.5 268 LEU B O 1
ATOM 5768 N N . ASP B 1 269 ? 26.984 14.938 16.234 1 97.44 269 ASP B N 1
ATOM 5769 C CA . ASP B 1 269 ? 27.328 15.906 15.203 1 97.44 269 ASP B CA 1
ATOM 5770 C C . ASP B 1 269 ? 26.906 17.312 15.617 1 97.44 269 ASP B C 1
ATOM 5772 O O . ASP B 1 269 ? 27.688 18.266 15.5 1 97.44 269 ASP B O 1
ATOM 5776 N N . LEU B 1 270 ? 25.719 17.438 16.031 1 97.69 270 LEU B N 1
ATOM 5777 C CA . LEU B 1 270 ? 25.188 18.734 16.453 1 97.69 270 LEU B CA 1
ATOM 5778 C C . LEU B 1 270 ? 25.922 19.25 17.688 1 97.69 270 LEU B C 1
ATOM 5780 O O . LEU B 1 270 ? 26.25 20.453 17.766 1 97.69 270 LEU B O 1
ATOM 5784 N N . ALA B 1 271 ? 26.203 18.391 18.609 1 96.44 271 ALA B N 1
ATOM 5785 C CA . ALA B 1 271 ? 26.953 18.766 19.812 1 96.44 271 ALA B CA 1
ATOM 5786 C C . ALA B 1 271 ? 28.375 19.219 19.453 1 96.44 271 ALA B C 1
ATOM 5788 O O . ALA B 1 271 ? 28.906 20.125 20.078 1 96.44 271 ALA B O 1
ATOM 5789 N N . ASP B 1 272 ? 28.875 18.578 18.484 1 95.38 272 ASP B N 1
ATOM 5790 C CA . ASP B 1 272 ? 30.219 18.922 18.031 1 95.38 272 ASP B CA 1
ATOM 5791 C C . ASP B 1 272 ? 30.234 20.328 17.406 1 95.38 272 ASP B C 1
ATOM 5793 O O . ASP B 1 272 ? 31.219 21.062 17.547 1 95.38 272 ASP B O 1
ATOM 5797 N N . ILE B 1 273 ? 29.266 20.672 16.719 1 96.81 273 ILE B N 1
ATOM 5798 C CA . ILE B 1 273 ? 29.141 21.984 16.109 1 96.81 273 ILE B CA 1
ATOM 5799 C C . ILE B 1 273 ? 29.078 23.047 17.203 1 96.81 273 ILE B C 1
ATOM 5801 O O . ILE B 1 273 ? 29.688 24.125 17.062 1 96.81 273 ILE B O 1
ATOM 5805 N N . LEU B 1 274 ? 28.422 22.797 18.328 1 96.44 274 LEU B N 1
ATOM 5806 C CA . LEU B 1 274 ? 28.188 23.766 19.391 1 96.44 274 LEU B CA 1
ATOM 5807 C C . LEU B 1 274 ? 29.125 23.531 20.562 1 96.44 274 LEU B C 1
ATOM 5809 O O . LEU B 1 274 ? 28.938 24.109 21.641 1 96.44 274 LEU B O 1
ATOM 5813 N N . ARG B 1 275 ? 30.141 22.75 20.344 1 93.69 275 ARG B N 1
ATOM 5814 C CA . ARG B 1 275 ? 31.016 22.297 21.422 1 93.69 275 ARG B CA 1
ATOM 5815 C C . ARG B 1 275 ? 31.719 23.484 22.094 1 93.69 275 ARG B C 1
ATOM 5817 O O . ARG B 1 275 ? 32 23.438 23.281 1 93.69 275 ARG B O 1
ATOM 5824 N N . ILE B 1 276 ? 31.953 24.547 21.359 1 93 276 ILE B N 1
ATOM 5825 C CA . ILE B 1 276 ? 32.656 25.734 21.844 1 93 276 ILE B CA 1
ATOM 5826 C C . ILE B 1 276 ? 31.891 26.359 23 1 93 276 ILE B C 1
ATOM 5828 O O . ILE B 1 276 ? 32.469 27.031 23.859 1 93 276 ILE B O 1
ATOM 5832 N N . PHE B 1 277 ? 30.594 26.078 23.094 1 92.75 277 PHE B N 1
ATOM 5833 C CA . PHE B 1 277 ? 29.75 26.656 24.125 1 92.75 277 PHE B CA 1
ATOM 5834 C C . PHE B 1 277 ? 29.578 25.688 25.281 1 92.75 277 PHE B C 1
ATOM 5836 O O . PHE B 1 277 ? 28.781 25.938 26.203 1 92.75 277 PHE B O 1
ATOM 5843 N N . CYS B 1 278 ? 30.219 24.594 25.219 1 88.88 278 CYS B N 1
ATOM 5844 C CA . CYS B 1 278 ? 30.125 23.578 26.25 1 88.88 278 CYS B CA 1
ATOM 5845 C C . CYS B 1 278 ? 31.391 23.531 27.094 1 88.88 278 CYS B C 1
ATOM 5847 O O . CYS B 1 278 ? 32.5 23.578 26.547 1 88.88 278 CYS B O 1
ATOM 5849 N N . LYS B 1 279 ? 31.141 23.531 28.359 1 79.62 279 LYS B N 1
ATOM 5850 C CA . LYS B 1 279 ? 32.312 23.328 29.234 1 79.62 279 LYS B CA 1
ATOM 5851 C C . LYS B 1 279 ? 32.875 21.922 29.078 1 79.62 279 LYS B C 1
ATOM 5853 O O . LYS B 1 279 ? 32.125 20.969 28.844 1 79.62 279 LYS B O 1
ATOM 5858 N N . LYS B 1 280 ? 34.125 21.734 29.156 1 74.19 280 LYS B N 1
ATOM 5859 C CA . LYS B 1 280 ? 34.812 20.484 28.875 1 74.19 280 LYS B CA 1
ATOM 5860 C C . LYS B 1 280 ? 34.281 19.344 29.734 1 74.19 280 LYS B C 1
ATOM 5862 O O . LYS B 1 280 ? 34.125 18.219 29.25 1 74.19 280 LYS B O 1
ATOM 5867 N N . ASP B 1 281 ? 33.969 19.594 30.906 1 82.75 281 ASP B N 1
ATOM 5868 C CA . ASP B 1 281 ? 33.625 18.5 31.812 1 82.75 281 ASP B CA 1
ATOM 5869 C C . ASP B 1 281 ? 32.125 18.203 31.734 1 82.75 281 ASP B C 1
ATOM 5871 O O . ASP B 1 281 ? 31.656 17.25 32.375 1 82.75 281 ASP B O 1
ATOM 5875 N N . LYS B 1 282 ? 31.391 18.828 30.828 1 90.06 282 LYS B N 1
ATOM 5876 C CA . LYS B 1 282 ? 29.938 18.641 30.812 1 90.06 282 LYS B CA 1
ATOM 5877 C C . LYS B 1 282 ? 29.453 18.234 29.422 1 90.06 282 LYS B C 1
ATOM 5879 O O . LYS B 1 282 ? 28.312 18.531 29.047 1 90.06 282 LYS B O 1
ATOM 5884 N N . PHE B 1 283 ? 30.312 17.609 28.719 1 92.25 283 PHE B N 1
ATOM 5885 C CA . PHE B 1 283 ? 29.969 17.312 27.328 1 92.25 283 PHE B CA 1
ATOM 5886 C C . PHE B 1 283 ? 28.922 16.203 27.266 1 92.25 283 PHE B C 1
ATOM 5888 O O . PHE B 1 283 ? 28.016 16.25 26.422 1 92.25 283 PHE B O 1
ATOM 5895 N N . THR B 1 284 ? 29.062 15.219 28.141 1 94.06 284 THR B N 1
ATOM 5896 C CA . THR B 1 284 ? 28.094 14.133 28.172 1 94.06 284 THR B CA 1
ATOM 5897 C C . THR B 1 284 ? 26.688 14.664 28.5 1 94.06 284 THR B C 1
ATOM 5899 O O . THR B 1 284 ? 25.703 14.273 27.875 1 94.06 284 THR B O 1
ATOM 5902 N N . TRP B 1 285 ? 26.703 15.539 29.484 1 94 285 TRP B N 1
ATOM 5903 C CA . TRP B 1 285 ? 25.453 16.188 29.859 1 94 285 TRP B CA 1
ATOM 5904 C C . TRP B 1 285 ? 24.891 17.016 28.703 1 94 285 TRP B C 1
ATOM 5906 O O . TRP B 1 285 ? 23.688 17 28.453 1 94 285 TRP B O 1
ATOM 5916 N N . PHE B 1 286 ? 25.734 17.656 28 1 95.62 286 PHE B N 1
ATOM 5917 C CA . PHE B 1 286 ? 25.375 18.5 26.859 1 95.62 286 PHE B CA 1
ATOM 5918 C C . PHE B 1 286 ? 24.75 17.656 25.75 1 95.62 286 PHE B C 1
ATOM 5920 O O . PHE B 1 286 ? 23.703 18.016 25.203 1 95.62 286 PHE B O 1
ATOM 5927 N N . CYS B 1 287 ? 25.328 16.547 25.516 1 96.25 287 CYS B N 1
ATOM 5928 C CA . CYS B 1 287 ? 24.844 15.641 24.469 1 96.25 287 CYS B CA 1
ATOM 5929 C C . CYS B 1 287 ? 23.5 15.047 24.859 1 96.25 287 CYS B C 1
ATOM 5931 O O . CYS B 1 287 ? 22.578 14.984 24.031 1 96.25 287 CYS B O 1
ATOM 5933 N N . GLN B 1 288 ? 23.406 14.617 26.031 1 96.19 288 GLN B N 1
ATOM 5934 C CA . GLN B 1 288 ? 22.156 14 26.5 1 96.19 288 GLN B CA 1
ATOM 5935 C C . GLN B 1 288 ? 21 14.984 26.391 1 96.19 288 GLN B C 1
ATOM 5937 O O . GLN B 1 288 ? 19.906 14.625 25.938 1 96.19 288 GLN B O 1
ATOM 5942 N N . ASN B 1 289 ? 21.266 16.156 26.797 1 95.94 289 ASN B N 1
ATOM 5943 C CA . ASN B 1 289 ? 20.203 17.172 26.75 1 95.94 289 ASN B CA 1
ATOM 5944 C C . ASN B 1 289 ? 19.875 17.578 25.328 1 95.94 289 ASN B C 1
ATOM 5946 O O . ASN B 1 289 ? 18.719 17.859 25 1 95.94 289 ASN B O 1
ATOM 5950 N N . MET B 1 290 ? 20.859 17.656 24.516 1 96.56 290 MET B N 1
ATOM 5951 C CA . MET B 1 290 ? 20.656 17.938 23.109 1 96.56 290 MET B CA 1
ATOM 5952 C C . MET B 1 290 ? 19.766 16.875 22.469 1 96.56 290 MET B C 1
ATOM 5954 O O . MET B 1 290 ? 18.875 17.188 21.688 1 96.56 290 MET B O 1
ATOM 5958 N N . GLU B 1 291 ? 20.062 15.672 22.766 1 97.62 291 GLU B N 1
ATOM 5959 C CA . GLU B 1 291 ? 19.281 14.555 22.234 1 97.62 291 GLU B CA 1
ATOM 5960 C C . GLU B 1 291 ? 17.828 14.617 22.703 1 97.62 291 GLU B C 1
ATOM 5962 O O . GLU B 1 291 ? 16.906 14.477 21.906 1 97.62 291 GLU B O 1
ATOM 5967 N N . ASP B 1 292 ? 17.625 14.883 23.938 1 97.38 292 ASP B N 1
ATOM 5968 C CA . ASP B 1 292 ? 16.297 14.805 24.562 1 97.38 292 ASP B CA 1
ATOM 5969 C C . ASP B 1 292 ? 15.453 16.016 24.188 1 97.38 292 ASP B C 1
ATOM 5971 O O . ASP B 1 292 ? 14.227 15.922 24.094 1 97.38 292 ASP B O 1
ATOM 5975 N N . ASN B 1 293 ? 16.109 17.109 23.938 1 97.44 293 ASN B N 1
ATOM 5976 C CA . ASN B 1 293 ? 15.344 18.344 23.75 1 97.44 293 ASN B CA 1
ATOM 5977 C C . ASN B 1 293 ? 15.266 18.734 22.281 1 97.44 293 ASN B C 1
ATOM 5979 O O . ASN B 1 293 ? 14.391 19.516 21.891 1 97.44 293 ASN B O 1
ATOM 5983 N N . CYS B 1 294 ? 16.125 18.203 21.453 1 98.25 294 CYS B N 1
ATOM 5984 C CA . CYS B 1 294 ? 16.156 18.672 20.078 1 98.25 294 CYS B CA 1
ATOM 5985 C C . CYS B 1 294 ? 15.984 17.5 19.109 1 98.25 294 CYS B C 1
ATOM 5987 O O . CYS B 1 294 ? 15.016 17.453 18.344 1 98.25 294 CYS B O 1
ATOM 5989 N N . VAL B 1 295 ? 16.797 16.5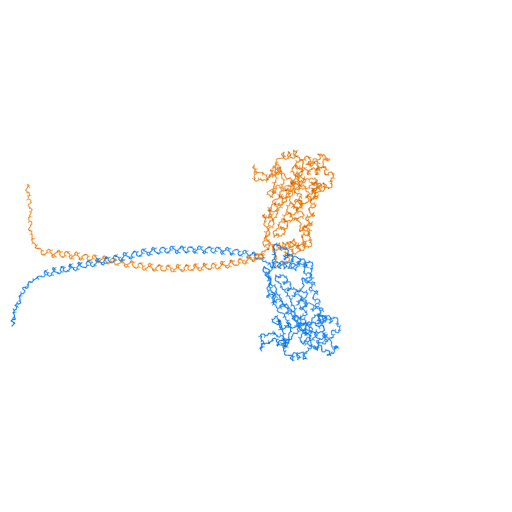16 19.219 1 98.5 295 VAL B N 1
ATOM 5990 C CA . VAL B 1 295 ? 16.875 15.484 18.188 1 98.5 295 VAL B CA 1
ATOM 5991 C C . VAL B 1 295 ? 15.68 14.547 18.312 1 98.5 295 VAL B C 1
ATOM 5993 O O . VAL B 1 295 ? 14.945 14.336 17.359 1 98.5 295 VAL B O 1
ATOM 5996 N N . LYS B 1 296 ? 15.414 13.992 19.484 1 97.56 296 LYS B N 1
ATOM 5997 C CA . LYS B 1 296 ? 14.359 13.008 19.672 1 97.56 296 LYS B CA 1
ATOM 5998 C C . LYS B 1 296 ? 12.984 13.609 19.375 1 97.56 296 LYS B C 1
ATOM 6000 O O . LYS B 1 296 ? 12.172 13 18.688 1 97.56 296 LYS B O 1
ATOM 6005 N N . PRO B 1 297 ? 12.742 14.766 19.875 1 97.5 297 PRO B N 1
ATOM 6006 C CA . PRO B 1 297 ? 11.445 15.359 19.547 1 97.5 297 PRO B CA 1
ATOM 6007 C C . PRO B 1 297 ? 11.289 15.633 18.047 1 97.5 297 PRO B C 1
ATOM 6009 O O . PRO B 1 297 ? 10.188 15.484 17.516 1 97.5 297 PRO B O 1
ATOM 6012 N N . ALA B 1 298 ? 12.328 16.047 17.422 1 98.44 298 ALA B N 1
ATOM 6013 C CA . ALA B 1 298 ? 12.273 16.281 15.984 1 98.44 298 ALA B CA 1
ATOM 6014 C C . ALA B 1 298 ? 12 14.977 15.234 1 98.44 298 ALA B C 1
ATOM 6016 O O . ALA B 1 298 ? 11.219 14.953 14.281 1 98.44 298 ALA B O 1
ATOM 6017 N N . MET B 1 299 ? 12.656 13.93 15.641 1 97.56 299 MET B N 1
ATOM 6018 C CA . MET B 1 299 ? 12.453 12.625 15.023 1 97.56 299 MET B CA 1
ATOM 6019 C C . MET B 1 299 ? 11.016 12.148 15.211 1 97.56 299 MET B C 1
ATOM 6021 O O . MET B 1 299 ? 10.422 11.586 14.297 1 97.56 299 MET B O 1
ATOM 6025 N N . ALA B 1 300 ? 10.516 12.383 16.391 1 95.5 300 ALA B N 1
ATOM 6026 C CA . ALA B 1 300 ? 9.133 11.992 16.688 1 95.5 300 ALA B CA 1
ATOM 6027 C C . ALA B 1 300 ? 8.156 12.734 15.781 1 95.5 300 ALA B C 1
ATOM 6029 O O . ALA B 1 300 ? 7.207 12.133 15.266 1 95.5 300 ALA B O 1
ATOM 6030 N N . LEU B 1 301 ? 8.383 14.016 15.617 1 96.19 301 LEU B N 1
ATOM 6031 C CA . LEU B 1 301 ? 7.531 14.805 14.742 1 96.19 301 LEU B CA 1
ATOM 6032 C C . LEU B 1 301 ? 7.668 14.352 13.289 1 96.19 301 LEU B C 1
ATOM 6034 O O . LEU B 1 301 ? 6.672 14.227 12.578 1 96.19 301 LEU B O 1
ATOM 6038 N N . TYR B 1 302 ? 8.844 14.117 12.867 1 96.25 302 TYR B N 1
ATOM 6039 C CA . TYR B 1 302 ? 9.117 13.641 11.516 1 96.25 302 TYR B CA 1
ATOM 6040 C C . TYR B 1 302 ? 8.359 12.352 11.227 1 96.25 302 TYR B C 1
ATOM 6042 O O . TYR B 1 302 ? 7.734 12.219 10.172 1 96.25 302 TYR B O 1
ATOM 6050 N N . GLU B 1 303 ? 8.477 11.414 12.117 1 93.06 303 GLU B N 1
ATOM 6051 C CA . GLU B 1 303 ? 7.844 10.109 11.914 1 93.06 303 GLU B CA 1
ATOM 6052 C C . GLU B 1 303 ? 6.324 10.242 11.844 1 93.06 303 GLU B C 1
ATOM 6054 O O . GLU B 1 303 ? 5.672 9.516 11.094 1 93.06 303 GLU B O 1
ATOM 6059 N N . LYS B 1 304 ? 5.844 11.141 12.555 1 90 304 LYS B N 1
ATOM 6060 C CA . LYS B 1 304 ? 4.406 11.383 12.516 1 90 304 LYS B CA 1
ATOM 6061 C C . LYS B 1 304 ? 3.984 11.969 11.172 1 90 304 LYS B C 1
ATOM 6063 O O . LYS B 1 304 ? 2.975 11.555 10.594 1 90 304 LYS B O 1
ATOM 6068 N N . ILE B 1 305 ? 4.734 12.898 10.688 1 91.62 305 ILE B N 1
ATOM 6069 C CA . ILE B 1 305 ? 4.336 13.57 9.453 1 91.62 305 ILE B CA 1
ATOM 6070 C C . ILE B 1 305 ? 4.602 12.656 8.258 1 91.62 305 ILE B C 1
ATOM 6072 O O . ILE B 1 305 ? 3.924 12.742 7.234 1 91.62 305 ILE B O 1
ATOM 6076 N N . GLN B 1 306 ? 5.57 11.758 8.406 1 88.94 306 GLN B N 1
ATOM 6077 C CA . GLN B 1 306 ? 5.914 10.852 7.32 1 88.94 306 GLN B CA 1
ATOM 6078 C C . GLN B 1 306 ? 4.777 9.867 7.035 1 88.94 306 GLN B C 1
ATOM 6080 O O . GLN B 1 306 ? 4.625 9.398 5.906 1 88.94 306 GLN B O 1
ATOM 6085 N N . VAL B 1 307 ? 4.004 9.539 8.016 1 85.44 307 VAL B N 1
ATOM 6086 C CA . VAL B 1 307 ? 2.953 8.539 7.848 1 85.44 307 VAL B CA 1
ATOM 6087 C C . VAL B 1 307 ? 1.618 9.227 7.586 1 85.44 307 VAL B C 1
ATOM 6089 O O . VAL B 1 307 ? 0.572 8.578 7.547 1 85.44 307 VAL B O 1
ATOM 6092 N N . SER B 1 308 ? 1.676 10.531 7.379 1 83.94 308 SER B N 1
ATOM 6093 C CA . SER B 1 308 ? 0.471 11.281 7.051 1 83.94 308 SER B CA 1
ATOM 6094 C C . SER B 1 308 ? 0.163 11.211 5.559 1 83.94 308 SER B C 1
ATOM 6096 O O . SER B 1 308 ? 1.072 11.078 4.738 1 83.94 308 SER B O 1
ATOM 6098 N N . THR B 1 309 ? -1.141 11.297 5.223 1 79 309 THR B N 1
ATOM 6099 C CA . THR B 1 309 ? -1.557 11.344 3.824 1 79 309 THR B CA 1
ATOM 6100 C C . THR B 1 309 ? -1.204 12.688 3.203 1 79 309 THR B C 1
ATOM 6102 O O . THR B 1 309 ? -0.885 12.766 2.016 1 79 309 THR B O 1
ATOM 6105 N N . HIS B 1 310 ? -1.287 13.703 4.074 1 84.5 310 HIS B N 1
ATOM 6106 C CA . HIS B 1 310 ? -0.888 15.031 3.623 1 84.5 310 HIS B CA 1
ATOM 6107 C C . HIS B 1 310 ? 0.624 15.219 3.713 1 84.5 310 HIS B C 1
ATOM 6109 O O . HIS B 1 310 ? 1.284 14.57 4.527 1 84.5 310 HIS B O 1
ATOM 6115 N N . HIS B 1 311 ? 1.078 16.078 2.855 1 88.56 311 HIS B N 1
ATOM 6116 C CA . HIS B 1 311 ? 2.52 16.297 2.818 1 88.56 311 HIS B CA 1
ATOM 6117 C C . HIS B 1 311 ? 2.914 17.516 3.643 1 88.56 311 HIS B C 1
ATOM 6119 O O . HIS B 1 311 ? 2.59 18.641 3.277 1 88.56 311 HIS B O 1
ATOM 6125 N N . PHE B 1 312 ? 3.523 17.234 4.754 1 93.06 312 PHE B N 1
ATOM 6126 C CA . PHE B 1 312 ? 4.082 18.297 5.582 1 93.06 312 PHE B CA 1
ATOM 6127 C C . PHE B 1 312 ? 5.57 18.453 5.32 1 93.06 312 PHE B C 1
ATOM 6129 O O . PHE B 1 312 ? 6.293 17.469 5.148 1 93.06 312 PHE B O 1
ATOM 6136 N N . TYR B 1 313 ? 6.016 19.719 5.234 1 94.5 313 TYR B N 1
ATOM 6137 C CA . TYR B 1 313 ? 7.445 19.938 5.035 1 94.5 313 TYR B CA 1
ATOM 6138 C C . TYR B 1 313 ? 7.867 21.297 5.562 1 94.5 313 TYR B C 1
ATOM 6140 O O . TYR B 1 313 ? 7.027 22.172 5.785 1 94.5 313 TYR B O 1
ATOM 6148 N N . LEU B 1 314 ? 9.125 21.359 5.828 1 97.19 314 LEU B N 1
ATOM 6149 C CA . LEU B 1 314 ? 9.703 22.625 6.254 1 97.19 314 LEU B CA 1
ATOM 6150 C C . LEU B 1 314 ? 10.422 23.312 5.094 1 97.19 314 LEU B C 1
ATOM 6152 O O . LEU B 1 314 ? 10.992 22.641 4.23 1 97.19 314 LEU B O 1
ATOM 6156 N N . ASP B 1 315 ? 10.297 24.625 5.152 1 95.56 315 ASP B N 1
ATOM 6157 C CA . ASP B 1 315 ? 11.008 25.438 4.168 1 95.56 315 ASP B CA 1
ATOM 6158 C C . ASP B 1 315 ? 11.57 26.703 4.801 1 95.56 315 ASP B C 1
ATOM 6160 O O . ASP B 1 315 ? 10.984 27.25 5.742 1 95.56 315 ASP B O 1
ATOM 6164 N N . ILE B 1 316 ? 12.75 27.078 4.293 1 96.12 316 ILE B N 1
ATOM 6165 C CA . ILE B 1 316 ? 13.422 28.25 4.867 1 96.12 316 ILE B CA 1
ATOM 6166 C C . ILE B 1 316 ? 13.883 29.172 3.75 1 96.12 316 ILE B C 1
ATOM 6168 O O . ILE B 1 316 ? 14.531 28.734 2.793 1 96.12 316 ILE B O 1
ATOM 6172 N N . GLN B 1 317 ? 13.477 30.438 3.889 1 95.31 317 GLN B N 1
ATOM 6173 C CA . GLN B 1 317 ? 13.953 31.5 3.012 1 95.31 317 GLN B CA 1
ATOM 6174 C C . GLN B 1 317 ? 14.633 32.625 3.809 1 95.31 317 GLN B C 1
ATOM 6176 O O . GLN B 1 317 ? 13.961 33.5 4.332 1 95.31 317 GLN B O 1
ATOM 6181 N N . PRO B 1 318 ? 15.945 32.656 3.814 1 95.31 318 PRO B N 1
ATOM 6182 C CA . PRO B 1 318 ? 16.672 33.594 4.676 1 95.31 318 PRO B CA 1
ATOM 6183 C C . PRO B 1 318 ? 16.641 35.031 4.145 1 95.31 318 PRO B C 1
ATOM 6185 O O . PRO B 1 318 ? 16.797 35.969 4.918 1 95.31 318 PRO B O 1
ATOM 6188 N N . TYR B 1 319 ? 16.5 35.344 2.904 1 96 319 TYR B N 1
ATOM 6189 C CA . TYR B 1 319 ? 16.422 36.625 2.232 1 96 319 TYR B CA 1
ATOM 6190 C C . TYR B 1 319 ? 17.75 37.375 2.309 1 96 319 TYR B C 1
ATOM 6192 O O . TYR B 1 319 ? 17.797 38.594 2.158 1 96 319 TYR B O 1
ATOM 6200 N N . ILE B 1 320 ? 18.828 36.781 2.795 1 97.19 320 ILE B N 1
ATOM 6201 C CA . ILE B 1 320 ? 20.203 37.281 2.812 1 97.19 320 ILE B CA 1
ATOM 6202 C C . ILE B 1 320 ? 21.141 36.25 2.186 1 97.19 320 ILE B C 1
ATOM 6204 O O . ILE B 1 320 ? 21.062 35.062 2.498 1 97.19 320 ILE B O 1
ATOM 6208 N N . SER B 1 321 ? 22 36.719 1.248 1 95.56 321 SER B N 1
ATOM 6209 C CA . SER B 1 321 ? 22.922 35.844 0.562 1 95.56 321 SER B CA 1
ATOM 6210 C C . SER B 1 321 ? 24.328 36.438 0.468 1 95.56 321 SER B C 1
ATOM 6212 O O . SER B 1 321 ? 24.516 37.625 0.76 1 95.56 321 SER B O 1
ATOM 6214 N N . TRP B 1 322 ? 25.219 35.531 0.2 1 93.62 322 TRP B N 1
ATOM 6215 C CA . TRP B 1 322 ? 26.578 36 -0.044 1 93.62 322 TRP B CA 1
ATOM 6216 C C . TRP B 1 322 ? 26.703 36.594 -1.438 1 93.62 322 TRP B C 1
ATOM 6218 O O . TRP B 1 322 ? 26.219 36.031 -2.414 1 93.62 322 TRP B O 1
ATOM 6228 N N . SER B 1 323 ? 27.094 37.75 -1.587 1 92.12 323 SER B N 1
ATOM 6229 C CA . SER B 1 323 ? 27.547 38.375 -2.836 1 92.12 323 SER B CA 1
ATOM 6230 C C . SER B 1 323 ? 29.062 38.594 -2.824 1 92.12 323 SER B C 1
ATOM 6232 O O . SER B 1 323 ? 29.516 39.688 -2.469 1 92.12 323 SER B O 1
ATOM 6234 N N . GLY B 1 324 ? 29.719 37.5 -3.25 1 87.94 324 GLY B N 1
ATOM 6235 C CA . GLY B 1 324 ? 31.141 37.531 -3.004 1 87.94 324 GLY B CA 1
ATOM 6236 C C . GLY B 1 324 ? 31.5 37.438 -1.533 1 87.94 324 GLY B C 1
ATOM 6237 O O . GLY B 1 324 ? 31.125 36.469 -0.863 1 87.94 324 GLY B O 1
ATOM 6238 N N . SER B 1 325 ? 32.156 38.5 -0.993 1 85.75 325 SER B N 1
ATOM 6239 C CA . SER B 1 325 ? 32.531 38.531 0.421 1 85.75 325 SER B CA 1
ATOM 6240 C C . SER B 1 325 ? 31.594 39.438 1.212 1 85.75 325 SER B C 1
ATOM 6242 O O . SER B 1 325 ? 31.766 39.625 2.422 1 85.75 325 SER B O 1
ATOM 6244 N N . ARG B 1 326 ? 30.562 39.938 0.51 1 91.25 326 ARG B N 1
ATOM 6245 C CA . ARG B 1 326 ? 29.641 40.875 1.165 1 91.25 326 ARG B CA 1
ATOM 6246 C C . ARG B 1 326 ? 28.25 40.25 1.278 1 91.25 326 ARG B C 1
ATOM 6248 O O . ARG B 1 326 ? 27.906 39.312 0.561 1 91.25 326 ARG B O 1
ATOM 6255 N N . LEU B 1 327 ? 27.578 40.781 2.262 1 93.25 327 LEU B N 1
ATOM 6256 C CA . LEU B 1 327 ? 26.203 40.344 2.486 1 93.25 327 LEU B CA 1
ATOM 6257 C C . LEU B 1 327 ? 25.219 41.156 1.631 1 93.25 327 LEU B C 1
ATOM 6259 O O . LEU B 1 327 ? 25.391 42.344 1.46 1 93.25 327 LEU B O 1
ATOM 6263 N N . SER B 1 328 ? 24.344 40.438 0.932 1 93.75 328 SER B N 1
ATOM 6264 C CA . SER B 1 328 ? 23.312 41.094 0.11 1 93.75 328 SER B CA 1
ATOM 6265 C C . SER B 1 328 ? 21.922 40.781 0.651 1 93.75 328 SER B C 1
ATOM 6267 O O . SER B 1 328 ? 21.562 39.625 0.865 1 93.75 328 SER B O 1
ATOM 6269 N N . LEU B 1 329 ? 21.156 41.875 0.858 1 91.94 329 LEU B N 1
ATOM 6270 C CA . LEU B 1 329 ? 19.781 41.75 1.344 1 91.94 329 LEU B CA 1
ATOM 6271 C C . LEU B 1 329 ? 18.797 41.688 0.182 1 91.94 329 LEU B C 1
ATOM 6273 O O . LEU B 1 329 ? 18.891 42.469 -0.757 1 91.94 329 LEU B O 1
ATOM 6277 N N . SER B 1 330 ? 17.953 40.75 0.227 1 92.44 330 SER B N 1
ATOM 6278 C CA . SER B 1 330 ? 16.969 40.562 -0.837 1 92.44 330 SER B CA 1
ATOM 6279 C C . SER B 1 330 ? 15.797 41.531 -0.685 1 92.44 330 SER B C 1
ATOM 6281 O O . SER B 1 330 ? 15.219 41.625 0.399 1 92.44 330 SER B O 1
ATOM 6283 N N . PRO B 1 331 ? 15.398 42.094 -1.802 1 88.81 331 PRO B N 1
ATOM 6284 C CA . PRO B 1 331 ? 14.227 42.969 -1.744 1 88.81 331 PRO B CA 1
ATOM 6285 C C . PRO B 1 331 ? 12.922 42.188 -1.576 1 88.81 331 PRO B C 1
ATOM 6287 O O . PRO B 1 331 ? 11.906 42.75 -1.169 1 88.81 331 PRO B O 1
ATOM 6290 N N . GLU B 1 332 ? 12.977 40.969 -1.812 1 93.12 332 GLU B N 1
ATOM 6291 C CA . GLU B 1 332 ? 11.781 40.156 -1.715 1 93.12 332 GLU B CA 1
ATOM 6292 C C . GLU B 1 332 ? 11.297 40.031 -0.273 1 93.12 332 GLU B C 1
ATOM 6294 O O . GLU B 1 332 ? 10.148 39.656 -0.025 1 93.12 332 GLU B O 1
ATOM 6299 N N . PHE B 1 333 ? 12.195 40.375 0.617 1 95.19 333 PHE B N 1
ATOM 6300 C CA . PHE B 1 333 ? 11.875 40.312 2.035 1 95.19 333 PHE B CA 1
ATOM 6301 C C . PHE B 1 333 ? 10.664 41.188 2.363 1 95.19 333 PHE B C 1
ATOM 6303 O O . PHE B 1 333 ? 9.695 40.688 2.957 1 95.19 333 PHE B O 1
ATOM 6310 N N . VAL B 1 334 ? 10.664 42.344 1.903 1 92.38 334 VAL B N 1
ATOM 6311 C CA . VAL B 1 334 ? 9.617 43.312 2.227 1 92.38 334 VAL B CA 1
ATOM 6312 C C . VAL B 1 334 ? 8.297 42.875 1.589 1 92.38 334 VAL B C 1
ATOM 6314 O O . VAL B 1 334 ? 7.227 43.062 2.16 1 92.38 334 VAL B O 1
ATOM 6317 N N . GLU B 1 335 ? 8.398 42.219 0.478 1 90.75 335 GLU B N 1
ATOM 6318 C CA . GLU B 1 335 ? 7.203 41.75 -0.223 1 90.75 335 GLU B CA 1
ATOM 6319 C C . GLU B 1 335 ? 6.57 40.562 0.494 1 90.75 335 GLU B C 1
ATOM 6321 O O . GLU B 1 335 ? 5.375 40.312 0.337 1 90.75 335 GLU B O 1
ATOM 6326 N N . SER B 1 336 ? 7.328 39.906 1.331 1 93 336 SER B N 1
ATOM 6327 C CA . SER B 1 336 ? 6.855 38.688 1.933 1 93 336 SER B CA 1
ATOM 6328 C C . SER B 1 336 ? 6.535 38.875 3.41 1 93 336 SER B C 1
ATOM 6330 O O . SER B 1 336 ? 6.262 37.906 4.121 1 93 336 SER B O 1
ATOM 6332 N N . ILE B 1 337 ? 6.5 40.031 3.908 1 92.06 337 ILE B N 1
ATOM 6333 C CA . ILE B 1 337 ? 6.422 40.312 5.336 1 92.06 337 ILE B CA 1
ATOM 6334 C C . ILE B 1 337 ? 5.109 39.781 5.898 1 92.06 337 ILE B C 1
ATOM 6336 O O . ILE B 1 337 ? 5.055 39.344 7.051 1 92.06 337 ILE B O 1
ATOM 6340 N N . ASP B 1 338 ? 4.051 39.75 5.117 1 88.31 338 ASP B N 1
ATOM 6341 C CA . ASP B 1 338 ? 2.736 39.281 5.566 1 88.31 338 ASP B CA 1
ATOM 6342 C C . ASP B 1 338 ? 2.729 37.781 5.832 1 88.31 338 ASP B C 1
ATOM 6344 O O . ASP B 1 338 ? 1.888 37.281 6.586 1 88.31 338 ASP B O 1
ATOM 6348 N N . LYS B 1 339 ? 3.68 37.156 5.281 1 91.5 339 LYS B N 1
ATOM 6349 C CA . LYS B 1 339 ? 3.73 35.719 5.402 1 91.5 339 LYS B CA 1
ATOM 6350 C C . LYS B 1 339 ? 4.746 35.281 6.457 1 91.5 339 LYS B C 1
ATOM 6352 O O . LYS B 1 339 ? 4.957 34.094 6.672 1 91.5 339 LYS B O 1
ATOM 6357 N N . LEU B 1 340 ? 5.297 36.25 7.102 1 95.75 340 LEU B N 1
ATOM 6358 C CA . LEU B 1 340 ? 6.371 35.969 8.047 1 95.75 340 LEU B CA 1
ATOM 6359 C C . LEU B 1 340 ? 5.957 36.312 9.469 1 95.75 340 LEU B C 1
ATOM 6361 O O . LEU B 1 340 ? 5.051 37.125 9.664 1 95.75 340 LEU B O 1
ATOM 6365 N N . ASP B 1 341 ? 6.457 35.594 10.391 1 96.81 341 ASP B N 1
ATOM 6366 C CA . ASP B 1 341 ? 6.371 35.969 11.805 1 96.81 341 ASP B CA 1
ATOM 6367 C C . ASP B 1 341 ? 7.602 36.75 12.242 1 96.81 341 ASP B C 1
ATOM 6369 O O . ASP B 1 341 ? 8.602 36.156 12.656 1 96.81 341 ASP B O 1
ATOM 6373 N N . CYS B 1 342 ? 7.496 38.062 12.25 1 96.62 342 CYS B N 1
ATOM 6374 C CA . CYS B 1 342 ? 8.633 38.938 12.508 1 96.62 342 CYS B CA 1
ATOM 6375 C C . CYS B 1 342 ? 8.664 39.375 13.969 1 96.62 342 CYS B C 1
ATOM 6377 O O . CYS B 1 342 ? 7.652 39.781 14.516 1 96.62 342 CYS B O 1
ATOM 6379 N N . ARG B 1 343 ? 9.859 39.156 14.539 1 96.94 343 ARG B N 1
ATOM 6380 C CA . ARG B 1 343 ? 10.117 39.625 15.906 1 96.94 343 ARG B CA 1
ATOM 6381 C C . ARG B 1 343 ? 11.125 40.75 15.938 1 96.94 343 ARG B C 1
ATOM 6383 O O . ARG B 1 343 ? 12.227 40.625 15.398 1 96.94 343 ARG B O 1
ATOM 6390 N N . ASN B 1 344 ? 10.742 41.844 16.594 1 95.88 344 ASN B N 1
ATOM 6391 C CA . ASN B 1 344 ? 11.555 43.062 16.578 1 95.88 344 ASN B CA 1
ATOM 6392 C C . ASN B 1 344 ? 12.617 43.031 17.672 1 95.88 344 ASN B C 1
ATOM 6394 O O . ASN B 1 344 ? 12.289 43.094 18.859 1 95.88 344 ASN B O 1
ATOM 6398 N N . ILE B 1 345 ? 13.836 43.062 17.312 1 95.62 345 ILE B N 1
ATOM 6399 C CA . ILE B 1 345 ? 14.945 42.969 18.266 1 95.62 345 ILE B CA 1
ATOM 6400 C C . ILE B 1 345 ? 15.078 44.25 19.047 1 95.62 345 ILE B C 1
ATOM 6402 O O . ILE B 1 345 ? 15.57 44.281 20.172 1 95.62 345 ILE B O 1
ATOM 6406 N N . LEU B 1 346 ? 14.609 45.375 18.484 1 94.62 346 LEU B N 1
ATOM 6407 C CA . LEU B 1 346 ? 14.719 46.688 19.141 1 94.62 346 LEU B CA 1
ATOM 6408 C C . LEU B 1 346 ? 13.711 46.812 20.281 1 94.62 346 LEU B C 1
ATOM 6410 O O . LEU B 1 346 ? 13.844 47.688 21.125 1 94.62 346 LEU B O 1
ATOM 6414 N N . GLN B 1 347 ? 12.703 46 20.266 1 92.38 347 GLN B N 1
ATOM 6415 C CA . GLN B 1 347 ? 11.656 46.031 21.281 1 92.38 347 GLN B CA 1
ATOM 6416 C C . GLN B 1 347 ? 11.516 44.688 21.984 1 92.38 347 GLN B C 1
ATOM 6418 O O . GLN B 1 347 ? 10.414 44.156 22.094 1 92.38 347 GLN B O 1
ATOM 6423 N N . ASN B 1 348 ? 12.562 44.094 22.422 1 91.31 348 ASN B N 1
ATOM 6424 C CA . ASN B 1 348 ? 12.609 42.844 23.188 1 91.31 348 ASN B CA 1
ATOM 6425 C C . ASN B 1 348 ? 11.828 41.719 22.5 1 91.31 348 ASN B C 1
ATOM 6427 O O . ASN B 1 348 ? 11.047 41.031 23.141 1 91.31 348 ASN B O 1
ATOM 6431 N N . ARG B 1 349 ? 11.922 41.688 21.172 1 93.94 349 ARG B N 1
ATOM 6432 C CA . ARG B 1 349 ? 11.383 40.625 20.328 1 93.94 349 ARG B CA 1
ATOM 6433 C C . ARG B 1 349 ? 9.859 40.625 20.359 1 93.94 349 ARG B C 1
ATOM 6435 O O . ARG B 1 349 ? 9.234 39.531 20.328 1 93.94 349 ARG B O 1
ATOM 6442 N N . LYS B 1 350 ? 9.32 41.75 20.516 1 93.38 350 LYS B N 1
ATOM 6443 C CA . LYS B 1 350 ? 7.879 41.875 20.328 1 93.38 350 LYS B CA 1
ATOM 6444 C C . LYS B 1 350 ? 7.48 41.656 18.875 1 93.38 350 LYS B C 1
ATOM 6446 O O . LYS B 1 350 ? 8.219 42 17.953 1 93.38 350 LYS B O 1
ATOM 6451 N N . ALA B 1 351 ? 6.305 41.094 18.719 1 93.62 351 ALA B N 1
ATOM 6452 C CA . ALA B 1 351 ? 5.832 40.781 17.375 1 93.62 351 ALA B CA 1
ATOM 6453 C C . ALA B 1 351 ? 5.66 42.062 16.547 1 93.62 351 ALA B C 1
ATOM 6455 O O . ALA B 1 351 ? 5.109 43.031 17.016 1 93.62 351 ALA B O 1
ATOM 6456 N N . PHE B 1 352 ? 6.234 41.969 15.383 1 93 352 PHE B N 1
ATOM 6457 C CA . PHE B 1 352 ? 6.047 43.062 14.43 1 93 352 PHE B CA 1
ATOM 6458 C C . PHE B 1 352 ? 4.797 42.812 13.586 1 93 352 PHE B C 1
ATOM 6460 O O . PHE B 1 352 ? 4.727 41.844 12.828 1 93 352 PHE B O 1
ATOM 6467 N N . ASN B 1 353 ? 3.789 43.656 13.805 1 87.31 353 ASN B N 1
ATOM 6468 C CA . ASN B 1 353 ? 2.545 43.594 13.047 1 87.31 353 ASN B CA 1
ATOM 6469 C C . ASN B 1 353 ? 2.248 44.938 12.359 1 87.31 353 ASN B C 1
ATOM 6471 O O . ASN B 1 353 ? 1.897 45.906 13.023 1 87.31 353 ASN B O 1
ATOM 6475 N N . MET B 1 354 ? 2.299 44.812 11.125 1 84.12 354 MET B N 1
ATOM 6476 C CA . MET B 1 354 ? 2.107 46.031 10.336 1 84.12 354 MET B CA 1
ATOM 6477 C C . MET B 1 354 ? 0.714 46.625 10.562 1 84.12 354 MET B C 1
ATOM 6479 O O . MET B 1 354 ? 0.543 47.844 10.602 1 84.12 354 MET B O 1
ATOM 6483 N N . ALA B 1 355 ? -0.198 45.781 10.75 1 82.06 355 ALA B N 1
ATOM 6484 C CA . ALA B 1 355 ? -1.594 46.219 10.859 1 82.06 355 ALA B CA 1
ATOM 6485 C C . ALA B 1 355 ? -1.846 46.938 12.172 1 82.06 355 ALA B C 1
ATOM 6487 O O . ALA B 1 355 ? -2.783 47.719 12.281 1 82.06 355 ALA B O 1
ATOM 6488 N N . LYS B 1 356 ? -1.038 46.719 13.148 1 84.25 356 LYS B N 1
ATOM 6489 C CA . LYS B 1 356 ? -1.249 47.312 14.469 1 84.25 356 LYS B CA 1
ATOM 6490 C C . LYS B 1 356 ? -0.492 48.625 14.617 1 84.25 356 LYS B C 1
ATOM 6492 O O . LYS B 1 356 ? -0.676 49.344 15.602 1 84.25 356 LYS B O 1
ATOM 6497 N N . LEU B 1 357 ? 0.332 48.875 13.648 1 85.69 357 LEU B N 1
ATOM 6498 C CA . LEU B 1 357 ? 1.098 50.125 13.719 1 85.69 357 LEU B CA 1
ATOM 6499 C C . LEU B 1 357 ? 0.258 51.312 13.242 1 85.69 357 LEU B C 1
ATOM 6501 O O . LEU B 1 357 ? -0.519 51.188 12.297 1 85.69 357 LEU B O 1
ATOM 6505 N N . ASP B 1 358 ? 0.281 52.344 14.055 1 82.56 358 ASP B N 1
ATOM 6506 C CA . ASP B 1 358 ? -0.43 53.562 13.695 1 82.56 358 ASP B CA 1
ATOM 6507 C C . ASP B 1 358 ? 0.54 54.719 13.531 1 82.56 358 ASP B C 1
ATOM 6509 O O . ASP B 1 358 ? 1.19 55.156 14.492 1 82.56 358 ASP B O 1
ATOM 6513 N N . PRO B 1 359 ? 0.558 55.25 12.359 1 83.88 359 PRO B N 1
ATOM 6514 C CA . PRO B 1 359 ? 0.004 54.969 11.039 1 83.88 359 PRO B CA 1
ATOM 6515 C C . PRO B 1 359 ? 0.61 53.688 10.414 1 83.88 359 PRO B C 1
ATOM 6517 O O . PRO B 1 359 ? 1.737 53.312 10.75 1 83.88 359 PRO B O 1
ATOM 6520 N N . GLN B 1 360 ? -0.17 53.156 9.594 1 87.38 360 GLN B N 1
ATOM 6521 C CA . GLN B 1 360 ? 0.324 51.969 8.891 1 87.38 360 GLN B CA 1
ATOM 6522 C C . GLN B 1 360 ? 1.473 52.344 7.953 1 87.38 360 GLN B C 1
ATOM 6524 O O . GLN B 1 360 ? 1.371 53.281 7.176 1 87.38 360 GLN B O 1
ATOM 6529 N N . PRO B 1 361 ? 2.518 51.625 8.141 1 90.06 361 PRO B N 1
ATOM 6530 C CA . PRO B 1 361 ? 3.676 51.969 7.305 1 90.06 361 PRO B CA 1
ATOM 6531 C C . PRO B 1 361 ? 3.436 51.688 5.824 1 90.06 361 PRO B C 1
ATOM 6533 O O . PRO B 1 361 ? 2.752 50.719 5.48 1 90.06 361 PRO B O 1
ATOM 6536 N N . THR B 1 362 ? 3.928 52.562 4.984 1 88.44 362 THR B N 1
ATOM 6537 C CA . THR B 1 362 ? 3.908 52.344 3.545 1 88.44 362 THR B CA 1
ATOM 6538 C C . THR B 1 362 ? 5.02 51.375 3.129 1 88.44 362 THR B C 1
ATOM 6540 O O . THR B 1 362 ? 5.891 51.062 3.936 1 88.44 362 THR B O 1
ATOM 6543 N N . LYS B 1 363 ? 4.922 50.938 1.948 1 88.62 363 LYS B N 1
ATOM 6544 C CA . LYS B 1 363 ? 5.969 50.062 1.426 1 88.62 363 LYS B CA 1
ATOM 6545 C C . LYS B 1 363 ? 7.332 50.75 1.469 1 88.62 363 LYS B C 1
ATOM 6547 O O . LYS B 1 363 ? 8.344 50.094 1.754 1 88.62 363 LYS B O 1
ATOM 6552 N N . LYS B 1 364 ? 7.324 51.938 1.164 1 90.62 364 LYS B N 1
ATOM 6553 C CA . LYS B 1 364 ? 8.562 52.719 1.205 1 90.62 364 LYS B CA 1
ATOM 6554 C C . LYS B 1 364 ? 9.109 52.812 2.627 1 90.62 364 LYS B C 1
ATOM 6556 O O . LYS B 1 364 ? 10.32 52.719 2.834 1 90.62 364 LYS B O 1
ATOM 6561 N N . ASP B 1 365 ? 8.227 52.969 3.568 1 92.12 365 ASP B N 1
ATOM 6562 C CA . ASP B 1 365 ? 8.625 53 4.973 1 92.12 365 ASP B CA 1
ATOM 6563 C C . ASP B 1 365 ? 9.289 51.688 5.383 1 92.12 365 ASP B C 1
ATOM 6565 O O . ASP B 1 365 ? 10.258 51.688 6.141 1 92.12 365 ASP B O 1
ATOM 6569 N N . LEU B 1 366 ? 8.742 50.688 4.91 1 92.38 366 LEU B N 1
ATOM 6570 C CA . LEU B 1 366 ? 9.242 49.344 5.258 1 92.38 366 LEU B CA 1
ATOM 6571 C C . LEU B 1 366 ? 10.625 49.125 4.664 1 92.38 366 LEU B C 1
ATOM 6573 O O . LEU B 1 366 ? 11.5 48.562 5.324 1 92.38 366 LEU B O 1
ATOM 6577 N N . TYR B 1 367 ? 10.789 49.562 3.506 1 91.5 367 TYR B N 1
ATOM 6578 C CA . TYR B 1 367 ? 12.078 49.406 2.852 1 91.5 367 TYR B CA 1
ATOM 6579 C C . TYR B 1 367 ? 13.172 50.156 3.598 1 91.5 367 TYR B C 1
ATOM 6581 O O . TYR B 1 367 ? 14.32 49.719 3.641 1 91.5 367 TYR B O 1
ATOM 6589 N N . VAL B 1 368 ? 12.812 51.156 4.262 1 90.94 368 VAL B N 1
ATOM 6590 C CA . VAL B 1 368 ? 13.797 52.031 4.895 1 90.94 368 VAL B CA 1
ATOM 6591 C C . VAL B 1 368 ? 13.961 51.625 6.363 1 90.94 368 VAL B C 1
ATOM 6593 O O . VAL B 1 368 ? 15.078 51.625 6.887 1 90.94 368 VAL B O 1
ATOM 6596 N N . ASN B 1 369 ? 12.906 51.281 6.953 1 93.38 369 ASN B N 1
ATOM 6597 C CA . ASN B 1 369 ? 12.945 51.219 8.414 1 93.38 369 ASN B CA 1
ATOM 6598 C C . ASN B 1 369 ? 12.93 49.781 8.914 1 93.38 369 ASN B C 1
ATOM 6600 O O . ASN B 1 369 ? 13.164 49.531 10.094 1 93.38 369 ASN B O 1
ATOM 6604 N N . LEU B 1 370 ? 12.617 48.906 8.055 1 94.44 370 LEU B N 1
ATOM 6605 C CA . LEU B 1 370 ? 12.578 47.531 8.477 1 94.44 370 LEU B CA 1
ATOM 6606 C C . LEU B 1 370 ? 13.797 46.75 7.953 1 94.44 370 LEU B C 1
ATOM 6608 O O . LEU B 1 370 ? 13.961 46.594 6.742 1 94.44 370 LEU B O 1
ATOM 6612 N N . LEU B 1 371 ? 14.555 46.281 8.875 1 95.25 371 LEU B N 1
ATOM 6613 C CA . LEU B 1 371 ? 15.766 45.562 8.5 1 95.25 371 LEU B CA 1
ATOM 6614 C C . LEU B 1 371 ? 15.656 44.094 8.852 1 95.25 371 LEU B C 1
ATOM 6616 O O . LEU B 1 371 ? 15.281 43.75 9.977 1 95.25 371 LEU B O 1
ATOM 6620 N N . ASN B 1 372 ? 15.914 43.281 7.852 1 96 372 ASN B N 1
ATOM 6621 C CA . ASN B 1 372 ? 16.031 41.844 8.078 1 96 372 ASN B CA 1
ATOM 6622 C C . ASN B 1 372 ? 17.312 41.5 8.836 1 96 372 ASN B C 1
ATOM 6624 O O . ASN B 1 372 ? 18.422 41.781 8.359 1 96 372 ASN B O 1
ATOM 6628 N N . VAL B 1 373 ? 17.203 40.938 10.016 1 96.62 373 VAL B N 1
ATOM 6629 C CA . VAL B 1 373 ? 18.375 40.562 10.805 1 96.62 373 VAL B CA 1
ATOM 6630 C C . VAL B 1 373 ? 18.797 39.125 10.461 1 96.62 373 VAL B C 1
ATOM 6632 O O . VAL B 1 373 ? 19.906 38.906 9.961 1 96.62 373 VAL B O 1
ATOM 6635 N N . CYS B 1 374 ? 17.953 38.156 10.695 1 97.5 374 CYS B N 1
ATOM 6636 C CA . CYS B 1 374 ? 18.203 36.781 10.305 1 97.5 374 CYS B CA 1
ATOM 6637 C C . CYS B 1 374 ? 16.969 35.906 10.477 1 97.5 374 CYS B C 1
ATOM 6639 O O . CYS B 1 374 ? 15.977 36.344 11.062 1 97.5 374 CYS B O 1
ATOM 6641 N N . THR B 1 375 ? 17 34.719 9.859 1 98.12 375 THR B N 1
ATOM 6642 C CA . THR B 1 375 ? 15.922 33.75 10 1 98.12 375 THR B CA 1
ATOM 6643 C C . THR B 1 375 ? 16.203 32.781 11.156 1 98.12 375 THR B C 1
ATOM 6645 O O . THR B 1 375 ? 17.266 32.188 11.219 1 98.12 375 THR B O 1
ATOM 6648 N N . VAL B 1 376 ? 15.203 32.594 12.039 1 98.19 376 VAL B N 1
ATOM 6649 C CA . VAL B 1 376 ? 15.43 31.812 13.25 1 98.19 376 VAL B CA 1
ATOM 6650 C C . VAL B 1 376 ? 14.805 30.422 13.086 1 98.19 376 VAL B C 1
ATOM 6652 O O . VAL B 1 376 ? 15.469 29.406 13.281 1 98.19 376 VAL B O 1
ATOM 6655 N N . VAL B 1 377 ? 13.539 30.359 12.727 1 98.44 377 VAL B N 1
ATOM 6656 C CA . VAL B 1 377 ? 12.797 29.109 12.617 1 98.44 377 VAL B CA 1
ATOM 6657 C C . VAL B 1 377 ? 12.203 28.984 11.219 1 98.44 377 VAL B C 1
ATOM 6659 O O . VAL B 1 377 ? 11.648 29.938 10.68 1 98.44 377 VAL B O 1
ATOM 6662 N N . PRO B 1 378 ? 12.359 27.812 10.617 1 98.12 378 PRO B N 1
ATOM 6663 C CA . PRO B 1 378 ? 11.742 27.594 9.305 1 98.12 378 PRO B CA 1
ATOM 6664 C C . PRO B 1 378 ? 10.219 27.594 9.359 1 98.12 378 PRO B C 1
ATOM 6666 O O . PRO B 1 378 ? 9.641 27.5 10.445 1 98.12 378 PRO B O 1
ATOM 6669 N N . ALA B 1 379 ? 9.641 27.766 8.141 1 98.06 379 ALA B N 1
ATOM 6670 C CA . ALA B 1 379 ? 8.188 27.656 8.023 1 98.06 379 ALA B CA 1
ATOM 6671 C C . ALA B 1 379 ? 7.754 26.203 7.918 1 98.06 379 ALA B C 1
ATOM 6673 O O . ALA B 1 379 ? 8.5 25.359 7.422 1 98.06 379 ALA B O 1
ATOM 6674 N N . LEU B 1 380 ? 6.586 25.938 8.5 1 97.88 380 LEU B N 1
ATOM 6675 C CA . LEU B 1 380 ? 5.938 24.641 8.328 1 97.88 380 LEU B CA 1
ATOM 6676 C C . LEU B 1 380 ? 4.797 24.734 7.32 1 97.88 380 LEU B C 1
ATOM 6678 O O . LEU B 1 380 ? 3.895 25.562 7.473 1 97.88 380 LEU B O 1
ATOM 6682 N N . TYR B 1 381 ? 4.898 23.891 6.297 1 96.19 381 TYR B N 1
ATOM 6683 C CA . TYR B 1 381 ? 3.898 23.891 5.234 1 96.19 381 TYR B CA 1
ATOM 6684 C C . TYR B 1 381 ? 3.125 22.578 5.211 1 96.19 381 TYR B C 1
ATOM 6686 O O . TYR B 1 381 ? 3.576 21.578 5.766 1 96.19 381 TYR B O 1
ATOM 6694 N N . ILE B 1 382 ? 1.885 22.672 4.637 1 92.81 382 ILE B N 1
ATOM 6695 C CA . ILE B 1 382 ? 1.099 21.469 4.348 1 92.81 382 ILE B CA 1
ATOM 6696 C C . ILE B 1 382 ? 0.615 21.516 2.9 1 92.81 382 ILE B C 1
ATOM 6698 O O . ILE B 1 382 ? 0.251 22.578 2.389 1 92.81 382 ILE B O 1
ATOM 6702 N N . ARG B 1 383 ? 0.828 20.531 2.244 1 89.12 383 ARG B N 1
ATOM 6703 C CA . ARG B 1 383 ? 0.161 20.297 0.968 1 89.12 383 ARG B CA 1
ATOM 6704 C C . ARG B 1 383 ? -0.917 19.219 1.105 1 89.12 383 ARG B C 1
ATOM 6706 O O . ARG B 1 383 ? -0.612 18.031 1.176 1 89.12 383 ARG B O 1
ATOM 6713 N N . GLN B 1 384 ? -2.119 19.703 1.056 1 82.31 384 GLN B N 1
ATOM 6714 C CA . GLN B 1 384 ? -3.244 18.797 1.257 1 82.31 384 GLN B CA 1
ATOM 6715 C C . GLN B 1 384 ? -3.557 18.016 -0.018 1 82.31 384 GLN B C 1
ATOM 6717 O O . GLN B 1 384 ? -3.615 18.594 -1.105 1 82.31 384 GLN B O 1
ATOM 6722 N N . ILE B 1 385 ? -3.623 16.766 0.217 1 76.94 385 ILE B N 1
ATOM 6723 C CA . ILE B 1 385 ? -3.943 15.891 -0.901 1 76.94 385 ILE B CA 1
ATOM 6724 C C . ILE B 1 385 ? -5.395 15.43 -0.797 1 76.94 385 ILE B C 1
ATOM 6726 O O . ILE B 1 385 ? -5.801 14.852 0.216 1 76.94 385 ILE B O 1
ATOM 6730 N N . GLY B 1 386 ? -6.164 15.93 -1.816 1 65.44 386 GLY B N 1
ATOM 6731 C CA . GLY B 1 386 ? -7.562 15.523 -1.858 1 65.44 386 GLY B CA 1
ATOM 6732 C C . GLY B 1 386 ? -7.812 14.312 -2.738 1 65.44 386 GLY B C 1
ATOM 6733 O O . GLY B 1 386 ? -6.871 13.75 -3.305 1 65.44 386 GLY B O 1
ATOM 6734 N N . GLN B 1 387 ? -9.055 13.898 -2.734 1 61.53 387 GLN B N 1
ATOM 6735 C CA . GLN B 1 387 ? -9.477 12.797 -3.59 1 61.53 387 GLN B CA 1
ATOM 6736 C C . GLN B 1 387 ? -9.555 13.227 -5.051 1 61.53 387 GLN B C 1
ATOM 6738 O O . GLN B 1 387 ? -9.719 14.414 -5.344 1 61.53 387 GLN B O 1
ATOM 6743 N N . ARG B 1 388 ? -9.32 12.469 -6.008 1 63.19 388 ARG B N 1
ATOM 6744 C CA . ARG B 1 388 ? -9.406 12.672 -7.449 1 63.19 388 ARG B CA 1
ATOM 6745 C C . ARG B 1 388 ? -8.328 13.633 -7.934 1 63.19 388 ARG B C 1
ATOM 6747 O O . ARG B 1 388 ? -8.617 14.57 -8.68 1 63.19 388 ARG B O 1
ATOM 6754 N N . ASP B 1 389 ? -7.172 13.555 -7.34 1 63.34 389 ASP B N 1
ATOM 6755 C CA . ASP B 1 389 ? -5.941 14.242 -7.73 1 63.34 389 ASP B CA 1
ATOM 6756 C C . ASP B 1 389 ? -6.023 15.734 -7.414 1 63.34 389 ASP B C 1
ATOM 6758 O O . ASP B 1 389 ? -5.359 16.547 -8.062 1 63.34 389 ASP B O 1
ATOM 6762 N N . ALA B 1 390 ? -6.902 16.016 -6.664 1 64.88 390 ALA B N 1
ATOM 6763 C CA . ALA B 1 390 ? -6.957 17.406 -6.246 1 64.88 390 ALA B CA 1
ATOM 6764 C C . ALA B 1 390 ? -5.82 17.734 -5.285 1 64.88 390 ALA B C 1
ATOM 6766 O O . ALA B 1 390 ? -5.648 17.078 -4.262 1 64.88 390 ALA B O 1
ATOM 6767 N N . ILE B 1 391 ? -4.867 18.484 -5.879 1 70.62 391 ILE B N 1
ATOM 6768 C CA . ILE B 1 391 ? -3.783 18.953 -5.031 1 70.62 391 ILE B CA 1
ATOM 6769 C C . ILE B 1 391 ? -3.975 20.453 -4.742 1 70.62 391 ILE B C 1
ATOM 6771 O O . ILE B 1 391 ? -4.07 21.266 -5.668 1 70.62 391 ILE B O 1
ATOM 6775 N N . LYS B 1 392 ? -4.203 20.688 -3.5 1 73.06 392 LYS B N 1
ATOM 6776 C CA . LYS B 1 392 ? -4.32 22.094 -3.102 1 73.06 392 LYS B CA 1
ATOM 6777 C C . LYS B 1 392 ? -2.951 22.75 -3.02 1 73.06 392 LYS B C 1
ATOM 6779 O O . LYS B 1 392 ? -1.934 22.078 -2.865 1 73.06 392 LYS B O 1
ATOM 6784 N N . ALA B 1 393 ? -2.961 23.938 -3.273 1 82 393 ALA B N 1
ATOM 6785 C CA . ALA B 1 393 ? -1.733 24.719 -3.113 1 82 393 ALA B CA 1
ATOM 6786 C C . ALA B 1 393 ? -1.208 24.625 -1.684 1 82 393 ALA B C 1
ATOM 6788 O O . ALA B 1 393 ? -1.979 24.406 -0.745 1 82 393 ALA B O 1
ATOM 6789 N N . PRO B 1 394 ? 0.107 24.688 -1.623 1 90.31 394 PRO B N 1
ATOM 6790 C CA . PRO B 1 394 ? 0.678 24.609 -0.277 1 90.31 394 PRO B CA 1
ATOM 6791 C C . PRO B 1 394 ? 0.152 25.703 0.649 1 90.31 394 PRO B C 1
ATOM 6793 O O . PRO B 1 394 ? -0.006 26.859 0.226 1 90.31 394 PRO B O 1
ATOM 6796 N N . ALA B 1 395 ? -0.23 25.281 1.768 1 90.69 395 ALA B N 1
ATOM 6797 C CA . ALA B 1 395 ? -0.693 26.203 2.803 1 90.69 395 ALA B CA 1
ATOM 6798 C C . ALA B 1 395 ? 0.303 26.281 3.955 1 90.69 395 ALA B C 1
ATOM 6800 O O . ALA B 1 395 ? 0.956 25.297 4.285 1 90.69 395 ALA B O 1
ATOM 6801 N N . VAL B 1 396 ? 0.366 27.484 4.516 1 94.56 396 VAL B N 1
ATOM 6802 C CA . VAL B 1 396 ? 1.269 27.688 5.645 1 94.56 396 VAL B CA 1
ATOM 6803 C C . VAL B 1 396 ? 0.585 27.25 6.938 1 94.56 396 VAL B C 1
ATOM 6805 O O . VAL B 1 396 ? -0.524 27.703 7.242 1 94.56 396 VAL B O 1
ATOM 6808 N N . VAL B 1 397 ? 1.221 26.344 7.609 1 95.19 397 VAL B N 1
ATOM 6809 C CA . VAL B 1 397 ? 0.729 25.922 8.922 1 95.19 397 VAL B CA 1
ATOM 6810 C C . VAL B 1 397 ? 1.319 26.828 10.008 1 95.19 397 VAL B C 1
ATOM 6812 O O . VAL B 1 397 ? 0.593 27.328 10.867 1 95.19 397 VAL B O 1
ATOM 6815 N N . ARG B 1 398 ? 2.635 27.062 9.969 1 97.56 398 ARG B N 1
ATOM 6816 C CA . ARG B 1 398 ? 3.365 28 10.82 1 97.56 398 ARG B CA 1
ATOM 6817 C C . ARG B 1 398 ? 4.324 28.844 9.992 1 97.56 398 ARG B C 1
ATOM 6819 O O . ARG B 1 398 ? 5.066 28.328 9.156 1 97.56 398 ARG B O 1
ATOM 6826 N N . LYS B 1 399 ? 4.215 30.094 10.281 1 96.75 399 LYS B N 1
ATOM 6827 C CA . LYS B 1 399 ? 5.035 31.047 9.523 1 96.75 399 LYS B CA 1
ATOM 6828 C C . LYS B 1 399 ? 6.504 30.953 9.938 1 96.75 399 LYS B C 1
ATOM 6830 O O . LYS B 1 399 ? 6.812 30.547 11.062 1 96.75 399 LYS B O 1
ATOM 6835 N N . GLN B 1 400 ? 7.312 31.25 8.977 1 97.75 400 GLN B N 1
ATOM 6836 C CA . GLN B 1 400 ? 8.734 31.391 9.258 1 97.75 400 GLN B CA 1
ATOM 6837 C C . GLN B 1 400 ? 8.992 32.5 10.266 1 97.75 400 GLN B C 1
ATOM 6839 O O . GLN B 1 400 ? 8.43 33.594 10.148 1 97.75 400 GLN B O 1
ATOM 6844 N N . GLN B 1 401 ? 9.812 32.188 11.266 1 97.88 401 GLN B N 1
ATOM 6845 C CA . GLN B 1 401 ? 10.141 33.219 12.273 1 97.88 401 GLN B CA 1
ATOM 6846 C C . GLN B 1 401 ? 11.406 33.969 11.906 1 97.88 401 GLN B C 1
ATOM 6848 O O . GLN B 1 401 ? 12.461 33.375 11.695 1 97.88 401 GLN B O 1
ATOM 6853 N N . MET B 1 402 ? 11.273 35.281 11.906 1 96.94 402 MET B N 1
ATOM 6854 C CA . MET B 1 402 ? 12.383 36.156 11.539 1 96.94 402 MET B CA 1
ATOM 6855 C C . MET B 1 402 ? 12.688 37.156 12.656 1 96.94 402 MET B C 1
ATOM 6857 O O . MET B 1 402 ? 11.773 37.594 13.352 1 96.94 402 MET B O 1
ATOM 6861 N N . LEU B 1 403 ? 13.938 37.375 12.812 1 97.5 403 LEU B N 1
ATOM 6862 C CA . LEU B 1 403 ? 14.359 38.5 13.625 1 97.5 403 LEU B CA 1
ATOM 6863 C C . LEU B 1 403 ? 14.523 39.75 12.766 1 97.5 403 LEU B C 1
ATOM 6865 O O . LEU B 1 403 ? 15.188 39.719 11.734 1 97.5 403 LEU B O 1
ATOM 6869 N N . VAL B 1 404 ? 13.867 40.781 13.211 1 96.94 404 VAL B N 1
ATOM 6870 C CA . VAL B 1 404 ? 13.93 42.031 12.43 1 96.94 404 VAL B CA 1
ATOM 6871 C C . VAL B 1 404 ? 14.227 43.219 13.352 1 96.94 404 VAL B C 1
ATOM 6873 O O . VAL B 1 404 ? 14.125 43.094 14.578 1 96.94 404 VAL B O 1
ATOM 6876 N N . ALA B 1 405 ? 14.719 44.25 12.789 1 96.31 405 ALA B N 1
ATOM 6877 C CA . ALA B 1 405 ? 14.922 45.531 13.484 1 96.31 405 ALA B CA 1
ATOM 6878 C C . ALA B 1 405 ? 14.094 46.656 12.852 1 96.31 405 ALA B C 1
ATOM 6880 O O . ALA B 1 405 ? 14.469 47.188 11.812 1 96.31 405 ALA B O 1
ATOM 6881 N N . TRP B 1 406 ? 12.977 46.938 13.492 1 94.94 406 TRP B N 1
ATOM 6882 C CA . TRP B 1 406 ? 12.078 47.969 12.992 1 94.94 406 TRP B CA 1
ATOM 6883 C C . TRP B 1 406 ? 12.328 49.281 13.711 1 94.94 406 TRP B C 1
ATOM 6885 O O . TRP B 1 406 ? 12.211 49.375 14.93 1 94.94 406 TRP B O 1
ATOM 6895 N N . GLY B 1 407 ? 12.727 50.312 12.992 1 92.5 407 GLY B N 1
ATOM 6896 C CA . GLY B 1 407 ? 13 51.625 13.508 1 92.5 407 GLY B CA 1
ATOM 6897 C C . GLY B 1 407 ? 13.883 52.469 12.594 1 92.5 407 GLY B C 1
ATOM 6898 O O . GLY B 1 407 ? 14.398 51.938 11.594 1 92.5 407 GLY B O 1
ATOM 6899 N N . PRO B 1 408 ? 13.93 53.75 12.93 1 91.94 408 PRO B N 1
ATOM 6900 C CA . PRO B 1 408 ? 14.805 54.594 12.125 1 91.94 408 PRO B CA 1
ATOM 6901 C C . PRO B 1 408 ? 16.266 54.156 12.18 1 91.94 408 PRO B C 1
ATOM 6903 O O . PRO B 1 408 ? 16.672 53.5 13.125 1 91.94 408 PRO B O 1
ATOM 6906 N N . GLU B 1 409 ? 16.953 54.5 11.203 1 91.5 409 GLU B N 1
ATOM 6907 C CA . GLU B 1 409 ? 18.344 54.094 11.086 1 91.5 409 GLU B CA 1
ATOM 6908 C C . GLU B 1 409 ? 19.141 54.531 12.32 1 91.5 409 GLU B C 1
ATOM 6910 O O . GLU B 1 409 ? 20.016 53.781 12.789 1 91.5 409 GLU B O 1
ATOM 6915 N N . GLU B 1 410 ? 18.906 55.625 12.805 1 92.81 410 GLU B N 1
ATOM 6916 C CA . GLU B 1 410 ? 19.625 56.156 13.969 1 92.81 410 GLU B CA 1
ATOM 6917 C C . GLU B 1 410 ? 19.422 55.25 15.18 1 92.81 410 GLU B C 1
ATOM 6919 O O . GLU B 1 410 ? 20.359 54.969 15.93 1 92.81 410 GLU B O 1
ATOM 6924 N N . LYS B 1 411 ? 18.234 54.844 15.297 1 93.69 411 LYS B N 1
ATOM 6925 C CA . LYS B 1 411 ? 17.922 53.969 16.422 1 93.69 411 LYS B CA 1
ATOM 6926 C C . LYS B 1 411 ? 18.609 52.594 16.281 1 93.69 411 LYS B C 1
ATOM 6928 O O . LYS B 1 411 ? 19.062 52.031 17.266 1 93.69 411 LYS B O 1
ATOM 6933 N N . ARG B 1 412 ? 18.625 52.062 15.133 1 93.81 412 ARG B N 1
ATOM 6934 C CA . ARG B 1 412 ? 19.266 50.812 14.852 1 93.81 412 ARG B CA 1
ATOM 6935 C C . ARG B 1 412 ? 20.781 50.875 15.078 1 93.81 412 ARG B C 1
ATOM 6937 O O . ARG B 1 412 ? 21.375 50 15.68 1 93.81 412 ARG B O 1
ATOM 6944 N N . ASP B 1 413 ? 21.281 52 14.625 1 92.88 413 ASP B N 1
ATOM 6945 C CA . ASP B 1 413 ? 22.719 52.219 14.82 1 92.88 413 ASP B CA 1
ATOM 6946 C C . ASP B 1 413 ? 23.047 52.344 16.297 1 92.88 413 ASP B C 1
ATOM 6948 O O . ASP B 1 413 ? 24.062 51.812 16.766 1 92.88 413 ASP B O 1
ATOM 6952 N N . LYS B 1 414 ? 22.281 53.062 16.969 1 94 414 LYS B N 1
ATOM 6953 C CA . LYS B 1 414 ? 22.484 53.25 18.391 1 94 414 LYS B CA 1
ATOM 6954 C C . LYS B 1 414 ? 22.422 51.906 19.125 1 94 414 LYS B C 1
ATOM 6956 O O . LYS B 1 414 ? 23.219 51.625 20.031 1 94 414 LYS B O 1
ATOM 6961 N N . PHE B 1 415 ? 21.484 51.125 18.719 1 94.06 415 PHE B N 1
ATOM 6962 C CA . PHE B 1 415 ? 21.312 49.812 19.312 1 94.06 415 PHE B CA 1
ATOM 6963 C C . PHE B 1 415 ? 22.562 48.969 19.109 1 94.06 415 PHE B C 1
ATOM 6965 O O . PHE B 1 415 ? 23.016 48.281 20.031 1 94.06 415 PHE B O 1
ATOM 6972 N N . THR B 1 416 ? 23.109 48.969 17.953 1 92.62 416 THR B N 1
ATOM 6973 C CA . THR B 1 416 ? 24.281 48.188 17.594 1 92.62 416 THR B CA 1
ATOM 6974 C C . THR B 1 416 ? 25.547 48.75 18.25 1 92.62 416 THR B C 1
ATOM 6976 O O . THR B 1 416 ? 26.422 48 18.672 1 92.62 416 THR B O 1
ATOM 6979 N N . GLU B 1 417 ? 25.625 50.062 18.375 1 91.25 417 GLU B N 1
ATOM 6980 C CA . GLU B 1 417 ? 26.812 50.719 18.906 1 91.25 417 GLU B CA 1
ATOM 6981 C C . GLU B 1 417 ? 26.844 50.656 20.438 1 91.25 417 GLU B C 1
ATOM 6983 O O . GLU B 1 417 ? 27.906 50.469 21.031 1 91.25 417 GLU B O 1
ATOM 6988 N N . GLU B 1 418 ? 25.719 50.781 20.984 1 91.5 418 GLU B N 1
ATOM 6989 C CA . GLU B 1 418 ? 25.656 50.844 22.438 1 91.5 418 GLU B CA 1
ATOM 6990 C C . GLU B 1 418 ? 25.547 49.438 23.016 1 91.5 418 GLU B C 1
ATOM 6992 O O . GLU B 1 418 ? 25.844 49.219 24.203 1 91.5 418 GLU B O 1
ATOM 6997 N N . GLY B 1 419 ? 25.172 48.531 22.203 1 91.38 419 GLY B N 1
ATOM 6998 C CA . GLY B 1 419 ? 25.031 47.156 22.688 1 91.38 419 GLY B CA 1
ATOM 6999 C C . GLY B 1 419 ? 26.344 46.406 22.703 1 91.38 419 GLY B C 1
ATOM 7000 O O . GLY B 1 419 ? 27.266 46.719 21.938 1 91.38 419 GLY B O 1
ATOM 7001 N N . ASP B 1 420 ? 26.375 45.438 23.625 1 90.94 420 ASP B N 1
ATOM 7002 C CA . ASP B 1 420 ? 27.531 44.562 23.688 1 90.94 420 ASP B CA 1
ATOM 7003 C C . ASP B 1 420 ? 27.547 43.594 22.5 1 90.94 420 ASP B C 1
ATOM 7005 O O . ASP B 1 420 ? 26.5 43 22.156 1 90.94 420 ASP B O 1
ATOM 7009 N N . PRO B 1 421 ? 28.688 43.5 21.844 1 93 421 PRO B N 1
ATOM 7010 C CA . PRO B 1 421 ? 28.75 42.469 20.781 1 93 421 PRO B CA 1
ATOM 7011 C C . PRO B 1 421 ? 28.391 41.094 21.266 1 93 421 PRO B C 1
ATOM 7013 O O . PRO B 1 421 ? 28.719 40.719 22.406 1 93 421 PRO B O 1
ATOM 7016 N N . SER B 1 422 ? 27.734 40.406 20.422 1 93.69 422 SER B N 1
ATOM 7017 C CA . SER B 1 422 ? 27.312 39.062 20.797 1 93.69 422 SER B CA 1
ATOM 7018 C C . SER B 1 422 ? 28.516 38.125 20.922 1 93.69 422 SER B C 1
ATOM 7020 O O . SER B 1 422 ? 29.594 38.406 20.375 1 93.69 422 SER B O 1
ATOM 7022 N N . LEU B 1 423 ? 28.391 37.062 21.672 1 94 423 LEU B N 1
ATOM 7023 C CA . LEU B 1 423 ? 29.438 36.062 21.812 1 94 423 LEU B CA 1
ATOM 7024 C C . LEU B 1 423 ? 29.812 35.5 20.453 1 94 423 LEU B C 1
ATOM 7026 O O . LEU B 1 423 ? 31 35.281 20.156 1 94 423 LEU B O 1
ATOM 7030 N N . VAL B 1 424 ? 28.812 35.281 19.656 1 95.25 424 VAL B N 1
ATOM 7031 C CA . VAL B 1 424 ? 29.016 34.688 18.328 1 95.25 424 VAL B CA 1
ATOM 7032 C C . VAL B 1 424 ? 29.812 35.688 17.469 1 95.25 424 VAL B C 1
ATOM 7034 O O . VAL B 1 424 ? 30.641 35.25 16.656 1 95.25 424 VAL B O 1
ATOM 7037 N N . SER B 1 425 ? 29.516 36.906 17.656 1 94.5 425 SER B N 1
ATOM 7038 C CA . SER B 1 425 ? 30.266 37.938 16.938 1 94.5 425 SER B CA 1
ATOM 7039 C C . SER B 1 425 ? 31.75 37.875 17.266 1 94.5 425 SER B C 1
ATOM 7041 O O . SER B 1 425 ? 32.594 38 16.375 1 94.5 425 SER B O 1
ATOM 7043 N N . HIS B 1 426 ? 32.094 37.625 18.531 1 92.44 426 HIS B N 1
ATOM 7044 C CA . HIS B 1 426 ? 33.469 37.5 18.969 1 92.44 426 HIS B CA 1
ATOM 7045 C C . HIS B 1 426 ? 34.156 36.281 18.328 1 92.44 426 HIS B C 1
ATOM 7047 O O . HIS B 1 426 ? 35.375 36.312 18.078 1 92.44 426 HIS B O 1
ATOM 7053 N N . LEU B 1 427 ? 33.406 35.312 18.109 1 91.75 427 LEU B N 1
ATOM 7054 C CA . LEU B 1 427 ? 33.938 34.094 17.5 1 91.75 427 LEU B CA 1
ATOM 7055 C C . LEU B 1 427 ? 34.156 34.312 16 1 91.75 427 LEU B C 1
ATOM 7057 O O . LEU B 1 427 ? 35.125 33.781 15.438 1 91.75 427 LEU B O 1
ATOM 7061 N N . TRP B 1 428 ? 33.25 35.031 15.422 1 90.88 428 TRP B N 1
ATOM 7062 C CA . TRP B 1 428 ? 33.312 35.219 13.984 1 90.88 428 TRP B CA 1
ATOM 7063 C C . TRP B 1 428 ? 34.375 36.281 13.625 1 90.88 428 TRP B C 1
ATOM 7065 O O . TRP B 1 428 ? 35.125 36.094 12.672 1 90.88 428 TRP B O 1
ATOM 7075 N N . PHE B 1 429 ? 34.312 37.438 14.375 1 85.38 429 PHE B N 1
ATOM 7076 C CA . PHE B 1 429 ? 35.25 38.531 14.148 1 85.38 429 PHE B CA 1
ATOM 7077 C C . PHE B 1 429 ? 36.344 38.5 15.188 1 85.38 429 PHE B C 1
ATOM 7079 O O . PHE B 1 429 ? 36.344 39.312 16.125 1 85.38 429 PHE B O 1
ATOM 7086 N N . PRO B 1 430 ? 37.344 37.656 15.117 1 68.62 430 PRO B N 1
ATOM 7087 C CA . PRO B 1 430 ? 38.375 37.625 16.156 1 68.62 430 PRO B CA 1
ATOM 7088 C C . PRO B 1 430 ? 39.25 38.906 16.141 1 68.62 430 PRO B C 1
ATOM 7090 O O . PRO B 1 430 ? 39.406 39.531 15.094 1 68.62 430 PRO B O 1
ATOM 7093 N N . LYS B 1 431 ? 39.344 39.75 17.188 1 60.25 431 LYS B N 1
ATOM 7094 C CA . LYS B 1 431 ? 40.062 41 17.391 1 60.25 431 LYS B CA 1
ATOM 7095 C C . LYS B 1 431 ? 41.406 40.969 16.625 1 60.25 431 LYS B C 1
ATOM 7097 O O . LYS B 1 431 ? 42.125 41.969 16.609 1 60.25 431 LYS B O 1
ATOM 7102 N N . SER B 1 432 ? 42.031 40.062 16.422 1 47.38 432 SER B N 1
ATOM 7103 C CA . SER B 1 432 ? 43.25 40.594 15.852 1 47.38 432 SER B CA 1
ATOM 7104 C C . SER B 1 432 ? 42.969 41.562 14.719 1 47.38 432 SER B C 1
ATOM 7106 O O . SER B 1 432 ? 43.875 42.094 14.086 1 47.38 432 SER B O 1
ATOM 7108 N N . ARG B 1 433 ? 42.031 41.344 13.812 1 43.34 433 ARG B N 1
ATOM 7109 C CA . ARG B 1 433 ? 41.875 42.281 12.695 1 43.34 433 ARG B CA 1
ATOM 7110 C C . ARG B 1 433 ? 41.125 43.531 13.125 1 43.34 433 ARG B C 1
ATOM 7112 O O . ARG B 1 433 ? 40 43.438 13.586 1 43.34 433 ARG B O 1
ATOM 7119 N N . LYS B 1 434 ? 41.656 44.594 13.648 1 41.06 434 LYS B N 1
ATOM 7120 C CA . LYS B 1 434 ? 41.281 46 13.828 1 41.06 434 LYS B CA 1
ATOM 7121 C C . LYS B 1 434 ? 40.188 46.406 12.859 1 41.06 434 LYS B C 1
ATOM 7123 O O . LYS B 1 434 ? 40.094 45.875 11.742 1 41.06 434 LYS B O 1
ATOM 7128 N N . ARG B 1 435 ? 39.094 47.25 13.359 1 39.12 435 ARG B N 1
ATOM 7129 C CA . ARG B 1 435 ? 37.969 47.969 12.75 1 39.12 435 ARG B CA 1
ATOM 7130 C C . ARG B 1 435 ? 38.344 48.5 11.359 1 39.12 435 ARG B C 1
ATOM 7132 O O . ARG B 1 435 ? 37.688 49.375 10.828 1 39.12 435 ARG B O 1
ATOM 7139 N N . GLY B 1 436 ? 39.5 48.219 10.93 1 32.31 436 GLY B N 1
ATOM 7140 C CA . GLY B 1 436 ? 39.781 49.062 9.773 1 32.31 436 GLY B CA 1
ATOM 7141 C C . GLY B 1 436 ? 38.75 48.875 8.664 1 32.31 436 GLY B C 1
ATOM 7142 O O . GLY B 1 436 ? 38.344 49.812 8.008 1 32.31 436 GLY B O 1
ATOM 7143 N N . ASP B 1 437 ? 38.688 47.688 7.977 1 33.56 437 ASP B N 1
ATOM 7144 C CA . ASP B 1 437 ? 38.031 47.719 6.668 1 33.56 437 ASP B CA 1
ATOM 7145 C C . ASP B 1 437 ? 36.5 47.719 6.809 1 33.56 437 ASP B C 1
ATOM 7147 O O . ASP B 1 437 ? 35.938 46.906 7.531 1 33.56 437 ASP B O 1
ATOM 7151 N N . GLY B 1 438 ? 35.812 48.875 6.941 1 32.25 438 GLY B N 1
ATOM 7152 C CA . GLY B 1 438 ? 34.438 49.25 6.707 1 32.25 438 GLY B CA 1
ATOM 7153 C C . GLY B 1 438 ? 33.719 48.312 5.75 1 32.25 438 GLY B C 1
ATOM 7154 O O . GLY B 1 438 ? 33.938 48.344 4.535 1 32.25 438 GLY B O 1
ATOM 7155 N N . TRP B 1 439 ? 33.688 47.156 6.008 1 30.77 439 TRP B N 1
ATOM 7156 C CA . TRP B 1 439 ? 33.031 46.25 5.062 1 30.77 439 TRP B CA 1
ATOM 7157 C C . TRP B 1 439 ? 31.609 46.656 4.773 1 30.77 439 TRP B C 1
ATOM 7159 O O . TRP B 1 439 ? 30.875 45.969 4.078 1 30.77 439 TRP B O 1
ATOM 7169 N N . LEU B 1 440 ? 31.016 47.469 5.73 1 31.39 440 LEU B N 1
ATOM 7170 C CA . LEU B 1 440 ? 29.734 47.938 5.227 1 31.39 440 LEU B CA 1
ATOM 7171 C C . LEU B 1 440 ? 29.922 48.938 4.105 1 31.39 440 LEU B C 1
ATOM 7173 O O . LEU B 1 440 ? 28.938 49.469 3.557 1 31.39 440 LEU B O 1
ATOM 7177 N N . GLY B 1 441 ? 31.172 49.688 3.898 1 23.86 441 GLY B N 1
ATOM 7178 C CA . GLY B 1 441 ? 31.172 50.688 2.834 1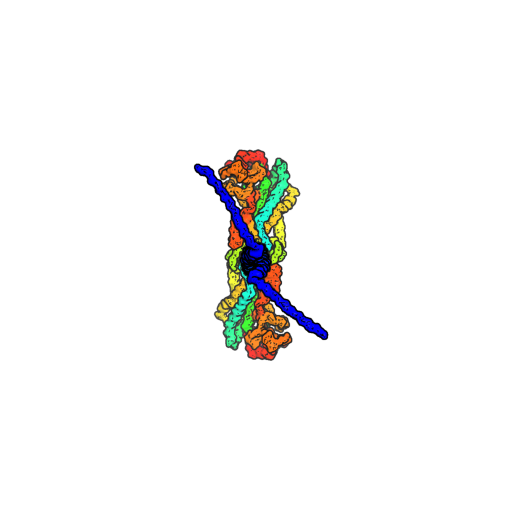 23.86 441 GLY B CA 1
ATOM 7179 C C . GLY B 1 441 ? 31.062 50.062 1.449 1 23.86 441 GLY B C 1
ATOM 7180 O O . GLY B 1 441 ? 31.453 48.938 1.234 1 23.86 441 GLY B O 1
#

Radius of gyration: 57.22 Å; Cα contacts (8 Å, |Δi|>4): 1072; chains: 2; bounding box: 196×150×86 Å

pLDDT: mean 84.09, std 17.46, range [19.83, 98.69]

Foldseek 3Di:
DDDPPPPDPPPPPPVPDPVVVVVVVVVVVVVVVVVVVVVVVVVVVVVVVVVVVVVVVVVVVVVVVVVVVVVVVVVVVVVVVVVVVVVVVVVVVVVVVVVVVVVCVVVPQPDPFDDLQNLLVLVVQLLVLLLVLLCVLCVVLVVDVVVNLVLLLVLCVVCVVLLVLLLVLCVVFVLLVLQLLFFPCVSLSLLQSLQVLLQVQAQPDQLSVPDVVLVVVLVVVLVCQQPPDPPRAALLVSLQVQLVSSLCVCPDPVSVVVLVVSLLVSLVVSLSNVVSSDDPVCSVVSSVSCSVRHRVSSNVSNNSQSSHSKHKHWDDDWQWDDDDPAIDGHPCCLVCVVQAFEFAVLVVGPTDDQVPDVPRDDSVLCVAFKAFNTWRHTWMWIWDADHPHDIDDIDTSGHTYTYMHGGHPVSSVCSSVVHDRDSVNCSNDPPVPPPPDPSVD/DDDDDDDDDDPDPPCPDDPVVVVVVVVVVVVVVVVVVVVVVVVVVVVVVVVVVVVVVVVVVVVVVVVVVVVVVVVVVVVVVVVVVVVVVVVVVVVVVVVVVVVCVVVVQPDDFDDLQNLLVLVVQLLVLLLVLLCVLCVVLVVPVVVNLVLLLVLCVVCVVLLVLLLVLCVVFVLLVLQLLFFPCQSLSLLQSLQVLLQVQAQPDQLSVPDVVLVVVLVVVLVCQQPPDPPHAALLVSLQVQLVSSLCVCPDPVSVVVLVVSLLVSLVVSLSSVVSSDDPVCSVVSSVSCSVRHRVSSNVSNNSQSSHSKHKHWDDDWQWDDPDPAIDGHPCCLVCVVQAFEFAVLVVGDTDDQVPDVPRDDSVLCVQFKAFNTWRHTWMWIWDADHPHDIDDIDTSGHTYTYMHGGHPVSSVCSSVVHDRDSVNCSNDPPVDPPPDPSVD

Solvent-accessible surface area (backbone atoms only — not comparable to full-atom values): 46662 Å² total; per-residue (Å²): 138,90,81,76,77,74,77,79,71,72,70,71,71,72,72,76,48,78,56,60,58,45,46,52,48,47,50,49,47,35,50,50,35,50,49,46,34,53,51,33,46,52,49,22,53,52,24,44,49,50,24,52,51,35,48,50,50,41,55,51,50,49,51,52,48,52,53,50,49,50,52,49,50,49,49,49,49,50,50,50,50,49,42,50,50,47,50,51,50,39,51,51,48,49,51,49,32,50,48,32,44,47,42,26,55,66,47,37,65,86,60,74,74,73,47,63,65,58,53,39,50,52,51,50,50,44,52,49,37,36,47,52,51,45,47,61,65,42,40,73,40,60,75,41,47,70,60,26,47,51,50,45,53,52,45,35,65,76,38,47,66,37,41,48,47,33,46,54,56,44,64,75,34,46,20,51,53,54,25,29,68,32,40,85,29,49,60,51,47,52,41,19,52,51,49,50,49,46,40,61,52,44,69,69,23,69,75,60,70,46,59,60,72,58,53,50,47,51,51,48,42,48,51,21,33,62,71,42,26,80,72,70,51,35,53,39,56,51,32,43,53,50,11,50,50,48,40,10,52,64,38,24,74,76,34,53,59,52,51,52,49,51,51,49,52,52,28,50,52,54,43,50,43,51,37,67,71,45,58,84,91,41,47,68,61,49,36,55,49,43,26,66,39,42,50,50,51,48,51,54,52,41,57,55,44,56,42,23,57,40,48,63,48,74,50,77,82,57,50,37,38,69,54,84,96,37,83,39,76,44,74,62,45,72,76,43,50,89,63,40,41,36,24,19,62,78,59,83,50,40,77,60,50,64,87,76,38,88,73,62,72,48,73,69,48,41,68,68,24,45,41,84,36,25,55,36,40,61,19,36,35,34,31,49,55,34,70,81,54,38,66,51,71,76,39,77,60,37,55,29,30,30,40,26,40,67,45,55,64,68,57,52,48,46,50,45,68,72,36,63,77,16,64,56,29,50,67,69,55,53,68,83,66,68,88,67,80,61,74,86,108,138,78,65,86,82,84,85,86,78,80,78,80,81,83,79,81,62,74,67,62,54,50,51,50,50,46,47,50,47,36,50,51,35,49,51,46,34,53,53,32,47,53,50,21,51,51,24,44,50,50,24,51,50,36,49,51,52,42,54,50,51,50,51,52,49,52,53,51,50,50,52,49,50,48,49,50,47,49,50,48,48,49,42,50,52,48,50,50,49,39,51,50,48,49,50,48,31,50,48,31,45,46,42,25,53,65,46,36,64,85,60,75,71,73,46,63,64,58,52,40,51,52,49,49,50,42,52,49,38,35,47,52,51,46,48,61,65,42,39,74,40,59,75,42,47,71,61,25,46,51,50,45,53,53,44,36,63,75,38,46,65,38,41,49,46,32,47,55,57,44,64,75,34,45,18,50,53,54,26,28,69,32,42,88,30,49,62,52,47,53,41,19,51,51,49,50,48,46,40,62,54,44,69,69,23,68,74,61,68,46,61,60,69,59,54,51,47,51,52,50,42,50,51,21,33,61,72,44,26,80,73,70,51,35,51,38,59,51,34,43,52,49,12,50,50,48,39,11,51,64,37,25,74,76,33,53,58,51,51,53,51,49,50,49,51,52,28,51,52,54,41,50,43,52,36,67,72,46,58,84,92,42,47,68,62,48,35,52,50,44,27,66,39,42,50,51,49,48,50,54,51,40,56,55,44,57,42,22,58,40,47,61,48,75,48,78,82,58,49,38,39,68,55,85,96,37,82,40,77,43,74,63,45,71,76,42,50,88,62,42,42,36,22,18,62,78,58,83,51,38,75,59,51,64,87,76,38,87,73,62,73,49,73,70,49,42,68,69,23,45,40,85,35,26,55,37,42,59,19,35,34,34,32,48,57,34,75,82,55,38,66,49,71,76,39,78,60,38,54,28,30,30,38,24,39,67,46,54,64,67,58,53,49,46,48,44,69,72,34,62,78,16,65,56,29,50,67,68,56,53,69,84,66,68,88,67,79,61,74,86,108